Protein AF-A0A537PL63-F1 (afdb_monomer)

Foldseek 3Di:
DDDDDDDDDDDDDDDDDDDDDDDDDPDDFDQDAQFPAQDDFPPVPCVVVVNFDALVNDDDPQAKEKDFQWDQFLKFFWPDKDLPVLCPQPFWDDKDFCVNVVLFAFQAALVDDDPLARQQGHRLADDTMHRATLGTGMMIIGSDNVSNVVSSVVIDTDTGHDAFFADLPDDWDDQDVVDTQFSDKDKWKDDDQVVLQVPFPDKDKFKFWFFKAFDQFPFAQKWKWAADPVLLAIEIENAFFFQQSVLVSLCVRVVHDSLRYKYFYGAARFDQFQRHFDHSVSNVQHVCNVPVVHMYIYGDDLLSCLAAGAIADTKIKIKMFGAHLQLETAEIAIEMGGEFERGQTNNGCQLQLLLQFCLCFQFDYNIYIYIYGDGYGSGHGHGDGFCRSQQNSLQVNLLVLLSSCVVNVHDSVSSVVNTGDAQVCPQPWDCTDRPNHGDTAHGDGQNVLVVVVCVVVVVVVVVVVQVVVVVVVFLKFKFKTKGKAWAQDDFKWKWKWFAALVRAIEIETAAGDRPLSLLQLLLSLLCSLQQADSSSYHYHYRICNRDVDHRYDDSLNSNQHVSLQSNQFSNVLNQLLLVLVCVVVVHDSVQWDHHNQWIDGPVCPPDDIHGVSNSLVCQAPPHPNVPPHHHGSMGMGMDGFPGTHMKIKMKMWMWTADPVQRDIATAAIEIEIAFAGGRNVVSLVVLLLVLQQVLLCSAAFAHFDADSSNHTPQSDCVRGPRDDPVRRYDYHYHYDNPQFGPRGPRSGGGRNRRSNSNNNNRSQNRSCRSVVHSSQNRYIRPYSVRSPPPPPDALFFQVVLVVVCVVVVQEDEDEAAEFEAGVLVVLVVQFVDASRHWYKYFNYPPADTLLIAIFLQASYPLSLCSQQVHHSPDDLQVLLVVLLCCQPPFFFAAADEDAAFLLFQDKDFDPRQFPVNHRFHDNHNFKPAGWLQQLKWKWWAAPPPRDIQTARWTWGDDGGQKIFTDDPPPDPVNVSCVVQVVVQHWTKMKMFFFIRSLLSLLNHDPHDPPGHSQRRSCRSSVHHFYFYQDPPRRTTHGRNTAWMWIATFGHPQWDWGDQFQALCQDSLPHIDTTTMGRTGMITGHDSGYGYHFHRHQPPTNQLPSRFSNLFSVLVSQLVVVVLPAWQGKTQDSNCSSQAEIETEGADDDACSLVSSQVSCCPPPSNQEAYAEYEYEYNVADRHDVVRSVVLQVQAFDCVPFKDKAWFTHYASSNPQAPHNVRRGHMHMYGYSYHRPVCNVVPDDDPDDDPVVVVVCCVVCVVPDPPD

Nearest PDB structures (foldseek):
  1t3q-assembly1_B  TM=9.255E-01  e=7.862E-78  Pseudomonas putida
  1rm6-assembly1_D  TM=9.015E-01  e=2.579E-65  Thauera aromatica
  7abo-assembly2_D  TM=8.764E-01  e=1.074E-42  Pseudomonas aeruginosa
  4ip2-assembly2_C  TM=9.000E-01  e=1.981E-41  Pseudomonas aeruginosa PAO1
  6da6-assembly1_C  TM=8.362E-01  e=7.749E-35  Streptomyces griseochromogenes

pLDDT: mean 91.76, std 12.15, range [23.89, 98.81]

Secondary structure (DSSP, 8-state):
------------PPP-------------------TT--PPPTTHHHHHTT----GGG---TT-EEEEEEE-S-SSEEEEEEE-HHHHHSTTEEEEEEGGGGTTSPPPPPTTS--TTTGGGBPPSS--SEE-STT-EEEEEEESSHHHHHHHHHT-EEEEEE------TTSPP-EEETTEESEEEEEEEEES-HHHHHHH-SEEEEEEEEE--B----SS--EEEEEEETTTTEEEEEEE-S-HHHHHHHHHHHTT--GGGEEEEE---S--TTTBTB--HHHHHHHHHHHHSSS-EEEE--HHHHHHHS-BB--EEEEEEEEE-TT--EEEEEEEEEEEEESSB-TTTTHHHHHHHHHTTTTB--SEEEEEEEEEE-SSPPB---SSTTHHHHHHHHHHHHHHHHHHHT--HHHHHHHHBPPGGG-SEEEEEESSSSEEEE-S--HHHHHHHHHHHTTHHHHHHHHHHHHHTT-EEEEEEEEEE--B---SEEEEEEEE-TT--EEEEES---SSS-HHHHHHHHHHHHHTS-GGGEEEE-SBTTT-S----S-TTHHIIIIIHHHHHHHHHHHHHHHHHHHHHHT--GGGEEEETTEEEESS-TTS--EEHHHHHHHTSTT-TT-TTSPSSEEEEEEEE-SS-B--EEEEEEEEEE-TTT--EEEEEEEEEEE-BS-S-HHHHHHHHHHHHHHHHHHHHT----B-TT--BS--STTTS----TTT-PPEEEEEE-SS--TTSTT-B---SSHHHHTHHHHHHHHHHHHHT-TT---EES--TTTS--SPPPPTT-HHHHHHHHHHTT-EEEEES--TTTHHHHHHHHHHTSTTPPEEEEES-TTS-TT-EEEE--SSSHHHHHHHTT--TT--HHHHHHHHHHHHHH------EE-S--GGGGEEEEGGG--GGGS-----STT-SS-EEESS-EEEEE-TTT-PEEEE--EEEEEETTEEEEEPPTTSHHHHHHHHHHHTTPPEEEEEE-S--HHHHHHHHS-PPTT--HHHHHHHHHTSPPEEEEPTTT--EEETT-SEEEEEEE-TT-EEEE-----TTSS-TT-SEEEEEEEEEEEEE-SS-EEEE----SSS-HHHHHHHHHHHHHHHHHHHHTT---EEEEEE-GGGTTTSEEEEEE---STTHHHHHHHHHHHSHHHHSS--EEEEEETTS-TT-HHHHHHHHHHH--HHHHEEEEEEEE--TT-TTSSBTTB-EEEEEEEE-SPPGGGGGGSPPPSS--HHHHHHHHHHHTTTS---

Solvent-accessible surface area (backbone atoms only — not comparable to full-atom values): 64515 Å² total; per-residue (Å²): 136,88,83,89,84,88,84,90,75,93,73,92,78,82,84,86,92,77,91,76,89,78,79,96,69,94,66,82,87,68,71,53,78,37,66,53,41,69,72,81,59,71,67,44,69,39,52,80,67,74,62,56,46,36,42,87,72,63,83,63,85,78,33,31,19,46,29,70,29,54,36,89,44,12,24,22,39,53,75,48,77,47,46,64,63,20,58,69,39,87,61,44,77,48,70,39,43,34,79,76,45,65,86,55,63,51,56,66,39,59,93,48,92,49,78,84,55,58,86,42,36,41,56,57,31,41,71,62,46,44,41,13,33,42,41,40,40,32,41,24,32,8,66,39,63,65,56,8,48,59,31,31,75,44,43,46,76,42,65,50,77,45,90,60,47,83,58,45,81,54,81,74,45,80,72,48,96,96,37,46,22,60,67,49,74,48,76,47,58,40,67,63,42,70,62,46,54,74,69,36,85,36,75,51,76,48,69,40,38,37,48,30,33,57,52,79,43,84,44,60,65,32,36,32,8,35,46,40,78,92,77,56,34,38,33,37,38,36,38,40,36,25,36,44,44,52,29,49,42,49,16,62,59,70,75,47,59,52,93,34,41,36,26,30,45,40,51,45,57,44,31,53,52,46,45,44,60,81,49,48,64,62,52,47,27,43,54,44,3,58,76,69,67,32,32,21,38,34,67,55,53,67,46,53,43,55,38,51,45,50,32,13,76,23,31,42,38,44,34,38,32,17,25,49,96,84,52,35,50,48,24,41,42,36,43,30,27,34,45,31,12,54,27,50,46,40,68,59,68,51,45,62,41,28,31,55,46,53,38,66,53,57,40,52,59,73,11,33,39,26,41,33,39,38,14,42,23,22,35,48,31,29,49,54,26,69,38,54,32,41,34,59,24,31,27,56,43,39,51,48,46,47,44,52,13,62,77,70,76,47,59,49,70,57,35,48,56,70,21,40,52,54,50,88,54,47,59,36,78,44,85,45,48,45,86,91,37,75,42,50,43,52,39,51,48,63,59,62,52,47,51,54,47,41,62,76,60,43,42,73,62,44,51,54,51,46,52,52,42,38,75,71,69,44,30,43,13,55,16,60,13,73,43,56,44,79,14,30,65,65,62,60,29,46,28,40,38,38,36,40,57,87,47,48,33,43,38,40,33,24,42,40,59,50,72,73,50,49,56,38,55,46,18,24,46,33,16,38,60,43,11,34,63,37,88,54,41,46,65,49,53,25,41,41,79,83,38,93,56,39,67,22,41,56,61,33,11,42,64,39,32,47,39,41,2,34,40,45,11,26,49,50,33,39,49,54,49,40,54,53,46,18,67,77,68,76,49,59,54,86,49,49,45,49,49,82,34,24,42,30,36,69,91,41,77,86,54,80,63,48,40,54,9,58,54,15,46,40,21,32,89,83,32,89,72,29,73,96,56,75,64,50,43,58,26,72,8,64,26,69,53,88,62,52,36,40,24,38,37,36,28,38,27,31,28,38,44,40,88,90,69,55,47,75,44,53,72,39,36,39,39,37,34,38,25,8,44,52,57,36,51,56,51,49,49,52,35,27,51,57,23,32,47,55,16,47,16,43,25,44,50,27,46,60,46,61,50,89,69,28,47,72,65,26,36,45,74,90,56,32,39,73,68,47,84,85,62,51,50,66,72,46,73,45,82,41,58,85,43,45,34,90,72,49,94,72,20,44,34,29,51,65,33,65,25,23,25,24,34,43,19,5,48,38,41,3,48,15,49,17,75,72,41,82,73,53,62,40,51,32,35,45,34,74,78,49,78,50,76,58,84,72,78,57,82,59,28,37,65,58,56,51,52,51,30,47,74,69,68,37,51,40,81,46,70,55,51,39,46,70,50,50,47,21,51,52,50,51,65,42,32,70,43,76,62,45,50,21,40,38,37,28,48,25,72,97,53,61,76,46,47,24,41,38,29,50,67,36,32,25,63,43,47,43,24,54,48,55,70,42,63,52,86,54,49,70,67,55,52,17,51,48,39,42,48,42,78,77,67,56,64,65,23,70,59,41,82,42,97,69,37,60,18,61,71,36,74,31,49,59,91,65,28,56,61,70,80,49,91,52,29,17,58,46,90,78,34,58,52,31,44,52,18,51,30,17,34,33,38,37,59,31,90,88,78,66,48,72,48,57,32,53,44,47,24,36,57,72,53,43,43,33,30,32,44,54,56,60,85,87,37,68,68,34,52,37,43,47,59,26,39,79,70,75,36,62,29,51,37,36,42,35,22,10,53,28,66,41,52,39,51,39,21,64,51,91,71,62,89,95,62,55,51,50,19,46,27,7,36,38,59,72,49,54,38,47,20,25,65,35,94,87,63,61,46,78,42,59,18,51,21,23,28,36,38,30,26,33,34,47,71,91,42,61,40,87,39,48,28,43,58,30,56,75,46,42,64,57,74,40,68,44,77,28,46,30,35,47,43,43,36,36,29,24,28,82,58,28,42,39,26,40,36,61,46,32,57,40,35,18,29,72,12,34,52,51,7,37,48,42,15,14,51,32,44,53,51,40,46,74,70,68,46,74,56,68,70,40,46,23,22,40,26,73,35,37,29,33,26,28,36,26,38,9,27,50,83,84,55,87,62,43,52,58,52,50,26,53,48,45,52,61,37,79,67,28,23,56,45,36,37,39,24,40,18,31,35,64,90,42,56,43,83,40,62,70,51,47,51,51,29,40,74,73,34,36,49,73,87,82,27,51,46,81,50,71,76,40,57,42,39,55,63,44,93,74,28,80,36,81,91,39,32,27,27,58,31,38,28,36,35,18,30,64,54,70,96,44,45,93,74,48,83,79,75,97,67,78,52,72,69,56,48,51,53,48,47,67,75,38,57,91,76,49,78,90,123

Radius of gyration: 39.09 Å; Cα contacts (8 Å, |Δi|>4): 3081; chains: 1; bounding box: 118×75×99 Å

Sequence (1267 aa):
MTLTVDAGRQHQQSQESGRSQDGSAAGAAVANKWIGQSVTRLEDPPLVRGHGRFAGDISFALQLHMRLVRANHAHGKIVAIDASAARALPGVVAVWTAADIADVPPIDFREGRIPALEPYRQPVLATEKVRYVGEPVAAVFADDPYVAEDAAELVALEVEELPVLLAAEAEPVEFFTGRTTEVCIVRQGYGDVDAVLRAAPMVVELELAIGRHSGVPLETRGAIGRYDAARDILQLHGAAKVPHRNRDLLARMLKRAPSSIHVLESHVGGGFGIRGELYPEDVLVCVAAMRLNRPVKWLEDRREHLMAANQSRQQLHRLRAAVDDEGRILAIDDCYFHDQGAYVRTHAARVVHMTAGILPGPYRVPAYRAVGHFRLTNKTPAATYRAPGRYETTFVRERLIDAIATKLGIEPNEVRRRNAIAADEMPYHRPLEALGEEIEHDSGDYVGLLDKLLARLEWDKRKVELARRRAGGEAVGAGFAMFVEKSGLGPADGVRIEVDSSGAVELITGGASLGQGFETVMAQVCAEVLGIDYRRVRVTHGQTDRITYGIGAHASRATVMTASATHDGAVKLRAKAIEAAASLMQAHPETLEIIDGNVRRKDDPAGPSISLGDIAEHLTPTSKTLGGRVPGLSAEGWFRVKHQVYPYGIHFAVVKVDRDTGSVAVEDYVIAYDIGRAINPALVKGQIVGGFAQGMGGALLEEFTYNERGDPLATTFADYLLPTAREVANVHVILREDYMSPLNPLGIKGAGESGITGVGAAIASAIDDAIGMPGAVRQLPVTKRSASSAPQPSNQDLRIWIDALRAAGELQEINGAEREVEIGGIVDLYMRKMGNRAVLFDDIPGYPHGHRILANILTSVRRINLTVGMPLDASAIELVSYWRKYMNEARSFAPVKVKSGPLMENVSSGKNVNIDTIPTPRWHEHDGGYYIGTGCMVIMKDPDTGWINYGAYRVQYQGPNVATVMCSKGKHGDLIKRRYHERGEPCPIAVVAGMHPALFMVGGLEIPYGKNEYDVAGGLIGEPVEVIEGPATGLPIPAHAEIAFEGFIHPNDLLDEGPLGEWTGYYAGGRKKEPAIRIATFMHRNNPILLGAVPAVPPDDDSFYRGTYRSGAVWNQLEASGVPEVKGVWAHAAGGSRLWLTVSIKQQYAGHAKQAGLIASQCHAGAYANRFVVVVDDDIDPADMDQVVWAMCTRCDPREGMETLRGCWSTALDPMAYGGDDPRNARVVIDACKPWSRRDSFPRVARASKELDAGIRAKWAHVLPRG

Mean predicted aligned error: 16.11 Å

Structure (mmCIF, N/CA/C/O backbone):
data_AF-A0A537PL63-F1
#
_entry.id   AF-A0A537PL63-F1
#
loop_
_atom_site.group_PDB
_atom_site.id
_atom_site.type_symbol
_atom_site.label_atom_id
_atom_site.label_alt_id
_atom_site.label_comp_id
_atom_site.label_asym_id
_atom_site.label_entity_id
_atom_site.label_seq_id
_atom_site.pdbx_PDB_ins_code
_atom_site.Cartn_x
_atom_site.Cartn_y
_atom_site.Cartn_z
_atom_site.occupancy
_atom_site.B_iso_or_equiv
_atom_site.auth_seq_id
_atom_site.auth_comp_id
_atom_site.auth_asym_id
_atom_site.auth_atom_id
_atom_site.pdbx_PDB_model_num
ATOM 1 N N . MET A 1 1 ? -30.383 20.853 -44.030 1.00 30.14 1 MET A N 1
ATOM 2 C CA . MET A 1 1 ? -30.621 22.180 -43.430 1.00 30.14 1 MET A CA 1
ATOM 3 C C . MET A 1 1 ? -29.703 22.297 -42.223 1.00 30.14 1 MET A C 1
ATOM 5 O O . MET A 1 1 ? -29.863 21.512 -41.306 1.00 30.14 1 MET A O 1
ATOM 9 N N . THR A 1 2 ? -28.506 22.850 -42.409 1.00 25.05 2 THR A N 1
ATOM 10 C CA . THR A 1 2 ? -28.125 24.245 -42.094 1.00 25.05 2 THR A CA 1
ATOM 11 C C . THR A 1 2 ? -28.096 24.575 -40.594 1.00 25.05 2 THR A C 1
ATOM 13 O O . THR A 1 2 ? -29.130 24.563 -39.943 1.00 25.05 2 THR A O 1
ATOM 16 N N . LEU A 1 3 ? -26.896 25.002 -40.170 1.00 24.11 3 LEU A N 1
ATOM 17 C CA . LEU A 1 3 ? -26.573 26.027 -39.163 1.00 24.11 3 LEU A CA 1
ATOM 18 C C . LEU A 1 3 ? -26.377 25.611 -37.686 1.00 24.11 3 LEU A C 1
ATOM 20 O O . LEU A 1 3 ? -27.319 25.454 -36.923 1.00 24.11 3 LEU A O 1
ATOM 24 N N . THR A 1 4 ? -25.085 25.498 -37.330 1.00 25.64 4 THR A N 1
ATOM 25 C CA . THR A 1 4 ? -24.347 26.275 -36.299 1.00 25.64 4 THR A CA 1
ATOM 26 C C . THR A 1 4 ? -25.049 26.706 -35.010 1.00 25.64 4 THR A C 1
ATOM 28 O O . THR A 1 4 ? -25.980 27.502 -35.069 1.00 25.64 4 THR A O 1
ATOM 31 N N . VAL A 1 5 ? -24.422 26.385 -33.865 1.00 26.16 5 VAL A N 1
ATOM 32 C CA . VAL A 1 5 ? -24.315 27.301 -32.710 1.00 26.16 5 VAL A CA 1
ATOM 33 C C . VAL A 1 5 ? -22.926 27.182 -32.060 1.00 26.16 5 VAL A C 1
ATOM 35 O O . VAL A 1 5 ? -22.410 26.085 -31.853 1.00 26.16 5 VAL A O 1
ATOM 38 N N . ASP A 1 6 ? -22.367 28.359 -31.788 1.00 25.25 6 ASP A N 1
ATOM 39 C CA . ASP A 1 6 ? -21.104 28.723 -31.150 1.00 25.25 6 ASP A CA 1
ATOM 40 C C . ASP A 1 6 ? -20.831 28.105 -29.771 1.00 25.25 6 ASP A C 1
ATOM 42 O O . ASP A 1 6 ? -21.716 28.003 -28.921 1.00 25.25 6 ASP A O 1
ATOM 46 N N . ALA A 1 7 ? -19.544 27.882 -29.492 1.00 26.73 7 ALA A N 1
ATOM 47 C CA . ALA A 1 7 ? -18.990 27.947 -28.144 1.00 26.73 7 ALA A CA 1
ATOM 48 C C . ALA A 1 7 ? -17.703 28.787 -28.179 1.00 26.73 7 ALA A C 1
ATOM 50 O O . ALA A 1 7 ? -16.635 28.318 -28.568 1.00 26.73 7 ALA A O 1
ATOM 51 N N . GLY A 1 8 ? -17.820 30.054 -27.780 1.00 23.89 8 GLY A N 1
ATOM 52 C CA . GLY A 1 8 ? -16.684 30.945 -27.593 1.00 23.89 8 GLY A CA 1
ATOM 53 C C . GLY A 1 8 ? -15.895 30.594 -26.331 1.00 23.89 8 GLY A C 1
ATOM 54 O O . GLY A 1 8 ? -16.428 30.618 -25.223 1.00 23.89 8 GLY A O 1
ATOM 55 N N . ARG A 1 9 ? -14.593 30.342 -26.488 1.00 28.64 9 ARG A N 1
ATOM 56 C CA . ARG A 1 9 ? -13.586 30.585 -25.448 1.00 28.64 9 ARG A CA 1
ATOM 57 C C . ARG A 1 9 ? -12.412 31.322 -26.074 1.00 28.64 9 ARG A C 1
ATOM 59 O O . ARG A 1 9 ? -11.746 30.822 -26.973 1.00 28.64 9 ARG A O 1
ATOM 66 N N . GLN A 1 10 ? -12.206 32.538 -25.585 1.00 26.14 10 GLN A N 1
ATOM 67 C CA . GLN A 1 10 ? -11.081 33.400 -25.906 1.00 26.14 10 GLN A CA 1
ATOM 68 C C . GLN A 1 10 ? -9.776 32.757 -25.412 1.00 26.14 10 GLN A C 1
ATOM 70 O O . GLN A 1 10 ? -9.612 32.477 -24.224 1.00 26.14 10 GLN A O 1
ATOM 75 N N . HIS A 1 11 ? -8.832 32.567 -26.327 1.00 28.88 11 HIS A N 1
ATOM 76 C CA . HIS A 1 11 ? -7.407 32.505 -26.026 1.00 28.88 11 HIS A CA 1
ATOM 77 C C . HIS A 1 11 ? -6.716 33.536 -26.911 1.00 28.88 11 HIS A C 1
ATOM 79 O O . HIS A 1 11 ? -6.803 33.482 -28.136 1.00 28.88 11 HIS A O 1
ATOM 85 N N . GLN A 1 12 ? -6.079 34.513 -26.268 1.00 26.38 12 GLN A N 1
ATOM 86 C CA . GLN A 1 12 ? -5.193 35.470 -26.913 1.00 26.38 12 GLN A CA 1
ATOM 87 C C . GLN A 1 12 ? -3.983 34.717 -27.475 1.00 26.38 12 GLN A C 1
ATOM 89 O O . GLN A 1 12 ? -3.107 34.284 -26.733 1.00 26.38 12 GLN A O 1
ATOM 94 N N . GLN A 1 13 ? -3.948 34.572 -28.797 1.00 25.78 13 GLN A N 1
ATOM 95 C CA . GLN A 1 13 ? -2.722 34.403 -29.566 1.00 25.78 13 GLN A CA 1
ATOM 96 C C . GLN A 1 13 ? -2.289 35.787 -30.053 1.00 25.78 13 GLN A C 1
ATOM 98 O O . GLN A 1 13 ? -3.007 36.419 -30.828 1.00 25.78 13 GLN A O 1
ATOM 103 N N . SER A 1 14 ? -1.114 36.248 -29.633 1.00 26.61 14 SER A N 1
ATOM 104 C CA . SER A 1 14 ? -0.351 37.238 -30.390 1.00 26.61 14 SER A CA 1
ATOM 105 C C . SER A 1 14 ? 0.705 36.504 -31.211 1.00 26.61 14 SER A C 1
ATOM 107 O O . SER A 1 14 ? 1.499 35.726 -30.687 1.00 26.61 14 SER A O 1
ATOM 109 N N . GLN A 1 15 ? 0.614 36.737 -32.514 1.00 28.12 15 GLN A N 1
ATOM 110 C CA . GLN A 1 15 ? 1.450 36.246 -33.597 1.00 28.12 15 GLN A CA 1
ATOM 111 C C . GLN A 1 15 ? 2.915 36.654 -33.426 1.00 28.12 15 GLN A C 1
ATOM 113 O O . GLN A 1 15 ? 3.183 37.763 -32.984 1.00 28.12 15 GLN A O 1
ATOM 118 N N . GLU A 1 16 ? 3.828 35.835 -33.946 1.00 25.38 16 GLU A N 1
ATOM 119 C CA . GLU A 1 16 ? 4.804 36.336 -34.914 1.00 25.38 16 GLU A CA 1
ATOM 120 C C . GLU A 1 16 ? 5.282 35.195 -35.822 1.00 25.38 16 GLU A C 1
ATOM 122 O O . GLU A 1 16 ? 5.840 34.185 -35.398 1.00 25.38 16 GLU A O 1
ATOM 127 N N . SER A 1 17 ? 4.962 35.346 -37.103 1.00 29.09 17 SER A N 1
ATOM 128 C CA . SER A 1 17 ? 5.356 34.485 -38.207 1.00 29.09 17 SER A CA 1
ATOM 129 C C . SER A 1 17 ? 6.716 34.924 -38.745 1.00 29.09 17 SER A C 1
ATOM 131 O O . SER A 1 17 ? 6.831 36.024 -39.282 1.00 29.09 17 SER A O 1
ATOM 133 N N . GLY A 1 18 ? 7.709 34.041 -38.695 1.00 24.00 18 GLY A N 1
ATOM 134 C CA . GLY A 1 18 ? 8.983 34.204 -39.390 1.00 24.00 18 GLY A CA 1
ATOM 135 C C . GLY A 1 18 ? 9.313 32.943 -40.179 1.00 24.00 18 GLY A C 1
ATOM 136 O O . GLY A 1 18 ? 9.780 31.960 -39.617 1.00 24.00 18 GLY A O 1
ATOM 137 N N . ARG A 1 19 ? 9.060 32.964 -41.492 1.00 32.62 19 ARG A N 1
ATOM 138 C CA . ARG A 1 19 ? 9.737 32.071 -42.442 1.00 32.62 19 ARG A CA 1
ATOM 139 C C . ARG A 1 19 ? 11.208 32.487 -42.479 1.00 32.62 19 ARG A C 1
ATOM 141 O O . ARG A 1 19 ? 11.484 33.589 -42.943 1.00 32.62 19 ARG A O 1
ATOM 148 N N . SER A 1 20 ? 12.129 31.616 -42.077 1.00 25.31 20 SER A N 1
ATOM 149 C CA . SER A 1 20 ? 13.536 31.731 -42.464 1.00 25.31 20 SER A CA 1
ATOM 150 C C . SER A 1 20 ? 13.882 30.635 -43.469 1.00 25.31 20 SER A C 1
ATOM 152 O O . SER A 1 20 ? 13.758 29.438 -43.220 1.00 25.31 20 SER A O 1
ATOM 154 N N . GLN A 1 21 ? 14.260 31.094 -44.659 1.00 31.58 21 GLN A N 1
ATOM 155 C CA . GLN A 1 21 ? 15.207 30.401 -45.514 1.00 31.58 21 GLN A CA 1
ATOM 156 C C . GLN A 1 21 ? 16.540 30.335 -44.763 1.00 31.58 21 GLN A C 1
ATOM 158 O O . GLN A 1 21 ? 16.993 31.372 -44.298 1.00 31.58 21 GLN A O 1
ATOM 163 N N . ASP A 1 22 ? 17.172 29.169 -44.726 1.00 27.03 22 ASP A N 1
ATOM 164 C CA . ASP A 1 22 ? 18.626 29.027 -44.616 1.00 27.03 22 ASP A CA 1
ATOM 165 C C . ASP A 1 22 ? 18.992 27.925 -45.628 1.00 27.03 22 ASP A C 1
ATOM 167 O O . ASP A 1 22 ? 18.427 26.835 -45.600 1.00 27.03 22 ASP A O 1
ATOM 171 N N . GLY A 1 23 ? 19.797 28.150 -46.665 1.00 25.62 23 GLY A N 1
ATOM 172 C CA . GLY A 1 23 ? 20.944 29.046 -46.712 1.00 25.62 23 GLY A CA 1
ATOM 173 C C . GLY A 1 23 ? 22.170 28.233 -46.329 1.00 25.62 23 GLY A C 1
ATOM 174 O O . GLY A 1 23 ? 22.473 28.061 -45.156 1.00 25.62 23 GLY A O 1
ATOM 175 N N . SER A 1 24 ? 22.844 27.683 -47.338 1.00 38.97 24 SER A N 1
ATOM 176 C CA . SER A 1 24 ? 24.126 27.000 -47.208 1.00 38.97 24 SER A CA 1
ATOM 177 C C . SER A 1 24 ? 25.122 27.864 -46.430 1.00 38.97 24 SER A C 1
ATOM 179 O O . SER A 1 24 ? 25.585 28.885 -46.940 1.00 38.97 24 SER A O 1
ATOM 181 N N . ALA A 1 25 ? 25.496 27.421 -45.236 1.00 28.11 25 ALA A N 1
ATOM 182 C CA . ALA A 1 25 ? 26.654 27.926 -44.520 1.00 28.11 25 ALA A CA 1
ATOM 183 C C . ALA A 1 25 ? 27.541 26.732 -44.167 1.00 28.11 25 ALA A C 1
ATOM 185 O O . ALA A 1 25 ? 27.192 25.892 -43.340 1.00 28.11 25 ALA A O 1
ATOM 186 N N . ALA A 1 26 ? 28.686 26.652 -44.843 1.00 36.91 26 ALA A N 1
ATOM 187 C CA . ALA A 1 26 ? 29.798 25.803 -44.459 1.00 36.91 26 ALA A CA 1
ATOM 188 C C . ALA A 1 26 ? 30.286 26.248 -43.069 1.00 36.91 26 ALA A C 1
ATOM 190 O O . ALA A 1 26 ? 31.060 27.193 -42.939 1.00 36.91 26 ALA A O 1
ATOM 191 N N . GLY A 1 27 ? 29.767 25.603 -42.026 1.00 26.84 27 GLY A N 1
ATOM 192 C CA . GLY A 1 27 ? 30.257 25.717 -40.658 1.00 26.84 27 GLY A CA 1
ATOM 193 C C . GLY A 1 27 ? 31.338 24.670 -40.421 1.00 26.84 27 GLY A C 1
ATOM 194 O O . GLY A 1 27 ? 31.158 23.505 -40.770 1.00 26.84 27 GLY A O 1
ATOM 195 N N . ALA A 1 28 ? 32.468 25.087 -39.852 1.00 32.03 28 ALA A N 1
ATOM 196 C CA . ALA A 1 28 ? 33.550 24.203 -39.437 1.00 32.03 28 ALA A CA 1
ATOM 197 C C . ALA A 1 28 ? 32.999 22.990 -38.663 1.00 32.03 28 ALA A C 1
ATOM 199 O O . ALA A 1 28 ? 32.246 23.159 -37.706 1.00 32.03 28 ALA A O 1
ATOM 200 N N . ALA A 1 29 ? 33.358 21.780 -39.096 1.00 38.41 29 ALA A N 1
ATOM 201 C CA . ALA A 1 29 ? 32.915 20.525 -38.499 1.00 38.41 29 ALA A CA 1
ATOM 202 C C . ALA A 1 29 ? 33.402 20.424 -37.042 1.00 38.41 29 ALA A C 1
ATOM 204 O O . ALA A 1 29 ? 34.542 20.041 -36.781 1.00 38.41 29 ALA A O 1
ATOM 205 N N . VAL A 1 30 ? 32.540 20.817 -36.103 1.00 43.88 30 VAL A N 1
ATOM 206 C CA . VAL A 1 30 ? 32.743 20.642 -34.664 1.00 43.88 30 VAL A CA 1
ATOM 207 C C . VAL A 1 30 ? 32.616 19.151 -34.366 1.00 43.88 30 VAL A C 1
ATOM 209 O O . VAL A 1 30 ? 31.642 18.531 -34.780 1.00 43.88 30 VAL A O 1
ATOM 212 N N . ALA A 1 31 ? 33.588 18.572 -33.656 1.00 56.34 31 ALA A N 1
ATOM 213 C CA . ALA A 1 31 ? 33.522 17.189 -33.186 1.00 56.34 31 ALA A CA 1
ATOM 214 C C . ALA A 1 31 ? 32.148 16.888 -32.560 1.00 56.34 31 ALA A C 1
ATOM 216 O O . ALA A 1 31 ? 31.702 17.634 -31.684 1.00 56.34 31 ALA A O 1
ATOM 217 N N . ASN A 1 32 ? 31.480 15.823 -33.018 1.00 66.69 32 ASN A N 1
ATOM 218 C CA . ASN A 1 32 ? 30.136 15.453 -32.569 1.00 66.69 32 ASN A CA 1
ATOM 219 C C . ASN A 1 32 ? 30.131 15.176 -31.053 1.00 66.69 32 ASN A C 1
ATOM 221 O O . ASN A 1 32 ? 30.486 14.085 -30.607 1.00 66.69 32 ASN A O 1
ATOM 225 N N . LYS A 1 33 ? 29.748 16.177 -30.253 1.00 85.94 33 LYS A N 1
ATOM 226 C CA . LYS A 1 33 ? 29.529 16.039 -28.807 1.00 85.94 33 LYS A CA 1
ATOM 227 C C . LYS A 1 33 ? 28.158 15.414 -28.571 1.00 85.94 33 LYS A C 1
ATOM 229 O O . LYS A 1 33 ? 27.160 16.020 -28.948 1.00 85.94 33 LYS A O 1
ATOM 234 N N . TRP A 1 34 ? 28.098 14.258 -27.915 1.00 94.75 34 TRP A N 1
ATOM 235 C CA . TRP A 1 34 ? 26.851 13.535 -27.625 1.00 94.75 34 TRP A CA 1
ATOM 236 C C . TRP A 1 34 ? 26.509 13.492 -26.137 1.00 94.75 34 TRP A C 1
ATOM 238 O O . TRP A 1 34 ? 25.332 13.490 -25.781 1.00 94.75 34 TRP A O 1
ATOM 248 N N . ILE A 1 35 ? 27.505 13.460 -25.254 1.00 95.19 35 ILE A N 1
ATOM 249 C CA . ILE A 1 35 ? 27.328 13.471 -23.804 1.00 95.19 35 ILE A CA 1
ATOM 250 C C . ILE A 1 35 ? 26.786 14.841 -23.373 1.00 95.19 35 ILE A C 1
ATOM 252 O O . ILE A 1 35 ? 27.329 15.885 -23.734 1.00 95.19 35 ILE A O 1
ATOM 256 N N . GLY A 1 36 ? 25.718 14.833 -22.576 1.00 94.62 36 GLY A N 1
ATOM 257 C CA . GLY A 1 36 ? 24.991 16.027 -22.134 1.00 94.62 36 GLY A CA 1
ATOM 258 C C . GLY A 1 36 ? 23.818 16.399 -23.043 1.00 94.62 36 GLY A C 1
ATOM 259 O O . GLY A 1 36 ? 22.977 17.212 -22.660 1.00 94.62 36 GLY A O 1
ATOM 260 N N . GLN A 1 37 ? 23.697 15.783 -24.224 1.00 96.00 37 GLN A N 1
ATOM 261 C CA . GLN A 1 37 ? 22.552 16.001 -25.104 1.00 96.00 37 GLN A CA 1
ATOM 262 C C . GLN A 1 37 ? 21.355 15.126 -24.712 1.00 96.00 37 GLN A C 1
ATOM 264 O O . GLN A 1 37 ? 21.493 13.965 -24.323 1.00 96.00 37 GLN A O 1
ATOM 269 N N . SER A 1 38 ? 20.152 15.682 -24.864 1.00 96.56 38 SER A N 1
ATOM 270 C CA . SER A 1 38 ? 18.882 14.969 -24.668 1.00 96.56 38 SER A CA 1
ATOM 271 C C . SER A 1 38 ? 18.423 14.303 -25.968 1.00 96.56 38 SER A C 1
ATOM 273 O O . SER A 1 38 ? 17.406 14.683 -26.544 1.00 96.56 38 SER A O 1
ATOM 275 N N . VAL A 1 39 ? 19.209 13.345 -26.462 1.00 96.25 39 VAL A N 1
ATOM 276 C CA . VAL A 1 39 ? 18.870 12.590 -27.679 1.00 96.25 39 VAL A CA 1
ATOM 277 C C . VAL A 1 39 ? 17.711 11.617 -27.433 1.00 96.25 39 VAL A C 1
ATOM 279 O O . VAL A 1 39 ? 17.469 11.191 -26.300 1.00 96.25 39 VAL A O 1
ATOM 282 N N . THR A 1 40 ? 17.006 11.246 -28.505 1.00 95.31 40 THR A N 1
ATOM 283 C CA . THR A 1 40 ? 15.905 10.273 -28.468 1.00 95.31 40 THR A CA 1
ATOM 284 C C . THR A 1 40 ? 16.411 8.856 -28.227 1.00 95.31 40 THR A C 1
ATOM 286 O O . THR A 1 40 ? 17.482 8.482 -28.717 1.00 95.31 40 THR A O 1
ATOM 289 N N . ARG A 1 41 ? 15.611 8.052 -27.523 1.00 97.31 41 ARG A N 1
ATOM 290 C CA . ARG A 1 41 ? 15.974 6.682 -27.158 1.00 97.31 41 ARG A CA 1
ATOM 291 C C . ARG A 1 41 ? 16.044 5.748 -28.366 1.00 97.31 41 ARG A C 1
ATOM 293 O O . ARG A 1 41 ? 15.125 5.712 -29.182 1.00 97.31 41 ARG A O 1
ATOM 300 N N . LEU A 1 42 ? 17.105 4.947 -28.429 1.00 96.38 42 LEU A N 1
ATOM 301 C CA . LEU A 1 42 ? 17.258 3.827 -29.363 1.00 96.38 42 LEU A CA 1
ATOM 302 C C . LEU A 1 42 ? 16.271 2.695 -29.065 1.00 96.38 42 LEU A C 1
ATOM 304 O O . LEU A 1 42 ? 15.882 1.965 -29.972 1.00 96.38 42 LEU A O 1
ATOM 308 N N . GLU A 1 43 ? 15.823 2.594 -27.816 1.00 95.62 43 GLU A N 1
ATOM 309 C CA . GLU A 1 43 ? 14.879 1.577 -27.363 1.00 95.62 43 GLU A CA 1
ATOM 310 C C . GLU A 1 43 ? 13.429 1.865 -27.792 1.00 95.62 43 GLU A C 1
ATOM 312 O O . GLU A 1 43 ? 12.608 0.955 -27.828 1.00 95.62 43 GLU A O 1
ATOM 317 N N . ASP A 1 44 ? 13.071 3.115 -28.106 1.00 96.19 44 ASP A N 1
ATOM 318 C CA . ASP A 1 44 ? 11.669 3.500 -28.339 1.00 96.19 44 ASP A CA 1
ATOM 319 C C . ASP A 1 44 ? 11.041 2.896 -29.602 1.00 96.19 44 ASP A C 1
ATOM 321 O O . ASP A 1 44 ? 9.911 2.415 -29.503 1.00 96.19 44 ASP A O 1
ATOM 325 N N . PRO A 1 45 ? 11.700 2.876 -30.781 1.00 94.94 45 PRO A N 1
ATOM 326 C CA . PRO A 1 45 ? 11.078 2.407 -32.016 1.00 94.94 45 PRO A CA 1
ATOM 327 C C . PRO A 1 45 ? 10.406 1.026 -31.930 1.00 94.94 45 PRO A C 1
ATOM 329 O O . PRO A 1 45 ? 9.270 0.926 -32.402 1.00 94.94 45 PRO A O 1
ATOM 332 N N . PRO A 1 46 ? 11.018 -0.034 -31.354 1.00 94.25 46 PRO A N 1
ATOM 333 C CA . PRO A 1 46 ? 10.311 -1.299 -31.172 1.00 94.25 46 PRO A CA 1
ATOM 334 C C . PRO A 1 46 ? 9.205 -1.212 -30.109 1.00 94.25 46 PRO A C 1
ATOM 336 O O . PRO A 1 46 ? 8.138 -1.792 -30.304 1.00 94.25 46 PRO A O 1
ATOM 339 N N . LEU A 1 47 ? 9.406 -0.462 -29.022 1.00 95.75 47 LEU A N 1
ATOM 340 C CA . LEU A 1 47 ? 8.454 -0.374 -27.909 1.00 95.75 47 LEU A CA 1
ATOM 341 C C . LEU A 1 47 ? 7.151 0.342 -28.295 1.00 95.75 47 LEU A C 1
ATOM 343 O O . LEU A 1 47 ? 6.070 -0.162 -28.001 1.00 95.75 47 LEU A O 1
ATOM 347 N N . VAL A 1 48 ? 7.223 1.471 -29.009 1.00 96.50 48 VAL A N 1
ATOM 348 C CA . VAL A 1 48 ? 6.026 2.252 -29.387 1.00 96.50 48 VAL A CA 1
ATOM 349 C C . VAL A 1 48 ? 5.273 1.684 -30.595 1.00 96.50 48 VAL A C 1
ATOM 351 O O . VAL A 1 48 ? 4.164 2.120 -30.890 1.00 96.50 48 VAL A O 1
ATOM 354 N N . ARG A 1 49 ? 5.866 0.716 -31.308 1.00 96.38 49 ARG A N 1
ATOM 355 C CA . ARG A 1 49 ? 5.253 0.031 -32.462 1.00 96.38 49 ARG A CA 1
ATOM 356 C C . ARG A 1 49 ? 4.686 -1.347 -32.116 1.00 96.38 49 ARG A C 1
ATOM 358 O O . ARG A 1 49 ? 4.221 -2.038 -33.013 1.00 96.38 49 ARG A O 1
ATOM 365 N N . GLY A 1 50 ? 4.751 -1.767 -30.849 1.00 94.44 50 GLY A N 1
ATOM 366 C CA . GLY A 1 50 ? 4.333 -3.113 -30.441 1.00 94.44 50 GLY A CA 1
ATOM 367 C C . GLY A 1 50 ? 5.258 -4.224 -30.953 1.00 94.44 50 GLY A C 1
ATOM 368 O O . GLY A 1 50 ? 4.840 -5.368 -31.068 1.00 94.44 50 GLY A O 1
ATOM 369 N N . HIS A 1 51 ? 6.510 -3.893 -31.283 1.00 95.88 51 HIS A N 1
ATOM 370 C CA . HIS A 1 51 ? 7.552 -4.849 -31.680 1.00 95.88 51 HIS A CA 1
ATOM 371 C C . HIS A 1 51 ? 8.537 -5.143 -30.536 1.00 95.88 51 HIS A C 1
ATOM 373 O O . HIS A 1 51 ? 9.583 -5.763 -30.751 1.00 95.88 51 HIS A O 1
ATOM 379 N N . GLY A 1 52 ? 8.225 -4.676 -29.323 1.00 94.00 52 GLY A N 1
ATOM 380 C CA . GLY A 1 52 ? 8.880 -5.135 -28.108 1.00 94.00 52 GLY A CA 1
ATOM 381 C C . GLY A 1 52 ? 8.771 -6.656 -27.988 1.00 94.00 52 GLY A C 1
ATOM 382 O O . GLY A 1 52 ? 7.868 -7.286 -28.528 1.00 94.00 52 GLY A O 1
ATOM 383 N N . ARG A 1 53 ? 9.740 -7.250 -27.303 1.00 94.31 53 ARG A N 1
ATOM 384 C CA . ARG A 1 53 ? 9.788 -8.686 -27.014 1.00 94.31 53 ARG A CA 1
ATOM 385 C C . ARG A 1 53 ? 9.992 -8.860 -25.524 1.00 94.31 53 ARG A C 1
ATOM 387 O O . ARG A 1 53 ? 11.136 -8.841 -25.078 1.00 94.31 53 ARG A O 1
ATOM 394 N N . PHE A 1 54 ? 8.897 -8.953 -24.791 1.00 95.62 54 PHE A N 1
ATOM 395 C CA . PHE A 1 54 ? 8.830 -9.235 -23.361 1.00 95.62 54 PHE A CA 1
ATOM 396 C C . PHE A 1 54 ? 8.785 -10.751 -23.120 1.00 95.62 54 PHE A C 1
ATOM 398 O O . PHE A 1 54 ? 8.679 -11.531 -24.072 1.00 95.62 54 PHE A O 1
ATOM 405 N N . ALA A 1 55 ? 8.843 -11.204 -21.863 1.00 93.94 55 ALA A N 1
ATOM 406 C CA . ALA A 1 55 ? 8.780 -12.642 -21.566 1.00 93.94 55 ALA A CA 1
ATOM 407 C C . ALA A 1 55 ? 7.468 -13.270 -22.085 1.00 93.94 55 ALA A C 1
ATOM 409 O O . ALA A 1 55 ? 7.460 -14.382 -22.620 1.00 93.94 55 ALA A O 1
ATOM 410 N N . GLY A 1 56 ? 6.368 -12.512 -22.012 1.00 94.31 56 GLY A N 1
ATOM 411 C CA . GLY A 1 56 ? 5.065 -12.890 -22.561 1.00 94.31 56 GLY A CA 1
ATOM 412 C C . GLY A 1 56 ? 5.072 -13.177 -24.068 1.00 94.31 56 GLY A C 1
ATOM 413 O O . GLY A 1 56 ? 4.360 -14.080 -24.507 1.00 94.31 56 GLY A O 1
ATOM 414 N N . ASP A 1 57 ? 5.939 -12.517 -24.839 1.00 95.81 57 ASP A N 1
ATOM 415 C CA . ASP A 1 57 ? 5.969 -12.597 -26.310 1.00 95.81 57 ASP A CA 1
ATOM 416 C C . ASP A 1 57 ? 6.872 -13.721 -26.841 1.00 95.81 57 ASP A C 1
ATOM 418 O O . ASP A 1 57 ? 6.860 -14.053 -28.029 1.00 95.81 57 ASP A O 1
ATOM 422 N N . ILE A 1 58 ? 7.701 -14.311 -25.977 1.00 95.25 58 ILE A N 1
ATOM 423 C CA . ILE A 1 58 ? 8.621 -15.385 -26.355 1.00 95.25 58 ILE A CA 1
ATOM 424 C C . ILE A 1 58 ? 7.886 -16.720 -26.244 1.00 95.25 58 ILE A C 1
ATOM 426 O O . ILE A 1 58 ? 7.344 -17.057 -25.191 1.00 95.25 58 ILE A O 1
ATOM 430 N N . SER A 1 59 ? 7.880 -17.488 -27.333 1.00 94.69 59 SER A N 1
ATOM 431 C CA . SER A 1 59 ? 7.313 -18.837 -27.376 1.00 94.69 59 SER A CA 1
ATOM 432 C C . SER A 1 59 ? 8.185 -19.763 -28.222 1.00 94.69 59 SER A C 1
ATOM 434 O O . SER A 1 59 ? 8.884 -19.316 -29.135 1.00 94.69 59 SER A O 1
ATOM 436 N N . PHE A 1 60 ? 8.134 -21.056 -27.921 1.00 96.50 60 PHE A N 1
ATOM 437 C CA . PHE A 1 60 ? 8.856 -22.110 -28.627 1.00 96.50 60 PHE A CA 1
ATOM 438 C C . PHE A 1 60 ? 7.899 -23.237 -29.019 1.00 96.50 60 PHE A C 1
ATOM 440 O O . PHE A 1 60 ? 6.871 -23.456 -28.380 1.00 96.50 60 PHE A O 1
ATOM 447 N N . ALA A 1 61 ? 8.246 -23.976 -30.073 1.00 95.31 61 ALA A N 1
ATOM 448 C CA . ALA A 1 61 ? 7.473 -25.142 -30.482 1.00 95.31 61 ALA A CA 1
ATOM 449 C C . ALA A 1 61 ? 7.440 -26.198 -29.365 1.00 95.31 61 ALA A C 1
ATOM 451 O O . ALA A 1 61 ? 8.454 -26.428 -28.701 1.00 95.31 61 ALA A O 1
ATOM 452 N N . LEU A 1 62 ? 6.283 -26.849 -29.199 1.00 95.19 62 LEU A N 1
ATOM 453 C CA . LEU A 1 62 ? 6.049 -27.901 -28.201 1.00 95.19 62 LEU A CA 1
ATOM 454 C C . LEU A 1 62 ? 6.347 -27.463 -26.755 1.00 95.19 62 LEU A C 1
ATOM 456 O O . LEU A 1 62 ? 6.680 -28.303 -25.919 1.00 95.19 62 LEU A O 1
ATOM 460 N N . GLN A 1 63 ? 6.258 -26.170 -26.441 1.00 98.00 63 GLN A N 1
ATOM 461 C CA . GLN A 1 63 ? 6.444 -25.709 -25.067 1.00 98.00 63 GLN A CA 1
ATOM 462 C C . GLN A 1 63 ? 5.352 -26.257 -24.136 1.00 98.00 63 GLN A C 1
ATOM 464 O O . GLN A 1 63 ? 4.242 -26.547 -24.573 1.00 98.00 63 GLN A O 1
ATOM 469 N N . LEU A 1 64 ? 5.684 -26.392 -22.859 1.00 98.75 64 LEU A N 1
ATOM 470 C CA . LEU A 1 64 ? 4.748 -26.623 -21.769 1.00 98.75 64 LEU A CA 1
ATOM 471 C C . LEU A 1 64 ? 4.467 -25.312 -21.045 1.00 98.75 64 LEU A C 1
ATOM 473 O O . LEU A 1 64 ? 5.309 -24.410 -21.014 1.00 98.75 64 LEU A O 1
ATOM 477 N N . HIS A 1 65 ? 3.308 -25.248 -20.415 1.00 98.62 65 HIS A N 1
ATOM 478 C CA . HIS A 1 65 ? 2.884 -24.164 -19.550 1.00 98.62 65 HIS A CA 1
ATOM 479 C C . HIS A 1 65 ? 2.921 -24.639 -18.100 1.00 98.62 65 HIS A C 1
ATOM 481 O O . HIS A 1 65 ? 2.359 -25.684 -17.769 1.00 98.62 65 HIS A O 1
ATOM 487 N N . MET A 1 66 ? 3.635 -23.894 -17.255 1.00 98.75 66 MET A N 1
ATOM 488 C CA . MET A 1 66 ? 3.739 -24.168 -15.824 1.00 98.75 66 MET A CA 1
ATOM 489 C C . MET A 1 66 ? 2.775 -23.275 -15.038 1.00 98.75 66 MET A C 1
ATOM 491 O O . MET A 1 66 ? 2.766 -22.062 -15.253 1.00 98.75 66 MET A O 1
ATOM 495 N N . ARG A 1 67 ? 2.046 -23.848 -14.076 1.00 98.25 67 ARG A N 1
ATOM 496 C CA . ARG A 1 67 ? 1.285 -23.118 -13.047 1.00 98.25 67 ARG A CA 1
ATOM 497 C C . ARG A 1 67 ? 1.679 -23.628 -11.666 1.00 98.25 67 ARG A C 1
ATOM 499 O O . ARG A 1 67 ? 1.935 -24.819 -11.492 1.00 98.25 67 ARG A O 1
ATOM 506 N N . LEU A 1 68 ? 1.773 -22.731 -10.688 1.00 98.25 68 LEU A N 1
ATOM 507 C CA . LEU A 1 68 ? 2.056 -23.117 -9.310 1.00 98.25 68 LEU A CA 1
ATOM 508 C C . LEU A 1 68 ? 0.777 -23.274 -8.503 1.00 98.25 68 LEU A C 1
ATOM 510 O O . LEU A 1 68 ? -0.102 -22.420 -8.551 1.00 98.25 68 LEU A O 1
ATOM 514 N N . VAL A 1 69 ? 0.755 -24.314 -7.679 1.00 98.38 69 VAL A N 1
ATOM 515 C CA . VAL A 1 69 ? -0.184 -24.446 -6.568 1.00 98.38 69 VAL A CA 1
ATOM 516 C C . VAL A 1 69 ? 0.447 -23.753 -5.369 1.00 98.38 69 VAL A C 1
ATOM 518 O O . VAL A 1 69 ? 1.595 -24.043 -5.006 1.00 98.38 69 VAL A O 1
ATOM 521 N N . ARG A 1 70 ? -0.278 -22.812 -4.769 1.00 97.88 70 ARG A N 1
ATOM 522 C CA . ARG A 1 70 ? 0.221 -21.962 -3.684 1.00 97.88 70 ARG A CA 1
ATOM 523 C C . ARG A 1 70 ? -0.541 -22.212 -2.393 1.00 97.88 70 ARG A C 1
ATOM 525 O O . ARG A 1 70 ? -1.738 -22.466 -2.416 1.00 97.88 70 ARG A O 1
ATOM 532 N N . ALA A 1 71 ? 0.164 -22.104 -1.274 1.00 97.69 71 ALA A N 1
ATOM 533 C CA . ALA A 1 71 ? -0.409 -22.227 0.053 1.00 97.69 71 ALA A CA 1
ATOM 534 C C . ALA A 1 71 ? -1.455 -21.132 0.306 1.00 97.69 71 ALA A C 1
ATOM 536 O O . ALA A 1 71 ? -1.208 -19.953 0.054 1.00 97.69 71 ALA A O 1
ATOM 537 N N . ASN A 1 72 ? -2.590 -21.528 0.868 1.00 94.62 72 ASN A N 1
ATOM 538 C CA . ASN A 1 72 ? -3.665 -20.663 1.354 1.00 94.62 72 ASN A CA 1
ATOM 539 C C . ASN A 1 72 ? -3.616 -20.449 2.881 1.00 94.62 72 ASN A C 1
ATOM 541 O O . ASN A 1 72 ? -4.526 -19.843 3.433 1.00 94.62 72 ASN A O 1
ATOM 545 N N . HIS A 1 73 ? -2.567 -20.933 3.555 1.00 96.62 73 HIS A N 1
ATOM 546 C CA . HIS A 1 73 ? -2.344 -20.769 4.993 1.00 96.62 73 HIS A CA 1
ATOM 547 C C . HIS A 1 73 ? -1.023 -20.036 5.250 1.00 96.62 73 HIS A C 1
ATOM 549 O O . HIS A 1 73 ? -0.012 -20.322 4.604 1.00 96.62 73 HIS A O 1
ATOM 555 N N . ALA A 1 74 ? -1.011 -19.115 6.218 1.00 96.25 74 ALA A N 1
ATOM 556 C CA . ALA A 1 74 ? 0.184 -18.343 6.557 1.00 96.25 74 ALA A CA 1
ATOM 557 C C . ALA A 1 74 ? 1.217 -19.145 7.354 1.00 96.25 74 ALA A C 1
ATOM 559 O O . ALA A 1 74 ? 2.411 -18.888 7.243 1.00 96.25 74 ALA A O 1
ATOM 560 N N . HIS A 1 75 ? 0.788 -20.113 8.163 1.00 98.00 75 HIS A N 1
ATOM 561 C CA . HIS A 1 75 ? 1.693 -20.990 8.894 1.00 98.00 75 HIS A CA 1
ATOM 562 C C . HIS A 1 75 ? 1.014 -22.321 9.189 1.00 98.00 75 HIS A C 1
ATOM 564 O O . HIS A 1 75 ? -0.107 -22.359 9.689 1.00 98.00 75 HIS A O 1
ATOM 570 N N . GLY A 1 76 ? 1.695 -23.422 8.899 1.00 97.31 76 GLY A N 1
ATOM 571 C CA . GLY A 1 76 ? 1.149 -24.740 9.177 1.00 97.31 76 GLY A CA 1
ATOM 572 C C . GLY A 1 76 ? 2.057 -25.867 8.724 1.00 97.31 76 GLY A C 1
ATOM 573 O O . GLY A 1 76 ? 2.957 -25.667 7.906 1.00 97.31 76 GLY A O 1
ATOM 574 N N . LYS A 1 77 ? 1.835 -27.058 9.271 1.00 98.06 77 LYS A N 1
ATOM 575 C CA . LYS A 1 77 ? 2.508 -28.289 8.858 1.00 98.06 77 LYS A CA 1
ATOM 576 C C . LYS A 1 77 ? 1.758 -28.910 7.683 1.00 98.06 77 LYS A C 1
ATOM 578 O O . LYS A 1 77 ? 0.545 -29.068 7.744 1.00 98.06 77 LYS A O 1
ATOM 583 N N . ILE A 1 78 ? 2.480 -29.278 6.631 1.00 98.06 78 ILE A N 1
ATOM 584 C CA . ILE A 1 78 ? 1.903 -29.970 5.476 1.00 98.06 78 ILE A CA 1
ATOM 585 C C . ILE A 1 78 ? 1.639 -31.423 5.886 1.00 98.06 78 ILE A C 1
ATOM 587 O O . ILE A 1 78 ? 2.571 -32.147 6.240 1.00 98.06 78 ILE A O 1
ATOM 591 N N . VAL A 1 79 ? 0.370 -31.833 5.864 1.00 98.06 79 VAL A N 1
ATOM 592 C CA . VAL A 1 79 ? -0.059 -33.205 6.172 1.00 98.06 79 VAL A CA 1
ATOM 593 C C . VAL A 1 79 ? -0.025 -34.055 4.907 1.00 98.06 79 VAL A C 1
ATOM 595 O O . VAL A 1 79 ? 0.591 -35.122 4.897 1.00 98.06 79 VAL A O 1
ATOM 598 N N . ALA A 1 80 ? -0.640 -33.561 3.830 1.00 96.69 80 ALA A N 1
ATOM 599 C CA . ALA A 1 80 ? -0.705 -34.247 2.547 1.00 96.69 80 ALA A CA 1
ATOM 600 C C . ALA A 1 80 ? -0.852 -33.263 1.375 1.00 96.69 80 ALA A C 1
ATOM 602 O O . ALA A 1 80 ? -1.404 -32.172 1.517 1.00 96.69 80 ALA A O 1
ATOM 603 N N . ILE A 1 81 ? -0.368 -33.680 0.203 1.00 97.94 81 ILE A N 1
ATOM 604 C CA . ILE A 1 81 ? -0.629 -33.034 -1.089 1.00 97.94 81 ILE A CA 1
ATOM 605 C C . ILE A 1 81 ? -1.156 -34.118 -2.032 1.00 97.94 81 ILE A C 1
ATOM 607 O O . ILE A 1 81 ? -0.393 -34.997 -2.443 1.00 97.94 81 ILE A O 1
ATOM 611 N N . ASP A 1 82 ? -2.444 -34.072 -2.372 1.00 97.75 82 ASP A N 1
ATOM 612 C CA . ASP A 1 82 ? -3.057 -34.986 -3.338 1.00 97.75 82 ASP A CA 1
ATOM 613 C C . ASP A 1 82 ? -3.161 -34.321 -4.715 1.00 97.75 82 ASP A C 1
ATOM 615 O O . ASP A 1 82 ? -3.929 -33.387 -4.935 1.00 97.75 82 ASP A O 1
ATOM 619 N N . ALA A 1 83 ? -2.365 -34.829 -5.655 1.00 97.81 83 ALA A N 1
ATOM 620 C CA . ALA A 1 83 ? -2.330 -34.388 -7.047 1.00 97.81 83 ALA A CA 1
ATOM 621 C C . ALA A 1 83 ? -2.947 -35.414 -8.017 1.00 97.81 83 ALA A C 1
ATOM 623 O O . ALA A 1 83 ? -2.716 -35.334 -9.225 1.00 97.81 83 ALA A O 1
ATOM 624 N N . SER A 1 84 ? -3.669 -36.425 -7.521 1.00 97.69 84 SER A N 1
ATOM 625 C CA . SER A 1 84 ? -4.199 -37.523 -8.341 1.00 97.69 84 SER A CA 1
ATOM 626 C C . SER A 1 84 ? -5.184 -37.042 -9.412 1.00 97.69 84 SER A C 1
ATOM 628 O O . SER A 1 84 ? -5.027 -37.400 -10.581 1.00 97.69 84 SER A O 1
ATOM 630 N N . ALA A 1 85 ? -6.132 -36.174 -9.047 1.00 97.56 85 ALA A N 1
ATOM 631 C CA . ALA A 1 85 ? -7.101 -35.588 -9.973 1.00 97.56 85 ALA A CA 1
ATOM 632 C C . ALA A 1 85 ? -6.422 -34.715 -11.040 1.00 97.56 85 ALA A C 1
ATOM 634 O O . ALA A 1 85 ? -6.680 -34.882 -12.231 1.00 97.56 85 ALA A O 1
ATOM 635 N N . ALA A 1 86 ? -5.487 -33.854 -10.626 1.00 98.06 86 ALA A N 1
ATOM 636 C CA . ALA A 1 86 ? -4.701 -33.017 -11.530 1.00 98.06 86 ALA A CA 1
ATOM 637 C C . ALA A 1 86 ? -3.905 -33.851 -12.550 1.00 98.06 86 ALA A C 1
ATOM 639 O O . ALA A 1 86 ? -3.925 -33.566 -13.742 1.00 98.06 86 ALA A O 1
ATOM 640 N N . ARG A 1 87 ? -3.245 -34.931 -12.105 1.00 98.06 87 ARG A N 1
ATOM 641 C CA . ARG A 1 87 ? -2.476 -35.837 -12.981 1.00 98.06 87 ARG A CA 1
ATOM 642 C C . ARG A 1 87 ? -3.343 -36.608 -13.977 1.00 98.06 87 ARG A C 1
ATOM 644 O O . ARG A 1 87 ? -2.830 -37.030 -15.008 1.00 98.06 87 ARG A O 1
ATOM 651 N N . ALA A 1 88 ? -4.618 -36.832 -13.663 1.00 97.75 88 ALA A N 1
ATOM 652 C CA . ALA A 1 88 ? -5.548 -37.540 -14.537 1.00 97.75 88 ALA A CA 1
ATOM 653 C C . ALA A 1 88 ? -6.170 -36.642 -15.623 1.00 97.75 88 ALA A C 1
ATOM 655 O O . ALA A 1 88 ? -6.789 -37.163 -16.554 1.00 97.75 88 ALA A O 1
ATOM 656 N N . LEU A 1 89 ? -6.026 -35.316 -15.519 1.00 98.00 89 LEU A N 1
ATOM 657 C CA . LEU A 1 89 ? -6.619 -34.375 -16.462 1.00 98.00 89 LEU A CA 1
ATOM 658 C C . LEU A 1 89 ? -5.905 -34.442 -17.832 1.00 98.00 89 LEU A C 1
ATOM 660 O O . LEU A 1 89 ? -4.678 -34.316 -17.895 1.00 98.00 89 LEU A O 1
ATOM 664 N N . PRO A 1 90 ? -6.636 -34.625 -18.952 1.00 98.00 90 PRO A N 1
ATOM 665 C CA . PRO A 1 90 ? -6.031 -34.649 -20.280 1.00 98.00 90 PRO A CA 1
ATOM 666 C C . PRO A 1 90 ? -5.244 -33.369 -20.588 1.00 98.00 90 PRO A C 1
ATOM 668 O O . PRO A 1 90 ? -5.740 -32.266 -20.389 1.00 98.00 90 PRO A O 1
ATOM 671 N N . GLY A 1 91 ? -4.025 -33.523 -21.110 1.00 97.31 91 GLY A N 1
ATOM 672 C CA . GLY A 1 91 ? -3.126 -32.405 -21.426 1.00 97.31 91 GLY A CA 1
ATOM 673 C C . GLY A 1 91 ? -2.142 -32.049 -20.307 1.00 97.31 91 GLY A C 1
ATOM 674 O O . GLY A 1 91 ? -1.193 -31.304 -20.558 1.00 97.31 91 GLY A O 1
ATOM 675 N N . VAL A 1 92 ? -2.304 -32.609 -19.102 1.00 98.69 92 VAL A N 1
ATOM 676 C CA . VAL A 1 92 ? -1.305 -32.515 -18.027 1.00 98.69 92 VAL A CA 1
ATOM 677 C C . VAL A 1 92 ? -0.176 -33.513 -18.276 1.00 98.69 92 VAL A C 1
ATOM 679 O O . VAL A 1 92 ? -0.402 -34.705 -18.471 1.00 98.69 92 VAL A O 1
ATOM 682 N N . VAL A 1 93 ? 1.062 -33.021 -18.248 1.00 98.56 93 VAL A N 1
ATOM 683 C CA . VAL A 1 93 ? 2.279 -33.817 -18.466 1.00 98.56 93 VAL A CA 1
ATOM 684 C C . VAL A 1 93 ? 2.915 -34.242 -17.149 1.00 98.56 93 VAL A C 1
ATOM 686 O O . VAL A 1 93 ? 3.385 -35.372 -17.026 1.00 98.56 93 VAL A O 1
ATOM 689 N N . ALA A 1 94 ? 2.948 -33.350 -16.159 1.00 98.38 94 ALA A N 1
ATOM 690 C CA . ALA A 1 94 ? 3.497 -33.652 -14.844 1.00 98.38 94 ALA A CA 1
ATOM 691 C C . ALA A 1 94 ? 2.904 -32.743 -13.763 1.00 98.38 94 ALA A C 1
ATOM 693 O O . ALA A 1 94 ? 2.583 -31.585 -14.018 1.00 98.38 94 ALA A O 1
ATOM 694 N N . VAL A 1 95 ? 2.836 -33.263 -12.536 1.00 98.69 95 VAL A N 1
ATOM 695 C CA . VAL A 1 95 ? 2.601 -32.470 -11.323 1.00 98.69 95 VAL A CA 1
ATOM 696 C C . VAL A 1 95 ? 3.681 -32.824 -10.313 1.00 98.69 95 VAL A C 1
ATOM 698 O O . VAL A 1 95 ? 3.773 -33.985 -9.894 1.00 98.69 95 VAL A O 1
ATOM 701 N N . TRP A 1 96 ? 4.501 -31.835 -9.966 1.00 98.69 96 TRP A N 1
ATOM 702 C CA . TRP A 1 96 ? 5.635 -31.958 -9.058 1.00 98.69 96 TRP A CA 1
ATOM 703 C C . TRP A 1 96 ? 5.324 -31.370 -7.691 1.00 98.69 96 TRP A C 1
ATOM 705 O O . TRP A 1 96 ? 4.822 -30.257 -7.576 1.00 98.69 96 TRP A O 1
ATOM 715 N N . THR A 1 97 ? 5.698 -32.110 -6.662 1.00 98.38 97 THR A N 1
ATOM 716 C CA . THR A 1 97 ? 5.772 -31.690 -5.261 1.00 98.38 97 THR A CA 1
ATOM 717 C C . THR A 1 97 ? 7.241 -31.561 -4.854 1.00 98.38 97 THR A C 1
ATOM 719 O O . THR A 1 97 ? 8.143 -31.868 -5.638 1.00 98.38 97 THR A O 1
ATOM 722 N N . ALA A 1 98 ? 7.520 -31.155 -3.613 1.00 97.25 98 ALA A N 1
ATOM 723 C CA . ALA A 1 98 ? 8.894 -31.104 -3.114 1.00 97.25 98 ALA A CA 1
ATOM 724 C C . ALA A 1 98 ? 9.639 -32.455 -3.206 1.00 97.25 98 ALA A C 1
ATOM 726 O O . ALA A 1 98 ? 10.858 -32.464 -3.373 1.00 97.25 98 ALA A O 1
ATOM 727 N N . ALA A 1 99 ? 8.926 -33.589 -3.162 1.00 96.62 99 ALA A N 1
ATOM 728 C CA . ALA A 1 99 ? 9.525 -34.917 -3.311 1.00 96.62 99 ALA A CA 1
ATOM 729 C C . ALA A 1 99 ? 10.108 -35.150 -4.717 1.00 96.62 99 ALA A C 1
ATOM 731 O O . ALA A 1 99 ? 11.170 -35.756 -4.853 1.00 96.62 99 ALA A O 1
ATOM 732 N N . ASP A 1 100 ? 9.455 -34.624 -5.757 1.00 97.69 100 ASP A N 1
ATOM 733 C CA . ASP A 1 100 ? 9.881 -34.786 -7.151 1.00 97.69 100 ASP A CA 1
ATOM 734 C C . ASP A 1 100 ? 11.168 -34.004 -7.463 1.00 97.69 100 ASP A C 1
ATOM 736 O O . ASP A 1 100 ? 11.868 -34.310 -8.427 1.00 97.69 100 ASP A O 1
ATOM 740 N N . ILE A 1 101 ? 11.509 -33.005 -6.643 1.00 97.31 101 ILE A N 1
ATOM 741 C CA . ILE A 1 101 ? 12.690 -32.142 -6.796 1.00 97.31 101 ILE A CA 1
ATOM 742 C C . ILE A 1 101 ? 13.618 -32.182 -5.573 1.00 97.31 101 ILE A C 1
ATOM 744 O O . ILE A 1 101 ? 14.343 -31.223 -5.321 1.00 97.31 101 ILE A O 1
ATOM 748 N N . ALA A 1 102 ? 13.614 -33.277 -4.807 1.00 96.38 102 ALA A N 1
ATOM 749 C CA . ALA A 1 102 ? 14.366 -33.391 -3.551 1.00 96.38 102 ALA A CA 1
ATOM 750 C C . ALA A 1 102 ? 15.898 -33.232 -3.703 1.00 96.38 102 ALA A C 1
ATOM 752 O O . ALA A 1 102 ? 16.599 -32.946 -2.733 1.00 96.38 102 ALA A O 1
ATOM 753 N N . ASP A 1 103 ? 16.435 -33.412 -4.911 1.00 95.75 103 ASP A N 1
ATOM 754 C CA . ASP A 1 103 ? 17.837 -33.174 -5.269 1.00 95.75 103 ASP A CA 1
ATOM 755 C C . ASP A 1 103 ? 18.175 -31.691 -5.517 1.00 95.75 103 ASP A C 1
ATOM 757 O O . ASP A 1 103 ? 19.357 -31.331 -5.545 1.00 95.75 103 ASP A O 1
ATOM 761 N N . VAL A 1 104 ? 17.164 -30.830 -5.683 1.00 97.00 104 VAL A N 1
ATOM 762 C CA . VAL A 1 104 ? 17.322 -29.385 -5.883 1.00 97.00 104 VAL A CA 1
ATOM 763 C C . VAL A 1 104 ? 17.404 -28.694 -4.516 1.00 97.00 104 VAL A C 1
ATOM 765 O O . VAL A 1 104 ? 16.459 -28.767 -3.728 1.00 97.00 104 VAL A O 1
ATOM 768 N N . PRO A 1 105 ? 18.511 -28.000 -4.195 1.00 95.94 105 PRO A N 1
ATOM 769 C CA . PRO A 1 105 ? 18.663 -27.356 -2.895 1.00 95.94 105 PRO A CA 1
ATOM 770 C C . PRO A 1 105 ? 17.775 -26.102 -2.761 1.00 95.94 105 PRO A C 1
ATOM 772 O O . PRO A 1 105 ? 17.345 -25.536 -3.771 1.00 95.94 105 PRO A O 1
ATOM 775 N N . PRO A 1 106 ? 17.564 -25.595 -1.529 1.00 95.94 106 PRO A N 1
ATOM 776 C CA . PRO A 1 106 ? 17.008 -24.261 -1.307 1.00 95.94 106 PRO A CA 1
ATOM 777 C C . PRO A 1 106 ? 17.768 -23.173 -2.074 1.00 95.94 106 PRO A C 1
ATOM 779 O O . PRO A 1 106 ? 18.975 -23.288 -2.313 1.00 95.94 106 PRO A O 1
ATOM 782 N N . ILE A 1 107 ? 17.063 -22.099 -2.429 1.00 95.81 107 ILE A N 1
ATOM 783 C CA . ILE A 1 107 ? 17.604 -20.997 -3.230 1.00 95.81 107 ILE A CA 1
ATOM 784 C C . ILE A 1 107 ? 18.716 -20.287 -2.455 1.00 95.81 107 ILE A C 1
ATOM 786 O O . ILE A 1 107 ? 18.501 -19.796 -1.347 1.00 95.81 107 ILE A O 1
ATOM 790 N N . ASP A 1 108 ? 19.907 -20.233 -3.051 1.00 92.56 108 ASP A N 1
ATOM 791 C CA . ASP A 1 108 ? 21.113 -19.709 -2.408 1.00 92.56 108 ASP A CA 1
ATOM 792 C C . ASP A 1 108 ? 21.318 -18.199 -2.645 1.00 92.56 108 ASP A C 1
ATOM 794 O O . ASP A 1 108 ? 20.628 -17.566 -3.451 1.00 92.56 108 ASP A O 1
ATOM 798 N N . PHE A 1 109 ? 22.269 -17.590 -1.933 1.00 92.31 109 PHE A N 1
ATOM 799 C CA . PHE A 1 109 ? 22.545 -16.155 -2.061 1.00 92.31 109 PHE A CA 1
ATOM 800 C C . PHE A 1 109 ? 23.417 -15.835 -3.284 1.00 92.31 109 PHE A C 1
ATOM 802 O O . PHE A 1 109 ? 24.262 -16.628 -3.718 1.00 92.31 109 PHE A O 1
ATOM 809 N N . ARG A 1 110 ? 23.245 -14.632 -3.853 1.00 86.50 110 ARG A N 1
ATOM 810 C CA . ARG A 1 110 ? 23.967 -14.236 -5.079 1.00 86.50 110 ARG A CA 1
ATOM 811 C C . ARG A 1 110 ? 25.478 -14.123 -4.888 1.00 86.50 110 ARG A C 1
ATOM 813 O O . ARG A 1 110 ? 26.224 -14.456 -5.802 1.00 86.50 110 ARG A O 1
ATOM 820 N N . GLU A 1 111 ? 25.917 -13.668 -3.719 1.00 74.06 111 GLU A N 1
ATOM 821 C CA . GLU A 1 111 ? 27.336 -13.456 -3.379 1.00 74.06 111 GLU A CA 1
ATOM 822 C C . GLU A 1 111 ? 28.055 -14.708 -2.881 1.00 74.06 111 GLU A C 1
ATOM 824 O O . GLU A 1 111 ? 29.214 -14.644 -2.486 1.00 74.06 111 GLU A O 1
ATOM 829 N N . GLY A 1 112 ? 27.389 -15.859 -2.955 1.00 73.88 112 GLY A N 1
ATOM 830 C CA . GLY A 1 112 ? 27.920 -17.125 -2.481 1.00 73.88 112 GLY A CA 1
ATOM 831 C C . GLY A 1 112 ? 27.408 -17.474 -1.090 1.00 73.88 112 GLY A C 1
ATOM 832 O O . GLY A 1 112 ? 26.390 -16.961 -0.628 1.00 73.88 112 GLY A O 1
ATOM 833 N N . ARG A 1 113 ? 28.104 -18.411 -0.449 1.00 75.31 113 ARG A N 1
ATOM 834 C CA . ARG A 1 113 ? 27.665 -19.046 0.793 1.00 75.31 113 ARG A CA 1
ATOM 835 C C . ARG A 1 113 ? 27.859 -18.122 1.991 1.00 75.31 113 ARG A C 1
ATOM 837 O O . ARG A 1 113 ? 28.975 -17.680 2.251 1.00 75.31 113 ARG A O 1
ATOM 844 N N . ILE A 1 114 ? 26.783 -17.882 2.741 1.00 86.62 114 ILE A N 1
ATOM 845 C CA . ILE A 1 114 ? 26.794 -17.116 3.996 1.00 86.62 114 ILE A CA 1
ATOM 846 C C . ILE A 1 114 ? 26.298 -18.053 5.107 1.00 86.62 114 ILE A C 1
ATOM 848 O O . ILE A 1 114 ? 25.089 -18.115 5.343 1.00 86.62 114 ILE A O 1
ATOM 852 N N . PRO A 1 115 ? 27.192 -18.803 5.785 1.00 87.31 115 PRO A N 1
ATOM 853 C CA . PRO A 1 115 ? 26.805 -19.905 6.672 1.00 87.31 115 PRO A CA 1
ATOM 854 C C . PRO A 1 115 ? 25.783 -19.539 7.755 1.00 87.31 115 PRO A C 1
ATOM 856 O O . PRO A 1 115 ? 24.899 -20.335 8.055 1.00 87.31 115 PRO A O 1
ATOM 859 N N . ALA A 1 116 ? 25.857 -18.322 8.305 1.00 89.94 116 ALA A N 1
ATOM 860 C CA . ALA A 1 116 ? 24.917 -17.841 9.320 1.00 89.94 116 ALA A CA 1
ATOM 861 C C . ALA A 1 116 ? 23.475 -17.676 8.796 1.00 89.94 116 ALA A C 1
ATOM 863 O O . ALA A 1 116 ? 22.526 -17.796 9.564 1.00 89.94 116 ALA A O 1
ATOM 864 N N . LEU A 1 117 ? 23.306 -17.420 7.494 1.00 94.19 117 LEU A N 1
ATOM 865 C CA . LEU A 1 117 ? 22.008 -17.168 6.861 1.00 94.19 117 LEU A CA 1
ATOM 866 C C . LEU A 1 117 ? 21.467 -18.387 6.096 1.00 94.19 117 LEU A C 1
ATOM 868 O O . LEU A 1 117 ? 20.263 -18.472 5.863 1.00 94.19 117 LEU A O 1
ATOM 872 N N . GLU A 1 118 ? 22.331 -19.337 5.717 1.00 93.00 118 GLU A N 1
ATOM 873 C CA . GLU A 1 118 ? 21.977 -20.554 4.959 1.00 93.00 118 GLU A CA 1
ATOM 874 C C . GLU A 1 118 ? 20.744 -21.316 5.481 1.00 93.00 118 GLU A C 1
ATOM 876 O O . GLU A 1 118 ? 19.971 -21.813 4.654 1.00 93.00 118 GLU A O 1
ATOM 881 N N . PRO A 1 119 ? 20.517 -21.431 6.801 1.00 93.62 119 PRO A N 1
ATOM 882 C CA . PRO A 1 119 ? 19.357 -22.149 7.316 1.00 93.62 119 PRO A CA 1
ATOM 883 C C . PRO A 1 119 ? 18.003 -21.484 7.071 1.00 93.62 119 PRO A C 1
ATOM 885 O O . PRO A 1 119 ? 16.982 -22.153 7.179 1.00 93.62 119 PRO A O 1
ATOM 888 N N . TYR A 1 120 ? 17.997 -20.189 6.757 1.00 96.12 120 TYR A N 1
ATOM 889 C CA . TYR A 1 120 ? 16.789 -19.384 6.559 1.00 96.12 120 TYR A CA 1
ATOM 890 C C . TYR A 1 120 ? 16.433 -19.210 5.072 1.00 96.12 120 TYR A C 1
ATOM 892 O O . TYR A 1 120 ? 15.591 -18.380 4.718 1.00 96.12 120 TYR A O 1
ATOM 900 N N . ARG A 1 121 ? 17.106 -19.957 4.187 1.00 95.88 121 ARG A N 1
ATOM 901 C CA . ARG A 1 121 ? 16.864 -19.950 2.738 1.00 95.88 121 ARG A CA 1
ATOM 902 C C . ARG A 1 121 ? 15.503 -20.547 2.403 1.00 95.88 121 ARG A C 1
ATOM 904 O O . ARG A 1 121 ? 15.036 -21.476 3.059 1.00 95.88 121 ARG A O 1
ATOM 911 N N . GLN A 1 122 ? 14.907 -20.051 1.326 1.00 96.75 122 GLN A N 1
ATOM 912 C CA . GLN A 1 122 ? 13.626 -20.550 0.841 1.00 96.75 122 GLN A CA 1
ATOM 913 C C . GLN A 1 122 ? 13.801 -21.847 0.030 1.00 96.75 122 GLN A C 1
ATOM 915 O O . GLN A 1 122 ? 14.604 -21.861 -0.912 1.00 96.75 122 GLN A O 1
ATOM 920 N N . PRO A 1 123 ? 13.056 -22.925 0.341 1.00 97.12 123 PRO A N 1
ATOM 921 C CA . PRO A 1 123 ? 12.984 -24.092 -0.532 1.00 97.12 123 PRO A CA 1
ATOM 922 C C . PRO A 1 123 ? 12.248 -23.753 -1.839 1.00 97.12 123 PRO A C 1
ATOM 924 O O . PRO A 1 123 ? 11.438 -22.833 -1.889 1.00 97.12 123 PRO A O 1
ATOM 927 N N . VAL A 1 124 ? 12.523 -24.490 -2.918 1.00 98.25 124 VAL A N 1
ATOM 928 C CA . VAL A 1 124 ? 11.854 -24.253 -4.213 1.00 98.25 124 VAL A CA 1
ATOM 929 C C . VAL A 1 124 ? 10.362 -24.603 -4.138 1.00 98.25 124 VAL A C 1
ATOM 931 O O . VAL A 1 124 ? 9.529 -23.845 -4.614 1.00 98.25 124 VAL A O 1
ATOM 934 N N . LEU A 1 125 ? 10.011 -25.714 -3.497 1.00 98.56 125 LEU A N 1
ATOM 935 C CA . LEU A 1 125 ? 8.639 -26.043 -3.111 1.00 98.56 125 LEU A CA 1
ATOM 936 C C . LEU A 1 125 ? 8.630 -26.322 -1.608 1.00 98.56 125 LEU A C 1
ATOM 938 O O . LEU A 1 125 ? 9.591 -26.899 -1.092 1.00 98.56 125 LEU A O 1
ATOM 942 N N . ALA A 1 126 ? 7.578 -25.903 -0.909 1.00 97.94 126 ALA A N 1
ATOM 943 C CA . ALA A 1 126 ? 7.433 -26.137 0.522 1.00 97.94 126 ALA A CA 1
ATOM 944 C C . ALA A 1 126 ? 7.510 -27.641 0.833 1.00 97.94 126 ALA A C 1
ATOM 946 O O . ALA A 1 126 ? 6.912 -28.463 0.140 1.00 97.94 126 ALA A O 1
ATOM 947 N N . THR A 1 127 ? 8.277 -27.996 1.864 1.00 95.12 127 THR A N 1
ATOM 948 C CA . THR A 1 127 ? 8.538 -29.392 2.239 1.00 95.12 127 THR A CA 1
ATOM 949 C C . THR A 1 127 ? 7.631 -29.835 3.384 1.00 95.12 127 THR A C 1
ATOM 951 O O . THR A 1 127 ? 6.639 -30.516 3.168 1.00 95.12 127 THR A O 1
ATOM 954 N N . GLU A 1 128 ? 7.964 -29.439 4.611 1.00 94.50 128 GLU A N 1
ATOM 955 C CA . GLU A 1 128 ? 7.286 -29.888 5.836 1.00 94.50 128 GLU A CA 1
ATOM 956 C C . GLU A 1 128 ? 6.272 -28.871 6.364 1.00 94.50 128 GLU A C 1
ATOM 958 O O . GLU A 1 128 ? 5.339 -29.226 7.083 1.00 94.50 128 GLU A O 1
ATOM 963 N N . LYS A 1 129 ? 6.477 -27.588 6.056 1.00 96.81 129 LYS A N 1
ATOM 964 C CA . LYS A 1 129 ? 5.666 -26.479 6.558 1.00 96.81 129 LYS A CA 1
ATOM 965 C C . LYS A 1 129 ? 5.482 -25.421 5.487 1.00 96.81 129 LYS A C 1
ATOM 967 O O . LYS A 1 129 ? 6.432 -25.126 4.761 1.00 96.81 129 LYS A O 1
ATOM 972 N N . VAL A 1 130 ? 4.304 -24.813 5.486 1.00 98.00 130 VAL A N 1
ATOM 973 C CA . VAL A 1 130 ? 4.048 -23.519 4.847 1.00 98.00 130 VAL A CA 1
ATOM 974 C C . VAL A 1 130 ? 4.293 -22.402 5.865 1.00 98.00 130 VAL A C 1
ATOM 976 O O . VAL A 1 130 ? 4.040 -22.580 7.058 1.00 98.00 130 VAL A O 1
ATOM 979 N N . ARG A 1 131 ? 4.840 -21.272 5.418 1.00 97.69 131 ARG A N 1
ATOM 980 C CA . ARG A 1 131 ? 5.268 -20.137 6.253 1.00 97.69 131 ARG A CA 1
ATOM 981 C C . ARG A 1 131 ? 4.758 -18.784 5.770 1.00 97.69 131 ARG A C 1
ATOM 983 O O . ARG A 1 131 ? 5.007 -17.799 6.459 1.00 97.69 131 ARG A O 1
ATOM 990 N N . TYR A 1 132 ? 4.072 -18.718 4.631 1.00 98.38 132 TYR A N 1
ATOM 991 C CA . TYR A 1 132 ? 3.294 -17.551 4.219 1.00 98.38 132 TYR A CA 1
ATOM 992 C C . TYR A 1 132 ? 2.225 -17.948 3.190 1.00 98.38 132 TYR A C 1
ATOM 994 O O . TYR A 1 132 ? 2.414 -18.893 2.418 1.00 98.38 132 TYR A O 1
ATOM 1002 N N . VAL A 1 133 ? 1.124 -17.194 3.132 1.00 98.31 133 VAL A N 1
ATOM 1003 C CA . VAL A 1 133 ? 0.119 -17.348 2.069 1.00 98.31 133 VAL A CA 1
ATOM 1004 C C . VAL A 1 133 ? 0.747 -16.967 0.730 1.00 98.31 133 VAL A C 1
ATOM 1006 O O . VAL A 1 133 ? 1.288 -15.874 0.576 1.00 98.31 133 VAL A O 1
ATOM 1009 N N . GLY A 1 134 ? 0.682 -17.866 -0.247 1.00 97.38 134 GLY A N 1
ATOM 1010 C CA . GLY A 1 134 ? 1.356 -17.720 -1.535 1.00 97.38 134 GLY A CA 1
ATOM 1011 C C . GLY A 1 134 ? 2.623 -18.562 -1.688 1.00 97.38 134 GLY A C 1
ATOM 1012 O O . GLY A 1 134 ? 3.197 -18.577 -2.783 1.00 97.38 134 GLY A O 1
ATOM 1013 N N . GLU A 1 135 ? 3.072 -19.267 -0.644 1.00 98.38 135 GLU A N 1
ATOM 1014 C CA . GLU A 1 135 ? 4.229 -20.162 -0.737 1.00 98.38 135 GLU A CA 1
ATOM 1015 C C . GLU A 1 135 ? 3.972 -21.299 -1.737 1.00 98.38 135 GLU A C 1
ATOM 1017 O O . GLU A 1 135 ? 2.925 -21.940 -1.664 1.00 98.38 135 GLU A O 1
ATOM 1022 N N . PRO A 1 136 ? 4.879 -21.566 -2.693 1.00 98.38 136 PRO A N 1
ATOM 1023 C CA . PRO A 1 136 ? 4.653 -22.620 -3.673 1.00 98.38 136 PRO A CA 1
ATOM 1024 C C . PRO A 1 136 ? 4.752 -24.010 -3.029 1.00 98.38 136 PRO A C 1
ATOM 1026 O O . PRO A 1 136 ? 5.759 -24.332 -2.401 1.00 98.38 136 PRO A O 1
ATOM 1029 N N . VAL A 1 137 ? 3.726 -24.845 -3.213 1.00 98.56 137 VAL A N 1
ATOM 1030 C CA . VAL A 1 137 ? 3.658 -26.216 -2.662 1.00 98.56 137 VAL A CA 1
ATOM 1031 C C . VAL A 1 137 ? 3.763 -27.293 -3.745 1.00 98.56 137 VAL A C 1
ATOM 1033 O O . VAL A 1 137 ? 4.322 -28.363 -3.505 1.00 98.56 137 VAL A O 1
ATOM 1036 N N . ALA A 1 138 ? 3.285 -27.000 -4.957 1.00 98.69 138 ALA A N 1
ATOM 1037 C CA . ALA A 1 138 ? 3.396 -27.878 -6.116 1.00 98.69 138 ALA A CA 1
ATOM 1038 C C . ALA A 1 138 ? 3.490 -27.077 -7.426 1.00 98.69 138 ALA A C 1
ATOM 1040 O O . ALA A 1 138 ? 3.139 -25.898 -7.476 1.00 98.69 138 ALA A O 1
ATOM 1041 N N . ALA A 1 139 ? 3.962 -27.725 -8.490 1.00 98.75 139 ALA A N 1
ATOM 1042 C CA . ALA A 1 139 ? 4.053 -27.174 -9.838 1.00 98.75 139 ALA A CA 1
ATOM 1043 C C . ALA A 1 139 ? 3.400 -28.121 -10.851 1.00 98.75 139 ALA A C 1
ATOM 1045 O O . ALA A 1 139 ? 3.744 -29.301 -10.922 1.00 98.75 139 ALA A O 1
ATOM 1046 N N . VAL A 1 140 ? 2.471 -27.596 -11.640 1.00 98.81 140 VAL A N 1
ATOM 1047 C CA . VAL A 1 140 ? 1.745 -28.302 -12.698 1.00 98.81 140 VAL A CA 1
ATOM 1048 C C . VAL A 1 140 ? 2.339 -27.915 -14.045 1.00 98.81 140 VAL A C 1
ATOM 1050 O O . VAL A 1 140 ? 2.592 -26.736 -14.281 1.00 98.81 140 VAL A O 1
ATOM 1053 N N . PHE A 1 141 ? 2.538 -28.891 -14.930 1.00 98.81 141 PHE A N 1
ATOM 1054 C CA . PHE A 1 141 ? 3.027 -28.700 -16.295 1.00 98.81 141 PHE A CA 1
ATOM 1055 C C . PHE A 1 141 ? 2.032 -29.307 -17.283 1.00 98.81 141 PHE A C 1
ATOM 1057 O O . PHE A 1 141 ? 1.788 -30.514 -17.233 1.00 98.81 141 PHE A O 1
ATOM 1064 N N . ALA A 1 142 ? 1.495 -28.500 -18.195 1.00 98.69 142 ALA A N 1
ATOM 1065 C CA . ALA A 1 142 ? 0.531 -28.939 -19.205 1.00 98.69 142 ALA A CA 1
ATOM 1066 C C . ALA A 1 142 ? 0.879 -28.410 -20.604 1.00 98.69 142 ALA A C 1
ATOM 1068 O O . ALA A 1 142 ? 1.696 -27.501 -20.754 1.00 98.69 142 ALA A O 1
ATOM 1069 N N . ASP A 1 143 ? 0.264 -28.982 -21.636 1.00 97.75 143 ASP A N 1
ATOM 1070 C CA . ASP A 1 143 ? 0.441 -28.550 -23.031 1.00 97.75 143 ASP A CA 1
ATOM 1071 C C . ASP A 1 143 ? -0.213 -27.191 -23.338 1.00 97.75 143 ASP A C 1
ATOM 1073 O O . ASP A 1 143 ? 0.133 -26.545 -24.326 1.00 97.75 143 ASP A O 1
ATOM 1077 N N . ASP A 1 144 ? -1.131 -26.750 -22.480 1.00 95.88 144 ASP A N 1
ATOM 1078 C CA . ASP A 1 144 ? -1.946 -25.551 -22.642 1.00 95.88 144 ASP A CA 1
ATOM 1079 C C . ASP A 1 144 ? -2.012 -24.760 -21.315 1.00 95.88 144 ASP A C 1
ATOM 1081 O O . ASP A 1 144 ? -2.077 -25.375 -20.244 1.00 95.88 144 ASP A O 1
ATOM 1085 N N . PRO A 1 145 ? -1.960 -23.412 -21.343 1.00 96.19 145 PRO A N 1
ATOM 1086 C CA . PRO A 1 145 ? -1.989 -22.604 -20.125 1.00 96.19 145 PRO A CA 1
ATOM 1087 C C . PRO A 1 145 ? -3.305 -22.692 -19.343 1.00 96.19 145 PRO A C 1
ATOM 1089 O O . PRO A 1 145 ? -3.251 -22.615 -18.120 1.00 96.19 145 PRO A O 1
ATOM 1092 N N . TYR A 1 146 ? -4.453 -22.871 -20.005 1.00 97.69 146 TYR A N 1
ATOM 1093 C CA . TYR A 1 146 ? -5.749 -23.011 -19.332 1.00 97.69 146 TYR A CA 1
ATOM 1094 C C . TYR A 1 146 ? -5.832 -24.362 -18.625 1.00 97.69 146 TYR A C 1
ATOM 1096 O O . TYR A 1 146 ? -6.184 -24.424 -17.453 1.00 97.69 146 TYR A O 1
ATOM 1104 N N . VAL A 1 147 ? -5.386 -25.436 -19.286 1.00 98.31 147 VAL A N 1
ATOM 1105 C CA . VAL A 1 147 ? -5.302 -26.769 -18.665 1.00 98.31 147 VAL A CA 1
ATOM 1106 C C . VAL A 1 147 ? -4.344 -26.773 -17.469 1.00 98.31 147 VAL A C 1
ATOM 1108 O O . VAL A 1 147 ? -4.619 -27.431 -16.468 1.00 98.31 147 VAL A O 1
ATOM 1111 N N . ALA A 1 148 ? -3.224 -26.043 -17.543 1.00 98.00 148 ALA A N 1
ATOM 1112 C CA . ALA A 1 148 ? -2.306 -25.907 -16.410 1.00 98.00 148 ALA A CA 1
ATOM 1113 C C . ALA A 1 148 ? -2.972 -25.226 -15.201 1.00 98.00 148 ALA A C 1
ATOM 1115 O O . ALA A 1 148 ? -2.687 -25.599 -14.064 1.00 98.00 148 ALA A O 1
ATOM 1116 N N . GLU A 1 149 ? -3.842 -24.241 -15.442 1.00 97.69 149 GLU A N 1
ATOM 1117 C CA . GLU A 1 149 ? -4.615 -23.556 -14.404 1.00 97.69 149 GLU A CA 1
ATOM 1118 C C . GLU A 1 149 ? -5.713 -24.452 -13.820 1.00 97.69 149 GLU A C 1
ATOM 1120 O O . GLU A 1 149 ? -5.732 -24.651 -12.606 1.00 97.69 149 GLU A O 1
ATOM 1125 N N . ASP A 1 150 ? -6.526 -25.092 -14.666 1.00 98.19 150 ASP A N 1
ATOM 1126 C CA . ASP A 1 150 ? -7.559 -26.045 -14.239 1.00 98.19 150 ASP A CA 1
ATOM 1127 C C . ASP A 1 150 ? -6.963 -27.173 -13.383 1.00 98.19 150 ASP A C 1
ATOM 1129 O O . ASP A 1 150 ? -7.485 -27.525 -12.326 1.00 98.19 150 ASP A O 1
ATOM 1133 N N . ALA A 1 151 ? -5.827 -27.732 -13.808 1.00 98.38 151 ALA A N 1
ATOM 1134 C CA . ALA A 1 151 ? -5.152 -28.788 -13.067 1.00 98.38 151 ALA A CA 1
ATOM 1135 C C . ALA A 1 151 ? -4.523 -28.304 -11.753 1.00 98.38 151 ALA A C 1
ATOM 1137 O O . ALA A 1 151 ? -4.430 -29.097 -10.817 1.00 98.38 151 ALA A O 1
ATOM 1138 N N . ALA A 1 152 ? -4.104 -27.039 -11.646 1.00 97.94 152 ALA A N 1
ATOM 1139 C CA . ALA A 1 152 ? -3.595 -26.492 -10.388 1.00 97.94 152 ALA A CA 1
ATOM 1140 C C . ALA A 1 152 ? -4.693 -26.401 -9.315 1.00 97.94 152 ALA A C 1
ATOM 1142 O O . ALA A 1 152 ? -4.426 -26.736 -8.163 1.00 97.94 152 ALA A O 1
ATOM 1143 N N . GLU A 1 153 ? -5.926 -26.052 -9.695 1.00 97.31 153 GLU A N 1
ATOM 1144 C CA . GLU A 1 153 ? -7.090 -26.018 -8.790 1.00 97.31 153 GLU A CA 1
ATOM 1145 C C . GLU A 1 153 ? -7.538 -27.419 -8.327 1.00 97.31 153 GLU A C 1
ATOM 1147 O O . GLU A 1 153 ? -8.194 -27.563 -7.297 1.00 97.31 153 GLU A O 1
ATOM 1152 N N . LEU A 1 154 ? -7.162 -28.477 -9.056 1.00 98.19 154 LEU A N 1
ATOM 1153 C CA . LEU A 1 154 ? -7.451 -29.869 -8.689 1.00 98.19 154 LEU A CA 1
ATOM 1154 C C . LEU A 1 154 ? -6.442 -30.476 -7.701 1.00 98.19 154 LEU A C 1
ATOM 1156 O O . LEU A 1 154 ? -6.623 -31.623 -7.284 1.00 98.19 154 LEU A O 1
ATOM 1160 N N . VAL A 1 155 ? -5.369 -29.763 -7.346 1.00 98.50 155 VAL A N 1
ATOM 1161 C CA . VAL A 1 155 ? -4.408 -30.231 -6.338 1.00 98.50 155 VAL A CA 1
ATOM 1162 C C . VAL A 1 155 ? -4.927 -29.882 -4.944 1.00 98.50 155 VAL A C 1
ATOM 1164 O O . VAL A 1 155 ? -5.020 -28.713 -4.581 1.00 98.50 155 VAL A O 1
ATOM 1167 N N . ALA A 1 156 ? -5.219 -30.901 -4.136 1.00 97.31 156 ALA A N 1
ATOM 1168 C CA . ALA A 1 156 ? -5.679 -30.718 -2.764 1.00 97.31 156 ALA A CA 1
ATOM 1169 C C . ALA A 1 156 ? -4.490 -30.654 -1.792 1.00 97.31 156 ALA A C 1
ATOM 1171 O O . ALA A 1 156 ? -3.646 -31.552 -1.760 1.00 97.31 156 ALA A O 1
ATOM 1172 N N . LEU A 1 157 ? -4.437 -29.595 -0.983 1.00 97.50 157 LEU A N 1
ATOM 1173 C CA . LEU A 1 157 ? -3.430 -29.374 0.055 1.00 97.50 157 LEU A CA 1
ATOM 1174 C C . LEU A 1 157 ? -4.085 -29.497 1.438 1.00 97.50 157 LEU A C 1
ATOM 1176 O O . LEU A 1 157 ? -5.010 -28.751 1.747 1.00 97.50 157 LEU A O 1
ATOM 1180 N N . GLU A 1 158 ? -3.576 -30.395 2.281 1.00 97.69 158 GLU A N 1
ATOM 1181 C CA . GLU A 1 158 ? -3.992 -30.538 3.680 1.00 97.69 158 GLU A CA 1
ATOM 1182 C C . GLU A 1 158 ? -2.908 -29.976 4.609 1.00 97.69 158 GLU A C 1
ATOM 1184 O O . GLU A 1 158 ? -1.753 -30.418 4.578 1.00 97.69 158 GLU A O 1
ATOM 1189 N N . VAL A 1 159 ? -3.275 -28.992 5.435 1.00 97.88 159 VAL A N 1
ATOM 1190 C CA . VAL A 1 159 ? -2.364 -28.291 6.349 1.00 97.88 159 VAL A CA 1
ATOM 1191 C C . VAL A 1 159 ? -2.944 -28.261 7.760 1.00 97.88 159 VAL A C 1
ATOM 1193 O O . VAL A 1 159 ? -4.083 -27.860 7.974 1.00 97.88 159 VAL A O 1
ATOM 1196 N N . GLU A 1 160 ? -2.121 -28.634 8.734 1.00 97.75 160 GLU A N 1
ATOM 1197 C CA . GLU A 1 160 ? -2.372 -28.413 10.157 1.00 97.75 160 GLU A CA 1
ATOM 1198 C C . GLU A 1 160 ? -1.879 -27.001 10.519 1.00 97.75 160 GLU A C 1
ATOM 1200 O O . GLU A 1 160 ? -0.668 -26.757 10.547 1.00 97.75 160 GLU A O 1
ATOM 1205 N N . GLU A 1 161 ? -2.797 -26.051 10.729 1.00 95.81 161 GLU A N 1
ATOM 1206 C CA . GLU A 1 161 ? -2.460 -24.647 11.020 1.00 95.81 161 GLU A CA 1
ATOM 1207 C C . GLU A 1 161 ? -1.622 -24.502 12.305 1.00 95.81 161 GLU A C 1
ATOM 1209 O O . GLU A 1 161 ? -1.849 -25.173 13.313 1.00 95.81 161 GLU A O 1
ATOM 1214 N N . LEU A 1 162 ? -0.651 -23.588 12.273 1.00 96.06 162 LEU A N 1
ATOM 1215 C CA . LEU A 1 162 ? 0.213 -23.234 13.400 1.00 96.06 162 LEU A CA 1
ATOM 1216 C C . LEU A 1 162 ? 0.054 -21.742 13.742 1.00 96.06 162 LEU A C 1
ATOM 1218 O O . LEU A 1 162 ? -0.346 -20.962 12.877 1.00 96.06 162 LEU A O 1
ATOM 1222 N N . PRO A 1 163 ? 0.401 -21.308 14.972 1.00 94.88 163 PRO A N 1
ATOM 1223 C CA . PRO A 1 163 ? 0.331 -19.897 15.351 1.00 94.88 163 PRO A CA 1
ATOM 1224 C C . PRO A 1 163 ? 1.112 -18.991 14.395 1.00 94.88 163 PRO A C 1
ATOM 1226 O O . PRO A 1 163 ? 2.267 -19.268 14.067 1.00 94.88 163 PRO A O 1
ATOM 1229 N N . VAL A 1 164 ? 0.486 -17.897 13.970 1.00 95.50 164 VAL A N 1
ATOM 1230 C CA . VAL A 1 164 ? 1.034 -16.959 12.983 1.00 95.50 164 VAL A CA 1
ATOM 1231 C C . VAL A 1 164 ? 1.798 -15.837 13.689 1.00 95.50 164 VAL A C 1
ATOM 1233 O O . VAL A 1 164 ? 1.336 -15.277 14.679 1.00 95.50 164 VAL A O 1
ATOM 1236 N N . LEU A 1 165 ? 2.977 -15.495 13.172 1.00 96.69 165 LEU A N 1
ATOM 1237 C CA . LEU A 1 165 ? 3.872 -14.473 13.715 1.00 96.69 165 LEU A CA 1
ATOM 1238 C C . LEU A 1 165 ? 3.951 -13.295 12.744 1.00 96.69 165 LEU A C 1
ATOM 1240 O O . LEU A 1 165 ? 4.548 -13.419 11.679 1.00 96.69 165 LEU A O 1
ATOM 1244 N N . LEU A 1 166 ? 3.355 -12.152 13.086 1.00 95.56 166 LEU A N 1
ATOM 1245 C CA . LEU A 1 166 ? 3.228 -11.005 12.167 1.00 95.56 166 LEU A CA 1
ATOM 1246 C C . LEU A 1 166 ? 4.007 -9.754 12.594 1.00 95.56 166 LEU A C 1
ATOM 1248 O O . LEU A 1 166 ? 4.146 -8.831 11.791 1.00 95.56 166 LEU A O 1
ATOM 1252 N N . ALA A 1 167 ? 4.508 -9.724 13.826 1.00 94.12 167 ALA A N 1
ATOM 1253 C CA . ALA A 1 167 ? 5.219 -8.597 14.420 1.00 94.12 167 ALA A CA 1
ATOM 1254 C C . ALA A 1 167 ? 6.727 -8.887 14.469 1.00 94.12 167 ALA A C 1
ATOM 1256 O O . ALA A 1 167 ? 7.152 -9.882 15.056 1.00 94.12 167 ALA A O 1
ATOM 1257 N N . ALA A 1 168 ? 7.540 -8.030 13.850 1.00 96.06 168 ALA A N 1
ATOM 1258 C CA . ALA A 1 168 ? 8.999 -8.176 13.829 1.00 96.06 168 ALA A CA 1
ATOM 1259 C C . ALA A 1 168 ? 9.650 -7.746 15.158 1.00 96.06 168 ALA A C 1
ATOM 1261 O O . ALA A 1 168 ? 10.750 -8.168 15.499 1.00 96.06 168 ALA A O 1
ATOM 1262 N N . GLU A 1 169 ? 8.968 -6.903 15.914 1.00 96.19 169 GLU A N 1
ATOM 1263 C CA . GLU A 1 169 ? 9.346 -6.370 17.217 1.00 96.19 169 GLU A CA 1
ATOM 1264 C C . GLU A 1 169 ? 8.974 -7.287 18.388 1.00 96.19 169 GLU A C 1
ATOM 1266 O O . GLU A 1 169 ? 9.381 -7.023 19.518 1.00 96.19 169 GLU A O 1
ATOM 1271 N N . ALA A 1 170 ? 8.216 -8.356 18.126 1.00 94.38 170 ALA A N 1
ATOM 1272 C CA . ALA A 1 170 ? 7.889 -9.362 19.125 1.00 94.38 170 ALA A CA 1
ATOM 1273 C C . ALA A 1 170 ? 9.138 -10.130 19.588 1.00 94.38 170 ALA A C 1
ATOM 1275 O O . ALA A 1 170 ? 10.153 -10.209 18.886 1.00 94.38 170 ALA A O 1
ATOM 1276 N N . GLU A 1 171 ? 9.041 -10.735 20.775 1.00 95.31 171 GLU A N 1
ATOM 1277 C CA . GLU A 1 171 ? 10.117 -11.558 21.323 1.00 95.31 171 GLU A CA 1
ATOM 1278 C C . GLU A 1 171 ? 10.483 -12.711 20.371 1.00 95.31 171 GLU A C 1
ATOM 1280 O O . GLU A 1 171 ? 9.592 -13.320 19.765 1.00 95.31 171 GLU A O 1
ATOM 1285 N N . PRO A 1 172 ? 11.779 -13.046 20.216 1.00 96.31 172 PRO A N 1
ATOM 1286 C CA . PRO A 1 172 ? 12.189 -14.057 19.255 1.00 96.31 172 PRO A CA 1
ATOM 1287 C C . PRO A 1 172 ? 11.707 -15.449 19.671 1.00 96.31 172 PRO A C 1
ATOM 1289 O O . PRO A 1 172 ? 12.060 -15.946 20.738 1.00 96.31 172 PRO A O 1
ATOM 1292 N N . VAL A 1 173 ? 10.963 -16.118 18.793 1.00 95.81 173 VAL A N 1
ATOM 1293 C CA . VAL A 1 173 ? 10.450 -17.483 19.007 1.00 95.81 173 VAL A CA 1
ATOM 1294 C C . VAL A 1 173 ? 10.997 -18.438 17.956 1.00 95.81 173 VAL A C 1
ATOM 1296 O O . VAL A 1 173 ? 11.524 -17.995 16.938 1.00 95.81 173 VAL A O 1
ATOM 1299 N N . GLU A 1 174 ? 10.895 -19.747 18.182 1.00 94.38 174 GLU A N 1
ATOM 1300 C CA . GLU A 1 174 ? 11.322 -20.750 17.201 1.00 94.38 174 GLU A CA 1
ATOM 1301 C C . GLU A 1 174 ? 10.539 -20.620 15.880 1.00 94.38 174 GLU A C 1
ATOM 1303 O O . GLU A 1 174 ? 9.311 -20.576 15.872 1.00 94.38 174 GLU A O 1
ATOM 1308 N N . PHE A 1 175 ? 11.262 -20.566 14.757 1.00 94.38 175 PHE A N 1
ATOM 1309 C CA . PHE A 1 175 ? 10.702 -20.376 13.410 1.00 94.38 175 PHE A CA 1
ATOM 1310 C C . PHE A 1 175 ? 11.168 -21.459 12.422 1.00 94.38 175 PHE A C 1
ATOM 1312 O O . PHE A 1 175 ? 10.419 -21.933 11.562 1.00 94.38 175 PHE A O 1
ATOM 1319 N N . PHE A 1 176 ? 12.411 -21.909 12.588 1.00 92.06 176 PHE A N 1
ATOM 1320 C CA . PHE A 1 176 ? 12.948 -23.126 11.984 1.00 92.06 176 PHE A CA 1
ATOM 1321 C C . PHE A 1 176 ? 13.401 -24.058 13.099 1.00 92.06 176 PHE A C 1
ATOM 1323 O O . PHE A 1 176 ? 13.728 -23.595 14.184 1.00 92.06 176 PHE A O 1
ATOM 1330 N N . THR A 1 177 ? 13.490 -25.356 12.823 1.00 88.06 177 THR A N 1
ATOM 1331 C CA . THR A 1 177 ? 13.972 -26.338 13.801 1.00 88.06 177 THR A CA 1
ATOM 1332 C C . THR A 1 177 ? 15.315 -25.901 14.400 1.00 88.06 177 THR A C 1
ATOM 1334 O O . THR A 1 177 ? 16.321 -25.800 13.685 1.00 88.06 177 THR A O 1
ATOM 1337 N N . GLY A 1 178 ? 15.312 -25.607 15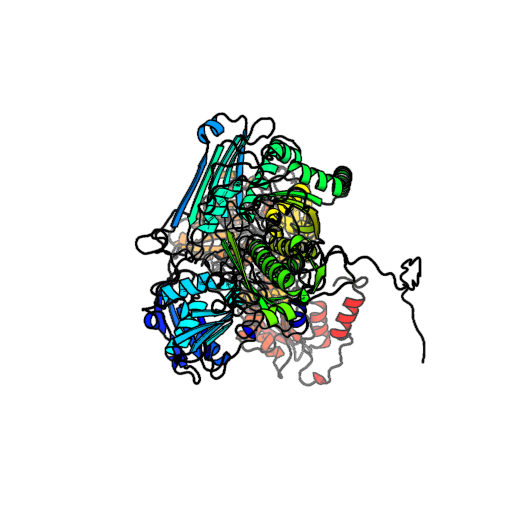.703 1.00 90.00 178 GLY A N 1
ATOM 1338 C CA . GLY A 1 178 ? 16.473 -25.142 16.465 1.00 90.00 178 GLY A CA 1
ATOM 1339 C C . GLY A 1 178 ? 16.919 -23.700 16.188 1.00 90.00 178 GLY A C 1
ATOM 1340 O O . GLY A 1 178 ? 18.063 -23.363 16.495 1.00 90.00 178 GLY A O 1
ATOM 1341 N N . ARG A 1 179 ? 16.082 -22.855 15.568 1.00 94.50 179 ARG A N 1
ATOM 1342 C CA . ARG A 1 179 ? 16.412 -21.460 15.211 1.00 94.50 179 ARG A CA 1
ATOM 1343 C C . ARG A 1 179 ? 15.218 -20.527 15.363 1.00 94.50 179 ARG A C 1
ATOM 1345 O O . ARG A 1 179 ? 14.086 -20.890 15.048 1.00 94.50 179 ARG A O 1
ATOM 1352 N N . THR A 1 180 ? 15.478 -19.303 15.808 1.00 96.25 180 THR A N 1
ATOM 1353 C CA . THR A 1 180 ? 14.422 -18.336 16.121 1.00 96.25 180 THR A CA 1
ATOM 1354 C C . THR A 1 180 ? 14.073 -17.430 14.939 1.00 96.25 180 THR A C 1
ATOM 1356 O O . THR A 1 180 ? 14.662 -17.526 13.862 1.00 96.25 180 THR A O 1
ATOM 1359 N N . THR A 1 181 ? 13.112 -16.530 15.141 1.00 97.19 181 THR A N 1
ATOM 1360 C CA . THR A 1 181 ? 12.812 -15.419 14.232 1.00 97.19 181 THR A CA 1
ATOM 1361 C C . THR A 1 181 ? 13.939 -14.374 14.157 1.00 97.19 181 THR A C 1
ATOM 1363 O O . THR A 1 181 ? 13.923 -13.574 13.226 1.00 97.19 181 THR A O 1
ATOM 1366 N N . GLU A 1 182 ? 14.922 -14.352 15.081 1.00 97.31 182 GLU A N 1
ATOM 1367 C CA . GLU A 1 182 ? 16.147 -13.529 14.967 1.00 97.31 182 GLU A CA 1
ATOM 1368 C C . GLU A 1 182 ? 17.121 -14.175 13.977 1.00 97.31 182 GLU A C 1
ATOM 1370 O O . GLU A 1 182 ? 17.857 -15.103 14.317 1.00 97.31 182 GLU A O 1
ATOM 1375 N N . VAL A 1 183 ? 17.182 -13.659 12.753 1.00 96.31 183 VAL A N 1
ATOM 1376 C CA . VAL A 1 183 ? 18.173 -14.131 11.779 1.00 96.31 183 VAL A CA 1
ATOM 1377 C C . VAL A 1 183 ? 19.568 -13.664 12.186 1.00 96.31 183 VAL A C 1
ATOM 1379 O O . VAL A 1 183 ? 20.502 -14.463 12.269 1.00 96.31 183 VAL A O 1
ATOM 1382 N N . CYS A 1 184 ? 19.713 -12.360 12.423 1.00 95.81 184 CYS A N 1
ATOM 1383 C CA . CYS A 1 184 ? 20.927 -11.737 12.934 1.00 95.81 184 CYS A CA 1
ATOM 1384 C C . CYS A 1 184 ? 20.629 -10.345 13.513 1.00 95.81 184 CYS A C 1
ATOM 1386 O O . CYS A 1 184 ? 19.590 -9.746 13.231 1.00 95.81 184 CYS A O 1
ATOM 1388 N N . ILE A 1 185 ? 21.581 -9.821 14.291 1.00 96.81 185 ILE A N 1
ATOM 1389 C CA . ILE A 1 185 ? 21.570 -8.437 14.770 1.00 96.81 185 ILE A CA 1
ATOM 1390 C C . ILE A 1 185 ? 22.716 -7.690 14.093 1.00 96.81 185 ILE A C 1
ATOM 1392 O O . ILE A 1 185 ? 23.885 -8.040 14.269 1.00 96.81 185 ILE A O 1
ATOM 1396 N N . VAL A 1 186 ? 22.388 -6.645 13.340 1.00 95.19 186 VAL A N 1
ATOM 1397 C CA . VAL A 1 186 ? 23.363 -5.732 12.743 1.00 95.19 186 VAL A CA 1
ATOM 1398 C C . VAL A 1 186 ? 23.698 -4.649 13.757 1.00 95.19 186 VAL A C 1
ATOM 1400 O O . VAL A 1 186 ? 22.809 -3.962 14.248 1.00 95.19 186 VAL A O 1
ATOM 1403 N N . ARG A 1 187 ? 24.984 -4.481 14.069 1.00 95.88 187 ARG A N 1
ATOM 1404 C CA . ARG A 1 187 ? 25.469 -3.420 14.958 1.00 95.88 187 ARG A CA 1
ATOM 1405 C C . ARG A 1 187 ? 26.465 -2.556 14.207 1.00 95.88 187 ARG A C 1
ATOM 1407 O O . ARG A 1 187 ? 27.440 -3.079 13.676 1.00 95.88 187 ARG A O 1
ATOM 1414 N N . GLN A 1 188 ? 26.214 -1.255 14.174 1.00 95.19 188 GLN A N 1
ATOM 1415 C CA . GLN A 1 188 ? 27.133 -0.265 13.623 1.00 95.19 188 GLN A CA 1
ATOM 1416 C C . GLN A 1 188 ? 27.182 0.957 14.530 1.00 95.19 188 GLN A C 1
ATOM 1418 O O . GLN A 1 188 ? 26.200 1.273 15.198 1.00 95.19 188 GLN A O 1
ATOM 1423 N N . GLY A 1 189 ? 28.322 1.635 14.572 1.00 96.00 189 GLY A N 1
ATOM 1424 C CA . GLY A 1 189 ? 28.463 2.822 15.395 1.00 96.00 189 GLY A CA 1
ATOM 1425 C C . GLY A 1 189 ? 29.902 3.247 15.620 1.00 96.00 189 GLY A C 1
ATOM 1426 O O . GLY A 1 189 ? 30.838 2.509 15.324 1.00 96.00 189 GLY A O 1
ATOM 1427 N N . TYR A 1 190 ? 30.047 4.447 16.161 1.00 97.38 190 TYR A N 1
ATOM 1428 C CA . TYR A 1 190 ? 31.308 5.077 16.525 1.00 97.38 190 TYR A CA 1
ATOM 1429 C C . TYR A 1 190 ? 31.065 6.127 17.619 1.00 97.38 190 TYR A C 1
ATOM 1431 O O . TYR A 1 190 ? 29.957 6.641 17.767 1.00 97.38 190 TYR A O 1
ATOM 1439 N N . GLY A 1 191 ? 32.108 6.466 18.379 1.00 96.88 191 GLY A N 1
ATOM 1440 C CA . GLY A 1 191 ? 32.001 7.381 19.521 1.00 96.88 191 GLY A CA 1
ATOM 1441 C C . GLY A 1 191 ? 31.284 6.777 20.741 1.00 96.88 191 GLY A C 1
ATOM 1442 O O . GLY A 1 191 ? 30.690 5.702 20.674 1.00 96.88 191 GLY A O 1
ATOM 1443 N N . ASP A 1 192 ? 31.355 7.470 21.881 1.00 97.00 192 ASP A N 1
ATOM 1444 C CA . ASP A 1 192 ? 30.693 7.058 23.129 1.00 97.00 192 ASP A CA 1
ATOM 1445 C C . ASP A 1 192 ? 29.283 7.664 23.219 1.00 97.00 192 ASP A C 1
ATOM 1447 O O . ASP A 1 192 ? 29.058 8.716 23.821 1.00 97.00 192 ASP A O 1
ATOM 1451 N N . VAL A 1 193 ? 28.325 6.996 22.574 1.00 98.00 193 VAL A N 1
ATOM 1452 C CA . VAL A 1 193 ? 26.922 7.438 22.505 1.00 98.00 193 VAL A CA 1
ATOM 1453 C C . VAL A 1 193 ? 26.286 7.570 23.890 1.00 98.00 193 VAL A C 1
ATOM 1455 O O . VAL A 1 193 ? 25.544 8.521 24.131 1.00 98.00 193 VAL A O 1
ATOM 1458 N N . ASP A 1 194 ? 26.591 6.664 24.821 1.00 97.44 194 ASP A N 1
ATOM 1459 C CA . ASP A 1 194 ? 25.981 6.684 26.152 1.00 97.44 194 ASP A CA 1
ATOM 1460 C C . ASP A 1 194 ? 26.505 7.850 26.999 1.00 97.44 194 ASP A C 1
ATOM 1462 O O . ASP A 1 194 ? 25.733 8.470 27.734 1.00 97.44 194 ASP A O 1
ATOM 1466 N N . ALA A 1 195 ? 27.798 8.178 26.902 1.00 97.62 195 ALA A N 1
ATOM 1467 C CA . ALA A 1 195 ? 28.346 9.367 27.551 1.00 97.62 195 ALA A CA 1
ATOM 1468 C C . ALA A 1 195 ? 27.757 10.658 26.973 1.00 97.62 195 ALA A C 1
ATOM 1470 O O . ALA A 1 195 ? 27.375 11.539 27.747 1.00 97.62 195 ALA A O 1
ATOM 1471 N N . VAL A 1 196 ? 27.624 10.752 25.645 1.00 97.94 196 VAL A N 1
ATOM 1472 C CA . VAL A 1 196 ? 27.050 11.935 24.987 1.00 97.94 196 VAL A CA 1
ATOM 1473 C C . VAL A 1 196 ? 25.576 12.112 25.354 1.00 97.94 196 VAL A C 1
ATOM 1475 O O . VAL A 1 196 ? 25.195 13.206 25.756 1.00 97.94 196 VAL A O 1
ATOM 1478 N N . LEU A 1 197 ? 24.756 11.054 25.312 1.00 97.00 197 LEU A N 1
ATOM 1479 C CA . LEU A 1 197 ? 23.339 11.123 25.703 1.00 97.00 197 LEU A CA 1
ATOM 1480 C C . LEU A 1 197 ? 23.148 11.558 27.164 1.00 97.00 197 LEU A C 1
ATOM 1482 O O . LEU A 1 197 ? 22.221 12.308 27.451 1.00 97.00 197 LEU A O 1
ATOM 1486 N N . ARG A 1 198 ? 24.021 11.122 28.087 1.00 96.69 198 ARG A N 1
ATOM 1487 C CA . ARG A 1 198 ? 23.961 11.541 29.502 1.00 96.69 198 ARG A CA 1
ATOM 1488 C C . ARG A 1 198 ? 24.329 13.009 29.717 1.00 96.69 198 ARG A C 1
ATOM 1490 O O . ARG A 1 198 ? 23.820 13.616 30.653 1.00 96.69 198 ARG A O 1
ATOM 1497 N N . ALA A 1 199 ? 25.246 13.542 28.913 1.00 95.56 199 ALA A N 1
ATOM 1498 C CA . ALA A 1 199 ? 25.749 14.909 29.046 1.00 95.56 199 ALA A CA 1
ATOM 1499 C C . ALA A 1 199 ? 24.975 15.932 28.196 1.00 95.56 199 ALA A C 1
ATOM 1501 O O . ALA A 1 199 ? 25.172 17.134 28.366 1.00 95.56 199 ALA A O 1
ATOM 1502 N N . ALA A 1 200 ? 24.138 15.469 27.265 1.00 95.00 200 ALA A N 1
ATOM 1503 C CA . ALA A 1 200 ? 23.461 16.319 26.299 1.00 95.00 200 ALA A CA 1
ATOM 1504 C C . ALA A 1 200 ? 22.502 17.314 26.978 1.00 95.00 200 ALA A C 1
ATOM 1506 O O . ALA A 1 200 ? 21.696 16.901 27.816 1.00 95.00 200 ALA A O 1
ATOM 1507 N N . PRO A 1 201 ? 22.504 18.596 26.567 1.00 92.81 201 PRO A N 1
ATOM 1508 C CA . PRO A 1 201 ? 21.512 19.572 27.022 1.00 92.81 201 PRO A CA 1
ATOM 1509 C C . PRO A 1 201 ? 20.075 19.146 26.699 1.00 92.81 201 PRO A C 1
ATOM 1511 O O . PRO A 1 201 ? 19.142 19.452 27.441 1.00 92.81 201 PRO A O 1
ATOM 1514 N N . MET A 1 202 ? 19.895 18.435 25.584 1.00 96.38 202 MET A N 1
ATOM 1515 C CA . MET A 1 202 ? 18.601 17.981 25.105 1.00 96.38 202 MET A CA 1
ATOM 1516 C C . MET A 1 202 ? 18.699 16.601 24.455 1.00 96.38 202 MET A C 1
ATOM 1518 O O . MET A 1 202 ? 19.620 16.320 23.690 1.00 96.38 202 MET A O 1
ATOM 1522 N N . VAL A 1 203 ? 17.687 15.765 24.702 1.00 97.38 203 VAL A N 1
ATOM 1523 C CA . VAL A 1 203 ? 17.458 14.514 23.969 1.00 97.38 203 VAL A CA 1
ATOM 1524 C C . VAL A 1 203 ? 16.105 14.573 23.257 1.00 97.38 203 VAL A C 1
ATOM 1526 O O . VAL A 1 203 ? 15.103 14.995 23.845 1.00 97.38 203 VAL A O 1
ATOM 1529 N N . VAL A 1 204 ? 16.074 14.195 21.980 1.00 96.19 204 VAL A N 1
ATOM 1530 C CA . VAL A 1 204 ? 14.859 14.008 21.169 1.00 96.19 204 VAL A CA 1
ATOM 1531 C C . VAL A 1 204 ? 14.643 12.516 20.966 1.00 96.19 204 VAL A C 1
ATOM 1533 O O . VAL A 1 204 ? 15.580 11.820 20.591 1.00 96.19 204 VAL A O 1
ATOM 1536 N N . GLU A 1 205 ? 13.425 12.031 21.196 1.00 96.38 205 GLU A N 1
ATOM 1537 C CA . GLU A 1 205 ? 13.069 10.619 21.037 1.00 96.38 205 GLU A CA 1
ATOM 1538 C C . GLU A 1 205 ? 11.896 10.480 20.067 1.00 96.38 205 GLU A C 1
ATOM 1540 O O . GLU A 1 205 ? 10.933 11.248 20.139 1.00 96.38 205 GLU A O 1
ATOM 1545 N N . LEU A 1 206 ? 11.990 9.517 19.151 1.00 95.88 206 LEU A N 1
ATOM 1546 C CA . LEU A 1 206 ? 10.993 9.249 18.121 1.00 95.88 206 LEU A CA 1
ATOM 1547 C C . LEU A 1 206 ? 10.806 7.742 17.942 1.00 95.88 206 LEU A C 1
ATOM 1549 O O . LEU A 1 206 ? 11.774 6.986 17.900 1.00 95.88 206 LEU A O 1
ATOM 1553 N N . GLU A 1 207 ? 9.554 7.327 17.764 1.00 97.62 207 GLU A N 1
ATOM 1554 C CA . GLU A 1 207 ? 9.213 6.016 17.217 1.00 97.62 207 GLU A CA 1
ATOM 1555 C C . GLU A 1 207 ? 8.556 6.232 15.851 1.00 97.62 207 GLU A C 1
ATOM 1557 O O . GLU A 1 207 ? 7.593 6.997 15.742 1.00 97.62 207 GLU A O 1
ATOM 1562 N N . LEU A 1 208 ? 9.128 5.633 14.805 1.00 98.00 208 LEU A N 1
ATOM 1563 C CA . LEU A 1 208 ? 8.748 5.864 13.412 1.00 98.00 208 LEU A CA 1
ATOM 1564 C C . LEU A 1 208 ? 8.615 4.540 12.664 1.00 98.00 208 LEU A C 1
ATOM 1566 O O . LEU A 1 208 ? 9.463 3.659 12.804 1.00 98.00 208 LEU A O 1
ATOM 1570 N N . ALA A 1 209 ? 7.584 4.415 11.833 1.00 97.75 209 ALA A N 1
ATOM 1571 C CA . ALA A 1 209 ? 7.291 3.190 11.098 1.00 97.75 209 ALA A CA 1
ATOM 1572 C C . ALA A 1 209 ? 7.180 3.427 9.588 1.00 97.75 209 ALA A C 1
ATOM 1574 O O . ALA A 1 209 ? 6.643 4.431 9.120 1.00 97.75 209 ALA A O 1
ATOM 1575 N N . ILE A 1 210 ? 7.663 2.466 8.809 1.00 97.94 210 ILE A N 1
ATOM 1576 C CA . ILE A 1 210 ? 7.461 2.410 7.366 1.00 97.94 210 ILE A CA 1
ATOM 1577 C C . ILE A 1 210 ? 6.722 1.114 7.064 1.00 97.94 210 ILE A C 1
ATOM 1579 O O . ILE A 1 210 ? 7.199 0.028 7.393 1.00 97.94 210 ILE A O 1
ATOM 1583 N N . GLY A 1 211 ? 5.558 1.245 6.439 1.00 95.44 211 GLY A N 1
ATOM 1584 C CA . GLY A 1 211 ? 4.702 0.159 5.999 1.00 95.44 211 GLY A CA 1
ATOM 1585 C C . GLY A 1 211 ? 5.314 -0.635 4.852 1.00 95.44 211 GLY A C 1
ATOM 1586 O O . GLY A 1 211 ? 6.220 -0.197 4.131 1.00 95.44 211 GLY A O 1
ATOM 1587 N N . ARG A 1 212 ? 4.812 -1.854 4.696 1.00 96.50 212 ARG A N 1
ATOM 1588 C CA . ARG A 1 212 ? 5.297 -2.819 3.714 1.00 96.50 212 ARG A CA 1
ATOM 1589 C C . ARG A 1 212 ? 4.779 -2.442 2.333 1.00 96.50 212 ARG A C 1
ATOM 1591 O O . ARG A 1 212 ? 3.582 -2.474 2.112 1.00 96.50 212 ARG A O 1
ATOM 1598 N N . HIS A 1 213 ? 5.650 -2.123 1.387 1.00 95.44 213 HIS A N 1
ATOM 1599 C CA . HIS A 1 213 ? 5.269 -1.869 -0.009 1.00 95.44 213 HIS A CA 1
ATOM 1600 C C . HIS A 1 213 ? 6.411 -2.297 -0.937 1.00 95.44 213 HIS A C 1
ATOM 1602 O O . HIS A 1 213 ? 7.505 -2.624 -0.470 1.00 95.44 213 HIS A O 1
ATOM 1608 N N . SER A 1 214 ? 6.181 -2.364 -2.247 1.00 94.50 214 SER A N 1
ATOM 1609 C CA . SER A 1 214 ? 7.194 -2.872 -3.182 1.00 94.50 214 SER A CA 1
ATOM 1610 C C . SER A 1 214 ? 7.088 -2.243 -4.561 1.00 94.50 214 SER A C 1
ATOM 1612 O O . SER A 1 214 ? 6.172 -1.485 -4.855 1.00 94.50 214 SER A O 1
ATOM 1614 N N . GLY A 1 215 ? 8.036 -2.584 -5.430 1.00 92.12 215 GLY A N 1
ATOM 1615 C CA . GLY A 1 215 ? 7.918 -2.267 -6.843 1.00 92.12 215 GLY A CA 1
ATOM 1616 C C . GLY A 1 215 ? 6.881 -3.181 -7.475 1.00 92.12 215 GLY A C 1
ATOM 1617 O O . GLY A 1 215 ? 7.066 -4.392 -7.467 1.00 92.12 215 GLY A O 1
ATOM 1618 N N . VAL A 1 216 ? 5.833 -2.608 -8.062 1.00 95.44 216 VAL A N 1
ATOM 1619 C CA . VAL A 1 216 ? 4.799 -3.365 -8.776 1.00 95.44 216 VAL A CA 1
ATOM 1620 C C . VAL A 1 216 ? 4.910 -3.074 -10.278 1.00 95.44 216 VAL A C 1
ATOM 1622 O O . VAL A 1 216 ? 4.251 -2.167 -10.787 1.00 95.44 216 VAL A O 1
ATOM 1625 N N . PRO A 1 217 ? 5.804 -3.766 -11.012 1.00 94.69 217 PRO A N 1
ATOM 1626 C CA . PRO A 1 217 ? 5.977 -3.541 -12.442 1.00 94.69 217 PRO A CA 1
ATOM 1627 C C . PRO A 1 217 ? 4.717 -3.901 -13.223 1.00 94.69 217 PRO A C 1
ATOM 1629 O O . PRO A 1 217 ? 4.022 -4.854 -12.867 1.00 94.69 217 PRO A O 1
ATOM 1632 N N . LEU A 1 218 ? 4.432 -3.148 -14.291 1.00 94.69 218 LEU A N 1
ATOM 1633 C CA . LEU A 1 218 ? 3.255 -3.375 -15.136 1.00 94.69 218 LEU A CA 1
ATOM 1634 C C . LEU A 1 218 ? 3.332 -4.725 -15.859 1.00 94.69 218 LEU A C 1
ATOM 1636 O O . LEU A 1 218 ? 2.334 -5.439 -15.896 1.00 94.69 218 LEU A O 1
ATOM 1640 N N . GLU A 1 219 ? 4.515 -5.113 -16.343 1.00 95.44 219 GLU A N 1
ATOM 1641 C CA . GLU A 1 219 ? 4.790 -6.506 -16.713 1.00 95.44 219 GLU A CA 1
ATOM 1642 C C . GLU A 1 219 ? 5.099 -7.305 -15.436 1.00 95.44 219 GLU A C 1
ATOM 1644 O O . GLU A 1 219 ? 6.048 -6.987 -14.709 1.00 95.44 219 GLU A O 1
ATOM 1649 N N . THR A 1 220 ? 4.309 -8.345 -15.165 1.00 95.12 220 THR A N 1
ATOM 1650 C CA . THR A 1 220 ? 4.559 -9.303 -14.077 1.00 95.12 220 THR A CA 1
ATOM 1651 C C . THR A 1 220 ? 5.824 -10.139 -14.341 1.00 95.12 220 THR A C 1
ATOM 1653 O O . THR A 1 220 ? 6.516 -9.963 -15.349 1.00 95.12 220 THR A O 1
ATOM 1656 N N . ARG A 1 221 ? 6.215 -11.021 -13.411 1.00 96.00 221 ARG A N 1
ATOM 1657 C CA . ARG A 1 221 ? 7.332 -11.944 -13.653 1.00 96.00 221 ARG A CA 1
ATOM 1658 C C . ARG A 1 221 ? 6.932 -12.977 -14.707 1.00 96.00 221 ARG A C 1
ATOM 1660 O O . ARG A 1 221 ? 5.798 -13.444 -14.770 1.00 96.00 221 ARG A O 1
ATOM 1667 N N . GLY A 1 222 ? 7.912 -13.354 -15.513 1.00 95.56 222 GLY A N 1
ATOM 1668 C CA . GLY A 1 222 ? 7.771 -14.393 -16.514 1.00 95.56 222 GLY A CA 1
ATOM 1669 C C . GLY A 1 222 ? 9.131 -14.984 -16.833 1.00 95.56 222 GLY A C 1
ATOM 1670 O O . GLY A 1 222 ? 10.117 -14.250 -16.910 1.00 95.56 222 GLY A O 1
ATOM 1671 N N . ALA A 1 223 ? 9.176 -16.300 -17.000 1.00 97.06 223 ALA A N 1
ATOM 1672 C CA . ALA A 1 223 ? 10.403 -17.041 -17.242 1.00 97.06 223 ALA A CA 1
ATOM 1673 C C . ALA A 1 223 ? 10.150 -18.194 -18.218 1.00 97.06 223 ALA A C 1
ATOM 1675 O O . ALA A 1 223 ? 9.107 -18.852 -18.166 1.00 97.06 223 ALA A O 1
ATOM 1676 N N . ILE A 1 224 ? 11.114 -18.446 -19.108 1.00 98.31 224 ILE A N 1
ATOM 1677 C CA . ILE A 1 224 ? 11.064 -19.583 -20.031 1.00 98.31 224 ILE A CA 1
ATOM 1678 C C . ILE A 1 224 ? 12.367 -20.369 -19.947 1.00 98.31 224 ILE A C 1
ATOM 1680 O O . ILE A 1 224 ? 13.429 -19.862 -20.316 1.00 98.31 224 ILE A O 1
ATOM 1684 N N . GLY A 1 225 ? 12.272 -21.616 -19.492 1.00 98.31 225 GLY A N 1
ATOM 1685 C CA . GLY A 1 225 ? 13.362 -22.581 -19.534 1.00 98.31 225 GLY A CA 1
ATOM 1686 C C . GLY A 1 225 ? 13.392 -23.299 -20.881 1.00 98.31 225 GLY A C 1
ATOM 1687 O O . GLY A 1 225 ? 12.358 -23.743 -21.378 1.00 98.31 225 GLY A O 1
ATOM 1688 N N . ARG A 1 226 ? 14.571 -23.449 -21.484 1.00 98.06 226 ARG A N 1
ATOM 1689 C CA . ARG A 1 226 ? 14.765 -24.261 -22.694 1.00 98.06 226 ARG A CA 1
ATOM 1690 C C . ARG A 1 226 ? 16.085 -25.005 -22.612 1.00 98.06 226 ARG A C 1
ATOM 1692 O O . ARG A 1 226 ? 17.119 -24.379 -22.435 1.00 98.06 226 ARG A O 1
ATOM 1699 N N . TYR A 1 227 ? 16.062 -26.316 -22.803 1.00 98.31 227 TYR A N 1
ATOM 1700 C CA . TYR A 1 227 ? 17.268 -27.134 -22.783 1.00 98.31 227 TYR A CA 1
ATOM 1701 C C . TYR A 1 227 ? 17.578 -27.682 -24.180 1.00 98.31 227 TYR A C 1
ATOM 1703 O O . TYR A 1 227 ? 16.718 -28.264 -24.836 1.00 98.31 227 TYR A O 1
ATOM 1711 N N . ASP A 1 228 ? 18.801 -27.450 -24.652 1.00 96.62 228 ASP A N 1
ATOM 1712 C CA . ASP A 1 228 ? 19.370 -28.068 -25.847 1.00 96.62 228 ASP A CA 1
ATOM 1713 C C . ASP A 1 228 ? 20.260 -29.234 -25.410 1.00 96.62 228 ASP A C 1
ATOM 1715 O O . ASP A 1 228 ? 21.434 -29.047 -25.083 1.00 96.62 228 ASP A O 1
ATOM 1719 N N . ALA A 1 229 ? 19.690 -30.438 -25.408 1.00 93.81 229 ALA A N 1
ATOM 1720 C CA . ALA A 1 229 ? 20.386 -31.653 -24.994 1.00 93.81 229 ALA A CA 1
ATOM 1721 C C . ALA A 1 229 ? 21.583 -32.005 -25.897 1.00 93.81 229 ALA A C 1
ATOM 1723 O O . ALA A 1 229 ? 22.535 -32.622 -25.430 1.00 93.81 229 ALA A O 1
ATOM 1724 N N . ALA A 1 230 ? 21.574 -31.603 -27.174 1.00 95.69 230 ALA A N 1
ATOM 1725 C CA . ALA A 1 230 ? 22.655 -31.927 -28.107 1.00 95.69 230 ALA A CA 1
ATOM 1726 C C . ALA A 1 230 ? 23.926 -31.113 -27.826 1.00 95.69 230 ALA A C 1
ATOM 1728 O O . ALA A 1 230 ? 25.034 -31.581 -28.083 1.00 95.69 230 ALA A O 1
ATOM 1729 N N . ARG A 1 231 ? 23.763 -29.890 -27.309 1.00 95.69 231 ARG A N 1
ATOM 1730 C CA . ARG A 1 231 ? 24.869 -28.999 -26.922 1.00 95.69 231 ARG A CA 1
ATOM 1731 C C . ARG A 1 231 ? 25.103 -28.945 -25.415 1.00 95.69 231 ARG A C 1
ATOM 1733 O O . ARG A 1 231 ? 26.050 -28.298 -24.984 1.00 95.69 231 ARG A O 1
ATOM 1740 N N . ASP A 1 232 ? 24.236 -29.593 -24.641 1.00 95.88 232 ASP A N 1
ATOM 1741 C CA . ASP A 1 232 ? 24.165 -29.500 -23.185 1.00 95.88 232 ASP A CA 1
ATOM 1742 C C . ASP A 1 232 ? 24.012 -28.047 -22.679 1.00 95.88 232 ASP A C 1
ATOM 1744 O O . ASP A 1 232 ? 24.636 -27.631 -21.704 1.00 95.88 232 ASP A O 1
ATOM 1748 N N . ILE A 1 233 ? 23.170 -27.251 -23.354 1.00 98.19 233 ILE A N 1
ATOM 1749 C CA . ILE A 1 233 ? 22.949 -25.828 -23.035 1.00 98.19 233 ILE A CA 1
ATOM 1750 C C . ILE A 1 233 ? 21.550 -25.622 -22.457 1.00 98.19 233 ILE A C 1
ATOM 1752 O O . ILE A 1 233 ? 20.544 -25.835 -23.133 1.00 98.19 233 ILE A O 1
ATOM 1756 N N . LEU A 1 234 ? 21.480 -25.129 -21.222 1.00 98.56 234 LEU A N 1
ATOM 1757 C CA . LEU A 1 234 ? 20.251 -24.670 -20.581 1.00 98.56 234 LEU A CA 1
ATOM 1758 C C . LEU A 1 234 ? 20.091 -23.159 -20.772 1.00 98.56 234 LEU A C 1
ATOM 1760 O O . LEU A 1 234 ? 20.977 -22.388 -20.430 1.00 98.56 234 LEU A O 1
ATOM 1764 N N . GLN A 1 235 ? 18.946 -22.723 -21.277 1.00 98.19 235 GLN A N 1
ATOM 1765 C CA . GLN A 1 235 ? 18.611 -21.321 -21.486 1.00 98.19 235 GLN A CA 1
ATOM 1766 C C . GLN A 1 235 ? 17.499 -20.881 -20.535 1.00 98.19 235 GLN A C 1
ATOM 1768 O O . GLN A 1 235 ? 16.501 -21.588 -20.390 1.00 98.19 235 GLN A O 1
ATOM 1773 N N . LEU A 1 236 ? 17.647 -19.689 -19.960 1.00 97.81 236 LEU A N 1
ATOM 1774 C CA . LEU A 1 236 ? 16.612 -18.989 -19.202 1.00 97.81 236 LEU A CA 1
ATOM 1775 C C . LEU A 1 236 ? 16.313 -17.650 -19.884 1.00 97.81 236 LEU A C 1
ATOM 1777 O O . LEU A 1 236 ? 17.148 -16.745 -19.864 1.00 97.81 236 LEU A O 1
ATOM 1781 N N . HIS A 1 237 ? 15.127 -17.530 -20.479 1.00 96.88 237 HIS A N 1
ATOM 1782 C CA . HIS A 1 237 ? 14.623 -16.293 -21.091 1.00 96.88 237 H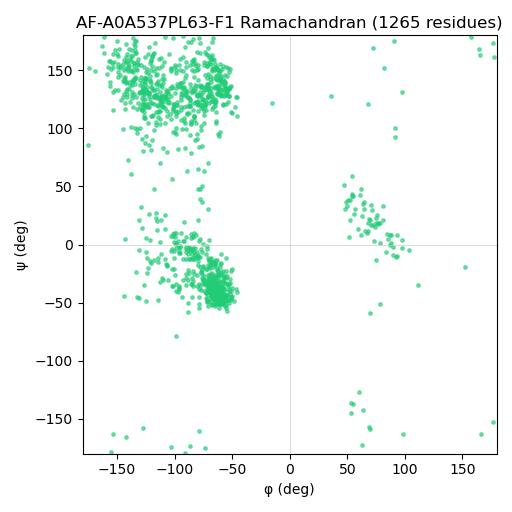IS A CA 1
ATOM 1783 C C . HIS A 1 237 ? 13.725 -15.530 -20.112 1.00 96.88 237 HIS A C 1
ATOM 1785 O O . HIS A 1 237 ? 13.104 -16.141 -19.243 1.00 96.88 237 HIS A O 1
ATOM 1791 N N . GLY A 1 238 ? 13.618 -14.209 -20.288 1.00 92.25 238 GLY A N 1
ATOM 1792 C CA . GLY A 1 238 ? 12.817 -13.327 -19.421 1.00 92.25 238 GLY A CA 1
ATOM 1793 C C . GLY A 1 238 ? 13.574 -12.815 -18.191 1.00 92.25 238 GLY A C 1
ATOM 1794 O O . GLY A 1 238 ? 12.993 -12.178 -17.310 1.00 92.25 238 GLY A O 1
ATOM 1795 N N . ALA A 1 239 ? 14.883 -13.081 -18.131 1.00 90.56 239 ALA A N 1
ATOM 1796 C CA . ALA A 1 239 ? 15.739 -12.619 -17.053 1.00 90.56 239 ALA A CA 1
ATOM 1797 C C . ALA A 1 239 ? 15.857 -11.090 -17.040 1.00 90.56 239 ALA A C 1
ATOM 1799 O O . ALA A 1 239 ? 15.793 -10.437 -18.075 1.00 90.56 239 ALA A O 1
ATOM 1800 N N . ALA A 1 240 ? 16.081 -10.526 -15.856 1.00 90.69 240 ALA A N 1
ATOM 1801 C CA . ALA A 1 240 ? 16.210 -9.088 -15.659 1.00 90.69 240 ALA A CA 1
ATOM 1802 C C . ALA A 1 240 ? 17.282 -8.773 -14.605 1.00 90.69 240 ALA A C 1
ATOM 1804 O O . ALA A 1 240 ? 17.614 -9.612 -13.759 1.00 90.69 240 ALA A O 1
ATOM 1805 N N . LYS A 1 241 ? 17.775 -7.528 -14.611 1.00 91.12 241 LYS A N 1
ATOM 1806 C CA . LYS A 1 241 ? 18.576 -6.876 -13.550 1.00 91.12 241 LYS A CA 1
ATOM 1807 C C . LYS A 1 241 ? 19.994 -7.418 -13.380 1.00 91.12 241 LYS A C 1
ATOM 1809 O O . LYS A 1 241 ? 20.923 -6.630 -13.482 1.00 91.12 241 LYS A O 1
ATOM 1814 N N . VAL A 1 242 ? 20.196 -8.709 -13.097 1.00 92.62 242 VAL A N 1
ATOM 1815 C CA . VAL A 1 242 ? 21.523 -9.300 -12.801 1.00 92.62 242 VAL A CA 1
ATOM 1816 C C . VAL A 1 242 ? 21.760 -10.676 -13.467 1.00 92.62 242 VAL A C 1
ATOM 1818 O O . VAL A 1 242 ? 22.013 -11.660 -12.766 1.00 92.62 242 VAL A O 1
ATOM 1821 N N . PRO A 1 243 ? 21.724 -10.776 -14.815 1.00 93.94 243 PRO A N 1
ATOM 1822 C CA . PRO A 1 243 ? 21.753 -12.058 -15.534 1.00 93.94 243 PRO A CA 1
ATOM 1823 C C . PRO A 1 243 ? 22.932 -12.974 -15.173 1.00 93.94 243 PRO A C 1
ATOM 1825 O O . PRO A 1 243 ? 22.725 -14.143 -14.856 1.00 93.94 243 PRO A O 1
ATOM 1828 N N . HIS A 1 244 ? 24.163 -12.451 -15.145 1.00 94.31 244 HIS A N 1
ATOM 1829 C CA . HIS A 1 244 ? 25.371 -13.239 -14.854 1.00 94.31 244 HIS A CA 1
ATOM 1830 C C . HIS A 1 244 ? 25.399 -13.797 -13.428 1.00 94.31 244 HIS A C 1
ATOM 1832 O O . HIS A 1 244 ? 25.732 -14.962 -13.234 1.00 94.31 244 HIS A O 1
ATOM 1838 N N . ARG A 1 245 ? 24.982 -13.010 -12.424 1.00 92.44 245 ARG A N 1
ATOM 1839 C CA . ARG A 1 245 ? 24.903 -13.501 -11.035 1.00 92.44 245 ARG A CA 1
ATOM 1840 C C . ARG A 1 245 ? 23.857 -14.606 -10.896 1.00 92.44 245 ARG A C 1
ATOM 1842 O O . ARG A 1 245 ? 24.096 -15.579 -10.187 1.00 92.44 245 ARG A O 1
ATOM 1849 N N . ASN A 1 246 ? 22.724 -14.474 -11.588 1.00 94.06 246 ASN A N 1
ATOM 1850 C CA . ASN A 1 246 ? 21.685 -15.503 -11.590 1.00 94.06 246 ASN A CA 1
ATOM 1851 C C . ASN A 1 246 ? 22.139 -16.765 -12.342 1.00 94.06 246 ASN A C 1
ATOM 1853 O O . ASN A 1 246 ? 21.879 -17.862 -11.859 1.00 94.06 246 ASN A O 1
ATOM 1857 N N . ARG A 1 247 ? 22.885 -16.632 -13.452 1.00 95.50 247 ARG A N 1
ATOM 1858 C CA . ARG A 1 247 ? 23.544 -17.759 -14.139 1.00 95.50 247 ARG A CA 1
ATOM 1859 C C . ARG A 1 247 ? 24.449 -18.526 -13.182 1.00 95.50 247 ARG A C 1
ATOM 1861 O O . ARG A 1 247 ? 24.327 -19.740 -13.071 1.00 95.50 247 ARG A O 1
ATOM 1868 N N . ASP A 1 248 ? 25.341 -17.824 -12.488 1.00 94.25 248 ASP A N 1
ATOM 1869 C CA . ASP A 1 248 ? 26.324 -18.455 -11.604 1.00 94.25 248 ASP A CA 1
ATOM 1870 C C . ASP A 1 248 ? 25.655 -19.112 -10.390 1.00 94.25 248 ASP A C 1
ATOM 1872 O O . ASP A 1 248 ? 26.085 -20.173 -9.938 1.00 94.25 248 ASP A O 1
ATOM 1876 N N . LEU A 1 249 ? 24.582 -18.506 -9.874 1.00 94.25 249 LEU A N 1
ATOM 1877 C CA . LEU A 1 249 ? 23.748 -19.085 -8.823 1.00 94.25 249 LEU A CA 1
ATOM 1878 C C . LEU A 1 249 ? 23.042 -20.366 -9.299 1.00 94.25 249 LEU A C 1
ATOM 1880 O O . LEU A 1 249 ? 23.162 -21.400 -8.642 1.00 94.25 249 LEU A O 1
ATOM 1884 N N . LEU A 1 250 ? 22.383 -20.332 -10.461 1.00 95.56 250 LEU A N 1
ATOM 1885 C CA . LEU A 1 250 ? 21.746 -21.506 -11.070 1.00 95.56 250 LEU A CA 1
ATOM 1886 C C . LEU A 1 250 ? 22.762 -22.616 -11.360 1.00 95.56 250 LEU A C 1
ATOM 1888 O O . LEU A 1 250 ? 22.494 -23.779 -11.075 1.00 95.56 250 LEU A O 1
ATOM 1892 N N . ALA A 1 251 ? 23.949 -22.270 -11.861 1.00 95.38 251 ALA A N 1
ATOM 1893 C CA . ALA A 1 251 ? 25.024 -23.221 -12.128 1.00 95.38 251 ALA A CA 1
ATOM 1894 C C . ALA A 1 251 ? 25.444 -23.968 -10.854 1.00 95.38 251 ALA A C 1
ATOM 1896 O O . ALA A 1 251 ? 25.539 -25.195 -10.865 1.00 95.38 251 ALA A O 1
ATOM 1897 N N . ARG A 1 252 ? 25.613 -23.251 -9.732 1.00 93.94 252 ARG A N 1
ATOM 1898 C CA . ARG A 1 252 ? 25.901 -23.872 -8.428 1.00 93.94 252 ARG A CA 1
ATOM 1899 C C . ARG A 1 252 ? 24.757 -24.763 -7.949 1.00 93.94 252 ARG A C 1
ATOM 1901 O O . ARG A 1 252 ? 25.011 -25.899 -7.558 1.00 93.94 252 ARG A O 1
ATOM 1908 N N . MET A 1 253 ? 23.518 -24.268 -7.991 1.00 94.38 253 MET A N 1
ATOM 1909 C CA . MET A 1 253 ? 22.344 -25.012 -7.516 1.00 94.38 253 MET A CA 1
ATOM 1910 C C . MET A 1 253 ? 22.116 -26.303 -8.307 1.00 94.38 253 MET A C 1
ATOM 1912 O O . MET A 1 253 ? 21.830 -27.341 -7.719 1.00 94.38 253 MET A O 1
ATOM 1916 N N . LEU A 1 254 ? 22.285 -26.247 -9.628 1.00 95.69 254 LEU A N 1
ATOM 1917 C CA . LEU A 1 254 ? 22.037 -27.363 -10.541 1.00 95.69 254 LEU A CA 1
ATOM 1918 C C . LEU A 1 254 ? 23.287 -28.221 -10.801 1.00 95.69 254 LEU A C 1
ATOM 1920 O O . LEU A 1 254 ? 23.225 -29.154 -11.598 1.00 95.69 254 LEU A O 1
ATOM 1924 N N . LYS A 1 255 ? 24.416 -27.918 -10.140 1.00 95.00 255 LYS A N 1
ATOM 1925 C CA . LYS A 1 255 ? 25.714 -28.602 -10.300 1.00 95.00 255 LYS A CA 1
ATOM 1926 C C . LYS A 1 255 ? 26.190 -28.648 -11.761 1.00 95.00 255 LYS A C 1
ATOM 1928 O O . LYS A 1 255 ? 26.674 -29.671 -12.239 1.00 95.00 255 LYS A O 1
ATOM 1933 N N . ARG A 1 256 ? 26.054 -27.525 -12.470 1.00 95.56 256 ARG A N 1
ATOM 1934 C CA . ARG A 1 256 ? 26.437 -27.360 -13.880 1.00 95.56 256 ARG A CA 1
ATOM 1935 C C . ARG A 1 256 ? 27.595 -26.377 -14.035 1.00 95.56 256 ARG A C 1
ATOM 1937 O O . ARG A 1 256 ? 27.828 -25.530 -13.176 1.00 95.56 256 ARG A O 1
ATOM 1944 N N . ALA A 1 257 ? 28.298 -26.449 -15.163 1.00 95.38 257 ALA A N 1
ATOM 1945 C CA . ALA A 1 257 ? 29.277 -25.428 -15.524 1.00 95.38 257 ALA A CA 1
ATOM 1946 C C . ALA A 1 257 ? 28.558 -24.120 -15.913 1.00 95.38 257 ALA A C 1
ATOM 1948 O O . ALA A 1 257 ? 27.579 -24.190 -16.662 1.00 95.38 257 ALA A O 1
ATOM 1949 N N . PRO A 1 258 ? 29.033 -22.928 -15.498 1.00 94.62 258 PRO A N 1
ATOM 1950 C CA . PRO A 1 258 ? 28.423 -21.659 -15.905 1.00 94.62 258 PRO A CA 1
ATOM 1951 C C . PRO A 1 258 ? 28.302 -21.488 -17.426 1.00 94.62 258 PRO A C 1
ATOM 1953 O O . PRO A 1 258 ? 27.307 -20.954 -17.897 1.00 94.62 258 PRO A O 1
ATOM 1956 N N . SER A 1 259 ? 29.260 -22.005 -18.205 1.00 95.19 259 SER A N 1
ATOM 1957 C CA . SER A 1 259 ? 29.230 -21.988 -19.678 1.00 95.19 259 SER A CA 1
ATOM 1958 C C . SER A 1 259 ? 28.109 -22.829 -20.299 1.00 95.19 259 SER A C 1
ATOM 1960 O O . SER A 1 259 ? 27.812 -22.662 -21.474 1.00 95.19 259 SER A O 1
ATOM 1962 N N . SER A 1 260 ? 27.488 -23.725 -19.530 1.00 97.00 260 SER A N 1
ATOM 1963 C CA . SER A 1 260 ? 26.354 -24.549 -19.970 1.00 97.00 260 SER A CA 1
ATOM 1964 C C . SER A 1 260 ? 24.992 -23.914 -19.657 1.00 97.00 260 SER A C 1
ATOM 1966 O O . SER A 1 260 ? 23.957 -24.538 -19.892 1.00 97.00 260 SER A O 1
ATOM 1968 N N . ILE A 1 261 ? 24.973 -22.697 -19.092 1.00 97.88 261 ILE A N 1
ATOM 1969 C CA . ILE A 1 261 ? 23.752 -21.959 -18.753 1.00 97.88 261 ILE A CA 1
ATOM 1970 C C . ILE A 1 261 ? 23.782 -20.581 -19.412 1.00 97.88 261 ILE A C 1
ATOM 1972 O O . ILE A 1 261 ? 24.652 -19.760 -19.130 1.00 97.88 261 ILE A O 1
ATOM 1976 N N . HIS A 1 262 ? 22.803 -20.309 -20.269 1.00 97.56 262 HIS A N 1
ATOM 1977 C CA . HIS A 1 262 ? 22.624 -19.029 -20.940 1.00 97.56 262 HIS A CA 1
ATOM 1978 C C . HIS A 1 262 ? 21.403 -18.322 -20.353 1.00 97.56 262 HIS A C 1
ATOM 1980 O O . HIS A 1 262 ? 20.257 -18.663 -20.637 1.00 97.56 262 HIS A O 1
ATOM 1986 N N . VAL A 1 263 ? 21.645 -17.312 -19.530 1.00 97.25 263 VAL A N 1
ATOM 1987 C CA . VAL A 1 263 ? 20.608 -16.385 -19.072 1.00 97.25 263 VAL A CA 1
ATOM 1988 C C . VAL A 1 263 ? 20.508 -15.237 -20.075 1.00 97.25 263 VAL A C 1
ATOM 1990 O O . VAL A 1 263 ? 21.530 -14.629 -20.417 1.00 97.25 263 VAL A O 1
ATOM 1993 N N . LEU A 1 264 ? 19.289 -14.991 -20.559 1.00 95.25 264 LEU A N 1
ATOM 1994 C CA . LEU A 1 264 ? 18.978 -14.102 -21.674 1.00 95.25 264 LEU A CA 1
ATOM 1995 C C . LEU A 1 264 ? 17.917 -13.080 -21.249 1.00 95.25 264 LEU A C 1
ATOM 1997 O O . LEU A 1 264 ? 16.765 -13.425 -20.965 1.00 95.25 264 LEU A O 1
ATOM 2001 N N . GLU A 1 265 ? 18.324 -11.814 -21.204 1.00 92.62 265 GLU A N 1
ATOM 2002 C CA . GLU A 1 265 ? 17.431 -10.677 -20.988 1.00 92.62 265 GLU A CA 1
ATOM 2003 C C . GLU A 1 265 ? 16.573 -10.414 -22.236 1.00 92.62 265 GLU A C 1
ATOM 2005 O O . GLU A 1 265 ? 17.055 -10.453 -23.372 1.00 92.62 265 GLU A O 1
ATOM 2010 N N . SER A 1 266 ? 15.285 -10.161 -22.013 1.00 90.38 266 SER A N 1
ATOM 2011 C CA . SER A 1 266 ? 14.334 -9.677 -23.019 1.00 90.38 266 SER A CA 1
ATOM 2012 C C . SER A 1 266 ? 14.086 -8.176 -22.819 1.00 90.38 266 SER A C 1
ATOM 2014 O O . SER A 1 266 ? 14.687 -7.561 -21.942 1.00 90.38 266 SER A O 1
ATOM 2016 N N . HIS A 1 267 ? 13.164 -7.560 -23.565 1.00 93.62 267 HIS A N 1
ATOM 2017 C CA . HIS A 1 267 ? 12.609 -6.293 -23.079 1.00 93.62 267 HIS A CA 1
ATOM 2018 C C . HIS A 1 267 ? 11.932 -6.543 -21.721 1.00 93.62 267 HIS A C 1
ATOM 2020 O O . HIS A 1 267 ? 11.366 -7.617 -21.497 1.00 93.62 267 HIS A O 1
ATOM 2026 N N . VAL A 1 268 ? 12.015 -5.563 -20.818 1.00 93.38 268 VAL A N 1
ATOM 2027 C CA . VAL A 1 268 ? 11.506 -5.660 -19.443 1.00 93.38 268 VAL A CA 1
ATOM 2028 C C . VAL A 1 268 ? 10.577 -4.479 -19.159 1.00 93.38 268 VAL A C 1
ATOM 2030 O O . VAL A 1 268 ? 11.002 -3.324 -19.164 1.00 93.38 268 VAL A O 1
ATOM 2033 N N . GLY A 1 269 ? 9.307 -4.759 -18.873 1.00 93.25 269 GLY A N 1
ATOM 2034 C CA . GLY A 1 269 ? 8.247 -3.807 -18.522 1.00 93.25 269 GLY A CA 1
ATOM 2035 C C . GLY A 1 269 ? 8.318 -3.321 -17.071 1.00 93.25 269 GLY A C 1
ATOM 2036 O O . GLY A 1 269 ? 7.314 -3.312 -16.357 1.00 93.25 269 GLY A O 1
ATOM 2037 N N . GLY A 1 270 ? 9.517 -2.919 -16.643 1.00 90.69 270 GLY A N 1
ATOM 2038 C CA . GLY A 1 270 ? 9.828 -2.451 -15.294 1.00 90.69 270 GLY A CA 1
ATOM 2039 C C . GLY A 1 270 ? 10.441 -3.537 -14.406 1.00 90.69 270 GLY A C 1
ATOM 2040 O O . GLY A 1 270 ? 9.938 -4.652 -14.317 1.00 90.69 270 GLY A O 1
ATOM 2041 N N . GLY A 1 271 ? 11.548 -3.204 -13.733 1.00 89.69 271 GLY A N 1
ATOM 2042 C CA . GLY A 1 271 ? 12.248 -4.127 -12.831 1.00 89.69 271 GLY A CA 1
ATOM 2043 C C . GLY A 1 271 ? 12.225 -3.713 -11.362 1.00 89.69 271 GLY A C 1
ATOM 2044 O O . GLY A 1 271 ? 11.961 -4.537 -10.493 1.00 89.69 271 GLY A O 1
ATOM 2045 N N . PHE A 1 272 ? 12.541 -2.442 -11.088 1.00 92.25 272 PHE A N 1
ATOM 2046 C CA . PHE A 1 272 ? 12.479 -1.746 -9.785 1.00 92.25 272 PHE A CA 1
ATOM 2047 C C . PHE A 1 272 ? 13.167 -2.409 -8.578 1.00 92.25 272 PHE A C 1
ATOM 2049 O O . PHE A 1 272 ? 13.084 -1.905 -7.463 1.00 92.25 272 PHE A O 1
ATOM 2056 N N . GLY A 1 273 ? 13.895 -3.501 -8.788 1.00 88.88 273 GLY A N 1
ATOM 2057 C CA . GLY A 1 273 ? 14.550 -4.283 -7.746 1.00 88.88 273 GLY A CA 1
ATOM 2058 C C . GLY A 1 273 ? 13.922 -5.662 -7.553 1.00 88.88 273 GLY A C 1
ATOM 2059 O O . GLY A 1 273 ? 14.677 -6.613 -7.340 1.00 88.88 273 GLY A O 1
ATOM 2060 N N . ILE A 1 274 ? 12.601 -5.778 -7.721 1.00 91.06 274 ILE A N 1
ATOM 2061 C CA . ILE A 1 274 ? 11.833 -7.012 -7.510 1.00 91.06 274 ILE A CA 1
ATOM 2062 C C . ILE A 1 274 ? 12.101 -8.063 -8.600 1.00 91.06 274 ILE A C 1
ATOM 2064 O O . ILE A 1 274 ? 12.276 -9.240 -8.278 1.00 91.06 274 ILE A O 1
ATOM 2068 N N . ARG A 1 275 ? 12.212 -7.654 -9.876 1.00 89.62 275 ARG A N 1
ATOM 2069 C CA . ARG A 1 275 ? 12.512 -8.557 -11.005 1.00 89.62 275 ARG A CA 1
ATOM 2070 C C . ARG A 1 275 ? 14.008 -8.665 -11.230 1.00 89.62 275 ARG A C 1
ATOM 2072 O O . ARG A 1 275 ? 14.628 -7.793 -11.829 1.00 89.62 275 ARG A O 1
ATOM 2079 N N . GLY A 1 276 ? 14.590 -9.737 -10.716 1.00 81.88 276 GLY A N 1
ATOM 2080 C CA . GLY A 1 276 ? 16.021 -9.989 -10.794 1.00 81.88 276 GLY A CA 1
ATOM 2081 C C . GLY A 1 276 ? 16.541 -10.838 -9.651 1.00 81.88 276 GLY A C 1
ATOM 2082 O O . GLY A 1 276 ? 17.638 -11.381 -9.753 1.00 81.88 276 GLY A O 1
ATOM 2083 N N . GLU A 1 277 ? 15.803 -10.934 -8.540 1.00 88.00 277 GLU A N 1
ATOM 2084 C CA . GLU A 1 277 ? 15.971 -12.027 -7.566 1.00 88.00 277 GLU A CA 1
ATOM 2085 C C . GLU A 1 277 ? 15.678 -13.353 -8.263 1.00 88.00 277 GLU A C 1
ATOM 2087 O O . GLU A 1 277 ? 14.889 -13.371 -9.202 1.00 88.00 277 GLU A O 1
ATOM 2092 N N . LEU A 1 278 ? 16.345 -14.423 -7.833 1.00 92.81 278 LEU A N 1
ATOM 2093 C CA . LEU A 1 278 ? 15.983 -15.763 -8.273 1.00 92.81 278 LEU A CA 1
ATOM 2094 C C . LEU A 1 278 ? 14.825 -16.240 -7.397 1.00 92.81 278 LEU A C 1
ATOM 2096 O O . LEU A 1 278 ? 14.935 -16.257 -6.167 1.00 92.81 278 LEU A O 1
ATOM 2100 N N . TYR A 1 279 ? 13.712 -16.578 -8.026 1.00 96.19 279 TYR A N 1
ATOM 2101 C CA . TYR A 1 279 ? 12.530 -17.098 -7.364 1.00 96.19 279 TYR A CA 1
ATOM 2102 C C . TYR A 1 279 ? 12.388 -18.609 -7.598 1.00 96.19 279 TYR A C 1
ATOM 2104 O O . TYR A 1 279 ? 13.033 -19.151 -8.502 1.00 96.19 279 TYR A O 1
ATOM 2112 N N . PRO A 1 280 ? 11.555 -19.308 -6.801 1.00 97.56 280 PRO A N 1
ATOM 2113 C CA . PRO A 1 280 ? 11.222 -20.707 -7.054 1.00 97.56 280 PRO A CA 1
ATOM 2114 C C . PRO A 1 280 ? 10.875 -21.018 -8.508 1.00 97.56 280 PRO A C 1
ATOM 2116 O O . PRO A 1 280 ? 11.328 -22.019 -9.057 1.00 97.56 280 PRO A O 1
ATOM 2119 N N . GLU A 1 281 ? 10.131 -20.127 -9.155 1.00 97.62 281 GLU A N 1
ATOM 2120 C CA . GLU A 1 281 ? 9.632 -20.317 -10.510 1.00 97.62 281 GLU A CA 1
ATOM 2121 C C . GLU A 1 281 ? 10.756 -20.296 -11.548 1.00 97.62 281 GLU A C 1
ATOM 2123 O O . GLU A 1 281 ? 10.772 -21.144 -12.438 1.00 97.62 281 GLU A O 1
ATOM 2128 N N . ASP A 1 282 ? 11.746 -19.411 -11.384 1.00 97.12 282 ASP A N 1
ATOM 2129 C CA . ASP A 1 282 ? 12.923 -19.337 -12.261 1.00 97.12 282 ASP A CA 1
ATOM 2130 C C . ASP A 1 282 ? 13.739 -20.642 -12.222 1.00 97.12 282 ASP A C 1
ATOM 2132 O O . ASP A 1 282 ? 14.279 -21.089 -13.238 1.00 97.12 282 ASP A O 1
ATOM 2136 N N . VAL A 1 283 ? 13.817 -21.275 -11.045 1.00 98.00 283 VAL A N 1
ATOM 2137 C CA . VAL A 1 283 ? 14.487 -22.570 -10.862 1.00 98.00 283 VAL A CA 1
ATOM 2138 C C . VAL A 1 283 ? 13.648 -23.695 -11.469 1.00 98.00 283 VAL A C 1
ATOM 2140 O O . VAL A 1 283 ? 14.182 -24.529 -12.201 1.00 98.00 283 VAL A O 1
ATOM 2143 N N . LEU A 1 284 ? 12.337 -23.709 -11.212 1.00 98.56 284 LEU A N 1
ATOM 2144 C CA . LEU A 1 284 ? 11.432 -24.759 -11.682 1.00 98.56 284 LEU A CA 1
ATOM 2145 C C . LEU A 1 284 ? 11.349 -24.821 -13.204 1.00 98.56 284 LEU A C 1
ATOM 2147 O O . LEU A 1 284 ? 11.465 -25.917 -13.748 1.00 98.56 284 LEU A O 1
ATOM 2151 N N . VAL A 1 285 ? 11.236 -23.687 -13.907 1.00 98.50 285 VAL A N 1
ATOM 2152 C CA . VAL A 1 285 ? 11.210 -23.707 -15.383 1.00 98.50 285 VAL A CA 1
ATOM 2153 C C . VAL A 1 285 ? 12.505 -24.275 -15.965 1.00 98.50 285 VAL A C 1
ATOM 2155 O O . VAL A 1 285 ? 12.473 -24.998 -16.959 1.00 98.50 285 VAL A O 1
ATOM 2158 N N . CYS A 1 286 ? 13.646 -24.008 -15.324 1.00 98.44 286 CYS A N 1
ATOM 2159 C CA . CYS A 1 286 ? 14.942 -24.542 -15.731 1.00 98.44 286 CYS A CA 1
ATOM 2160 C C . CYS A 1 286 ? 15.029 -26.059 -15.513 1.00 98.44 286 CYS A C 1
ATOM 2162 O O . CYS A 1 286 ? 15.424 -26.799 -16.415 1.00 98.44 286 CYS A O 1
ATOM 2164 N N . VAL A 1 287 ? 14.647 -26.529 -14.323 1.00 98.44 287 VAL A N 1
ATOM 2165 C CA . VAL A 1 287 ? 14.658 -27.958 -13.971 1.00 98.44 287 VAL A CA 1
ATOM 2166 C C . VAL A 1 287 ? 13.670 -28.740 -14.839 1.00 98.44 287 VAL A C 1
ATOM 2168 O O . VAL A 1 287 ? 14.019 -29.795 -15.370 1.00 98.44 287 VAL A O 1
ATOM 2171 N N . ALA A 1 288 ? 12.469 -28.202 -15.047 1.00 98.56 288 ALA A N 1
ATOM 2172 C CA . ALA A 1 288 ? 11.439 -28.785 -15.897 1.00 98.56 288 ALA A CA 1
ATOM 2173 C C . ALA A 1 288 ? 11.876 -28.877 -17.356 1.00 98.56 288 ALA A C 1
ATOM 2175 O O . ALA A 1 288 ? 11.722 -29.936 -17.961 1.00 98.56 288 ALA A O 1
ATOM 2176 N N . ALA A 1 289 ? 12.517 -27.837 -17.896 1.00 98.44 289 ALA A N 1
ATOM 2177 C CA . ALA A 1 289 ? 13.014 -27.876 -19.266 1.00 98.44 289 ALA A CA 1
ATOM 2178 C C . ALA A 1 289 ? 14.041 -28.993 -19.501 1.00 98.44 289 ALA A C 1
ATOM 2180 O O . ALA A 1 289 ? 14.020 -29.636 -20.551 1.00 98.44 289 ALA A O 1
ATOM 2181 N N . MET A 1 290 ? 14.908 -29.261 -18.518 1.00 97.56 290 MET A N 1
ATOM 2182 C CA . MET A 1 290 ? 15.869 -30.366 -18.594 1.00 97.56 290 MET A CA 1
ATOM 2183 C C . MET A 1 290 ? 15.192 -31.734 -18.461 1.00 97.56 290 MET A C 1
ATOM 2185 O O . MET A 1 290 ? 15.460 -32.629 -19.257 1.00 97.56 290 MET A O 1
ATOM 2189 N N . ARG A 1 291 ? 14.319 -31.914 -17.460 1.00 97.81 291 ARG A N 1
ATOM 2190 C CA . ARG A 1 291 ? 13.749 -33.234 -17.129 1.00 97.81 291 ARG A CA 1
ATOM 2191 C C . ARG A 1 291 ? 12.628 -33.672 -18.062 1.00 97.81 291 ARG A C 1
ATOM 2193 O O . ARG A 1 291 ? 12.515 -34.857 -18.350 1.00 97.81 291 ARG A O 1
ATOM 2200 N N . LEU A 1 292 ? 11.810 -32.731 -18.529 1.00 97.69 292 LEU A N 1
ATOM 2201 C CA . LEU A 1 292 ? 10.714 -32.994 -19.466 1.00 97.69 292 LEU A CA 1
ATOM 2202 C C . LEU A 1 292 ? 11.168 -32.875 -20.929 1.00 97.69 292 LEU A C 1
ATOM 2204 O O . LEU A 1 292 ? 10.392 -33.182 -21.830 1.00 97.69 292 LEU A O 1
ATOM 2208 N N . ASN A 1 293 ? 12.412 -32.434 -21.164 1.00 96.44 293 ASN A N 1
ATOM 2209 C CA . ASN A 1 293 ? 13.028 -32.263 -22.482 1.00 96.44 293 ASN A CA 1
ATOM 2210 C C . ASN A 1 293 ? 12.153 -31.461 -23.469 1.00 96.44 293 ASN A C 1
ATOM 2212 O O . ASN A 1 293 ? 12.059 -31.769 -24.658 1.00 96.44 293 ASN A O 1
ATOM 2216 N N . ARG A 1 294 ? 11.476 -30.434 -22.948 1.00 97.81 294 ARG A N 1
ATOM 2217 C CA . ARG A 1 294 ? 10.595 -29.513 -23.678 1.00 97.81 294 ARG A CA 1
ATOM 2218 C C . ARG A 1 294 ? 10.801 -28.100 -23.129 1.00 97.81 294 ARG A C 1
ATOM 2220 O O . ARG A 1 294 ? 11.106 -27.967 -21.948 1.00 97.81 294 ARG A O 1
ATOM 2227 N N . PRO A 1 295 ? 10.650 -27.032 -23.930 1.00 98.56 295 PRO A N 1
ATOM 2228 C CA . PRO A 1 295 ? 10.626 -25.678 -23.385 1.00 98.56 295 PRO A CA 1
ATOM 2229 C C . PRO A 1 295 ? 9.498 -25.537 -22.354 1.00 98.56 295 PRO A C 1
ATOM 2231 O O . PRO A 1 295 ? 8.425 -26.094 -22.561 1.00 98.56 295 PRO A O 1
ATOM 2234 N N . VAL A 1 296 ? 9.707 -24.794 -21.270 1.00 98.75 296 VAL A N 1
ATOM 2235 C CA . VAL A 1 296 ? 8.694 -24.583 -20.223 1.00 98.75 296 VAL A CA 1
ATOM 2236 C C . VAL A 1 296 ? 8.528 -23.097 -19.983 1.00 98.75 296 VAL A C 1
ATOM 2238 O O . VAL A 1 296 ? 9.495 -22.421 -19.634 1.00 98.75 296 VAL A O 1
ATOM 2241 N N . LYS A 1 297 ? 7.309 -22.595 -20.171 1.00 98.62 297 LYS A N 1
ATOM 2242 C CA . LYS A 1 297 ? 6.939 -21.194 -19.987 1.00 98.62 297 LYS A CA 1
ATOM 2243 C C . LYS A 1 297 ? 6.097 -21.030 -18.730 1.00 98.62 297 LYS A C 1
ATOM 2245 O O . LYS A 1 297 ? 5.118 -21.744 -18.532 1.00 98.62 297 LYS A O 1
ATOM 2250 N N . TRP A 1 298 ? 6.455 -20.039 -17.928 1.00 98.25 298 TRP A N 1
ATOM 2251 C CA . TRP A 1 298 ? 5.677 -19.576 -16.790 1.00 98.25 298 TRP A CA 1
ATOM 2252 C C . TRP A 1 298 ? 5.496 -18.068 -16.875 1.00 98.25 298 TRP A C 1
ATOM 2254 O O . TRP A 1 298 ? 6.453 -17.333 -17.127 1.00 98.25 298 TRP A O 1
ATOM 2264 N N . LEU A 1 299 ? 4.261 -17.628 -16.672 1.00 96.94 299 LEU A N 1
ATOM 2265 C CA . LEU A 1 299 ? 3.875 -16.232 -16.533 1.00 96.94 299 LEU A CA 1
ATOM 2266 C C . LEU A 1 299 ? 2.957 -16.159 -15.318 1.00 96.94 299 LEU A C 1
ATOM 2268 O O . LEU A 1 299 ? 1.986 -16.911 -15.261 1.00 96.94 299 LEU A O 1
ATOM 2272 N N . GLU A 1 300 ? 3.253 -15.278 -14.368 1.00 96.19 300 GLU A N 1
ATOM 2273 C CA . GLU A 1 300 ? 2.321 -15.033 -13.267 1.00 96.19 300 GLU A CA 1
ATOM 2274 C C . GLU A 1 300 ? 1.270 -13.991 -13.655 1.00 96.19 300 GLU A C 1
ATOM 2276 O O . GLU A 1 300 ? 1.541 -13.055 -14.419 1.00 96.19 300 GLU A O 1
ATOM 2281 N N . ASP A 1 301 ? 0.087 -14.109 -13.062 1.00 95.62 301 ASP A N 1
ATOM 2282 C CA . ASP A 1 301 ? -0.922 -13.054 -13.101 1.00 95.62 301 ASP A CA 1
ATOM 2283 C C . ASP A 1 301 ? -0.678 -11.993 -12.008 1.00 95.62 301 ASP A C 1
ATOM 2285 O O . ASP A 1 301 ? 0.242 -12.078 -11.188 1.00 95.62 301 ASP A O 1
ATOM 2289 N N . ARG A 1 302 ? -1.503 -10.938 -11.992 1.00 96.81 302 ARG A N 1
ATOM 2290 C CA . ARG A 1 302 ? -1.343 -9.847 -11.022 1.00 96.81 302 ARG A CA 1
ATOM 2291 C C . ARG A 1 302 ? -1.636 -10.273 -9.581 1.00 96.81 302 ARG A C 1
ATOM 2293 O O . ARG A 1 302 ? -0.986 -9.753 -8.675 1.00 96.81 302 ARG A O 1
ATOM 2300 N N . ARG A 1 303 ? -2.593 -11.176 -9.362 1.00 95.06 303 ARG A N 1
ATOM 2301 C CA . ARG A 1 303 ? -2.958 -11.653 -8.023 1.00 95.06 303 ARG A CA 1
ATOM 2302 C C . ARG A 1 303 ? -1.816 -12.466 -7.433 1.00 95.06 303 ARG A C 1
ATOM 2304 O O . ARG A 1 303 ? -1.395 -12.222 -6.305 1.00 95.06 303 ARG A O 1
ATOM 2311 N N . GLU A 1 304 ? -1.262 -13.365 -8.236 1.00 95.38 304 GLU A N 1
ATOM 2312 C CA . GLU A 1 304 ? -0.068 -14.135 -7.919 1.00 95.38 304 GLU A CA 1
ATOM 2313 C C . GLU A 1 304 ? 1.128 -13.217 -7.617 1.00 95.38 304 GLU A C 1
ATOM 2315 O O . GLU A 1 304 ? 1.794 -13.396 -6.596 1.00 95.38 304 GLU A O 1
ATOM 2320 N N . HIS A 1 305 ? 1.338 -12.175 -8.428 1.00 96.75 305 HIS A N 1
ATOM 2321 C CA . HIS A 1 305 ? 2.400 -11.193 -8.208 1.00 96.75 305 HIS A CA 1
ATOM 2322 C C . HIS A 1 305 ? 2.263 -10.456 -6.868 1.00 96.75 305 HIS A C 1
ATOM 2324 O O . HIS A 1 305 ? 3.223 -10.396 -6.104 1.00 96.75 305 HIS A O 1
ATOM 2330 N N . LEU A 1 306 ? 1.088 -9.889 -6.569 1.00 96.44 306 LEU A N 1
ATOM 2331 C CA . LEU A 1 306 ? 0.863 -9.119 -5.336 1.00 96.44 306 LEU A CA 1
ATOM 2332 C C . LEU A 1 306 ? 0.943 -9.997 -4.078 1.00 96.44 306 LEU A C 1
ATOM 2334 O O . LEU A 1 306 ? 1.355 -9.524 -3.019 1.00 96.44 306 LEU A O 1
ATOM 2338 N N . MET A 1 307 ? 0.600 -11.278 -4.205 1.00 95.44 307 MET A N 1
ATOM 2339 C CA . MET A 1 307 ? 0.678 -12.248 -3.120 1.00 95.44 307 MET A CA 1
ATOM 2340 C C . MET A 1 307 ? 2.105 -12.763 -2.886 1.00 95.44 307 MET A C 1
ATOM 2342 O O . MET A 1 307 ? 2.533 -12.853 -1.739 1.00 95.44 307 MET A O 1
ATOM 2346 N N . ALA A 1 308 ? 2.849 -13.121 -3.937 1.00 95.44 308 ALA A N 1
ATOM 2347 C CA . ALA A 1 308 ? 4.052 -13.949 -3.801 1.00 95.44 308 ALA A CA 1
ATOM 2348 C C . ALA A 1 308 ? 5.358 -13.322 -4.313 1.00 95.44 308 ALA A C 1
ATOM 2350 O O . ALA A 1 308 ? 6.438 -13.839 -4.000 1.00 95.44 308 ALA A O 1
ATOM 2351 N N . ALA A 1 309 ? 5.305 -12.234 -5.085 1.00 95.75 309 ALA A N 1
ATOM 2352 C CA . ALA A 1 309 ? 6.517 -11.515 -5.456 1.00 95.75 309 ALA A CA 1
ATOM 2353 C C . ALA A 1 309 ? 7.084 -10.768 -4.236 1.00 95.75 309 ALA A C 1
ATOM 2355 O O . ALA A 1 309 ? 6.362 -10.430 -3.298 1.00 95.75 309 ALA A O 1
ATOM 2356 N N . ASN A 1 310 ? 8.399 -10.526 -4.218 1.00 95.19 310 ASN A N 1
ATOM 2357 C CA . ASN A 1 310 ? 9.033 -9.989 -3.017 1.00 95.19 310 ASN A CA 1
ATOM 2358 C C . ASN A 1 310 ? 8.468 -8.611 -2.651 1.00 95.19 310 ASN A C 1
ATOM 2360 O O . ASN A 1 310 ? 8.426 -7.691 -3.472 1.00 95.19 310 ASN A O 1
ATOM 2364 N N . GLN A 1 311 ? 8.120 -8.448 -1.382 1.00 96.00 311 GLN A N 1
ATOM 2365 C CA . GLN A 1 311 ? 7.713 -7.158 -0.833 1.00 96.00 311 GLN A CA 1
ATOM 2366 C C . GLN A 1 311 ? 8.951 -6.369 -0.370 1.00 96.00 311 GLN A C 1
ATOM 2368 O O . GLN A 1 311 ? 10.080 -6.781 -0.640 1.00 96.00 311 GLN A O 1
ATOM 2373 N N . SER A 1 312 ? 8.808 -5.214 0.280 1.00 95.88 312 SER A N 1
ATOM 2374 C CA . SER A 1 312 ? 9.965 -4.448 0.761 1.00 95.88 312 SER A CA 1
ATOM 2375 C C . SER A 1 312 ? 9.613 -3.543 1.948 1.00 95.88 312 SER A C 1
ATOM 2377 O O . SER A 1 312 ? 8.466 -3.490 2.395 1.00 95.88 312 SER A O 1
ATOM 2379 N N . ARG A 1 313 ? 10.626 -2.800 2.412 1.00 95.50 313 ARG A N 1
ATOM 2380 C CA . ARG A 1 313 ? 10.565 -1.645 3.324 1.00 95.50 313 ARG A CA 1
ATOM 2381 C C . ARG A 1 313 ? 10.379 -1.931 4.798 1.00 95.50 313 ARG A C 1
ATOM 2383 O O . ARG A 1 313 ? 11.148 -1.378 5.577 1.00 95.50 313 ARG A O 1
ATOM 2390 N N . GLN A 1 314 ? 9.383 -2.741 5.149 1.00 97.88 314 GLN A N 1
ATOM 2391 C CA . GLN A 1 314 ? 8.752 -2.703 6.467 1.00 97.88 314 GLN A CA 1
ATOM 2392 C C . GLN A 1 314 ? 9.751 -2.639 7.633 1.00 97.88 314 GLN A C 1
ATOM 2394 O O . GLN A 1 314 ? 10.468 -3.606 7.905 1.00 97.88 314 GLN A O 1
ATOM 2399 N N . GLN A 1 315 ? 9.781 -1.488 8.306 1.00 98.38 315 GLN A N 1
ATOM 2400 C CA . GLN A 1 315 ? 10.719 -1.179 9.384 1.00 98.38 315 GLN A CA 1
ATOM 2401 C C . GLN A 1 315 ? 10.041 -0.365 10.486 1.00 98.38 315 GLN A C 1
ATOM 2403 O O . GLN A 1 315 ? 9.268 0.547 10.196 1.00 98.38 315 GLN A O 1
ATOM 2408 N N . LEU A 1 316 ? 10.373 -0.679 11.738 1.00 98.56 316 LEU A N 1
ATOM 2409 C CA . LEU A 1 316 ? 10.037 0.115 12.923 1.00 98.56 316 LEU A CA 1
ATOM 2410 C C . LEU A 1 316 ? 11.336 0.622 13.546 1.00 98.56 316 LEU A C 1
ATOM 2412 O O . LEU A 1 316 ? 12.207 -0.191 13.838 1.00 98.56 316 LEU A O 1
ATOM 2416 N N . HIS A 1 317 ? 11.452 1.928 13.764 1.00 98.62 317 HIS A N 1
ATOM 2417 C CA . HIS A 1 317 ? 12.622 2.592 14.338 1.00 98.62 317 HIS A CA 1
ATOM 2418 C C . HIS A 1 317 ? 12.281 3.217 15.685 1.00 98.62 317 HIS A C 1
ATOM 2420 O O . HIS A 1 317 ? 11.281 3.922 15.802 1.00 98.62 317 HIS A O 1
ATOM 2426 N N . ARG A 1 318 ? 13.146 3.006 16.675 1.00 98.38 318 ARG A N 1
ATOM 2427 C CA . ARG A 1 318 ? 13.138 3.661 17.985 1.00 98.38 318 ARG A CA 1
ATOM 2428 C C . ARG A 1 318 ? 14.434 4.442 18.119 1.00 98.38 318 ARG A C 1
ATOM 2430 O O . ARG A 1 318 ? 15.480 3.880 18.448 1.00 98.38 318 ARG A O 1
ATOM 2437 N N . LEU A 1 319 ? 14.340 5.735 17.846 1.00 96.62 319 LEU A N 1
ATOM 2438 C CA . LEU A 1 319 ? 15.474 6.630 17.707 1.00 96.62 319 LEU A CA 1
ATOM 2439 C C . LEU A 1 319 ? 15.543 7.619 18.871 1.00 96.62 319 LEU A C 1
ATOM 2441 O O . LEU A 1 319 ? 14.537 8.200 19.277 1.00 96.62 319 LEU A O 1
ATOM 2445 N N . ARG A 1 320 ? 16.760 7.861 19.357 1.00 97.75 320 ARG A N 1
ATOM 2446 C CA . ARG A 1 320 ? 17.109 8.937 20.286 1.00 97.75 320 ARG A CA 1
ATOM 2447 C C . ARG A 1 320 ? 18.236 9.772 19.698 1.00 97.75 320 ARG A C 1
ATOM 2449 O O . ARG A 1 320 ? 19.161 9.227 19.100 1.00 97.75 320 ARG A O 1
ATOM 2456 N N . ALA A 1 321 ? 18.200 11.081 19.899 1.00 98.06 321 ALA A N 1
ATOM 2457 C CA . ALA A 1 321 ? 19.265 11.972 19.465 1.00 98.06 321 ALA A CA 1
ATOM 2458 C C . ALA A 1 321 ? 19.630 12.977 20.555 1.00 98.06 321 ALA A C 1
ATOM 2460 O O . ALA A 1 321 ? 18.753 13.648 21.094 1.00 98.06 321 ALA A O 1
ATOM 2461 N N . ALA A 1 322 ? 20.924 13.087 20.851 1.00 98.44 322 ALA A N 1
ATOM 2462 C CA . ALA A 1 322 ? 21.482 14.150 21.678 1.00 98.44 322 ALA A CA 1
ATOM 2463 C C . ALA A 1 322 ? 21.693 15.401 20.826 1.00 98.44 322 ALA A C 1
ATOM 2465 O O . ALA A 1 322 ? 22.270 15.311 19.739 1.00 98.44 322 ALA A O 1
ATOM 2466 N N . VAL A 1 323 ? 21.268 16.554 21.332 1.00 98.00 323 VAL A N 1
ATOM 2467 C CA . VAL A 1 323 ? 21.301 17.828 20.609 1.00 98.00 323 VAL A CA 1
ATOM 2468 C C . VAL A 1 323 ? 21.791 18.936 21.540 1.00 98.00 323 VAL A C 1
ATOM 2470 O O . VAL A 1 323 ? 21.441 18.942 22.724 1.00 98.00 323 VAL A O 1
ATOM 2473 N N . ASP A 1 324 ? 22.614 19.849 21.020 1.00 97.25 324 ASP A N 1
ATOM 2474 C CA . ASP A 1 324 ? 22.964 21.089 21.724 1.00 97.25 324 ASP A CA 1
ATOM 2475 C C . ASP A 1 324 ? 21.832 22.139 21.640 1.00 97.25 324 ASP A C 1
ATOM 2477 O O . ASP A 1 324 ? 20.802 21.947 20.986 1.00 97.25 324 ASP A O 1
ATOM 2481 N N . ASP A 1 325 ? 21.993 23.246 22.356 1.00 95.06 325 ASP A N 1
ATOM 2482 C CA . ASP A 1 325 ? 21.062 24.381 22.371 1.00 95.06 325 ASP A CA 1
ATOM 2483 C C . ASP A 1 325 ? 20.997 25.132 21.032 1.00 95.06 325 ASP A C 1
ATOM 2485 O O . ASP A 1 325 ? 20.001 25.795 20.734 1.00 95.06 325 ASP A O 1
ATOM 2489 N N . GLU A 1 326 ? 22.004 24.967 20.176 1.00 94.44 326 GLU A N 1
ATOM 2490 C CA . GLU A 1 326 ? 21.996 25.457 18.803 1.00 94.44 326 GLU A CA 1
ATOM 2491 C C . GLU A 1 326 ? 21.425 24.449 17.795 1.00 94.44 326 GLU A C 1
ATOM 2493 O O . GLU A 1 326 ? 21.434 24.711 16.592 1.00 94.44 326 GLU A O 1
ATOM 2498 N N . GLY A 1 327 ? 20.877 23.314 18.219 1.00 94.94 327 GLY A N 1
ATOM 2499 C CA . GLY A 1 327 ? 20.275 22.353 17.296 1.00 94.94 327 GLY A CA 1
ATOM 2500 C C . GLY A 1 327 ? 21.279 21.538 16.482 1.00 94.94 327 GLY A C 1
ATOM 2501 O O . GLY A 1 327 ? 20.901 20.970 15.454 1.00 94.94 327 GLY A O 1
ATOM 2502 N N . ARG A 1 328 ? 22.547 21.462 16.902 1.00 97.75 328 ARG A N 1
ATOM 2503 C CA . ARG A 1 328 ? 23.519 20.513 16.350 1.00 97.75 328 ARG A CA 1
ATOM 2504 C C . ARG A 1 328 ? 23.328 19.138 16.972 1.00 97.75 328 ARG A C 1
ATOM 2506 O O . ARG A 1 328 ? 23.184 18.989 18.182 1.00 97.75 328 ARG A O 1
ATOM 2513 N N . ILE A 1 329 ? 23.378 18.120 16.128 1.00 98.44 329 ILE A N 1
ATOM 2514 C CA . ILE A 1 329 ? 23.301 16.718 16.511 1.00 98.44 329 ILE A CA 1
ATOM 2515 C C . ILE A 1 329 ? 24.655 16.306 17.089 1.00 98.44 329 ILE A C 1
ATOM 2517 O O . ILE A 1 329 ? 25.681 16.355 16.412 1.00 98.44 329 ILE A O 1
ATOM 2521 N N . LEU A 1 330 ? 24.645 15.865 18.343 1.00 98.50 330 LEU A N 1
ATOM 2522 C CA . LEU A 1 330 ? 25.819 15.370 19.062 1.00 98.50 330 LEU A CA 1
ATOM 2523 C C . LEU A 1 330 ? 25.906 13.843 18.996 1.00 98.50 330 LEU A C 1
ATOM 2525 O O . LEU A 1 330 ? 26.994 13.285 18.846 1.00 98.50 330 LEU A O 1
ATOM 2529 N N . ALA A 1 331 ? 24.756 13.169 19.083 1.00 98.56 331 ALA A N 1
ATOM 2530 C CA . ALA A 1 331 ? 24.670 11.729 18.897 1.00 98.56 331 ALA A CA 1
ATOM 2531 C C . ALA A 1 331 ? 23.330 11.280 18.313 1.00 98.56 331 ALA A C 1
ATOM 2533 O O . ALA A 1 331 ? 22.312 11.924 18.559 1.00 98.56 331 ALA A O 1
ATOM 2534 N N . ILE A 1 332 ? 23.328 10.147 17.608 1.00 98.62 332 ILE A N 1
ATOM 2535 C CA . ILE A 1 332 ? 22.118 9.401 17.228 1.00 98.62 332 ILE A CA 1
ATOM 2536 C C . ILE A 1 332 ? 22.253 7.956 17.717 1.00 98.62 332 ILE A C 1
ATOM 2538 O O . ILE A 1 332 ? 23.281 7.316 17.496 1.00 98.62 332 ILE A O 1
ATOM 2542 N N . ASP A 1 333 ? 21.203 7.448 18.352 1.00 98.62 333 ASP A N 1
ATOM 2543 C CA . ASP A 1 333 ? 21.060 6.069 18.810 1.00 98.62 333 ASP A CA 1
ATOM 2544 C C . ASP A 1 333 ? 19.748 5.489 18.272 1.00 98.62 333 ASP A C 1
ATOM 2546 O O . ASP A 1 333 ? 18.673 5.922 18.685 1.00 98.62 333 ASP A O 1
ATOM 2550 N N . ASP A 1 334 ? 19.830 4.544 17.339 1.00 98.56 334 ASP A N 1
ATOM 2551 C CA . ASP A 1 334 ? 18.672 3.926 16.688 1.00 98.56 334 ASP A CA 1
ATOM 2552 C C . ASP A 1 334 ? 18.613 2.419 16.961 1.00 98.56 334 ASP A C 1
ATOM 2554 O O . ASP A 1 334 ? 19.573 1.679 16.727 1.00 98.56 334 ASP A O 1
ATOM 2558 N N . CYS A 1 335 ? 17.463 1.947 17.429 1.00 98.50 335 CYS A N 1
ATOM 2559 C CA . CYS A 1 335 ? 17.131 0.530 17.492 1.00 98.50 335 CYS A CA 1
ATOM 2560 C C . CYS A 1 335 ? 15.970 0.269 16.540 1.00 98.50 335 CYS A C 1
ATOM 2562 O O . CYS A 1 335 ? 14.891 0.832 16.723 1.00 98.50 335 CYS A O 1
ATOM 2564 N N . TYR A 1 336 ? 16.172 -0.584 15.540 1.00 98.56 336 TYR A N 1
ATOM 2565 C CA . TYR A 1 336 ? 15.161 -0.815 14.519 1.00 98.56 336 TYR A CA 1
ATOM 2566 C C . TYR A 1 336 ? 14.939 -2.293 14.221 1.00 98.56 336 TYR A C 1
ATOM 2568 O O . TYR A 1 336 ? 15.836 -3.128 14.347 1.00 98.56 336 TYR A O 1
ATOM 2576 N N . PHE A 1 337 ? 13.719 -2.610 13.802 1.00 98.62 337 PHE A N 1
ATOM 2577 C CA . PHE A 1 337 ? 13.267 -3.956 13.472 1.00 98.62 337 PHE A CA 1
ATOM 2578 C C . PHE A 1 337 ? 12.929 -4.006 11.990 1.00 98.62 337 PHE A C 1
ATOM 2580 O O . PHE A 1 337 ? 12.066 -3.265 11.526 1.00 98.62 337 PHE A O 1
ATOM 2587 N N . HIS A 1 338 ? 13.617 -4.868 11.245 1.00 98.50 338 HIS A N 1
ATOM 2588 C CA . HIS A 1 338 ? 13.366 -5.094 9.827 1.00 98.50 338 HIS A CA 1
ATOM 2589 C C . HIS A 1 338 ? 12.566 -6.383 9.648 1.00 98.50 338 HIS A C 1
ATOM 2591 O O . HIS A 1 338 ? 13.075 -7.472 9.929 1.00 98.50 338 HIS A O 1
ATOM 2597 N N . ASP A 1 339 ? 11.335 -6.260 9.152 1.00 98.38 339 ASP A N 1
ATOM 2598 C CA . ASP A 1 339 ? 10.471 -7.401 8.858 1.00 98.38 339 ASP A CA 1
ATOM 2599 C C . ASP A 1 339 ? 10.846 -8.007 7.496 1.00 98.38 339 ASP A C 1
ATOM 2601 O O . ASP A 1 339 ? 10.513 -7.477 6.434 1.00 98.38 339 ASP A O 1
ATOM 2605 N N . GLN A 1 340 ? 11.525 -9.151 7.530 1.00 97.94 340 GLN A N 1
ATOM 2606 C CA . GLN A 1 340 ? 12.005 -9.868 6.352 1.00 97.94 340 GLN A CA 1
ATOM 2607 C C . GLN A 1 340 ? 10.948 -10.798 5.732 1.00 97.94 340 GLN A C 1
ATOM 2609 O O . GLN A 1 340 ? 11.133 -11.273 4.610 1.00 97.94 340 GLN A O 1
ATOM 2614 N N . GLY A 1 341 ? 9.820 -11.056 6.395 1.00 98.06 341 GLY A N 1
ATOM 2615 C CA . GLY A 1 341 ? 8.891 -12.121 6.004 1.00 98.06 341 GLY A CA 1
ATOM 2616 C C . GLY A 1 341 ? 9.466 -13.520 6.247 1.00 98.06 341 GLY A C 1
ATOM 2617 O O . GLY A 1 341 ? 10.384 -13.697 7.044 1.00 98.06 341 GLY A O 1
ATOM 2618 N N . ALA A 1 342 ? 8.925 -14.526 5.561 1.00 97.94 342 ALA A N 1
ATOM 2619 C CA . ALA A 1 342 ? 9.129 -15.931 5.926 1.00 97.94 342 ALA A CA 1
ATOM 2620 C C . ALA A 1 342 ? 10.537 -16.490 5.657 1.00 97.94 342 ALA A C 1
ATOM 2622 O O . ALA A 1 342 ? 10.924 -17.502 6.240 1.00 97.94 342 ALA A O 1
ATOM 2623 N N . TYR A 1 343 ? 11.308 -15.864 4.764 1.00 98.00 343 TYR A N 1
ATOM 2624 C CA . TYR A 1 343 ? 12.602 -16.382 4.316 1.00 98.00 343 TYR A CA 1
ATOM 2625 C C . TYR A 1 343 ? 13.592 -15.268 3.984 1.00 98.00 343 TYR A C 1
ATOM 2627 O O . TYR A 1 343 ? 13.222 -14.191 3.505 1.00 98.00 343 TYR A O 1
ATOM 2635 N N . VAL A 1 344 ? 14.882 -15.568 4.131 1.00 96.75 344 VAL A N 1
ATOM 2636 C CA . VAL A 1 344 ? 15.958 -14.713 3.620 1.00 96.75 344 VAL A CA 1
ATOM 2637 C C . VAL A 1 344 ? 16.134 -14.988 2.125 1.00 96.75 344 VAL A C 1
ATOM 2639 O O . VAL A 1 344 ? 16.392 -16.119 1.711 1.00 96.75 344 VAL A O 1
ATOM 2642 N N . ARG A 1 345 ? 15.978 -13.948 1.297 1.00 93.81 345 ARG A N 1
ATOM 2643 C CA . ARG A 1 345 ? 16.028 -14.050 -0.176 1.00 93.81 345 ARG A CA 1
ATOM 2644 C C . ARG A 1 345 ? 17.446 -13.827 -0.711 1.00 93.81 345 ARG A C 1
ATOM 2646 O O . ARG A 1 345 ? 18.380 -13.599 0.053 1.00 93.81 345 ARG A O 1
ATOM 2653 N N . THR A 1 346 ? 17.630 -13.871 -2.036 1.00 93.62 346 THR A N 1
ATOM 2654 C CA . THR A 1 346 ? 18.972 -13.914 -2.665 1.00 93.62 346 THR A CA 1
ATOM 2655 C C . THR A 1 346 ? 19.872 -12.707 -2.369 1.00 93.62 346 THR A C 1
ATOM 2657 O O . THR A 1 346 ? 21.086 -12.780 -2.571 1.00 93.62 346 THR A O 1
ATOM 2660 N N . HIS A 1 347 ? 19.290 -11.603 -1.892 1.00 90.88 347 HIS A N 1
ATOM 2661 C CA . HIS A 1 347 ? 19.983 -10.397 -1.440 1.00 90.88 347 HIS A CA 1
ATOM 2662 C C . HIS A 1 347 ? 20.513 -10.464 0.006 1.00 90.88 347 HIS A C 1
ATOM 2664 O O . HIS A 1 347 ? 21.176 -9.516 0.417 1.00 90.88 347 HIS A O 1
ATOM 2670 N N . ALA A 1 348 ? 20.265 -11.539 0.762 1.00 94.00 348 ALA A N 1
ATOM 2671 C CA . ALA A 1 348 ? 20.748 -11.714 2.135 1.00 94.00 348 ALA A CA 1
ATOM 2672 C C . ALA A 1 348 ? 20.383 -10.525 3.058 1.00 94.00 348 ALA A C 1
ATOM 2674 O O . ALA A 1 348 ? 19.337 -9.908 2.897 1.00 94.00 348 ALA A O 1
ATOM 2675 N N . ALA A 1 349 ? 21.243 -10.164 4.012 1.00 92.94 349 ALA A N 1
ATOM 2676 C CA . ALA A 1 349 ? 21.010 -9.073 4.966 1.00 92.94 349 ALA A CA 1
ATOM 2677 C C . ALA A 1 349 ? 21.291 -7.658 4.394 1.00 92.94 349 ALA A C 1
ATOM 2679 O O . ALA A 1 349 ? 21.541 -6.711 5.139 1.00 92.94 349 ALA A O 1
ATOM 2680 N N . ARG A 1 350 ? 21.292 -7.473 3.064 1.00 91.62 350 ARG A N 1
ATOM 2681 C CA . ARG A 1 350 ? 21.710 -6.202 2.438 1.00 91.62 350 ARG A CA 1
ATOM 2682 C C . ARG A 1 350 ? 20.871 -4.995 2.868 1.00 91.62 350 ARG A C 1
ATOM 2684 O O . ARG A 1 350 ? 21.438 -3.921 3.033 1.00 91.62 350 ARG A O 1
ATOM 2691 N N . VAL A 1 351 ? 19.552 -5.145 3.023 1.00 93.75 351 VAL A N 1
ATOM 2692 C CA . VAL A 1 351 ? 18.663 -4.012 3.347 1.00 93.75 351 VAL A CA 1
ATOM 2693 C C . VAL A 1 351 ? 18.886 -3.533 4.781 1.00 93.75 351 VAL A C 1
ATOM 2695 O O . VAL A 1 351 ? 19.148 -2.351 4.972 1.00 93.75 351 VAL A O 1
ATOM 2698 N N . VAL A 1 352 ? 18.901 -4.450 5.756 1.00 94.62 352 VAL A N 1
ATOM 2699 C CA . VAL A 1 352 ? 19.196 -4.130 7.165 1.00 94.62 352 VAL A CA 1
ATOM 2700 C C . VAL A 1 352 ? 20.594 -3.502 7.313 1.00 94.62 352 VAL A C 1
ATOM 2702 O O . VAL A 1 352 ? 20.737 -2.456 7.933 1.00 94.62 352 VAL A O 1
ATOM 2705 N N . HIS A 1 353 ? 21.626 -4.021 6.637 1.00 93.75 353 HIS A N 1
ATOM 2706 C CA . HIS A 1 353 ? 22.953 -3.385 6.658 1.00 93.75 353 HIS A CA 1
ATOM 2707 C C . HIS A 1 353 ? 22.973 -1.983 6.045 1.00 93.75 353 HIS A C 1
ATOM 2709 O O . HIS A 1 353 ? 23.676 -1.109 6.549 1.00 93.75 353 HIS A O 1
ATOM 2715 N N . MET A 1 354 ? 22.223 -1.756 4.961 1.00 93.75 354 MET A N 1
ATOM 2716 C CA . MET A 1 354 ? 22.096 -0.418 4.392 1.00 93.75 354 MET A CA 1
ATOM 2717 C C . MET A 1 354 ? 21.439 0.526 5.396 1.00 93.75 354 MET A C 1
ATOM 2719 O O . MET A 1 354 ? 22.033 1.554 5.686 1.00 93.75 354 MET A O 1
ATOM 2723 N N . THR A 1 355 ? 20.295 0.173 5.987 1.00 96.06 355 THR A N 1
ATOM 2724 C CA . THR A 1 355 ? 19.617 1.013 6.989 1.00 96.06 355 THR A CA 1
ATOM 2725 C C . THR A 1 355 ? 20.580 1.507 8.079 1.00 96.06 355 THR A C 1
ATOM 2727 O O . THR A 1 355 ? 20.656 2.709 8.325 1.00 96.06 355 THR A O 1
ATOM 2730 N N . ALA A 1 356 ? 21.387 0.615 8.668 1.00 95.75 356 ALA A N 1
ATOM 2731 C CA . ALA A 1 356 ? 22.358 1.000 9.697 1.00 95.75 356 ALA A CA 1
ATOM 2732 C C . ALA A 1 356 ? 23.457 1.961 9.198 1.00 95.75 356 ALA A C 1
ATOM 2734 O O . ALA A 1 356 ? 23.892 2.820 9.960 1.00 95.75 356 ALA A O 1
ATOM 2735 N N . GLY A 1 357 ? 23.910 1.841 7.947 1.00 94.31 357 GLY A N 1
ATOM 2736 C CA . GLY A 1 357 ? 25.054 2.613 7.446 1.00 94.31 357 GLY A CA 1
ATOM 2737 C C . GLY A 1 357 ? 24.714 4.017 6.937 1.00 94.31 357 GLY A C 1
ATOM 2738 O O . GLY A 1 357 ? 25.519 4.933 7.078 1.00 94.31 357 GLY A O 1
ATOM 2739 N N . ILE A 1 358 ? 23.531 4.215 6.340 1.00 93.75 358 ILE A N 1
ATOM 2740 C CA . ILE A 1 358 ? 23.153 5.477 5.660 1.00 93.75 358 ILE A CA 1
ATOM 2741 C C . ILE A 1 358 ? 22.216 6.378 6.484 1.00 93.75 358 ILE A C 1
ATOM 2743 O O . ILE A 1 358 ? 21.971 7.519 6.091 1.00 93.75 358 ILE A O 1
ATOM 2747 N N . LEU A 1 359 ? 21.750 5.955 7.664 1.00 96.56 359 LEU A N 1
ATOM 2748 C CA . LEU A 1 359 ? 20.892 6.801 8.505 1.00 96.56 359 LEU A CA 1
ATOM 2749 C C . LEU A 1 359 ? 21.446 8.215 8.778 1.00 96.56 359 LEU A C 1
ATOM 2751 O O . LEU A 1 359 ? 20.671 9.159 8.609 1.00 96.56 359 LEU A O 1
ATOM 2755 N N . PRO A 1 360 ? 22.748 8.426 9.079 1.00 96.69 360 PRO A N 1
ATOM 2756 C CA . PRO A 1 360 ? 23.294 9.774 9.291 1.00 96.69 360 PRO A CA 1
ATOM 2757 C C . PRO A 1 360 ? 23.160 10.719 8.083 1.00 96.69 360 PRO A C 1
ATOM 2759 O O . PRO A 1 360 ? 23.126 11.939 8.245 1.00 96.69 360 PRO A O 1
ATOM 2762 N N . GLY A 1 361 ? 23.073 10.168 6.868 1.00 95.38 361 GLY A N 1
ATOM 2763 C CA . GLY A 1 361 ? 22.854 10.924 5.638 1.00 95.38 361 GLY A CA 1
ATOM 2764 C C . GLY A 1 361 ? 23.856 12.075 5.425 1.00 95.38 361 GLY A C 1
ATOM 2765 O O . GLY A 1 361 ? 25.060 11.887 5.633 1.00 95.38 361 GLY A O 1
ATOM 2766 N N . PRO A 1 362 ? 23.390 13.268 5.001 1.00 96.69 362 PRO A N 1
ATOM 2767 C CA . PRO A 1 362 ? 24.247 14.415 4.691 1.00 96.69 362 PRO A CA 1
ATOM 2768 C C . PRO A 1 362 ? 24.752 15.175 5.934 1.00 96.69 362 PRO A C 1
ATOM 2770 O O . PRO A 1 362 ? 25.393 16.216 5.785 1.00 96.69 362 PRO A O 1
ATOM 2773 N N . TYR A 1 363 ? 24.474 14.692 7.152 1.00 98.00 363 TYR A N 1
ATOM 2774 C CA . TYR A 1 363 ? 24.735 15.425 8.392 1.00 98.00 363 TYR A CA 1
ATOM 2775 C C . TYR A 1 363 ? 25.975 14.936 9.155 1.00 98.00 363 TYR A C 1
ATOM 2777 O O . TYR A 1 363 ? 26.333 13.750 9.144 1.00 98.00 363 TYR A O 1
ATOM 2785 N N . ARG A 1 364 ? 26.618 15.867 9.861 1.00 97.25 364 ARG A N 1
ATOM 2786 C CA . ARG A 1 364 ? 27.635 15.629 10.883 1.00 97.25 364 ARG A CA 1
ATOM 2787 C C . ARG A 1 364 ? 26.957 15.019 12.105 1.00 97.25 364 ARG A C 1
ATOM 2789 O O . ARG A 1 364 ? 26.041 15.601 12.672 1.00 97.25 364 ARG A O 1
ATOM 2796 N N . VAL A 1 365 ? 27.414 13.832 12.487 1.00 97.56 365 VAL A N 1
ATOM 2797 C CA . VAL A 1 365 ? 26.923 13.092 13.656 1.00 97.56 365 VAL A CA 1
ATOM 2798 C C . VAL A 1 365 ? 28.164 12.582 14.386 1.00 97.56 365 VAL A C 1
ATOM 2800 O O . VAL A 1 365 ? 28.763 11.633 13.890 1.00 97.56 365 VAL A O 1
ATOM 2803 N N . PRO A 1 366 ? 28.618 13.227 15.475 1.00 96.88 366 PRO A N 1
ATOM 2804 C CA . PRO A 1 366 ? 29.882 12.889 16.143 1.00 96.88 366 PRO A CA 1
ATOM 2805 C C . PRO A 1 366 ? 29.909 11.520 16.834 1.00 96.88 366 PRO A C 1
ATOM 2807 O O . PRO A 1 366 ? 30.943 10.854 16.818 1.00 96.88 366 PRO A O 1
ATOM 2810 N N . ALA A 1 367 ? 28.790 11.088 17.418 1.00 98.25 367 ALA A N 1
ATOM 2811 C CA . ALA A 1 367 ? 28.634 9.750 17.983 1.00 98.25 367 ALA A CA 1
ATOM 2812 C C . ALA A 1 367 ? 27.383 9.072 17.414 1.00 98.25 367 ALA A C 1
ATOM 2814 O O . ALA A 1 367 ? 26.319 9.674 17.305 1.00 98.25 367 ALA A O 1
ATOM 2815 N N . TYR A 1 368 ? 27.493 7.812 17.024 1.00 98.50 368 TYR A N 1
ATOM 2816 C CA . TYR A 1 368 ? 26.420 7.104 16.342 1.00 98.50 368 TYR A CA 1
ATOM 2817 C C . TYR A 1 368 ? 26.343 5.659 16.805 1.00 98.50 368 TYR A C 1
ATOM 2819 O O . TYR A 1 368 ? 27.369 4.999 16.958 1.00 98.50 368 TYR A O 1
ATOM 2827 N N . ARG A 1 369 ? 25.127 5.151 16.994 1.00 98.50 369 ARG A N 1
ATOM 2828 C CA . ARG A 1 369 ? 24.859 3.738 17.241 1.00 98.50 369 ARG A CA 1
ATOM 2829 C C . ARG A 1 369 ? 23.573 3.335 16.532 1.00 98.50 369 ARG A C 1
ATOM 2831 O O . ARG A 1 369 ? 22.556 4.003 16.660 1.00 98.50 369 ARG A O 1
ATOM 2838 N N . ALA A 1 370 ? 23.630 2.225 15.809 1.00 98.19 370 ALA A N 1
ATOM 2839 C CA . ALA A 1 370 ? 22.478 1.572 15.212 1.00 98.19 370 ALA A CA 1
ATOM 2840 C C . ALA A 1 370 ? 22.485 0.076 15.531 1.00 98.19 370 ALA A C 1
ATOM 2842 O O . ALA A 1 370 ? 23.495 -0.614 15.340 1.00 98.19 370 ALA A O 1
ATOM 2843 N N . VAL A 1 371 ? 21.344 -0.423 16.001 1.00 98.38 371 VAL A N 1
ATOM 2844 C CA . VAL A 1 371 ? 21.096 -1.836 16.300 1.00 98.38 371 VAL A CA 1
ATOM 2845 C C . VAL A 1 371 ? 19.888 -2.297 15.491 1.00 98.38 371 VAL A C 1
ATOM 2847 O O . VAL A 1 371 ? 18.754 -1.953 15.800 1.00 98.38 371 VAL A O 1
ATOM 2850 N N . GLY A 1 372 ? 20.150 -3.062 14.434 1.00 98.00 372 GLY A N 1
ATOM 2851 C CA . GLY A 1 372 ? 19.136 -3.591 13.528 1.00 98.00 372 GLY A CA 1
ATOM 2852 C C . GLY A 1 372 ? 18.815 -5.048 13.805 1.00 98.00 372 GLY A C 1
ATOM 2853 O O . GLY A 1 372 ? 19.674 -5.909 13.618 1.00 98.00 372 GLY A O 1
ATOM 2854 N N . HIS A 1 373 ? 17.579 -5.333 14.188 1.00 98.38 373 HIS A N 1
ATOM 2855 C CA . HIS A 1 373 ? 17.052 -6.683 14.350 1.00 98.38 373 HIS A CA 1
ATOM 2856 C C . HIS A 1 373 ? 16.490 -7.192 13.019 1.00 98.38 373 HIS A C 1
ATOM 2858 O O . HIS A 1 373 ? 15.495 -6.665 12.516 1.00 98.38 373 HIS A O 1
ATOM 2864 N N . PHE A 1 374 ? 17.122 -8.214 12.432 1.00 98.06 374 PHE A N 1
ATOM 2865 C CA . PHE A 1 374 ? 16.677 -8.821 11.175 1.00 98.06 374 PHE A CA 1
ATOM 2866 C C . PHE A 1 374 ? 15.738 -9.999 11.461 1.00 98.06 374 PHE A C 1
ATOM 2868 O O . PHE A 1 374 ? 16.181 -11.051 11.933 1.00 98.06 374 PHE A O 1
ATOM 2875 N N . ARG A 1 375 ? 14.434 -9.805 11.220 1.00 97.94 375 ARG A N 1
ATOM 2876 C CA . ARG A 1 375 ? 13.357 -10.610 11.818 1.00 97.94 375 ARG A CA 1
ATOM 2877 C C . ARG A 1 375 ? 12.502 -11.322 10.784 1.00 97.94 375 ARG A C 1
ATOM 2879 O O . ARG A 1 375 ? 12.073 -10.705 9.813 1.00 97.94 375 ARG A O 1
ATOM 2886 N N . LEU A 1 376 ? 12.206 -12.598 11.020 1.00 98.62 376 LEU A N 1
ATOM 2887 C CA . LEU A 1 376 ? 11.258 -13.362 10.204 1.00 98.62 376 LEU A CA 1
ATOM 2888 C C . LEU A 1 376 ? 9.831 -13.263 10.741 1.00 98.62 376 LEU A C 1
ATOM 2890 O O . LEU A 1 376 ? 9.616 -13.240 11.952 1.00 98.62 376 LEU A O 1
ATOM 2894 N N . THR A 1 377 ? 8.871 -13.261 9.821 1.00 98.50 377 THR A N 1
ATOM 2895 C CA . THR A 1 377 ? 7.424 -13.250 10.084 1.00 98.50 377 THR A CA 1
ATOM 2896 C C . THR A 1 377 ? 6.710 -14.150 9.074 1.00 98.50 377 THR A C 1
ATOM 2898 O O . THR A 1 377 ? 7.268 -14.495 8.033 1.00 98.50 377 THR A O 1
ATOM 2901 N N . ASN A 1 378 ? 5.460 -14.524 9.332 1.00 98.25 378 ASN A N 1
ATOM 2902 C CA . ASN A 1 378 ? 4.622 -15.301 8.419 1.00 98.25 378 ASN A CA 1
ATOM 2903 C C . ASN A 1 378 ? 4.001 -14.442 7.302 1.00 98.25 378 ASN A C 1
ATOM 2905 O O . ASN A 1 378 ? 2.803 -14.498 7.034 1.00 98.25 378 ASN A O 1
ATOM 2909 N N . LYS A 1 379 ? 4.834 -13.621 6.657 1.00 98.44 379 LYS A N 1
ATOM 2910 C CA . LYS A 1 379 ? 4.484 -12.760 5.520 1.00 98.44 379 LYS A CA 1
ATOM 2911 C C . LYS A 1 379 ? 5.320 -13.132 4.305 1.00 98.44 379 LYS A C 1
ATOM 2913 O O . LYS A 1 379 ? 6.396 -13.724 4.434 1.00 98.44 379 LYS A O 1
ATOM 2918 N N . THR A 1 380 ? 4.883 -12.708 3.123 1.00 97.88 380 THR A N 1
ATOM 2919 C CA . THR A 1 380 ? 5.670 -12.851 1.892 1.00 97.88 380 THR A CA 1
ATOM 2920 C C . THR A 1 380 ? 7.073 -12.268 2.088 1.00 97.88 380 THR A C 1
ATOM 2922 O O . THR A 1 380 ? 7.202 -11.173 2.637 1.00 97.88 380 THR A O 1
ATOM 2925 N N . PRO A 1 381 ? 8.156 -12.953 1.684 1.00 97.50 381 PRO A N 1
ATOM 2926 C CA . PRO A 1 381 ? 9.507 -12.453 1.913 1.00 97.50 381 PRO A CA 1
ATOM 2927 C C . PRO A 1 381 ? 9.760 -11.051 1.340 1.00 97.50 381 PRO A C 1
ATOM 2929 O O . PRO A 1 381 ? 9.352 -10.726 0.222 1.00 97.50 381 PRO A O 1
ATOM 2932 N N . ALA A 1 382 ? 10.469 -10.220 2.100 1.00 96.06 382 ALA A N 1
ATOM 2933 C CA . ALA A 1 382 ? 10.920 -8.908 1.661 1.00 96.06 382 ALA A CA 1
ATOM 2934 C C . ALA A 1 382 ? 12.207 -9.015 0.822 1.00 96.06 382 ALA A C 1
ATOM 2936 O O . ALA A 1 382 ? 12.987 -9.962 0.955 1.00 96.06 382 ALA A O 1
ATOM 2937 N N . ALA A 1 383 ? 12.435 -8.048 -0.066 1.00 92.25 383 ALA A N 1
ATOM 2938 C CA . ALA A 1 383 ? 13.672 -7.869 -0.816 1.00 92.25 383 ALA A CA 1
ATOM 2939 C C . ALA A 1 383 ? 13.890 -6.406 -1.223 1.00 92.25 383 ALA A C 1
ATOM 2941 O O . ALA A 1 383 ? 13.295 -5.478 -0.676 1.00 92.25 383 ALA A O 1
ATOM 2942 N N . THR A 1 384 ? 14.787 -6.177 -2.185 1.00 92.56 384 THR A N 1
ATOM 2943 C CA . THR A 1 384 ? 15.131 -4.830 -2.642 1.00 92.56 384 THR A CA 1
ATOM 2944 C C . THR A 1 384 ? 14.038 -4.228 -3.522 1.00 92.56 384 THR A C 1
ATOM 2946 O O . THR A 1 384 ? 13.743 -4.769 -4.588 1.00 92.56 384 THR A O 1
ATOM 2949 N N . TYR A 1 385 ? 13.564 -3.047 -3.143 1.00 94.50 385 TYR A N 1
ATOM 2950 C CA . TYR A 1 385 ? 12.850 -2.100 -3.996 1.00 94.50 385 TYR A CA 1
ATOM 2951 C C . TYR A 1 385 ? 13.630 -0.776 -3.990 1.00 94.50 385 TYR A C 1
ATOM 2953 O O . TYR A 1 385 ? 14.196 -0.423 -2.955 1.00 94.50 385 TYR A O 1
ATOM 2961 N N . ARG A 1 386 ? 13.720 -0.098 -5.141 1.00 93.94 386 ARG A N 1
ATOM 2962 C CA . ARG A 1 386 ? 14.399 1.193 -5.406 1.00 93.94 386 ARG A CA 1
ATOM 2963 C C . ARG A 1 386 ? 14.773 2.010 -4.156 1.00 93.94 386 ARG A C 1
ATOM 2965 O O . ARG A 1 386 ? 13.881 2.362 -3.403 1.00 93.94 386 ARG A O 1
ATOM 2972 N N . ALA A 1 387 ? 16.046 2.344 -3.948 1.00 93.94 387 ALA A N 1
ATOM 2973 C CA . ALA A 1 387 ? 16.529 2.998 -2.718 1.00 93.94 387 ALA A CA 1
ATOM 2974 C C . ALA A 1 387 ? 16.335 2.162 -1.421 1.00 93.94 387 ALA A C 1
ATOM 2976 O O . ALA A 1 387 ? 15.853 2.689 -0.416 1.00 93.94 387 ALA A O 1
ATOM 2977 N N . PRO A 1 388 ? 16.707 0.863 -1.400 1.00 93.62 388 PRO A N 1
ATOM 2978 C CA . PRO A 1 388 ? 16.497 0.005 -0.231 1.00 93.62 388 PRO A CA 1
ATOM 2979 C C . PRO A 1 388 ? 17.297 0.494 0.983 1.00 93.62 388 PRO A C 1
ATOM 2981 O O . PRO A 1 388 ? 18.503 0.739 0.873 1.00 93.62 388 PRO A O 1
ATOM 2984 N N . GLY A 1 389 ? 16.622 0.638 2.123 1.00 93.81 389 GLY A N 1
ATOM 2985 C CA . GLY A 1 389 ? 17.172 1.198 3.358 1.00 93.81 389 GLY A CA 1
ATOM 2986 C C . GLY A 1 389 ? 17.337 2.722 3.327 1.00 93.81 389 GLY A C 1
ATOM 2987 O O . GLY A 1 389 ? 17.554 3.324 4.371 1.00 93.81 389 GLY A O 1
ATOM 2988 N N . ARG A 1 390 ? 17.245 3.377 2.160 1.00 95.00 390 ARG A N 1
ATOM 2989 C CA . ARG A 1 390 ? 17.455 4.829 1.997 1.00 95.00 390 ARG A CA 1
ATOM 2990 C C . ARG A 1 390 ? 16.165 5.625 2.021 1.00 95.00 390 ARG A C 1
ATOM 2992 O O . ARG A 1 390 ? 16.162 6.732 2.554 1.00 95.00 390 ARG A O 1
ATOM 2999 N N . TYR A 1 391 ? 15.090 5.065 1.474 1.00 96.94 391 TYR A N 1
ATOM 3000 C CA . TYR A 1 391 ? 13.753 5.633 1.622 1.00 96.94 391 TYR A CA 1
ATOM 3001 C C . TYR A 1 391 ? 13.362 5.701 3.105 1.00 96.94 391 TYR A C 1
ATOM 3003 O O . TYR A 1 391 ? 12.955 6.742 3.613 1.00 96.94 391 TYR A O 1
ATOM 3011 N N . GLU A 1 392 ? 13.580 4.592 3.810 1.00 97.56 392 GLU A N 1
ATOM 3012 C CA . GLU A 1 392 ? 13.249 4.391 5.217 1.00 97.56 392 GLU A CA 1
ATOM 3013 C C . GLU A 1 392 ? 14.074 5.322 6.108 1.00 97.56 392 GLU A C 1
ATOM 3015 O O . GLU A 1 392 ? 13.526 6.119 6.866 1.00 97.56 392 GLU A O 1
ATOM 3020 N N . THR A 1 393 ? 15.398 5.312 5.947 1.00 97.06 393 THR A N 1
ATOM 3021 C C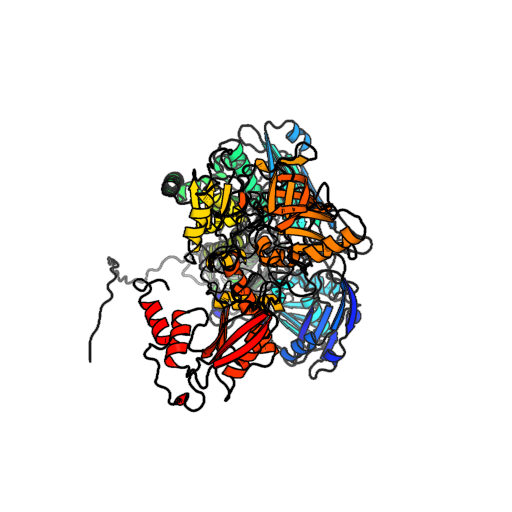A . THR A 1 393 ? 16.278 6.162 6.757 1.00 97.06 393 THR A CA 1
ATOM 3022 C C . THR A 1 393 ? 16.159 7.647 6.443 1.00 97.06 393 THR A C 1
ATOM 3024 O O . THR A 1 393 ? 16.366 8.462 7.335 1.00 97.06 393 THR A O 1
ATOM 3027 N N . THR A 1 394 ? 15.814 8.034 5.211 1.00 98.19 394 THR A N 1
ATOM 3028 C CA . THR A 1 394 ? 15.548 9.445 4.896 1.00 98.19 394 THR A CA 1
ATOM 3029 C C . THR A 1 394 ? 14.263 9.918 5.558 1.00 98.19 394 THR A C 1
ATOM 3031 O O . THR A 1 394 ? 14.262 11.009 6.116 1.00 98.19 394 THR A O 1
ATOM 3034 N N . PHE A 1 395 ? 13.206 9.098 5.592 1.00 98.44 395 PHE A N 1
ATOM 3035 C CA . PHE A 1 395 ? 12.032 9.391 6.417 1.00 98.44 395 PHE A CA 1
ATOM 3036 C C . PHE A 1 395 ? 12.426 9.590 7.884 1.00 98.44 395 PHE A C 1
ATOM 3038 O O . PHE A 1 395 ? 12.191 10.664 8.432 1.00 98.44 395 PHE A O 1
ATOM 3045 N N . VAL A 1 396 ? 13.119 8.621 8.485 1.00 98.38 396 VAL A N 1
ATOM 3046 C CA . VAL A 1 396 ? 13.526 8.680 9.900 1.00 98.38 396 VAL A CA 1
ATOM 3047 C C . VAL A 1 396 ? 14.380 9.913 10.211 1.00 98.38 396 VAL A C 1
ATOM 3049 O O . VAL A 1 396 ? 14.072 10.672 11.131 1.00 98.38 396 VAL A O 1
ATOM 3052 N N . ARG A 1 397 ? 15.431 10.150 9.421 1.00 97.75 397 ARG A N 1
ATOM 3053 C CA . ARG A 1 397 ? 16.366 11.265 9.612 1.00 97.75 397 ARG A CA 1
ATOM 3054 C C . ARG A 1 397 ? 15.683 12.619 9.448 1.00 97.75 397 ARG A C 1
ATOM 3056 O O . ARG A 1 397 ? 15.895 13.503 10.268 1.00 97.75 397 ARG A O 1
ATOM 3063 N N . GLU A 1 398 ? 14.872 12.810 8.413 1.00 98.12 398 GLU A N 1
ATOM 3064 C CA . GLU A 1 398 ? 14.259 14.120 8.171 1.00 98.12 398 GLU A CA 1
ATOM 3065 C C . GLU A 1 398 ? 13.110 14.405 9.149 1.00 98.12 398 GLU A C 1
ATOM 3067 O O . GLU A 1 398 ? 12.933 15.556 9.545 1.00 98.12 398 GLU A O 1
ATOM 3072 N N . ARG A 1 399 ? 12.392 13.374 9.632 1.00 97.69 399 ARG A N 1
ATOM 3073 C CA . ARG A 1 399 ? 11.471 13.536 10.771 1.00 97.69 399 ARG A CA 1
ATOM 3074 C C . ARG A 1 399 ? 12.216 13.946 12.044 1.00 97.69 399 ARG A C 1
ATOM 3076 O O . ARG A 1 399 ? 11.725 14.802 12.776 1.00 97.69 399 ARG A O 1
ATOM 3083 N N . LEU A 1 400 ? 13.408 13.391 12.289 1.00 97.19 400 LEU A N 1
ATOM 3084 C CA . LEU A 1 400 ? 14.268 13.815 13.397 1.00 97.19 400 LEU A CA 1
ATOM 3085 C C . LEU A 1 400 ? 14.672 15.287 13.276 1.00 97.19 400 LEU A C 1
ATOM 3087 O O . LEU A 1 400 ? 14.544 16.025 14.249 1.00 97.19 400 LEU A O 1
ATOM 3091 N N . ILE A 1 401 ? 15.113 15.731 12.098 1.00 97.12 401 ILE A N 1
ATOM 3092 C CA . ILE A 1 401 ? 15.470 17.137 11.861 1.00 97.12 401 ILE A CA 1
ATOM 3093 C C . ILE A 1 401 ? 14.300 18.068 12.197 1.00 97.12 401 ILE A C 1
ATOM 3095 O O . ILE A 1 401 ? 14.480 19.059 12.905 1.00 97.12 401 ILE A O 1
ATOM 3099 N N . ASP A 1 402 ? 13.095 17.732 11.746 1.00 95.81 402 ASP A N 1
ATOM 3100 C CA . ASP A 1 402 ? 11.914 18.549 12.012 1.00 95.81 402 ASP A CA 1
ATOM 3101 C C . ASP A 1 402 ? 11.496 18.509 13.496 1.00 95.81 402 ASP A C 1
ATOM 3103 O O . ASP A 1 402 ? 11.042 19.519 14.041 1.00 95.81 402 ASP A O 1
ATOM 3107 N N . ALA A 1 403 ? 11.692 17.381 14.187 1.00 95.19 403 ALA A N 1
ATOM 3108 C CA . ALA A 1 403 ? 11.460 17.273 15.628 1.00 95.19 403 ALA A CA 1
ATOM 3109 C C . ALA A 1 403 ? 12.448 18.131 16.440 1.00 95.19 403 ALA A C 1
ATOM 3111 O O . ALA A 1 403 ? 12.043 18.794 17.397 1.00 95.19 403 ALA A O 1
ATOM 3112 N N . ILE A 1 404 ? 13.723 18.173 16.035 1.00 95.69 404 ILE A N 1
ATOM 3113 C CA . ILE A 1 404 ? 14.740 19.063 16.618 1.00 95.69 404 ILE A CA 1
ATOM 3114 C C . ILE A 1 404 ? 14.334 20.526 16.419 1.00 95.69 404 ILE A C 1
ATOM 3116 O O . ILE A 1 404 ? 14.305 21.296 17.379 1.00 95.69 404 ILE A O 1
ATOM 3120 N N . ALA A 1 405 ? 13.969 20.888 15.186 1.00 95.44 405 ALA A N 1
ATOM 3121 C CA . ALA A 1 405 ? 13.539 22.235 14.826 1.00 95.44 405 ALA A CA 1
ATOM 3122 C C . ALA A 1 405 ? 12.358 22.702 15.689 1.00 95.44 405 ALA A C 1
ATOM 3124 O O . ALA A 1 405 ? 12.394 23.778 16.285 1.00 95.44 405 ALA A O 1
ATOM 3125 N N . THR A 1 406 ? 11.356 21.832 15.834 1.00 92.94 406 THR A N 1
ATOM 3126 C CA . THR A 1 406 ? 10.167 22.074 16.658 1.00 92.94 406 THR A CA 1
ATOM 3127 C C . THR A 1 406 ? 10.531 22.295 18.121 1.00 92.94 406 THR A C 1
ATOM 3129 O O . THR A 1 406 ? 10.076 23.260 18.730 1.00 92.94 406 THR A O 1
ATOM 3132 N N . LYS A 1 407 ? 11.366 21.421 18.693 1.00 92.25 407 LYS A N 1
ATOM 3133 C CA . LYS A 1 407 ? 11.705 21.466 20.120 1.00 92.25 407 LYS A CA 1
ATOM 3134 C C . LYS A 1 407 ? 12.511 22.711 20.501 1.00 92.25 407 LYS A C 1
ATOM 3136 O O . LYS A 1 407 ? 12.388 23.185 21.627 1.00 92.25 407 LYS A O 1
ATOM 3141 N N . LEU A 1 408 ? 13.303 23.241 19.570 1.00 93.50 408 LEU A N 1
ATOM 3142 C CA . LEU A 1 408 ? 14.120 24.442 19.762 1.00 93.50 408 LEU A CA 1
ATOM 3143 C C . LEU A 1 408 ? 13.460 25.731 19.246 1.00 93.50 408 LEU A C 1
ATOM 3145 O O . LEU A 1 408 ? 14.000 26.813 19.459 1.00 93.50 408 LEU A O 1
ATOM 3149 N N . GLY A 1 409 ? 12.314 25.642 18.564 1.00 93.38 409 GLY A N 1
ATOM 3150 C CA . GLY A 1 409 ? 11.658 26.804 17.958 1.00 93.38 409 GLY A CA 1
ATOM 3151 C C . GLY A 1 409 ? 12.478 27.458 16.839 1.00 93.38 409 GLY A C 1
ATOM 3152 O O . GLY A 1 409 ? 12.392 28.668 16.639 1.00 93.38 409 GLY A O 1
ATOM 3153 N N . ILE A 1 410 ? 13.288 26.673 16.123 1.00 94.94 410 ILE A N 1
ATOM 3154 C CA . ILE A 1 410 ? 14.118 27.127 14.998 1.00 94.94 410 ILE A CA 1
ATOM 3155 C C . ILE A 1 410 ? 13.571 26.590 13.677 1.00 94.94 410 ILE A C 1
ATOM 3157 O O . ILE A 1 410 ? 12.854 25.595 13.636 1.00 94.94 410 ILE A O 1
ATOM 3161 N N . GLU A 1 411 ? 13.892 27.263 12.575 1.00 92.94 411 GLU A N 1
ATOM 3162 C CA . GLU A 1 411 ? 13.398 26.858 11.260 1.00 92.94 411 GLU A CA 1
ATOM 3163 C C . GLU A 1 411 ? 14.080 25.542 10.799 1.00 92.94 411 GLU A C 1
ATOM 3165 O O . GLU A 1 411 ? 15.285 25.368 11.006 1.00 92.94 411 GLU A O 1
ATOM 3170 N N . PRO A 1 412 ? 13.350 24.580 10.198 1.00 94.56 412 PRO A N 1
ATOM 3171 C CA . PRO A 1 412 ? 13.919 23.268 9.877 1.00 94.56 412 PRO A CA 1
ATOM 3172 C C . PRO A 1 412 ? 15.093 23.276 8.890 1.00 94.56 412 PRO A C 1
ATOM 3174 O O . PRO A 1 412 ? 15.988 22.438 8.997 1.00 94.56 412 PRO A O 1
ATOM 3177 N N . ASN A 1 413 ? 15.127 24.179 7.909 1.00 96.06 413 ASN A N 1
ATOM 3178 C CA . ASN A 1 413 ? 16.264 24.319 6.999 1.00 96.06 413 ASN A CA 1
ATOM 3179 C C . ASN A 1 413 ? 17.495 24.896 7.709 1.00 96.06 413 ASN A C 1
ATOM 3181 O O . ASN A 1 413 ? 18.616 24.549 7.341 1.00 96.06 413 ASN A O 1
ATOM 3185 N N . GLU A 1 414 ? 17.319 25.701 8.754 1.00 97.19 414 GLU A N 1
ATOM 3186 C CA . GLU A 1 414 ? 18.426 26.148 9.604 1.00 97.19 414 GLU A CA 1
ATOM 3187 C C . GLU A 1 414 ? 19.056 24.980 10.384 1.00 97.19 414 GLU A C 1
ATOM 3189 O O . GLU A 1 414 ? 20.281 24.854 10.418 1.00 97.19 414 GLU A O 1
ATOM 3194 N N . VAL A 1 415 ? 18.254 24.043 10.908 1.00 97.50 415 VAL A N 1
ATOM 3195 C CA . VAL A 1 415 ? 18.784 22.796 11.506 1.00 97.50 415 VAL A CA 1
ATOM 3196 C C . VAL A 1 415 ? 19.599 22.003 10.485 1.00 97.50 415 VAL A C 1
ATOM 3198 O O . VAL A 1 415 ? 20.701 21.542 10.793 1.00 97.50 415 VAL A O 1
ATOM 3201 N N . ARG A 1 416 ? 19.104 21.886 9.244 1.00 97.88 416 ARG A N 1
ATOM 3202 C CA . ARG A 1 416 ? 19.839 21.222 8.154 1.00 97.88 416 ARG A CA 1
ATOM 3203 C C . ARG A 1 416 ? 21.180 21.906 7.892 1.00 97.88 416 ARG A C 1
ATOM 3205 O O . ARG A 1 416 ? 22.180 21.208 7.778 1.00 97.88 416 ARG A O 1
ATOM 3212 N N . ARG A 1 417 ? 21.231 23.244 7.854 1.00 98.00 417 ARG A N 1
ATOM 3213 C CA . ARG A 1 417 ? 22.475 24.014 7.648 1.00 98.00 417 ARG A CA 1
ATOM 3214 C C . ARG A 1 417 ? 23.504 23.776 8.743 1.00 98.00 417 ARG A C 1
ATOM 3216 O O . ARG A 1 417 ? 24.665 23.520 8.438 1.00 98.00 417 ARG A O 1
ATOM 3223 N N . ARG A 1 418 ? 23.084 23.825 10.010 1.00 97.69 418 ARG A N 1
ATOM 3224 C CA . ARG A 1 418 ? 23.982 23.639 11.164 1.00 97.69 418 ARG A CA 1
ATOM 3225 C C . ARG A 1 418 ? 24.621 22.254 11.183 1.00 97.69 418 ARG A C 1
ATOM 3227 O O . ARG A 1 418 ? 25.764 22.101 11.619 1.00 97.69 418 ARG A O 1
ATOM 3234 N N . ASN A 1 419 ? 23.908 21.260 10.662 1.00 98.31 419 ASN A N 1
ATOM 3235 C CA . ASN A 1 419 ? 24.333 19.870 10.690 1.00 98.31 419 ASN A CA 1
ATOM 3236 C C . ASN A 1 419 ? 24.935 19.366 9.374 1.00 98.31 419 ASN A C 1
ATOM 3238 O O . ASN A 1 419 ? 25.655 18.379 9.412 1.00 98.31 419 ASN A O 1
ATOM 3242 N N . ALA A 1 420 ? 24.682 19.985 8.220 1.00 98.06 420 ALA A N 1
ATOM 3243 C CA . ALA A 1 420 ? 25.182 19.500 6.931 1.00 98.06 420 ALA A CA 1
ATOM 3244 C C . ALA A 1 420 ? 26.715 19.501 6.866 1.00 98.06 420 ALA A C 1
ATOM 3246 O O . ALA A 1 420 ? 27.343 20.488 7.245 1.00 98.06 420 ALA A O 1
ATOM 3247 N N . ILE A 1 421 ? 27.302 18.419 6.346 1.00 98.19 421 ILE A N 1
ATOM 3248 C CA . ILE A 1 421 ? 28.738 18.354 6.028 1.00 98.19 421 ILE A CA 1
ATOM 3249 C C . ILE A 1 421 ? 29.068 19.479 5.039 1.00 98.19 421 ILE A C 1
ATOM 3251 O O . ILE A 1 421 ? 28.353 19.663 4.049 1.00 98.19 421 ILE A O 1
ATOM 3255 N N . ALA A 1 422 ? 30.118 20.245 5.324 1.00 95.75 422 ALA A N 1
ATOM 3256 C CA . ALA A 1 422 ? 30.516 21.381 4.508 1.00 95.75 422 ALA A CA 1
ATOM 3257 C C . ALA A 1 422 ? 31.298 20.940 3.261 1.00 95.75 422 ALA A C 1
ATOM 3259 O O . ALA A 1 422 ? 31.910 19.872 3.223 1.00 95.75 422 ALA A O 1
ATOM 3260 N N . ALA A 1 423 ? 31.263 21.766 2.215 1.00 95.81 423 ALA A N 1
ATOM 3261 C CA . ALA A 1 423 ? 31.883 21.442 0.930 1.00 95.81 423 ALA A CA 1
ATOM 3262 C C . ALA A 1 423 ? 33.416 21.323 1.009 1.00 95.81 423 ALA A C 1
ATOM 3264 O O . ALA A 1 423 ? 34.012 20.553 0.260 1.00 95.81 423 ALA A O 1
ATOM 3265 N N . ASP A 1 424 ? 34.050 22.065 1.918 1.00 96.44 424 ASP A N 1
ATOM 3266 C CA . ASP A 1 424 ? 35.490 22.030 2.196 1.00 96.44 424 ASP A CA 1
ATOM 3267 C C . ASP A 1 424 ? 35.916 20.847 3.084 1.00 96.44 424 ASP A C 1
ATOM 3269 O O . ASP A 1 424 ? 37.108 20.573 3.200 1.00 96.44 424 ASP A O 1
ATOM 3273 N N . GLU A 1 425 ? 34.958 20.105 3.652 1.00 96.19 425 GLU A N 1
ATOM 3274 C CA . GLU A 1 425 ? 35.195 18.840 4.360 1.00 96.19 425 GLU A CA 1
ATOM 3275 C C . GLU A 1 425 ? 35.182 17.619 3.414 1.00 96.19 425 GLU A C 1
ATOM 3277 O O . GLU A 1 425 ? 35.381 16.495 3.870 1.00 96.19 425 GLU A O 1
ATOM 3282 N N . MET A 1 426 ? 34.925 17.807 2.110 1.00 95.06 426 MET A N 1
ATOM 3283 C CA . MET A 1 426 ? 34.880 16.722 1.120 1.00 95.06 426 MET A CA 1
ATOM 3284 C C . MET A 1 426 ? 36.282 16.409 0.543 1.00 95.06 426 MET A C 1
ATOM 3286 O O . MET A 1 426 ? 37.005 17.341 0.184 1.00 95.06 426 MET A O 1
ATOM 3290 N N . PRO A 1 427 ? 36.666 15.129 0.355 1.00 95.25 427 PRO A N 1
ATOM 3291 C CA . PRO A 1 427 ? 35.886 13.932 0.653 1.00 95.25 427 PRO A CA 1
ATOM 3292 C C . PRO A 1 427 ? 35.741 13.690 2.162 1.00 95.25 427 PRO A C 1
ATOM 3294 O O . PRO A 1 427 ? 36.705 13.800 2.917 1.00 95.25 427 PRO A O 1
ATOM 3297 N N . TYR A 1 428 ? 34.527 13.346 2.595 1.00 95.88 428 TYR A N 1
ATOM 3298 C CA . TYR A 1 428 ? 34.195 13.194 4.013 1.00 95.88 428 TYR A CA 1
ATOM 3299 C C . TYR A 1 428 ? 34.125 11.719 4.400 1.00 95.88 428 TYR A C 1
ATOM 3301 O O . TYR A 1 428 ? 33.173 11.019 4.040 1.00 95.88 428 TYR A O 1
ATOM 3309 N N . HIS A 1 429 ? 35.115 11.257 5.162 1.00 94.88 429 HIS A N 1
ATOM 3310 C CA . HIS A 1 429 ? 35.155 9.899 5.696 1.00 94.88 429 HIS A CA 1
ATOM 3311 C C . HIS A 1 429 ? 34.278 9.763 6.945 1.00 94.88 429 HIS A C 1
ATOM 3313 O O . HIS A 1 429 ? 34.435 10.490 7.930 1.00 94.88 429 HIS A O 1
ATOM 3319 N N . ARG A 1 430 ? 33.391 8.769 6.937 1.00 92.25 430 ARG A N 1
ATOM 3320 C CA . ARG A 1 430 ? 32.574 8.376 8.080 1.00 92.25 430 ARG A CA 1
ATOM 3321 C C . ARG A 1 430 ? 33.033 6.991 8.550 1.00 92.25 430 ARG A C 1
ATOM 3323 O O . ARG A 1 430 ? 33.059 6.082 7.727 1.00 92.25 430 ARG A O 1
ATOM 3330 N N . PRO A 1 431 ? 33.343 6.795 9.847 1.00 92.88 431 PRO A N 1
ATOM 3331 C CA . PRO A 1 431 ? 33.804 5.513 10.392 1.00 92.88 431 PRO A CA 1
ATOM 3332 C C . PRO A 1 431 ? 32.645 4.508 10.516 1.00 92.88 431 PRO A C 1
ATOM 3334 O O . PRO A 1 431 ? 32.240 4.103 11.603 1.00 92.88 431 PRO A O 1
ATOM 3337 N N . LEU A 1 432 ? 32.076 4.160 9.367 1.00 92.88 432 LEU A N 1
ATOM 3338 C CA . LEU A 1 432 ? 30.990 3.224 9.143 1.00 92.88 432 LEU A CA 1
ATOM 3339 C C . LEU A 1 432 ? 31.240 2.484 7.839 1.00 92.88 432 LEU A C 1
ATOM 3341 O O . LEU A 1 432 ? 31.902 2.981 6.931 1.00 92.88 432 LEU A O 1
ATOM 3345 N N . GLU A 1 433 ? 30.602 1.330 7.722 1.00 88.88 433 GLU A N 1
ATOM 3346 C CA . GLU A 1 433 ? 30.587 0.555 6.494 1.00 88.88 433 GLU A CA 1
ATOM 3347 C C . GLU A 1 433 ? 29.149 0.359 6.022 1.00 88.88 433 GLU A C 1
ATOM 3349 O O . GLU A 1 433 ? 28.238 0.133 6.814 1.00 88.88 433 GLU A O 1
ATOM 3354 N N . ALA A 1 434 ? 28.928 0.351 4.714 1.00 84.12 434 ALA A N 1
ATOM 3355 C CA . ALA A 1 434 ? 27.670 -0.085 4.129 1.00 84.12 434 ALA A CA 1
ATOM 3356 C C . ALA A 1 434 ? 27.949 -1.132 3.055 1.00 84.12 434 ALA A C 1
ATOM 3358 O O . ALA A 1 434 ? 28.519 -0.836 2.003 1.00 84.12 434 ALA A O 1
ATOM 3359 N N . LEU A 1 435 ? 27.462 -2.354 3.296 1.00 84.06 435 LEU A N 1
ATOM 3360 C CA . LEU A 1 435 ? 27.677 -3.523 2.434 1.00 84.06 435 LEU A CA 1
ATOM 3361 C C . LEU A 1 435 ? 29.150 -3.965 2.351 1.00 84.06 435 LEU A C 1
ATOM 3363 O O . LEU A 1 435 ? 29.580 -4.398 1.285 1.00 84.06 435 LEU A O 1
ATOM 3367 N N . GLY A 1 436 ? 29.884 -3.858 3.466 1.00 80.62 436 GLY A N 1
ATOM 3368 C CA . GLY A 1 436 ? 31.294 -4.258 3.579 1.00 80.62 436 GLY A CA 1
ATOM 3369 C C . GLY A 1 436 ? 32.287 -3.278 2.950 1.00 80.62 436 GLY A C 1
ATOM 3370 O O . GLY A 1 436 ? 33.405 -3.666 2.643 1.00 80.62 436 GLY A O 1
ATOM 3371 N N . GLU A 1 437 ? 31.859 -2.039 2.709 1.00 86.06 437 GLU A N 1
ATOM 3372 C CA . GLU A 1 437 ? 32.663 -0.972 2.110 1.00 86.06 437 GLU A CA 1
ATOM 3373 C C . GLU A 1 437 ? 32.535 0.277 2.983 1.00 86.06 437 GLU A C 1
ATOM 3375 O O . GLU A 1 437 ? 31.417 0.597 3.408 1.00 86.06 437 GLU A O 1
ATOM 3380 N N . GLU A 1 438 ? 33.643 0.976 3.219 1.00 90.44 438 GLU A N 1
ATOM 3381 C CA . GLU A 1 438 ? 33.684 2.225 3.988 1.00 90.44 438 GLU A CA 1
ATOM 3382 C C . GLU A 1 438 ? 32.772 3.305 3.374 1.00 90.44 438 GLU A C 1
ATOM 3384 O O . GLU A 1 438 ? 32.443 3.299 2.180 1.00 90.44 438 GLU A O 1
ATOM 3389 N N . ILE A 1 439 ? 32.304 4.230 4.212 1.00 92.38 439 ILE A N 1
ATOM 3390 C CA . ILE A 1 439 ? 31.476 5.357 3.780 1.00 92.38 439 ILE A CA 1
ATOM 3391 C C . ILE A 1 439 ? 32.338 6.618 3.700 1.00 92.38 439 ILE A C 1
ATOM 3393 O O . ILE A 1 439 ? 32.524 7.324 4.685 1.00 92.38 439 ILE A O 1
ATOM 3397 N N . GLU A 1 440 ? 32.804 6.936 2.497 1.00 93.00 440 GLU A N 1
ATOM 3398 C CA . GLU A 1 440 ? 33.446 8.212 2.162 1.00 93.00 440 GLU A CA 1
ATOM 3399 C C . GLU A 1 440 ? 32.619 8.982 1.123 1.00 93.00 440 GLU A C 1
ATOM 3401 O O . GLU A 1 440 ? 32.458 8.536 -0.015 1.00 93.00 440 GLU A O 1
ATOM 3406 N N . HIS A 1 441 ? 32.066 10.135 1.505 1.00 94.69 441 HIS A N 1
ATOM 3407 C CA . HIS A 1 441 ? 31.353 11.008 0.570 1.00 94.69 441 HIS A CA 1
ATOM 3408 C C . HIS A 1 441 ? 32.364 11.696 -0.353 1.00 94.69 441 HIS A C 1
ATOM 3410 O O . HIS A 1 441 ? 33.261 12.374 0.135 1.00 94.69 441 HIS A O 1
ATOM 3416 N N . ASP A 1 442 ? 32.223 11.535 -1.671 1.00 93.75 442 ASP A N 1
ATOM 3417 C CA . ASP A 1 442 ? 33.273 11.877 -2.639 1.00 93.75 442 ASP A CA 1
ATOM 3418 C C . ASP A 1 442 ? 33.376 13.379 -2.942 1.00 93.75 442 ASP A C 1
ATOM 3420 O O . ASP A 1 442 ? 34.460 13.956 -2.884 1.00 93.75 442 ASP A O 1
ATOM 3424 N N . SER A 1 443 ? 32.259 14.020 -3.291 1.00 94.69 443 SER A N 1
ATOM 3425 C CA . SER A 1 443 ? 32.203 15.461 -3.564 1.00 94.69 443 SER A CA 1
ATOM 3426 C C . SER A 1 443 ? 30.783 16.008 -3.420 1.00 94.69 443 SER A C 1
ATOM 3428 O O . SER A 1 443 ? 29.815 15.332 -3.777 1.00 94.69 443 SER A O 1
ATOM 3430 N N . GLY A 1 444 ? 30.637 17.254 -2.964 1.00 96.00 444 GLY A N 1
ATOM 3431 C CA . GLY A 1 444 ? 29.336 17.917 -2.919 1.00 96.00 444 GLY A CA 1
ATOM 3432 C C . GLY A 1 444 ? 29.290 19.178 -2.064 1.00 96.00 444 GLY A C 1
ATOM 3433 O O . GLY A 1 444 ? 30.141 19.398 -1.212 1.00 96.00 444 GLY A O 1
ATOM 3434 N N . ASP A 1 445 ? 28.247 19.972 -2.286 1.00 96.94 445 ASP A N 1
ATOM 3435 C CA . ASP A 1 445 ? 27.841 21.117 -1.471 1.00 96.94 445 ASP A CA 1
ATOM 3436 C C . ASP A 1 445 ? 26.332 21.040 -1.201 1.00 96.94 445 ASP A C 1
ATOM 3438 O O . ASP A 1 445 ? 25.490 21.407 -2.033 1.00 96.94 445 ASP A O 1
ATOM 3442 N N . TYR A 1 446 ? 25.993 20.491 -0.035 1.00 97.31 446 TYR A N 1
ATOM 3443 C CA . TYR A 1 446 ? 24.613 20.249 0.384 1.00 97.31 446 TYR A CA 1
ATOM 3444 C C . TYR A 1 446 ? 23.870 21.555 0.680 1.00 97.31 446 TYR A C 1
ATOM 3446 O O . TYR A 1 446 ? 22.709 21.718 0.294 1.00 97.31 446 TYR A O 1
ATOM 3454 N N . VAL A 1 447 ? 24.551 22.502 1.329 1.00 97.62 447 VAL A N 1
ATOM 3455 C CA . VAL A 1 447 ? 23.989 23.805 1.697 1.00 97.62 447 VAL A CA 1
ATOM 3456 C C . VAL A 1 447 ? 23.824 24.682 0.458 1.00 97.62 447 VAL A C 1
ATOM 3458 O O . VAL A 1 447 ? 22.758 25.264 0.271 1.00 97.62 447 VAL A O 1
ATOM 3461 N N . GLY A 1 448 ? 24.797 24.696 -0.453 1.00 97.50 448 GLY A N 1
ATOM 3462 C CA . GLY A 1 448 ? 24.682 25.438 -1.705 1.00 97.50 448 GLY A CA 1
ATOM 3463 C C . GLY A 1 448 ? 23.582 24.909 -2.628 1.00 97.50 448 GLY A C 1
ATOM 3464 O O . GLY A 1 448 ? 22.948 25.693 -3.340 1.00 97.50 448 GLY A O 1
ATOM 3465 N N . LEU A 1 449 ? 23.289 23.601 -2.618 1.00 97.94 449 LEU A N 1
ATOM 3466 C CA . LEU A 1 449 ? 22.119 23.067 -3.329 1.00 97.94 449 LEU A CA 1
ATOM 3467 C C . LEU A 1 449 ? 20.802 23.516 -2.678 1.00 97.94 449 LEU A C 1
ATOM 3469 O O . LEU A 1 449 ? 19.862 23.863 -3.398 1.00 97.94 449 LEU A O 1
ATOM 3473 N N . LEU A 1 450 ? 20.745 23.562 -1.341 1.00 98.19 450 LEU A N 1
ATOM 3474 C CA . LEU A 1 450 ? 19.606 24.109 -0.600 1.00 98.19 450 LEU A CA 1
ATOM 3475 C C . LEU A 1 450 ? 19.391 25.586 -0.939 1.00 98.19 450 LEU A C 1
ATOM 3477 O O . LEU A 1 450 ? 18.273 25.968 -1.267 1.00 98.19 450 LEU A O 1
ATOM 3481 N N . ASP A 1 451 ? 20.448 26.395 -0.966 1.00 97.44 451 ASP A N 1
ATOM 3482 C CA . ASP A 1 451 ? 20.376 27.812 -1.343 1.00 97.44 451 ASP A CA 1
ATOM 3483 C C . ASP A 1 451 ? 19.829 28.011 -2.757 1.00 97.44 451 ASP A C 1
ATOM 3485 O O . ASP A 1 451 ? 18.915 28.812 -2.972 1.00 97.44 451 ASP A O 1
ATOM 3489 N N . LYS A 1 452 ? 20.330 27.236 -3.726 1.00 97.19 452 LYS A N 1
ATOM 3490 C CA . LYS A 1 452 ? 19.839 27.265 -5.113 1.00 97.19 452 LYS A CA 1
ATOM 3491 C C . LYS A 1 452 ? 18.363 26.878 -5.199 1.00 97.19 452 LYS A C 1
ATOM 3493 O O . LYS A 1 452 ? 17.620 27.502 -5.958 1.00 97.19 452 LYS A O 1
ATOM 3498 N N . LEU A 1 453 ? 17.929 25.874 -4.431 1.00 98.00 453 LEU A N 1
ATOM 3499 C CA . LEU A 1 453 ? 16.525 25.474 -4.369 1.00 98.00 453 LEU A CA 1
ATOM 3500 C C . LEU A 1 453 ? 15.660 26.587 -3.763 1.00 98.00 453 LEU A C 1
ATOM 3502 O O . LEU A 1 453 ? 14.687 26.995 -4.391 1.00 98.00 453 LEU A O 1
ATOM 3506 N N . LEU A 1 454 ? 16.023 27.122 -2.595 1.00 97.81 454 LEU A N 1
ATOM 3507 C CA . LEU A 1 454 ? 15.265 28.185 -1.923 1.00 97.81 454 LEU A CA 1
ATOM 3508 C C . LEU A 1 454 ? 15.155 29.449 -2.787 1.00 97.81 454 LEU A C 1
ATOM 3510 O O . LEU A 1 454 ? 14.077 30.042 -2.869 1.00 97.81 454 LEU A O 1
ATOM 3514 N N . ALA A 1 455 ? 16.230 29.819 -3.490 1.00 96.62 455 ALA A N 1
ATOM 3515 C CA . ALA A 1 455 ? 16.215 30.912 -4.457 1.00 96.62 455 ALA A CA 1
ATOM 3516 C C . ALA A 1 455 ? 15.263 30.620 -5.629 1.00 96.62 455 ALA A C 1
ATOM 3518 O O . ALA A 1 455 ? 14.452 31.469 -5.995 1.00 96.62 455 ALA A O 1
ATOM 3519 N N . ARG A 1 456 ? 15.304 29.403 -6.193 1.00 96.00 456 ARG A N 1
ATOM 3520 C CA . ARG A 1 456 ? 14.435 28.994 -7.311 1.00 96.00 456 ARG A CA 1
ATOM 3521 C C . ARG A 1 456 ? 12.953 28.900 -6.932 1.00 96.00 456 ARG A C 1
ATOM 3523 O O . ARG A 1 456 ? 12.108 29.084 -7.812 1.00 96.00 456 ARG A O 1
ATOM 3530 N N . LEU A 1 457 ? 12.662 28.593 -5.668 1.00 96.56 457 LEU A N 1
ATOM 3531 C CA . LEU A 1 457 ? 11.320 28.571 -5.078 1.00 96.56 457 LEU A CA 1
ATOM 3532 C C . LEU A 1 457 ? 10.804 29.966 -4.702 1.00 96.56 457 LEU A C 1
ATOM 3534 O O . LEU A 1 457 ? 9.635 30.079 -4.337 1.00 96.56 457 LEU A O 1
ATOM 3538 N N . GLU A 1 458 ? 11.665 30.991 -4.730 1.00 96.69 458 GLU A N 1
ATOM 3539 C CA . GLU A 1 458 ? 11.404 32.302 -4.126 1.00 96.69 458 GLU A CA 1
ATOM 3540 C C . GLU A 1 458 ? 10.862 32.151 -2.691 1.00 96.69 458 GLU A C 1
ATOM 3542 O O . GLU A 1 458 ? 9.805 32.682 -2.343 1.00 96.69 458 GLU A O 1
ATOM 3547 N N . TRP A 1 459 ? 11.566 31.363 -1.867 1.00 95.81 459 TRP A N 1
ATOM 3548 C CA . TRP A 1 459 ? 11.034 30.786 -0.626 1.00 95.81 459 TRP A CA 1
ATOM 3549 C C . TRP A 1 459 ? 10.370 31.792 0.321 1.00 95.81 459 TRP A C 1
ATOM 3551 O O . TRP A 1 459 ? 9.305 31.506 0.866 1.00 95.81 459 TRP A O 1
ATOM 3561 N N . ASP A 1 460 ? 10.930 32.993 0.481 1.00 94.12 460 ASP A N 1
ATOM 3562 C CA . ASP A 1 460 ? 10.324 34.024 1.330 1.00 94.12 460 ASP A CA 1
ATOM 3563 C C . ASP A 1 460 ? 8.952 34.481 0.825 1.00 94.12 460 ASP A C 1
ATOM 3565 O O . ASP A 1 460 ? 8.014 34.590 1.615 1.00 94.12 460 ASP A O 1
ATOM 3569 N N . LYS A 1 461 ? 8.789 34.660 -0.493 1.00 95.75 461 LYS A N 1
ATOM 3570 C CA . LYS A 1 461 ? 7.478 34.956 -1.092 1.00 95.75 461 LYS A CA 1
ATOM 3571 C C . LYS A 1 461 ? 6.524 33.782 -0.906 1.00 95.75 461 LYS A C 1
ATOM 3573 O O . LYS A 1 461 ? 5.345 33.980 -0.617 1.00 95.75 461 LYS A O 1
ATOM 3578 N N . ARG A 1 462 ? 7.034 32.555 -1.030 1.00 95.44 462 ARG A N 1
ATOM 3579 C CA . ARG A 1 462 ? 6.224 31.344 -0.900 1.00 95.44 462 ARG A CA 1
ATOM 3580 C C . ARG A 1 462 ? 5.720 31.115 0.524 1.00 95.44 462 ARG A C 1
ATOM 3582 O O . ARG A 1 462 ? 4.560 30.752 0.687 1.00 95.44 462 ARG A O 1
ATOM 3589 N N . LYS A 1 463 ? 6.528 31.406 1.549 1.00 95.00 463 LYS A N 1
ATOM 3590 C CA . LYS A 1 463 ? 6.089 31.404 2.957 1.00 95.00 463 LYS A CA 1
ATOM 3591 C C . LYS A 1 463 ? 4.937 32.379 3.195 1.00 95.00 463 LYS A C 1
ATOM 3593 O O . LYS A 1 463 ? 3.950 32.006 3.821 1.00 95.00 463 LYS A O 1
ATOM 3598 N N . VAL A 1 464 ? 5.044 33.605 2.672 1.00 96.94 464 VAL A N 1
ATOM 3599 C CA . VAL A 1 464 ? 3.973 34.613 2.776 1.00 96.94 464 VAL A CA 1
ATOM 3600 C C . VAL A 1 464 ? 2.691 34.110 2.113 1.00 96.94 464 VAL A C 1
ATOM 3602 O O . VAL A 1 464 ? 1.610 34.241 2.685 1.00 96.94 464 VAL A O 1
ATOM 3605 N N . GLU A 1 465 ? 2.804 33.478 0.944 1.00 96.88 465 GLU A N 1
ATOM 3606 C CA . GLU A 1 465 ? 1.651 32.914 0.242 1.00 96.88 465 GLU A CA 1
ATOM 3607 C C . GLU A 1 465 ? 0.990 31.758 1.006 1.00 96.88 465 GLU A C 1
ATOM 3609 O O . GLU A 1 465 ? -0.231 31.740 1.164 1.00 96.88 465 GLU A O 1
ATOM 3614 N N . LEU A 1 466 ? 1.776 30.817 1.535 1.00 96.19 466 LEU A N 1
ATOM 3615 C CA . LEU A 1 466 ? 1.258 29.705 2.338 1.00 96.19 466 LEU A CA 1
ATOM 3616 C C . LEU A 1 466 ? 0.575 30.207 3.617 1.00 96.19 466 LEU A C 1
ATOM 3618 O O . LEU A 1 466 ? -0.521 29.754 3.945 1.00 96.19 466 LEU A O 1
ATOM 3622 N N . ALA A 1 467 ? 1.166 31.191 4.301 1.00 95.38 467 ALA A N 1
ATOM 3623 C CA . ALA A 1 467 ? 0.565 31.818 5.476 1.00 95.38 467 ALA A CA 1
ATOM 3624 C C . ALA A 1 467 ? -0.767 32.512 5.141 1.00 95.38 467 ALA A C 1
ATOM 3626 O O . ALA A 1 467 ? -1.738 32.374 5.885 1.00 95.38 467 ALA A O 1
ATOM 3627 N N . ARG A 1 468 ? -0.848 33.204 3.994 1.00 97.00 468 ARG A N 1
ATOM 3628 C CA . ARG A 1 468 ? -2.087 33.824 3.500 1.00 97.00 468 ARG A CA 1
ATOM 3629 C C . ARG A 1 468 ? -3.179 32.785 3.239 1.00 97.00 468 ARG A C 1
ATOM 3631 O O . ARG A 1 468 ? -4.318 32.994 3.649 1.00 97.00 468 ARG A O 1
ATOM 3638 N N . ARG A 1 469 ? -2.841 31.661 2.600 1.00 97.31 469 ARG A N 1
ATOM 3639 C CA . ARG A 1 469 ? -3.780 30.553 2.346 1.00 97.31 469 ARG A CA 1
ATOM 3640 C C . ARG A 1 469 ? -4.280 29.911 3.643 1.00 97.31 469 ARG A C 1
ATOM 3642 O O . ARG A 1 469 ? -5.481 29.685 3.776 1.00 97.31 469 ARG A O 1
ATOM 3649 N N . ARG A 1 470 ? -3.398 29.712 4.632 1.00 95.62 470 ARG A N 1
ATOM 3650 C CA . ARG A 1 470 ? -3.780 29.242 5.979 1.00 95.62 470 ARG A CA 1
ATOM 3651 C C . ARG A 1 470 ? -4.726 30.201 6.684 1.00 95.62 470 ARG A C 1
ATOM 3653 O O . ARG A 1 470 ? -5.745 29.771 7.213 1.00 95.62 470 ARG A O 1
ATOM 3660 N N . ALA A 1 471 ? -4.429 31.500 6.645 1.00 93.06 471 ALA A N 1
ATOM 3661 C CA . ALA A 1 471 ? -5.313 32.529 7.192 1.00 93.06 471 ALA A CA 1
ATOM 3662 C C . ALA A 1 471 ? -6.681 32.568 6.481 1.00 93.06 471 ALA A C 1
ATOM 3664 O O . ALA A 1 471 ? -7.680 32.933 7.093 1.00 93.06 471 ALA A O 1
ATOM 3665 N N . GLY A 1 472 ? -6.736 32.152 5.210 1.00 92.12 472 GLY A N 1
ATOM 3666 C CA . GLY A 1 472 ? -7.964 31.951 4.436 1.00 92.12 472 GLY A CA 1
ATOM 3667 C C . GLY A 1 472 ? -8.714 30.640 4.718 1.00 92.12 472 GLY A C 1
ATOM 3668 O O . GLY A 1 472 ? -9.719 30.382 4.062 1.00 92.12 472 GLY A O 1
ATOM 3669 N N . GLY A 1 473 ? -8.249 29.816 5.664 1.00 91.19 473 GLY A N 1
ATOM 3670 C CA . GLY A 1 473 ? -8.903 28.575 6.094 1.00 91.19 473 GLY A CA 1
ATOM 3671 C C . GLY A 1 473 ? -8.371 27.289 5.452 1.00 91.19 473 GLY A C 1
ATOM 3672 O O . GLY A 1 473 ? -8.805 26.202 5.831 1.00 91.19 473 GLY A O 1
ATOM 3673 N N . GLU A 1 474 ? -7.417 27.360 4.517 1.00 96.19 474 GLU A N 1
ATOM 3674 C CA . GLU A 1 474 ? -6.826 26.156 3.918 1.00 96.19 474 GLU A CA 1
ATOM 3675 C C . GLU A 1 474 ? -5.811 25.484 4.862 1.00 96.19 474 GLU A C 1
ATOM 3677 O O . GLU A 1 474 ? -4.925 26.140 5.405 1.00 96.19 474 GLU A O 1
ATOM 3682 N N . ALA A 1 475 ? -5.856 24.155 5.003 1.00 95.88 475 ALA A N 1
ATOM 3683 C CA . ALA A 1 475 ? -4.756 23.392 5.602 1.00 95.88 475 ALA A CA 1
ATOM 3684 C C . ALA A 1 475 ? -3.714 23.063 4.524 1.00 95.88 475 ALA A C 1
ATOM 3686 O O . ALA A 1 475 ? -3.704 21.972 3.961 1.00 95.88 475 ALA A O 1
ATOM 3687 N N . VAL A 1 476 ? -2.873 24.042 4.190 1.00 97.88 476 VAL A N 1
ATOM 3688 C CA . VAL A 1 476 ? -1.788 23.897 3.209 1.00 97.88 476 VAL A CA 1
ATOM 3689 C C . VAL A 1 476 ? -0.428 23.952 3.893 1.00 97.88 476 VAL A C 1
ATOM 3691 O O . VAL A 1 476 ? -0.187 24.824 4.725 1.00 97.88 476 VAL A O 1
ATOM 3694 N N . GLY A 1 477 ? 0.481 23.057 3.528 1.00 96.88 477 GLY A N 1
ATOM 3695 C CA . GLY A 1 477 ? 1.793 22.909 4.150 1.00 96.88 477 GLY A CA 1
ATOM 3696 C C . GLY A 1 477 ? 2.900 22.660 3.148 1.00 96.88 477 GLY A C 1
ATOM 3697 O O . GLY A 1 477 ? 2.644 22.251 2.016 1.00 96.88 477 GLY A O 1
ATOM 3698 N N . ALA A 1 478 ? 4.129 22.936 3.561 1.00 97.56 478 ALA A N 1
ATOM 3699 C CA . ALA A 1 478 ? 5.325 22.703 2.780 1.00 97.56 478 ALA A CA 1
ATOM 3700 C C . ALA A 1 478 ? 6.365 21.920 3.583 1.00 97.56 478 ALA A C 1
ATOM 3702 O O . ALA A 1 478 ? 6.509 22.096 4.788 1.00 97.56 478 ALA A O 1
ATOM 3703 N N . GLY A 1 479 ? 7.101 21.050 2.898 1.00 97.38 479 GLY A N 1
ATOM 3704 C CA . GLY A 1 479 ? 8.050 20.141 3.529 1.00 97.38 479 GLY A CA 1
ATOM 3705 C C . GLY A 1 479 ? 9.291 19.935 2.680 1.00 97.38 479 GLY A C 1
ATOM 3706 O O . GLY A 1 479 ? 9.231 20.001 1.452 1.00 97.38 479 GLY A O 1
ATOM 3707 N N . PHE A 1 480 ? 10.416 19.684 3.349 1.00 98.31 480 PHE A N 1
ATOM 3708 C CA . PHE A 1 480 ? 11.713 19.445 2.726 1.00 98.31 480 PHE A CA 1
ATOM 3709 C C . PHE A 1 480 ? 12.288 18.109 3.190 1.00 98.31 480 PHE A C 1
ATOM 3711 O O . PHE A 1 480 ? 12.089 17.702 4.331 1.00 98.31 480 PHE A O 1
ATOM 3718 N N . ALA A 1 481 ? 13.049 17.455 2.319 1.00 98.12 481 ALA A N 1
ATOM 3719 C CA . ALA A 1 481 ? 13.839 16.287 2.678 1.00 98.12 481 ALA A CA 1
ATOM 3720 C C . ALA A 1 481 ? 15.171 16.290 1.933 1.00 98.12 481 ALA A C 1
ATOM 3722 O O . ALA A 1 481 ? 15.199 16.200 0.703 1.00 98.12 481 ALA A O 1
ATOM 3723 N N . MET A 1 482 ? 16.276 16.379 2.670 1.00 97.88 482 MET A N 1
ATOM 3724 C CA . MET A 1 482 ? 17.621 16.284 2.108 1.00 97.88 482 MET A CA 1
ATOM 3725 C C . MET A 1 482 ? 18.107 14.835 2.161 1.00 97.88 482 MET A C 1
ATOM 3727 O O . MET A 1 482 ? 17.882 14.127 3.141 1.00 97.88 482 MET A O 1
ATOM 3731 N N . PHE A 1 483 ? 18.780 14.371 1.112 1.00 96.31 483 PHE A N 1
ATOM 3732 C CA . PHE A 1 483 ? 19.294 13.006 1.043 1.00 96.31 483 PHE A CA 1
ATOM 3733 C C . PHE A 1 483 ? 20.661 12.940 0.365 1.00 96.31 483 PHE A C 1
ATOM 3735 O O . PHE A 1 483 ? 21.017 13.784 -0.456 1.00 96.31 483 PHE A O 1
ATOM 3742 N N . VAL A 1 484 ? 21.390 11.873 0.680 1.00 94.69 484 VAL A N 1
ATOM 3743 C CA . VAL A 1 484 ? 22.588 11.432 -0.035 1.00 94.69 484 VAL A CA 1
ATOM 3744 C C . VAL A 1 484 ? 22.391 9.972 -0.437 1.00 94.69 484 VAL A C 1
ATOM 3746 O O . VAL A 1 484 ? 21.829 9.170 0.311 1.00 94.69 484 VAL A O 1
ATOM 3749 N N . GLU A 1 485 ? 22.795 9.631 -1.651 1.00 90.62 485 GLU A N 1
ATOM 3750 C CA . GLU A 1 485 ? 22.693 8.290 -2.216 1.00 90.62 485 GLU A CA 1
ATOM 3751 C C . GLU A 1 485 ? 24.049 7.596 -2.198 1.00 90.62 485 GLU A C 1
ATOM 3753 O O . GLU A 1 485 ? 25.084 8.230 -2.351 1.00 90.62 485 GLU A O 1
ATOM 3758 N N . LYS A 1 486 ? 24.034 6.267 -2.107 1.00 90.50 486 LYS A N 1
ATOM 3759 C CA . LYS A 1 486 ? 25.210 5.423 -2.334 1.00 90.50 486 LYS A CA 1
ATOM 3760 C C . LYS A 1 486 ? 25.065 4.769 -3.702 1.00 90.50 486 LYS A C 1
ATOM 3762 O O . LYS A 1 486 ? 24.159 3.954 -3.892 1.00 90.50 486 LYS A O 1
ATOM 3767 N N . SER A 1 487 ? 25.912 5.142 -4.661 1.00 90.69 487 SER A N 1
ATOM 3768 C CA . SER A 1 487 ? 25.794 4.701 -6.058 1.00 90.69 487 SER A CA 1
ATOM 3769 C C . SER A 1 487 ? 27.130 4.260 -6.665 1.00 90.69 487 SER A C 1
ATOM 3771 O O . SER A 1 487 ? 28.185 4.393 -6.050 1.00 90.69 487 SER A O 1
ATOM 3773 N N . GLY A 1 488 ? 27.098 3.697 -7.878 1.00 88.06 488 GLY A N 1
ATOM 3774 C CA . GLY A 1 488 ? 28.323 3.234 -8.545 1.00 88.06 488 GLY A CA 1
ATOM 3775 C C . GLY A 1 488 ? 28.940 1.995 -7.892 1.00 88.06 488 GLY A C 1
ATOM 3776 O O . GLY A 1 488 ? 30.158 1.860 -7.849 1.00 88.06 488 GLY A O 1
ATOM 3777 N N . LEU A 1 489 ? 28.105 1.095 -7.355 1.00 85.75 489 LEU A N 1
ATOM 3778 C CA . LEU A 1 489 ? 28.576 -0.092 -6.641 1.00 85.75 489 LEU A CA 1
ATOM 3779 C C . LEU A 1 489 ? 29.436 -1.004 -7.542 1.00 85.75 489 LEU A C 1
ATOM 3781 O O . LEU A 1 489 ? 29.027 -1.390 -8.644 1.00 85.75 489 LEU A O 1
ATOM 3785 N N . GLY A 1 490 ? 30.620 -1.351 -7.034 1.00 82.19 490 GLY A N 1
ATOM 3786 C CA . GLY A 1 490 ? 31.666 -2.117 -7.709 1.00 82.19 490 GLY A CA 1
ATOM 3787 C C . GLY A 1 490 ? 31.461 -3.640 -7.778 1.00 82.19 490 GLY A C 1
ATOM 3788 O O . GLY A 1 490 ? 30.334 -4.124 -7.637 1.00 82.19 490 GLY A O 1
ATOM 3789 N N . PRO A 1 491 ? 32.544 -4.415 -8.013 1.00 87.12 491 PRO A N 1
ATOM 3790 C CA . PRO A 1 491 ? 33.940 -3.963 -8.117 1.00 87.12 491 PRO A CA 1
ATOM 3791 C C . PRO A 1 491 ? 34.342 -3.480 -9.520 1.00 87.12 491 PRO A C 1
ATOM 3793 O O . PRO A 1 491 ? 35.136 -2.549 -9.627 1.00 87.12 491 PRO A O 1
ATOM 3796 N N . ALA A 1 492 ? 33.803 -4.070 -10.591 1.00 92.69 492 ALA A N 1
ATOM 3797 C CA . ALA A 1 492 ? 34.165 -3.727 -11.966 1.00 92.69 492 ALA A CA 1
ATOM 3798 C C . ALA A 1 492 ? 33.007 -3.941 -12.955 1.00 92.69 492 ALA A C 1
ATOM 3800 O O . ALA A 1 492 ? 32.048 -4.636 -12.631 1.00 92.69 492 ALA A O 1
ATOM 3801 N N . ASP A 1 493 ? 33.124 -3.357 -14.150 1.00 94.94 493 ASP A N 1
ATOM 3802 C CA . ASP A 1 493 ? 32.369 -3.701 -15.364 1.00 94.94 493 ASP A CA 1
ATOM 3803 C C . ASP A 1 493 ? 33.320 -3.749 -16.566 1.00 94.94 493 ASP A C 1
ATOM 3805 O O . ASP A 1 493 ? 34.354 -3.073 -16.578 1.00 94.94 493 ASP A O 1
ATOM 3809 N N . GLY A 1 494 ? 32.945 -4.534 -17.577 1.00 95.50 494 GLY A N 1
ATOM 3810 C CA . GLY A 1 494 ? 33.691 -4.684 -18.821 1.00 95.50 494 GLY A CA 1
ATOM 3811 C C . GLY A 1 494 ? 32.805 -4.544 -20.057 1.00 95.50 494 GLY A C 1
ATOM 3812 O O . GLY A 1 494 ? 31.594 -4.798 -20.012 1.00 95.50 494 GLY A O 1
ATOM 3813 N N . VAL A 1 495 ? 33.428 -4.142 -21.163 1.00 97.81 495 VAL A N 1
ATOM 3814 C CA . VAL A 1 495 ? 32.815 -4.072 -22.492 1.00 97.81 495 VAL A CA 1
ATOM 3815 C C . VAL A 1 495 ? 33.768 -4.594 -23.562 1.00 97.81 495 VAL A C 1
ATOM 3817 O O . VAL A 1 495 ? 34.989 -4.534 -23.404 1.00 97.81 495 VAL A O 1
ATOM 3820 N N . ARG A 1 496 ? 33.208 -5.012 -24.694 1.00 98.00 496 ARG A N 1
ATOM 3821 C CA . ARG A 1 496 ? 33.936 -5.222 -25.946 1.00 98.00 496 ARG A CA 1
ATOM 3822 C C . ARG A 1 496 ? 33.313 -4.351 -27.026 1.00 98.00 496 ARG A C 1
ATOM 3824 O O . ARG A 1 496 ? 32.093 -4.349 -27.159 1.00 98.00 496 ARG A O 1
ATOM 3831 N N . ILE A 1 497 ? 34.132 -3.613 -27.767 1.00 98.50 497 ILE A N 1
ATOM 3832 C CA . ILE A 1 497 ? 33.677 -2.751 -28.861 1.00 98.50 497 ILE A CA 1
ATOM 3833 C C . ILE A 1 497 ? 34.385 -3.179 -30.138 1.00 98.50 497 ILE A C 1
ATOM 3835 O O . ILE A 1 497 ? 35.609 -3.323 -30.143 1.00 98.50 497 ILE A O 1
ATOM 3839 N N . GLU A 1 498 ? 33.621 -3.387 -31.203 1.00 97.44 498 GLU A N 1
ATOM 3840 C CA . GLU A 1 498 ? 34.123 -3.861 -32.493 1.00 97.44 498 GLU A CA 1
ATOM 3841 C C . GLU A 1 498 ? 33.541 -3.022 -33.628 1.00 97.44 498 GLU A C 1
ATOM 3843 O O . GLU A 1 498 ? 32.381 -2.607 -33.570 1.00 97.44 498 GLU A O 1
ATOM 3848 N N . VAL A 1 499 ? 34.356 -2.780 -34.654 1.00 97.88 499 VAL A N 1
ATOM 3849 C CA . VAL A 1 499 ? 33.932 -2.180 -35.919 1.00 97.88 499 VAL A CA 1
ATOM 3850 C C . VAL A 1 499 ? 34.158 -3.189 -37.035 1.00 97.88 499 VAL A C 1
ATOM 3852 O O . VAL A 1 499 ? 35.267 -3.709 -37.183 1.00 97.88 499 VAL A O 1
ATOM 3855 N N . ASP A 1 500 ? 33.116 -3.465 -37.814 1.00 94.38 500 ASP A N 1
ATOM 3856 C CA . ASP A 1 500 ? 33.228 -4.312 -39.003 1.00 94.38 500 ASP A CA 1
ATOM 3857 C C . ASP A 1 500 ? 33.672 -3.516 -40.244 1.00 94.38 500 ASP A C 1
ATOM 3859 O O . ASP A 1 500 ? 33.779 -2.288 -40.217 1.00 94.38 500 ASP A O 1
ATOM 3863 N N . SER A 1 501 ? 33.931 -4.202 -41.360 1.00 94.25 501 SER A N 1
ATOM 3864 C CA . SER A 1 501 ? 34.356 -3.546 -42.604 1.00 94.25 501 SER A CA 1
ATOM 3865 C C . SER A 1 501 ? 33.271 -2.692 -43.270 1.00 94.25 501 SER A C 1
ATOM 3867 O O . SER A 1 501 ? 33.585 -1.884 -44.139 1.00 94.25 501 SER A O 1
ATOM 3869 N N . SER A 1 502 ? 32.007 -2.781 -42.832 1.00 91.81 502 SER A N 1
ATOM 3870 C CA . SER A 1 502 ? 30.957 -1.831 -43.231 1.00 91.81 502 SER A CA 1
ATOM 3871 C C . SER A 1 502 ? 31.001 -0.524 -42.425 1.00 91.81 502 SER A C 1
ATOM 3873 O O . SER A 1 502 ? 30.325 0.449 -42.766 1.00 91.81 502 SER A O 1
ATOM 3875 N N . GLY A 1 503 ? 31.796 -0.479 -41.351 1.00 90.25 503 GLY A N 1
ATOM 3876 C CA . GLY A 1 503 ? 31.845 0.637 -40.412 1.00 90.25 503 GLY A CA 1
ATOM 3877 C C . GLY A 1 503 ? 30.686 0.638 -39.411 1.00 90.25 503 GLY A C 1
ATOM 3878 O O . GLY A 1 503 ? 30.388 1.695 -38.837 1.00 90.25 503 GLY A O 1
ATOM 3879 N N . ALA A 1 504 ? 30.005 -0.498 -39.225 1.00 93.38 504 ALA A N 1
ATOM 3880 C CA . ALA A 1 504 ? 29.023 -0.683 -38.162 1.00 93.38 504 ALA A CA 1
ATOM 3881 C C . ALA A 1 504 ? 29.740 -0.972 -36.838 1.00 93.38 504 ALA A C 1
ATOM 3883 O O . ALA A 1 504 ? 30.747 -1.680 -36.816 1.00 93.38 504 ALA A O 1
ATOM 3884 N N . VAL A 1 505 ? 29.225 -0.417 -35.737 1.00 98.00 505 VAL A N 1
ATOM 3885 C CA . VAL A 1 505 ? 29.842 -0.544 -34.410 1.00 98.00 505 VAL A CA 1
ATOM 3886 C C . VAL A 1 505 ? 28.955 -1.391 -33.505 1.00 98.00 505 VAL A C 1
ATOM 3888 O O . VAL A 1 505 ? 27.795 -1.045 -33.281 1.00 98.00 505 VAL A O 1
ATOM 3891 N N . GLU A 1 506 ? 29.498 -2.476 -32.950 1.00 98.12 506 GLU A N 1
ATOM 3892 C CA . GLU A 1 506 ? 28.843 -3.271 -31.903 1.00 98.12 506 GLU A CA 1
ATOM 3893 C C . GLU A 1 506 ? 29.554 -3.057 -30.560 1.00 98.12 506 GLU A C 1
ATOM 3895 O O . GLU A 1 506 ? 30.768 -3.225 -30.452 1.00 98.12 506 GLU A O 1
ATOM 3900 N N . LEU A 1 507 ? 28.786 -2.707 -29.525 1.00 98.44 507 LEU A N 1
ATOM 3901 C CA . LEU A 1 507 ? 29.221 -2.653 -28.132 1.00 98.44 507 LEU A CA 1
ATOM 3902 C C . LEU A 1 507 ? 28.546 -3.787 -27.364 1.00 98.44 507 LEU A C 1
ATOM 3904 O O . LEU A 1 507 ? 27.325 -3.812 -27.241 1.00 98.44 507 LEU A O 1
ATOM 3908 N N . ILE A 1 508 ? 29.332 -4.702 -26.806 1.00 98.00 508 ILE A N 1
ATOM 3909 C CA . ILE A 1 508 ? 28.852 -5.837 -26.011 1.00 98.00 508 ILE A CA 1
ATOM 3910 C C . ILE A 1 508 ? 29.204 -5.596 -24.545 1.00 98.00 508 ILE A C 1
ATOM 3912 O O . ILE A 1 508 ? 30.356 -5.303 -24.221 1.00 98.00 508 ILE A O 1
ATOM 3916 N N . THR A 1 509 ? 28.233 -5.734 -23.643 1.00 97.12 509 THR A N 1
ATOM 3917 C CA . THR A 1 509 ? 28.431 -5.499 -22.207 1.00 97.12 509 THR A CA 1
ATOM 3918 C C . THR A 1 509 ? 27.656 -6.472 -21.321 1.00 97.12 509 THR A C 1
ATOM 3920 O O . THR A 1 509 ? 26.588 -6.960 -21.681 1.00 97.12 509 THR A O 1
ATOM 3923 N N . GLY A 1 510 ? 28.187 -6.729 -20.122 1.00 93.62 510 GLY A N 1
ATOM 3924 C CA . GLY A 1 510 ? 27.500 -7.452 -19.050 1.00 93.62 510 GLY A CA 1
ATOM 3925 C C . GLY A 1 510 ? 26.531 -6.592 -18.221 1.00 93.62 510 GLY A C 1
ATOM 3926 O O . GLY A 1 510 ? 26.060 -7.035 -17.170 1.00 93.62 510 GLY A O 1
ATOM 3927 N N . GLY A 1 511 ? 26.269 -5.350 -18.644 1.00 93.31 511 GLY A N 1
ATOM 3928 C CA . GLY A 1 511 ? 25.185 -4.519 -18.116 1.00 93.31 511 GLY A CA 1
ATOM 3929 C C . GLY A 1 511 ? 23.791 -5.056 -18.478 1.00 93.31 511 GLY A C 1
ATOM 3930 O O . GLY A 1 511 ? 23.659 -6.039 -19.207 1.00 93.31 511 GLY A O 1
ATOM 3931 N N . ALA A 1 512 ? 22.749 -4.418 -17.939 1.00 92.44 512 ALA A N 1
ATOM 3932 C CA . ALA A 1 512 ? 21.353 -4.829 -18.115 1.00 92.44 512 ALA A CA 1
ATOM 3933 C C . ALA A 1 512 ? 20.423 -3.615 -18.294 1.00 92.44 512 ALA A C 1
ATOM 3935 O O . ALA A 1 512 ? 20.688 -2.541 -17.734 1.00 92.44 512 ALA A O 1
ATOM 3936 N N . SER A 1 513 ? 19.319 -3.788 -19.024 1.00 92.25 513 SER A N 1
ATOM 3937 C CA . SER A 1 513 ? 18.345 -2.724 -19.310 1.00 92.25 513 SER A CA 1
ATOM 3938 C C . SER A 1 513 ? 16.970 -3.050 -18.734 1.00 92.25 513 SER A C 1
ATOM 3940 O O . SER A 1 513 ? 16.323 -4.024 -19.091 1.00 92.25 513 SER A O 1
ATOM 3942 N N . LEU A 1 514 ? 16.492 -2.173 -17.857 1.00 90.56 514 LEU A N 1
ATOM 3943 C CA . LEU A 1 514 ? 15.207 -2.264 -17.161 1.00 90.56 514 LEU A CA 1
ATOM 3944 C C . LEU A 1 514 ? 14.262 -1.121 -17.567 1.00 90.56 514 LEU A C 1
ATOM 3946 O O . LEU A 1 514 ? 13.354 -0.765 -16.814 1.00 90.56 514 LEU A O 1
ATOM 3950 N N . GLY A 1 515 ? 14.525 -0.497 -18.721 1.00 90.12 515 GLY A N 1
ATOM 3951 C CA . GLY A 1 515 ? 13.787 0.659 -19.231 1.00 90.12 515 GLY A CA 1
ATOM 3952 C C . GLY A 1 515 ? 14.428 2.023 -18.945 1.00 90.12 515 GLY A C 1
ATOM 3953 O O . GLY A 1 515 ? 13.851 3.039 -19.327 1.00 90.12 515 GLY A O 1
ATOM 3954 N N . GLN A 1 516 ? 15.619 2.084 -18.335 1.00 90.31 516 GLN A N 1
ATOM 3955 C CA . GLN A 1 516 ? 16.291 3.346 -17.976 1.00 90.31 516 GLN A CA 1
ATOM 3956 C C . GLN A 1 516 ? 16.942 4.117 -19.142 1.00 90.31 516 GLN A C 1
ATOM 3958 O O . GLN A 1 516 ? 17.530 5.169 -18.906 1.00 90.31 516 GLN A O 1
ATOM 3963 N N . GLY A 1 517 ? 16.857 3.616 -20.380 1.00 94.38 517 GLY A N 1
ATOM 3964 C CA . GLY A 1 517 ? 17.555 4.196 -21.537 1.00 94.38 517 GLY A CA 1
ATOM 3965 C C . GLY A 1 517 ? 19.028 3.770 -21.627 1.00 94.38 517 GLY A C 1
ATOM 3966 O O . GLY A 1 517 ? 19.893 4.567 -21.990 1.00 94.38 517 GLY A O 1
ATOM 3967 N N . PHE A 1 518 ? 19.330 2.541 -21.195 1.00 95.31 518 PHE A N 1
ATOM 3968 C CA . PHE A 1 518 ? 20.691 2.019 -21.077 1.00 95.31 518 PHE A CA 1
ATOM 3969 C C . PHE A 1 518 ? 21.424 1.953 -22.420 1.00 95.31 518 PHE A C 1
ATOM 3971 O O . PHE A 1 518 ? 22.581 2.368 -22.492 1.00 95.31 518 PHE A O 1
ATOM 3978 N N . GLU A 1 519 ? 20.760 1.475 -23.475 1.00 96.75 519 GLU A N 1
ATOM 3979 C CA . GLU A 1 519 ? 21.366 1.333 -24.803 1.00 96.75 519 GLU A CA 1
ATOM 3980 C C . GLU A 1 519 ? 21.753 2.706 -25.347 1.00 96.75 519 GLU A C 1
ATOM 3982 O O . GLU A 1 519 ? 22.879 2.917 -25.792 1.00 96.75 519 GLU A O 1
ATOM 3987 N N . THR A 1 520 ? 20.848 3.674 -25.206 1.00 97.88 520 THR A N 1
ATOM 3988 C CA . THR A 1 520 ? 21.073 5.056 -25.635 1.00 97.88 520 THR A CA 1
ATOM 3989 C C . THR A 1 520 ? 22.264 5.694 -24.920 1.00 97.88 520 THR A C 1
ATOM 3991 O O . THR A 1 520 ? 23.123 6.291 -25.567 1.00 97.88 520 THR A O 1
ATOM 3994 N N . VAL A 1 521 ? 22.363 5.538 -23.596 1.00 97.56 521 VAL A N 1
ATOM 3995 C CA . VAL A 1 521 ? 23.458 6.117 -22.799 1.00 97.56 521 VAL A CA 1
ATOM 3996 C C . VAL A 1 521 ? 24.812 5.511 -23.178 1.00 97.56 521 VAL A C 1
ATOM 3998 O O . VAL A 1 521 ? 25.775 6.255 -23.362 1.00 97.56 521 VAL A O 1
ATOM 4001 N N . MET A 1 522 ? 24.903 4.184 -23.328 1.00 98.25 522 MET A N 1
ATOM 4002 C CA . MET A 1 522 ? 26.157 3.536 -23.741 1.00 98.25 522 MET A CA 1
ATOM 4003 C C . MET A 1 522 ? 26.543 3.923 -25.174 1.00 98.25 522 MET A C 1
ATOM 4005 O O . MET A 1 522 ? 27.714 4.198 -25.443 1.00 98.25 522 MET A O 1
ATOM 4009 N N . ALA A 1 523 ? 25.561 4.026 -26.076 1.00 98.25 523 ALA A N 1
ATOM 4010 C CA . ALA A 1 523 ? 25.769 4.478 -27.446 1.00 98.25 523 ALA A CA 1
ATOM 4011 C C . ALA A 1 523 ? 26.295 5.920 -27.516 1.00 98.25 523 ALA A C 1
ATOM 4013 O O . ALA A 1 523 ? 27.259 6.163 -28.236 1.00 98.25 523 ALA A O 1
ATOM 4014 N N . GLN A 1 524 ? 25.739 6.863 -26.740 1.00 98.00 524 GLN A N 1
ATOM 4015 C CA . GLN A 1 524 ? 26.224 8.253 -26.684 1.00 98.00 524 GLN A CA 1
ATOM 4016 C C . GLN A 1 524 ? 27.696 8.330 -26.256 1.00 98.00 524 GLN A C 1
ATOM 4018 O O . GLN A 1 524 ? 28.484 9.044 -26.876 1.00 98.00 524 GLN A O 1
ATOM 4023 N N . VAL A 1 525 ? 28.078 7.579 -25.218 1.00 98.12 525 VAL A N 1
ATOM 4024 C CA . VAL A 1 525 ? 29.456 7.583 -24.700 1.00 98.12 525 VAL A CA 1
ATOM 4025 C C . VAL A 1 525 ? 30.426 6.975 -25.709 1.00 98.12 525 VAL A C 1
ATOM 4027 O O . VAL A 1 525 ? 31.481 7.549 -25.966 1.00 98.12 525 VAL A O 1
ATOM 4030 N N . CYS A 1 526 ? 30.061 5.847 -26.321 1.00 98.19 526 CYS A N 1
ATOM 4031 C CA . CYS A 1 526 ? 30.866 5.225 -27.370 1.00 98.19 526 CYS A CA 1
ATOM 4032 C C . CYS A 1 526 ? 31.026 6.158 -28.584 1.00 98.19 526 CYS A C 1
ATOM 4034 O O . CYS A 1 526 ? 32.136 6.368 -29.075 1.00 98.19 526 CYS A O 1
ATOM 4036 N N . ALA A 1 527 ? 29.927 6.766 -29.031 1.00 97.19 527 ALA A N 1
ATOM 4037 C CA . ALA A 1 527 ? 29.887 7.599 -30.223 1.00 97.19 527 ALA A CA 1
ATOM 4038 C C . ALA A 1 527 ? 30.651 8.919 -30.080 1.00 97.19 527 ALA A C 1
ATOM 4040 O O . ALA A 1 527 ? 31.298 9.331 -31.041 1.00 97.19 527 ALA A O 1
ATOM 4041 N N . GLU A 1 528 ? 30.632 9.557 -28.900 1.00 96.62 528 GLU A N 1
ATOM 4042 C CA . GLU A 1 528 ? 31.411 10.783 -28.644 1.00 96.62 528 GLU A CA 1
ATOM 4043 C C . GLU A 1 528 ? 32.910 10.520 -28.786 1.00 96.62 528 GLU A C 1
ATOM 4045 O O . GLU A 1 528 ? 33.625 11.302 -29.410 1.00 96.62 528 GLU A O 1
ATOM 4050 N N . VAL A 1 529 ? 33.388 9.383 -28.276 1.00 96.62 529 VAL A N 1
ATOM 4051 C CA . VAL A 1 529 ? 34.807 9.023 -28.362 1.00 96.62 529 VAL A CA 1
ATOM 4052 C C . VAL A 1 529 ? 35.206 8.630 -29.790 1.00 96.62 529 VAL A C 1
ATOM 4054 O O . VAL A 1 529 ? 36.284 9.006 -30.254 1.00 96.62 529 VAL A O 1
ATOM 4057 N N . LEU A 1 530 ? 34.348 7.894 -30.504 1.00 96.06 530 LEU A N 1
ATOM 4058 C CA . LEU A 1 530 ? 34.619 7.438 -31.874 1.00 96.06 530 LEU A CA 1
ATOM 4059 C C . LEU A 1 530 ? 34.296 8.481 -32.956 1.00 96.06 530 LEU A C 1
ATOM 4061 O O . LEU A 1 530 ? 34.598 8.241 -34.122 1.00 96.06 530 LEU A O 1
ATOM 4065 N N . GLY A 1 531 ? 33.698 9.621 -32.601 1.00 94.19 531 GLY A N 1
ATOM 4066 C CA . GLY A 1 531 ? 33.337 10.674 -33.552 1.00 94.19 531 GLY A CA 1
ATOM 4067 C C . GLY A 1 531 ? 32.300 10.228 -34.589 1.00 94.19 531 GLY A C 1
ATOM 4068 O O . GLY A 1 531 ? 32.382 10.639 -35.741 1.00 94.19 531 GLY A O 1
ATOM 4069 N N . ILE A 1 532 ? 31.350 9.369 -34.211 1.00 95.00 532 ILE A N 1
ATOM 4070 C CA . ILE A 1 532 ? 30.273 8.850 -35.081 1.00 95.00 532 ILE A CA 1
ATOM 4071 C C . ILE A 1 532 ? 28.903 9.289 -34.572 1.00 95.00 532 ILE A C 1
ATOM 4073 O O . ILE A 1 532 ? 28.800 9.840 -33.486 1.00 95.00 532 ILE A O 1
ATOM 4077 N N . ASP A 1 533 ? 27.839 9.019 -35.325 1.00 94.00 533 ASP A N 1
ATOM 4078 C CA . ASP A 1 533 ? 26.468 9.150 -34.827 1.00 94.00 533 ASP A CA 1
ATOM 4079 C C . ASP A 1 533 ? 26.120 8.018 -33.844 1.00 94.00 533 ASP A C 1
ATOM 4081 O O . ASP A 1 533 ? 26.389 6.848 -34.126 1.00 94.00 533 ASP A O 1
ATOM 4085 N N . TYR A 1 534 ? 25.490 8.344 -32.710 1.00 96.00 534 TYR A N 1
ATOM 4086 C CA . TYR A 1 534 ? 25.125 7.356 -31.684 1.00 96.00 534 TYR A CA 1
ATOM 4087 C C . TYR A 1 534 ? 24.181 6.256 -32.194 1.00 96.00 534 TYR A C 1
ATOM 4089 O O . TYR A 1 534 ? 24.247 5.125 -31.721 1.00 96.00 534 TYR A O 1
ATOM 4097 N N . ARG A 1 535 ? 23.366 6.532 -33.218 1.00 95.12 535 ARG A N 1
ATOM 4098 C CA . ARG A 1 535 ? 22.465 5.556 -33.857 1.00 95.12 535 ARG A CA 1
ATOM 4099 C C . ARG A 1 535 ? 23.209 4.484 -34.653 1.00 95.12 535 ARG A C 1
ATOM 4101 O O . ARG A 1 535 ? 22.599 3.497 -35.052 1.00 95.12 535 ARG A O 1
ATOM 4108 N N . ARG A 1 536 ? 24.511 4.667 -34.907 1.00 94.12 536 ARG A N 1
ATOM 4109 C CA . ARG A 1 536 ? 25.376 3.670 -35.562 1.00 94.12 536 ARG A CA 1
ATOM 4110 C C . ARG A 1 536 ? 25.985 2.667 -34.580 1.00 94.12 536 ARG A C 1
ATOM 4112 O O . ARG A 1 536 ? 26.651 1.735 -35.025 1.00 94.12 536 ARG A O 1
ATOM 4119 N N . VAL A 1 537 ? 25.774 2.854 -33.275 1.00 97.44 537 VAL A N 1
ATOM 4120 C CA . VAL A 1 537 ? 26.255 1.945 -32.231 1.00 97.44 537 VAL A CA 1
ATOM 4121 C C . VAL A 1 537 ? 25.133 0.992 -31.839 1.00 97.44 537 VAL A C 1
ATOM 4123 O O . VAL A 1 537 ? 24.128 1.399 -31.259 1.00 97.44 537 VAL A O 1
ATOM 4126 N N . ARG A 1 538 ? 25.315 -0.297 -32.121 1.00 97.44 538 ARG A N 1
ATOM 4127 C CA . ARG A 1 538 ? 24.437 -1.358 -31.628 1.00 97.44 538 ARG A CA 1
ATOM 4128 C C . ARG A 1 538 ? 24.928 -1.828 -30.264 1.00 97.44 538 ARG A C 1
ATOM 4130 O O . ARG A 1 538 ? 26.042 -2.333 -30.155 1.00 97.44 538 ARG A O 1
ATOM 4137 N N . VAL A 1 539 ? 24.093 -1.698 -29.237 1.00 97.56 539 VAL A N 1
ATOM 4138 C CA . VAL A 1 539 ? 24.421 -2.126 -27.871 1.00 97.56 539 VAL A CA 1
ATOM 4139 C C . VAL A 1 539 ? 23.802 -3.495 -27.589 1.00 97.56 539 VAL A C 1
ATOM 4141 O O . VAL A 1 539 ? 22.586 -3.640 -27.547 1.00 97.56 539 VAL A O 1
ATOM 4144 N N . THR A 1 540 ? 24.641 -4.505 -27.376 1.00 95.62 540 THR A N 1
ATOM 4145 C CA . THR A 1 540 ? 24.247 -5.858 -26.970 1.00 95.62 540 THR A CA 1
ATOM 4146 C C . THR A 1 540 ? 24.493 -6.017 -25.467 1.00 95.62 540 THR A C 1
ATOM 4148 O O . THR A 1 540 ? 25.634 -5.952 -25.005 1.00 95.62 540 THR A O 1
ATOM 4151 N N . HIS A 1 541 ? 23.434 -6.246 -24.691 1.00 94.62 541 HIS A N 1
ATOM 4152 C CA . HIS A 1 541 ? 23.491 -6.415 -23.235 1.00 94.62 541 HIS A CA 1
ATOM 4153 C C . HIS A 1 541 ? 22.647 -7.608 -22.770 1.00 94.62 541 HIS A C 1
ATOM 4155 O O . HIS A 1 541 ? 21.919 -8.208 -23.560 1.00 94.62 541 HIS A O 1
ATOM 4161 N N . GLY A 1 542 ? 22.771 -7.981 -21.492 1.00 89.25 542 GLY A N 1
ATOM 4162 C CA . GLY A 1 542 ? 21.904 -8.984 -20.862 1.00 89.25 542 GLY A CA 1
ATOM 4163 C C . GLY A 1 542 ? 22.004 -10.419 -21.409 1.00 89.25 542 GLY A C 1
ATOM 4164 O O . GLY A 1 542 ? 21.180 -11.264 -21.063 1.00 89.25 542 GLY A O 1
ATOM 4165 N N . GLN A 1 543 ? 23.016 -10.712 -22.233 1.00 93.50 543 GLN A N 1
ATOM 4166 C CA . GLN A 1 543 ? 23.263 -12.024 -22.841 1.00 93.50 543 GLN A CA 1
ATOM 4167 C C . GLN A 1 543 ? 24.552 -12.634 -22.284 1.00 93.50 543 GLN A C 1
ATOM 4169 O O . GLN A 1 543 ? 25.664 -12.226 -22.627 1.00 93.50 543 GLN A O 1
ATOM 4174 N N . THR A 1 544 ? 24.401 -13.602 -21.380 1.00 96.19 544 THR A N 1
ATOM 4175 C CA . THR A 1 544 ? 25.530 -14.196 -20.635 1.00 96.19 544 THR A CA 1
ATOM 4176 C C . THR A 1 544 ? 26.456 -15.093 -21.464 1.00 96.19 544 THR A C 1
ATOM 4178 O O . THR A 1 544 ? 27.542 -15.434 -20.997 1.00 96.19 544 THR A O 1
ATOM 4181 N N . ASP A 1 545 ? 26.049 -15.455 -22.679 1.00 95.38 545 ASP A N 1
ATOM 4182 C CA . ASP A 1 545 ? 26.822 -16.213 -23.667 1.00 95.38 545 ASP A CA 1
ATOM 4183 C C . ASP A 1 545 ? 27.677 -15.314 -24.574 1.00 95.38 545 ASP A C 1
ATOM 4185 O O . ASP A 1 545 ? 28.678 -15.759 -25.133 1.00 95.38 545 ASP A O 1
ATOM 4189 N N . ARG A 1 546 ? 27.318 -14.031 -24.701 1.00 95.12 546 ARG A N 1
ATOM 4190 C CA . ARG A 1 546 ? 28.061 -13.048 -25.507 1.00 95.12 546 ARG A CA 1
ATOM 4191 C C . ARG A 1 546 ? 29.246 -12.439 -24.763 1.00 95.12 546 ARG A C 1
ATOM 4193 O O . ARG A 1 546 ? 30.192 -11.983 -25.403 1.00 95.12 546 ARG A O 1
ATOM 4200 N N . ILE A 1 547 ? 29.193 -12.408 -23.431 1.00 93.81 547 ILE A N 1
ATOM 4201 C CA . ILE A 1 547 ? 30.249 -11.862 -22.573 1.00 93.81 547 ILE A CA 1
ATOM 4202 C C . ILE A 1 547 ? 30.304 -12.594 -21.229 1.00 93.81 547 ILE A C 1
ATOM 4204 O O . ILE A 1 547 ? 29.287 -12.791 -20.563 1.00 93.81 547 ILE A O 1
ATOM 4208 N N . THR A 1 548 ? 31.510 -12.975 -20.806 1.00 89.62 548 THR A N 1
ATOM 4209 C CA . THR A 1 548 ? 31.723 -13.854 -19.644 1.00 89.62 548 THR A CA 1
ATOM 4210 C C . THR A 1 548 ? 31.389 -13.190 -18.306 1.00 89.62 548 THR A C 1
ATOM 4212 O O . THR A 1 548 ? 30.885 -13.862 -17.399 1.00 89.62 548 THR A O 1
ATOM 4215 N N . TYR A 1 549 ? 31.656 -11.885 -18.183 1.00 91.81 549 TYR A N 1
ATOM 4216 C CA . TYR A 1 549 ? 31.535 -11.116 -16.944 1.00 91.81 549 TYR A CA 1
ATOM 4217 C C . TYR A 1 549 ? 30.469 -10.025 -17.054 1.00 91.81 549 TYR A C 1
ATOM 4219 O O . TYR A 1 549 ? 30.392 -9.309 -18.052 1.00 91.81 549 TYR A O 1
ATOM 4227 N N . GLY A 1 550 ? 29.685 -9.869 -15.990 1.00 89.81 550 GLY A N 1
ATOM 4228 C CA . GLY A 1 550 ? 28.671 -8.834 -15.873 1.00 89.81 550 GLY A CA 1
ATOM 4229 C C . GLY A 1 550 ? 28.127 -8.746 -14.457 1.00 89.81 550 GLY A C 1
ATOM 4230 O O . GLY A 1 550 ? 28.082 -9.731 -13.721 1.00 89.81 550 GLY A O 1
ATOM 4231 N N . ILE A 1 551 ? 27.718 -7.544 -14.065 1.00 90.62 551 ILE A N 1
ATOM 4232 C CA . ILE A 1 551 ? 27.113 -7.278 -12.756 1.00 90.62 551 ILE A CA 1
ATOM 4233 C C . ILE A 1 551 ? 25.670 -6.767 -12.905 1.00 90.62 551 ILE A C 1
ATOM 4235 O O . ILE A 1 551 ? 24.909 -6.776 -11.934 1.00 90.62 551 ILE A O 1
ATOM 4239 N N . GLY A 1 552 ? 25.260 -6.380 -14.118 1.00 92.25 552 GLY A N 1
ATOM 4240 C CA . GLY A 1 552 ? 23.918 -5.892 -14.413 1.00 92.25 552 GLY A CA 1
ATOM 4241 C C . GLY A 1 552 ? 23.596 -4.518 -13.803 1.00 92.25 552 GLY A C 1
ATOM 4242 O O . GLY A 1 552 ? 24.483 -3.714 -13.498 1.00 92.25 552 GLY A O 1
ATOM 4243 N N . ALA A 1 553 ? 22.304 -4.243 -13.618 1.00 90.56 553 ALA A N 1
ATOM 4244 C CA . ALA A 1 553 ? 21.751 -2.951 -13.222 1.00 90.56 553 ALA A CA 1
ATOM 4245 C C . ALA A 1 553 ? 21.090 -2.994 -11.831 1.00 90.56 553 ALA A C 1
ATOM 4247 O O . ALA A 1 553 ? 20.026 -3.576 -11.643 1.00 90.56 553 ALA A O 1
ATOM 4248 N N . HIS A 1 554 ? 21.717 -2.353 -10.842 1.00 88.00 554 HIS A N 1
ATOM 4249 C CA . HIS A 1 554 ? 21.194 -2.135 -9.482 1.00 88.00 554 HIS A CA 1
ATOM 4250 C C . HIS A 1 554 ? 21.993 -1.024 -8.778 1.00 88.00 554 HIS A C 1
ATOM 4252 O O . HIS A 1 554 ? 23.019 -0.607 -9.309 1.00 88.00 554 HIS A O 1
ATOM 4258 N N . ALA A 1 555 ? 21.555 -0.545 -7.606 1.00 84.81 555 ALA A N 1
ATOM 4259 C CA . ALA A 1 555 ? 22.290 0.444 -6.794 1.00 84.81 555 ALA A CA 1
ATOM 4260 C C . ALA A 1 555 ? 22.778 1.669 -7.602 1.00 84.81 555 ALA A C 1
ATOM 4262 O O . ALA A 1 555 ? 23.913 2.127 -7.457 1.00 84.81 555 ALA A O 1
ATOM 4263 N N . SER A 1 556 ? 21.960 2.106 -8.567 1.00 87.12 556 SER A N 1
ATOM 4264 C CA . SER A 1 556 ? 22.272 3.179 -9.520 1.00 87.12 556 SER A CA 1
ATOM 4265 C C . SER A 1 556 ? 23.657 3.065 -10.194 1.00 87.12 556 SER A C 1
ATOM 4267 O O . SER A 1 556 ? 24.267 4.074 -10.540 1.00 87.12 556 SER A O 1
ATOM 4269 N N . ARG A 1 557 ? 24.171 1.838 -10.387 1.00 92.00 557 ARG A N 1
ATOM 4270 C CA . ARG A 1 557 ? 25.547 1.585 -10.852 1.00 92.00 557 ARG A CA 1
ATOM 4271 C C . ARG A 1 557 ? 25.739 1.626 -12.364 1.00 92.00 557 ARG A C 1
ATOM 4273 O O . ARG A 1 557 ? 26.844 1.899 -12.811 1.00 92.00 557 ARG A O 1
ATOM 4280 N N . ALA A 1 558 ? 24.695 1.299 -13.132 1.00 90.75 558 ALA A N 1
ATOM 4281 C CA . ALA A 1 558 ? 24.822 0.928 -14.545 1.00 90.75 558 ALA A CA 1
ATOM 4282 C C . ALA A 1 558 ? 25.508 2.026 -15.372 1.00 90.75 558 ALA A C 1
ATOM 4284 O O . ALA A 1 558 ? 26.460 1.754 -16.094 1.00 90.75 558 ALA A O 1
ATOM 4285 N N . THR A 1 559 ? 25.091 3.282 -15.199 1.00 91.62 559 THR A N 1
ATOM 4286 C CA . THR A 1 559 ? 25.727 4.418 -15.876 1.00 91.62 559 THR A CA 1
ATOM 4287 C C . THR A 1 559 ? 27.159 4.623 -15.391 1.00 91.62 559 THR A C 1
ATOM 4289 O O . THR A 1 559 ? 28.062 4.641 -16.209 1.00 91.62 559 THR A O 1
ATOM 4292 N N . VAL A 1 560 ? 27.403 4.697 -14.079 1.00 94.00 560 VAL A N 1
ATOM 4293 C CA . VAL A 1 560 ? 28.750 4.955 -13.527 1.00 94.00 560 VAL A CA 1
ATOM 4294 C C . VAL A 1 560 ? 29.767 3.904 -13.982 1.00 94.00 560 VAL A C 1
ATOM 4296 O O . VAL A 1 560 ? 30.831 4.247 -14.496 1.00 94.00 560 VAL A O 1
ATOM 4299 N N . MET A 1 561 ? 29.423 2.625 -13.829 1.00 95.75 561 MET A N 1
ATOM 4300 C CA . MET A 1 561 ? 30.331 1.508 -14.082 1.00 95.75 561 MET A CA 1
ATOM 4301 C C . MET A 1 561 ? 30.453 1.199 -15.575 1.00 95.75 561 MET A C 1
ATOM 4303 O O . MET A 1 561 ? 31.558 1.208 -16.121 1.00 95.75 561 MET A O 1
ATOM 4307 N N . THR A 1 562 ? 29.328 0.966 -16.258 1.00 96.19 562 THR A N 1
ATOM 4308 C CA . THR A 1 562 ? 29.360 0.529 -17.654 1.00 96.19 562 THR A CA 1
ATOM 4309 C C . THR A 1 562 ? 29.715 1.666 -18.614 1.00 96.19 562 THR A C 1
ATOM 4311 O O . THR A 1 562 ? 30.417 1.414 -19.593 1.00 96.19 562 THR A O 1
ATOM 4314 N N . ALA A 1 563 ? 29.330 2.922 -18.340 1.00 96.38 563 ALA A N 1
ATOM 4315 C CA . ALA A 1 563 ? 29.732 4.039 -19.204 1.00 96.38 563 ALA A CA 1
ATOM 4316 C C . ALA A 1 563 ? 31.232 4.327 -19.090 1.00 96.38 563 ALA A C 1
ATOM 4318 O O . ALA A 1 563 ? 31.880 4.591 -20.097 1.00 96.38 563 ALA A O 1
ATOM 4319 N N . SER A 1 564 ? 31.811 4.211 -17.892 1.00 96.75 564 SER A N 1
ATOM 4320 C CA . SER A 1 564 ? 33.260 4.349 -17.705 1.00 96.75 564 SER A CA 1
ATOM 4321 C C . SER A 1 564 ? 34.038 3.239 -18.418 1.00 96.75 564 SER A C 1
ATOM 4323 O O . SER A 1 564 ? 35.033 3.525 -19.081 1.00 96.75 564 SER A O 1
ATOM 4325 N N . ALA A 1 565 ? 33.559 1.989 -18.360 1.00 97.44 565 ALA A N 1
ATOM 4326 C CA . ALA A 1 565 ? 34.144 0.882 -19.124 1.00 97.44 565 ALA A CA 1
ATOM 4327 C C . ALA A 1 565 ? 33.982 1.085 -20.643 1.00 97.44 565 ALA A C 1
ATOM 4329 O O . ALA A 1 565 ? 34.911 0.830 -21.406 1.00 97.44 565 ALA A O 1
ATOM 4330 N N . THR A 1 566 ? 32.832 1.614 -21.076 1.00 98.25 566 THR A N 1
ATOM 4331 C CA . THR A 1 566 ? 32.567 2.006 -22.470 1.00 98.25 566 THR A CA 1
ATOM 4332 C C . THR A 1 566 ? 33.535 3.075 -22.951 1.00 98.25 566 THR A C 1
ATOM 4334 O O . THR A 1 566 ? 34.110 2.935 -24.026 1.00 98.25 566 THR A O 1
ATOM 4337 N N . HIS A 1 567 ? 33.753 4.116 -22.150 1.00 98.06 567 HIS A N 1
ATOM 4338 C CA . HIS A 1 567 ? 34.703 5.174 -22.460 1.00 98.06 567 HIS A CA 1
ATOM 4339 C C . HIS A 1 567 ? 36.127 4.619 -22.593 1.00 98.06 567 HIS A C 1
ATOM 4341 O O . HIS A 1 567 ? 36.792 4.891 -23.588 1.00 98.06 567 HIS A O 1
ATOM 4347 N N . ASP A 1 568 ? 36.579 3.792 -21.644 1.00 98.31 568 ASP A N 1
ATOM 4348 C CA . ASP A 1 568 ? 37.896 3.140 -21.708 1.00 98.31 568 ASP A CA 1
ATOM 4349 C C . ASP A 1 568 ? 38.059 2.282 -22.979 1.00 98.31 568 ASP A C 1
ATOM 4351 O O . ASP A 1 568 ? 39.034 2.436 -23.720 1.00 98.31 568 ASP A O 1
ATOM 4355 N N . GLY A 1 569 ? 37.071 1.437 -23.293 1.00 98.19 569 GLY A N 1
ATOM 4356 C CA . GLY A 1 569 ? 37.076 0.613 -24.505 1.00 98.19 569 GLY A CA 1
ATOM 4357 C C . GLY A 1 569 ? 37.080 1.446 -25.788 1.00 98.19 569 GLY A C 1
ATOM 4358 O O . GLY A 1 569 ? 37.843 1.164 -26.713 1.00 98.19 569 GLY A O 1
ATOM 4359 N N . ALA A 1 570 ? 36.281 2.514 -25.834 1.00 98.31 570 ALA A N 1
ATOM 4360 C CA . ALA A 1 570 ? 36.187 3.383 -27.000 1.00 98.31 570 ALA A CA 1
ATOM 4361 C C . ALA A 1 570 ? 37.473 4.197 -27.210 1.00 98.31 570 ALA A C 1
ATOM 4363 O O . ALA A 1 570 ? 37.898 4.367 -28.351 1.00 98.31 570 ALA A O 1
ATOM 4364 N N . VAL A 1 571 ? 38.141 4.643 -26.138 1.00 98.06 571 VAL A N 1
ATOM 4365 C CA . VAL A 1 571 ? 39.431 5.352 -26.222 1.00 98.06 571 VAL A CA 1
ATOM 4366 C C . VAL A 1 571 ? 40.509 4.437 -26.799 1.00 98.06 571 VAL A C 1
ATOM 4368 O O . VAL A 1 571 ? 41.244 4.847 -27.700 1.00 98.06 571 VAL A O 1
ATOM 4371 N N . LYS A 1 572 ? 40.574 3.181 -26.342 1.00 98.25 572 LYS A N 1
ATOM 4372 C CA . LYS A 1 572 ? 41.504 2.175 -26.879 1.00 98.25 572 LYS A CA 1
ATOM 4373 C C . LYS A 1 572 ? 41.225 1.868 -28.351 1.00 98.25 572 LYS A C 1
ATOM 4375 O O . LYS A 1 572 ? 42.155 1.823 -29.154 1.00 98.25 572 LYS A O 1
ATOM 4380 N N . LEU A 1 573 ? 39.953 1.716 -28.723 1.00 97.94 573 LEU A N 1
ATOM 4381 C CA . LEU A 1 573 ? 39.548 1.485 -30.110 1.00 97.94 573 LEU A CA 1
ATOM 4382 C C . LEU A 1 573 ? 39.900 2.674 -31.012 1.00 97.94 573 LEU A C 1
ATOM 4384 O O . LEU A 1 573 ? 40.453 2.489 -32.094 1.00 97.94 573 LEU A O 1
ATOM 4388 N N . ARG A 1 574 ? 39.644 3.899 -30.535 1.00 97.56 574 ARG A N 1
ATOM 4389 C CA . ARG A 1 574 ? 40.016 5.146 -31.211 1.00 97.56 574 ARG A CA 1
ATOM 4390 C C . ARG A 1 574 ? 41.524 5.221 -31.436 1.00 97.56 574 ARG A C 1
ATOM 4392 O O . ARG A 1 574 ? 41.949 5.560 -32.534 1.00 97.56 574 ARG A O 1
ATOM 4399 N N . ALA A 1 575 ? 42.331 4.896 -30.425 1.00 96.62 575 ALA A N 1
ATOM 4400 C CA . ALA A 1 575 ? 43.788 4.876 -30.548 1.00 96.62 575 ALA A CA 1
ATOM 4401 C C . ALA A 1 575 ? 44.249 3.868 -31.613 1.00 96.62 575 ALA A C 1
ATOM 4403 O O . ALA A 1 575 ? 45.019 4.238 -32.498 1.00 96.62 575 ALA A O 1
ATOM 4404 N N . LYS A 1 576 ? 43.697 2.644 -31.601 1.00 96.31 576 LYS A N 1
ATOM 4405 C CA . LYS A 1 576 ? 43.975 1.613 -32.616 1.00 96.31 576 LYS A CA 1
ATOM 4406 C C . LYS A 1 576 ? 43.598 2.075 -34.030 1.00 96.31 576 LYS A C 1
ATOM 4408 O O . LYS A 1 576 ? 44.359 1.853 -34.971 1.00 96.31 576 LYS A O 1
ATOM 4413 N N . ALA A 1 577 ? 42.453 2.745 -34.186 1.00 96.75 577 ALA A N 1
ATOM 4414 C CA . ALA A 1 577 ? 42.017 3.304 -35.466 1.00 96.75 577 ALA A CA 1
ATOM 4415 C C . ALA A 1 577 ? 42.961 4.412 -35.965 1.00 96.75 577 ALA A C 1
ATOM 4417 O O . ALA A 1 577 ? 43.367 4.393 -37.124 1.00 96.75 577 ALA A O 1
ATOM 4418 N N . ILE A 1 578 ? 43.350 5.345 -35.088 1.00 96.75 578 ILE A N 1
ATOM 4419 C CA . ILE A 1 578 ? 44.269 6.446 -35.414 1.00 96.75 578 ILE A CA 1
ATOM 4420 C C . ILE A 1 578 ? 45.661 5.922 -35.780 1.00 96.75 578 ILE A C 1
ATOM 4422 O O . ILE A 1 578 ? 46.239 6.388 -36.756 1.00 96.75 578 ILE A O 1
ATOM 4426 N N . GLU A 1 579 ? 46.197 4.943 -35.051 1.00 94.88 579 GLU A N 1
ATOM 4427 C CA . GLU A 1 579 ? 47.492 4.322 -35.360 1.00 94.88 579 GLU A CA 1
ATOM 4428 C C . GLU A 1 579 ? 47.468 3.620 -36.727 1.00 94.88 579 GLU A C 1
ATOM 4430 O O . GLU A 1 579 ? 48.380 3.771 -37.550 1.00 94.88 579 GLU A O 1
ATOM 4435 N N . ALA A 1 580 ? 46.386 2.885 -37.003 1.00 94.69 580 ALA A N 1
ATOM 4436 C CA . ALA A 1 580 ? 46.209 2.215 -38.278 1.00 94.69 580 ALA A CA 1
ATOM 4437 C C . ALA A 1 580 ? 46.082 3.210 -39.440 1.00 94.69 580 ALA A C 1
ATOM 4439 O O . ALA A 1 580 ? 46.734 3.023 -40.469 1.00 94.69 580 ALA A O 1
ATOM 4440 N N . ALA A 1 581 ? 45.298 4.273 -39.259 1.00 95.25 581 ALA A N 1
ATOM 4441 C CA . ALA A 1 581 ? 45.134 5.343 -40.234 1.00 95.25 581 ALA A CA 1
ATOM 4442 C C . ALA A 1 581 ? 46.427 6.138 -40.450 1.00 95.25 581 ALA A C 1
ATOM 4444 O O . ALA A 1 581 ? 46.769 6.412 -41.592 1.00 95.25 581 ALA A O 1
ATOM 4445 N N . ALA A 1 582 ? 47.194 6.441 -39.398 1.00 94.56 582 ALA A N 1
ATOM 4446 C CA . ALA A 1 582 ? 48.484 7.130 -39.492 1.00 94.56 582 ALA A CA 1
ATOM 4447 C C . ALA A 1 582 ? 49.451 6.401 -40.431 1.00 94.56 582 ALA A C 1
ATOM 4449 O O . ALA A 1 582 ? 50.064 7.021 -41.301 1.00 94.56 582 ALA A O 1
ATOM 4450 N N . SER A 1 583 ? 49.511 5.071 -40.320 1.00 92.12 583 SER A N 1
ATOM 4451 C CA . SER A 1 583 ? 50.319 4.236 -41.214 1.00 92.12 583 SER A CA 1
ATOM 4452 C C . SER A 1 583 ? 49.799 4.248 -42.657 1.00 92.12 583 SER A C 1
ATOM 4454 O O . SER A 1 583 ? 50.590 4.339 -43.592 1.00 92.12 583 SER A O 1
ATOM 4456 N N . LEU A 1 584 ? 48.476 4.166 -42.850 1.00 92.75 584 LEU A N 1
ATOM 4457 C CA . LEU A 1 584 ? 47.840 4.125 -44.176 1.00 92.75 584 LEU A CA 1
ATOM 4458 C C . LEU A 1 584 ? 47.885 5.482 -44.902 1.00 92.75 584 LEU A C 1
ATOM 4460 O O . LEU A 1 584 ? 48.032 5.523 -46.118 1.00 92.75 584 LEU A O 1
ATOM 4464 N N . MET A 1 585 ? 47.784 6.581 -44.155 1.00 93.25 585 MET A N 1
ATOM 4465 C CA . MET A 1 585 ? 47.759 7.960 -44.653 1.00 93.25 585 MET A CA 1
ATOM 4466 C C . MET A 1 585 ? 49.138 8.635 -44.627 1.00 93.25 585 MET A C 1
ATOM 4468 O O . MET A 1 585 ? 49.248 9.789 -45.030 1.00 93.25 585 MET A O 1
ATOM 4472 N N . GLN A 1 586 ? 50.175 7.945 -44.131 1.00 91.94 586 GLN A N 1
ATOM 4473 C CA . GLN A 1 586 ? 51.534 8.476 -43.959 1.00 91.94 586 GLN A CA 1
ATOM 4474 C C . GLN A 1 586 ? 51.570 9.778 -43.128 1.00 91.94 586 GLN A C 1
ATOM 4476 O O . GLN A 1 586 ? 52.282 10.727 -43.453 1.00 91.94 586 GLN A O 1
ATOM 4481 N N . ALA A 1 587 ? 50.783 9.822 -42.049 1.00 93.31 587 ALA A N 1
ATOM 4482 C CA . ALA A 1 587 ? 50.624 10.979 -41.166 1.00 93.31 587 ALA A CA 1
ATOM 4483 C C . ALA A 1 587 ? 51.078 10.666 -39.729 1.00 93.31 587 ALA A C 1
ATOM 4485 O O . ALA A 1 587 ? 51.227 9.505 -39.353 1.00 93.31 587 ALA A O 1
ATOM 4486 N N . HIS A 1 588 ? 51.275 11.697 -38.902 1.00 92.75 588 HIS A N 1
ATOM 4487 C CA . HIS A 1 588 ? 51.560 11.511 -37.477 1.00 92.75 588 HIS A CA 1
ATOM 4488 C C . HIS A 1 588 ? 50.247 11.319 -36.691 1.00 92.75 588 HIS A C 1
ATOM 4490 O O . HIS A 1 588 ? 49.324 12.109 -36.886 1.00 92.75 588 HIS A O 1
ATOM 4496 N N . PRO A 1 589 ? 50.132 10.344 -35.769 1.00 93.50 589 PRO A N 1
ATOM 4497 C CA . PRO A 1 589 ? 48.897 10.089 -35.014 1.00 93.50 589 PRO A CA 1
ATOM 4498 C C . PRO A 1 589 ? 48.274 11.332 -34.357 1.00 93.50 589 PRO A C 1
ATOM 4500 O O . PRO A 1 589 ? 47.056 11.497 -34.342 1.00 93.50 589 PRO A O 1
ATOM 4503 N N . GLU A 1 590 ? 49.105 12.241 -33.842 1.00 93.19 590 GLU A N 1
ATOM 4504 C CA . GLU A 1 590 ? 48.662 13.459 -33.147 1.00 93.19 590 GLU A CA 1
ATOM 4505 C C . GLU A 1 590 ? 47.979 14.484 -34.065 1.00 93.19 590 GLU A C 1
ATOM 4507 O O . GLU A 1 590 ? 47.159 15.282 -33.593 1.00 93.19 590 GLU A O 1
ATOM 4512 N N . THR A 1 591 ? 48.271 14.454 -35.370 1.00 93.75 591 THR A N 1
ATOM 4513 C CA . THR A 1 591 ? 47.645 15.341 -36.360 1.00 93.75 591 THR A CA 1
ATOM 4514 C C . THR A 1 591 ? 46.323 14.789 -36.884 1.00 93.75 591 THR A C 1
ATOM 4516 O O . THR A 1 591 ? 45.645 15.485 -37.634 1.00 93.75 591 THR A O 1
ATOM 4519 N N . LEU A 1 592 ? 45.919 13.581 -36.474 1.00 95.31 592 LEU A N 1
ATOM 4520 C CA . LEU A 1 592 ? 44.684 12.941 -36.914 1.00 95.31 592 LEU A CA 1
ATOM 4521 C C . LEU A 1 592 ? 43.540 13.100 -35.903 1.00 95.31 592 LEU A C 1
ATOM 4523 O O . LEU A 1 592 ? 43.720 13.114 -34.680 1.00 95.31 592 LEU A O 1
ATOM 4527 N N . GLU A 1 593 ? 42.327 13.187 -36.428 1.00 94.06 593 GLU A N 1
ATOM 4528 C CA . GLU A 1 593 ? 41.074 13.170 -35.677 1.00 94.06 593 GLU A CA 1
ATOM 4529 C C . GLU A 1 593 ? 40.035 12.287 -36.371 1.00 94.06 593 GLU A C 1
ATOM 4531 O O . GLU A 1 593 ? 40.177 11.979 -37.552 1.00 94.06 593 GLU A O 1
ATOM 4536 N N . ILE A 1 594 ? 38.998 11.878 -35.634 1.00 94.38 594 ILE A N 1
ATOM 4537 C CA . ILE A 1 594 ? 37.875 11.109 -36.182 1.00 94.38 594 ILE A CA 1
ATOM 4538 C C . ILE A 1 594 ? 36.634 11.989 -36.158 1.00 94.38 594 ILE A C 1
ATOM 4540 O O . ILE A 1 594 ? 36.245 12.453 -35.086 1.00 94.38 594 ILE A O 1
ATOM 4544 N N . ILE A 1 595 ? 36.041 12.223 -37.328 1.00 91.62 595 ILE A N 1
ATOM 4545 C CA . ILE A 1 595 ? 34.849 13.055 -37.515 1.00 91.62 595 ILE A CA 1
ATOM 4546 C C . ILE A 1 595 ? 33.913 12.340 -38.491 1.00 91.62 595 ILE A C 1
ATOM 4548 O O . ILE A 1 595 ? 34.339 11.884 -39.551 1.00 91.62 595 ILE A O 1
ATOM 4552 N N . ASP A 1 596 ? 32.649 12.187 -38.102 1.00 89.44 596 ASP A N 1
ATOM 4553 C CA . ASP A 1 596 ? 31.623 11.407 -38.808 1.00 89.44 596 ASP A CA 1
ATOM 4554 C C . ASP A 1 596 ? 32.065 9.978 -39.188 1.00 89.44 596 ASP A C 1
ATOM 4556 O O . ASP A 1 596 ? 31.656 9.413 -40.204 1.00 89.44 596 ASP A O 1
ATOM 4560 N N . GLY A 1 597 ? 32.905 9.366 -38.348 1.00 92.19 597 GLY A N 1
ATOM 4561 C CA . GLY A 1 597 ? 33.474 8.034 -38.577 1.00 92.19 597 GLY A CA 1
ATOM 4562 C C . GLY A 1 597 ? 34.573 7.973 -39.633 1.00 92.19 597 GLY A C 1
ATOM 4563 O O . GLY A 1 597 ? 34.913 6.877 -40.077 1.00 92.19 597 GLY A O 1
ATOM 4564 N N . ASN A 1 598 ? 35.128 9.118 -40.027 1.00 94.69 598 ASN A N 1
ATOM 4565 C CA . ASN A 1 598 ? 36.270 9.213 -40.926 1.00 94.69 598 ASN A CA 1
ATOM 4566 C C . ASN A 1 598 ? 37.479 9.760 -40.175 1.00 94.69 598 ASN A C 1
ATOM 4568 O O . ASN A 1 598 ? 37.389 10.781 -39.490 1.00 94.69 598 ASN A O 1
ATOM 4572 N N . VAL A 1 599 ? 38.617 9.086 -40.314 1.00 96.00 599 VAL A N 1
ATOM 4573 C CA . VAL A 1 599 ? 39.899 9.588 -39.832 1.00 96.00 599 VAL A CA 1
ATOM 4574 C C . VAL A 1 599 ? 40.454 10.565 -40.857 1.00 96.00 599 VAL A C 1
ATOM 4576 O O . VAL A 1 599 ? 40.642 10.210 -42.021 1.00 96.00 599 VAL A O 1
ATOM 4579 N N . ARG A 1 600 ? 40.711 11.798 -40.425 1.00 94.44 600 ARG A N 1
ATOM 4580 C CA . ARG A 1 600 ? 41.241 12.884 -41.259 1.00 94.44 600 ARG A CA 1
ATOM 4581 C C . ARG A 1 600 ? 42.320 13.668 -40.521 1.00 94.44 600 ARG A C 1
ATOM 4583 O O . ARG A 1 600 ? 42.460 13.556 -39.302 1.00 94.44 600 ARG A O 1
ATOM 4590 N N . ARG A 1 601 ? 43.056 14.499 -41.254 1.00 93.38 601 ARG A N 1
ATOM 4591 C CA . ARG A 1 601 ? 44.012 15.449 -40.679 1.00 93.38 601 ARG A CA 1
ATOM 4592 C C . ARG A 1 601 ? 43.301 16.662 -40.075 1.00 93.38 601 ARG A C 1
ATOM 4594 O O . ARG A 1 601 ? 42.411 17.232 -40.695 1.00 93.38 601 ARG A O 1
ATOM 4601 N N . LYS A 1 602 ? 43.737 17.084 -38.887 1.00 91.75 602 LYS A N 1
ATOM 4602 C CA . LYS A 1 602 ? 43.253 18.288 -38.187 1.00 91.75 602 LYS A CA 1
ATOM 4603 C C . LYS A 1 602 ? 43.641 19.572 -38.916 1.00 91.75 602 LYS A C 1
ATOM 4605 O O . LYS A 1 602 ? 42.889 20.538 -38.915 1.00 91.75 602 LYS A O 1
ATOM 4610 N N . ASP A 1 603 ? 44.835 19.580 -39.499 1.00 89.00 603 ASP A N 1
ATOM 4611 C CA . ASP A 1 603 ? 45.421 20.720 -40.205 1.00 89.00 603 ASP A CA 1
ATOM 4612 C C . ASP A 1 603 ? 45.051 20.768 -41.695 1.00 89.00 603 ASP A C 1
ATOM 4614 O O . ASP A 1 603 ? 45.311 21.771 -42.352 1.00 89.00 603 ASP A O 1
ATOM 4618 N N . ASP A 1 604 ? 44.398 19.720 -42.209 1.00 88.50 604 ASP A N 1
ATOM 4619 C CA . ASP A 1 604 ? 43.810 19.683 -43.551 1.00 88.50 604 ASP A CA 1
ATOM 4620 C C . ASP A 1 604 ? 42.444 18.959 -43.550 1.00 88.50 604 ASP A C 1
ATOM 4622 O O . ASP A 1 604 ? 42.332 17.824 -44.025 1.00 88.50 604 ASP A O 1
ATOM 4626 N N . PRO A 1 605 ? 41.378 19.586 -43.006 1.00 81.12 605 PRO A N 1
ATOM 4627 C CA . PRO A 1 605 ? 40.063 18.950 -42.888 1.00 81.12 605 PRO A CA 1
ATOM 4628 C C . PRO A 1 605 ? 39.378 18.618 -44.224 1.00 81.12 605 PRO A C 1
ATOM 4630 O O . PRO A 1 605 ? 38.417 17.849 -44.222 1.00 81.12 605 PRO A O 1
ATOM 4633 N N . ALA A 1 606 ? 39.831 19.216 -45.335 1.00 84.81 606 ALA A N 1
ATOM 4634 C CA . ALA A 1 606 ? 39.324 18.976 -46.690 1.00 84.81 606 ALA A CA 1
ATOM 4635 C C . ALA A 1 606 ? 40.162 17.946 -47.475 1.00 84.81 606 ALA A C 1
ATOM 4637 O O . ALA A 1 606 ? 39.799 17.589 -48.597 1.00 84.81 606 ALA A O 1
ATOM 4638 N N . GLY A 1 607 ? 41.276 17.488 -46.899 1.00 85.38 607 GLY A N 1
ATOM 4639 C CA . GLY A 1 607 ? 42.159 16.496 -47.492 1.00 85.38 607 GLY A CA 1
ATOM 4640 C C . GLY A 1 607 ? 41.595 15.068 -47.466 1.00 85.38 607 GLY A C 1
ATOM 4641 O O . GLY A 1 607 ? 40.457 14.829 -47.049 1.00 85.38 607 GLY A O 1
ATOM 4642 N N . PRO A 1 608 ? 42.394 14.080 -47.911 1.00 88.31 608 PRO A N 1
ATOM 4643 C CA . PRO A 1 608 ? 42.010 12.674 -47.885 1.00 88.31 608 PRO A CA 1
ATOM 4644 C C . PRO A 1 608 ? 41.625 12.214 -46.475 1.00 88.31 608 PRO A C 1
ATOM 4646 O O . PRO A 1 608 ? 42.282 12.557 -45.491 1.00 88.31 608 PRO A O 1
ATOM 4649 N N . SER A 1 609 ? 40.583 11.395 -46.390 1.00 94.19 609 SER A N 1
ATOM 4650 C CA . SER A 1 609 ? 40.155 10.738 -45.156 1.00 94.19 609 SER A CA 1
ATOM 4651 C C . SER A 1 609 ? 39.930 9.252 -45.411 1.00 94.19 609 SER A C 1
ATOM 4653 O O . SER A 1 609 ? 39.784 8.832 -46.560 1.00 94.19 609 SER A O 1
ATOM 4655 N N . ILE A 1 610 ? 39.943 8.456 -44.348 1.00 96.75 610 ILE A N 1
ATOM 4656 C CA . ILE A 1 610 ? 39.701 7.013 -44.405 1.00 96.75 610 ILE A CA 1
ATOM 4657 C C . ILE A 1 610 ? 38.631 6.639 -43.380 1.00 96.75 610 ILE A C 1
ATOM 4659 O O . ILE A 1 610 ? 38.700 7.065 -42.224 1.00 96.75 610 ILE A O 1
ATOM 4663 N N . SER A 1 611 ? 37.622 5.872 -43.789 1.00 97.06 611 SER A N 1
ATOM 4664 C CA . SER A 1 611 ? 36.527 5.512 -42.888 1.00 97.06 611 SER A CA 1
ATOM 4665 C C . SER A 1 611 ? 36.960 4.454 -41.868 1.00 97.06 611 SER A C 1
ATOM 4667 O O . SER A 1 611 ? 37.891 3.680 -42.100 1.00 97.06 611 SER A O 1
ATOM 4669 N N . LEU A 1 612 ? 36.261 4.371 -40.732 1.00 97.00 612 LEU A N 1
ATOM 4670 C CA . LEU A 1 612 ? 36.476 3.287 -39.765 1.00 97.00 612 LEU A CA 1
ATOM 4671 C C . LEU A 1 612 ? 36.257 1.891 -40.384 1.00 97.00 612 LEU A C 1
ATOM 4673 O O . LEU A 1 612 ? 36.938 0.948 -39.984 1.00 97.00 612 LEU A O 1
ATOM 4677 N N . GLY A 1 613 ? 35.354 1.768 -41.366 1.00 96.56 613 GLY A N 1
ATOM 4678 C CA . GLY A 1 613 ? 35.117 0.521 -42.102 1.00 96.56 613 GLY A CA 1
ATOM 4679 C C . GLY A 1 613 ? 36.297 0.139 -42.996 1.00 96.56 613 GLY A C 1
ATOM 4680 O O . GLY A 1 613 ? 36.770 -0.993 -42.935 1.00 96.56 613 GLY A O 1
ATOM 4681 N N . ASP A 1 614 ? 36.860 1.102 -43.731 1.00 97.19 614 ASP A N 1
ATOM 4682 C CA . ASP A 1 614 ? 38.061 0.871 -44.547 1.00 97.19 614 ASP A CA 1
ATOM 4683 C C . ASP A 1 614 ? 39.262 0.493 -43.670 1.00 97.19 614 ASP A C 1
ATOM 4685 O O . ASP A 1 614 ? 40.022 -0.420 -43.994 1.00 97.19 614 ASP A O 1
ATOM 4689 N N . ILE A 1 615 ? 39.426 1.148 -42.514 1.00 96.88 615 ILE A N 1
ATOM 4690 C CA . ILE A 1 615 ? 40.459 0.769 -41.539 1.00 96.88 615 ILE A CA 1
ATOM 4691 C C . ILE A 1 615 ? 40.244 -0.674 -41.065 1.00 96.88 615 ILE A C 1
ATOM 4693 O O . ILE A 1 615 ? 41.209 -1.437 -40.995 1.00 96.88 615 ILE A O 1
ATOM 4697 N N . ALA A 1 616 ? 39.006 -1.063 -40.744 1.00 96.69 616 ALA A N 1
ATOM 4698 C CA . ALA A 1 616 ? 38.686 -2.429 -40.338 1.00 96.69 616 ALA A CA 1
ATOM 4699 C C . ALA A 1 616 ? 38.996 -3.447 -41.451 1.00 96.69 616 ALA A C 1
ATOM 4701 O O . ALA A 1 616 ? 39.594 -4.485 -41.164 1.00 96.69 616 ALA A O 1
ATOM 4702 N N . GLU A 1 617 ? 38.698 -3.122 -42.713 1.00 96.56 617 GLU A N 1
ATOM 4703 C CA . GLU A 1 617 ? 39.047 -3.934 -43.887 1.00 96.56 617 GLU A CA 1
ATOM 4704 C C . GLU A 1 617 ? 40.571 -4.118 -44.014 1.00 96.56 617 GLU A C 1
ATOM 4706 O O . GLU A 1 617 ? 41.075 -5.236 -44.170 1.00 96.56 617 GLU A O 1
ATOM 4711 N N . HIS A 1 618 ? 41.336 -3.037 -43.827 1.00 96.12 618 HIS A N 1
ATOM 4712 C CA . HIS A 1 618 ? 42.800 -3.069 -43.817 1.00 96.12 618 HIS A CA 1
ATOM 4713 C C . HIS A 1 618 ? 43.403 -3.853 -42.641 1.00 96.12 618 HIS A C 1
ATOM 4715 O O . HIS A 1 618 ? 44.581 -4.224 -42.717 1.00 96.12 618 HIS A O 1
ATOM 4721 N N . LEU A 1 619 ? 42.620 -4.123 -41.592 1.00 95.62 619 LEU A N 1
ATOM 4722 C CA . LEU A 1 619 ? 42.989 -4.923 -40.423 1.00 95.62 619 LEU A CA 1
ATOM 4723 C C . LEU A 1 619 ? 42.436 -6.359 -40.470 1.00 95.62 619 LEU A C 1
ATOM 4725 O O . LEU A 1 619 ? 42.575 -7.094 -39.492 1.00 95.62 619 LEU A O 1
ATOM 4729 N N . THR A 1 620 ? 41.833 -6.803 -41.575 1.00 94.44 620 THR A N 1
ATOM 4730 C CA . THR A 1 620 ? 41.407 -8.207 -41.715 1.00 94.44 620 THR A CA 1
ATOM 4731 C C . THR A 1 620 ? 42.610 -9.168 -41.712 1.00 94.44 620 THR A C 1
ATOM 4733 O O . THR A 1 620 ? 43.703 -8.787 -42.140 1.00 94.44 620 THR A O 1
ATOM 4736 N N . PRO A 1 621 ? 42.447 -10.440 -41.280 1.00 92.44 621 PRO A N 1
ATOM 4737 C CA . PRO A 1 621 ? 43.551 -11.410 -41.231 1.00 92.44 621 PRO A CA 1
ATOM 4738 C C . PRO A 1 621 ? 44.250 -11.654 -42.577 1.00 92.44 621 PRO A C 1
ATOM 4740 O O . PRO A 1 621 ? 45.416 -12.034 -42.610 1.00 92.44 621 PRO A O 1
ATOM 4743 N N . THR A 1 622 ? 43.540 -11.452 -43.689 1.00 92.25 622 THR A N 1
ATOM 4744 C CA . THR A 1 622 ? 44.035 -11.662 -45.059 1.00 92.25 622 THR A CA 1
ATOM 4745 C C . THR A 1 622 ? 44.540 -10.383 -45.728 1.00 92.25 622 THR A C 1
ATOM 4747 O O . THR A 1 622 ? 45.005 -10.430 -46.868 1.00 92.25 622 THR A O 1
ATOM 4750 N N . SER A 1 623 ? 44.443 -9.234 -45.056 1.00 92.62 623 SER A N 1
ATOM 4751 C CA . SER A 1 623 ? 44.853 -7.948 -45.612 1.00 92.62 623 SER A CA 1
ATOM 4752 C C . SER A 1 623 ? 46.369 -7.878 -45.797 1.00 92.62 623 SER A C 1
ATOM 4754 O O . SER A 1 623 ? 47.147 -8.053 -44.858 1.00 92.62 623 SER A O 1
ATOM 4756 N N . LYS A 1 624 ? 46.807 -7.516 -47.009 1.00 91.25 624 LYS A N 1
ATOM 4757 C CA . LYS A 1 624 ? 48.230 -7.276 -47.315 1.00 91.25 624 LYS A CA 1
ATOM 4758 C C . LYS A 1 624 ? 48.813 -6.106 -46.524 1.00 91.25 624 LYS A C 1
ATOM 4760 O O . LYS A 1 624 ? 50.027 -6.020 -46.369 1.00 91.25 624 LYS A O 1
ATOM 4765 N N . THR A 1 625 ? 47.961 -5.205 -46.039 1.00 90.38 625 THR A N 1
ATOM 4766 C CA . THR A 1 625 ? 48.374 -4.042 -45.253 1.00 90.38 625 THR A CA 1
ATOM 4767 C C . THR A 1 625 ? 48.298 -4.292 -43.754 1.00 90.38 625 THR A C 1
ATOM 4769 O O . THR A 1 625 ? 48.666 -3.391 -43.013 1.00 90.38 625 THR A O 1
ATOM 4772 N N . LEU A 1 626 ? 47.861 -5.465 -43.275 1.00 89.88 626 LEU A N 1
ATOM 4773 C CA . LEU A 1 626 ? 47.778 -5.762 -41.838 1.00 89.88 626 LEU A CA 1
ATOM 4774 C C . LEU A 1 626 ? 49.130 -5.531 -41.133 1.00 89.88 626 LEU A C 1
ATOM 4776 O O . LEU A 1 626 ? 49.196 -4.885 -40.085 1.00 89.88 626 LEU A O 1
ATOM 4780 N N . GLY A 1 627 ? 50.225 -5.984 -41.750 1.00 85.19 627 GLY A N 1
ATOM 4781 C CA . GLY A 1 627 ? 51.565 -5.907 -41.167 1.00 85.19 627 GLY A CA 1
ATOM 4782 C C . GLY A 1 627 ? 51.675 -6.737 -39.882 1.00 85.19 627 GLY A C 1
ATOM 4783 O O . GLY A 1 627 ? 51.089 -7.809 -39.786 1.00 85.19 627 GLY A O 1
ATOM 4784 N N . GLY A 1 628 ? 52.413 -6.239 -38.883 1.00 83.94 628 GLY A N 1
ATOM 4785 C CA . GLY A 1 628 ? 52.559 -6.882 -37.565 1.00 83.94 628 GLY A CA 1
ATOM 4786 C C . GLY A 1 628 ? 51.422 -6.599 -36.572 1.00 83.94 628 GLY A C 1
ATOM 4787 O O . GLY A 1 628 ? 51.569 -6.883 -35.386 1.00 83.94 628 GLY A O 1
ATOM 4788 N N . ARG A 1 629 ? 50.317 -5.989 -37.020 1.00 88.88 629 ARG A N 1
ATOM 4789 C CA . ARG A 1 629 ? 49.193 -5.601 -36.155 1.00 88.88 629 ARG A CA 1
ATOM 4790 C C . ARG A 1 629 ? 48.298 -6.799 -35.843 1.00 88.88 629 ARG A C 1
ATOM 4792 O O . ARG A 1 629 ? 48.147 -7.709 -36.652 1.00 88.88 629 ARG A O 1
ATOM 4799 N N . VAL A 1 630 ? 47.648 -6.762 -34.681 1.00 89.62 630 VAL A N 1
ATOM 4800 C CA . VAL A 1 630 ? 46.615 -7.744 -34.316 1.00 89.62 630 VAL A CA 1
ATOM 4801 C C . VAL A 1 630 ? 45.386 -7.549 -35.217 1.00 89.62 630 VAL A C 1
ATOM 4803 O O . VAL A 1 630 ? 44.882 -6.418 -35.260 1.00 89.62 630 VAL A O 1
ATOM 4806 N N . PRO A 1 631 ? 44.879 -8.609 -35.884 1.00 93.62 631 PRO A N 1
ATOM 4807 C CA . PRO A 1 631 ? 43.701 -8.520 -36.743 1.00 93.62 631 PRO A CA 1
ATOM 4808 C C . PRO A 1 631 ? 42.461 -7.921 -36.064 1.00 93.62 631 PRO A C 1
ATOM 4810 O O . PRO A 1 631 ? 42.262 -8.068 -34.857 1.00 93.62 631 PRO A O 1
ATOM 4813 N N . GLY A 1 632 ? 41.609 -7.293 -36.875 1.00 94.25 632 GLY A N 1
ATOM 4814 C CA . GLY A 1 632 ? 40.326 -6.701 -36.496 1.00 94.25 632 GLY A CA 1
ATOM 4815 C C . GLY A 1 632 ? 40.438 -5.308 -35.876 1.00 94.25 632 GLY A C 1
ATOM 4816 O O . GLY A 1 632 ? 41.429 -4.965 -35.228 1.00 94.25 632 GLY A O 1
ATOM 4817 N N . LEU A 1 633 ? 39.393 -4.494 -36.033 1.00 97.19 633 LEU A N 1
ATOM 4818 C CA . LEU A 1 633 ? 39.255 -3.219 -35.330 1.00 97.19 633 LEU A CA 1
ATOM 4819 C C . LEU A 1 633 ? 38.362 -3.419 -34.100 1.00 97.19 633 LEU A C 1
ATOM 4821 O O . LEU A 1 633 ? 37.159 -3.178 -34.133 1.00 97.19 633 LEU A O 1
ATOM 4825 N N . SER A 1 634 ? 38.962 -3.907 -33.016 1.00 97.19 634 SER A N 1
ATOM 4826 C CA . SER A 1 634 ? 38.278 -4.188 -31.753 1.00 97.19 634 SER A CA 1
ATOM 4827 C C . SER A 1 634 ? 39.119 -3.796 -30.539 1.00 97.19 634 SER A C 1
ATOM 4829 O O . SER A 1 634 ? 40.352 -3.721 -30.618 1.00 97.19 634 SER A O 1
ATOM 4831 N N . ALA A 1 635 ? 38.442 -3.537 -29.419 1.00 97.81 635 ALA A N 1
ATOM 4832 C CA . ALA A 1 635 ? 39.057 -3.257 -28.128 1.00 97.81 635 ALA A CA 1
ATOM 4833 C C . ALA A 1 635 ? 38.176 -3.726 -26.960 1.00 97.81 635 ALA A C 1
ATOM 4835 O O . ALA A 1 635 ? 36.945 -3.683 -27.027 1.00 97.81 635 ALA A O 1
ATOM 4836 N N . GLU A 1 636 ? 38.824 -4.119 -25.863 1.00 97.44 636 GLU A N 1
ATOM 4837 C CA . GLU A 1 636 ? 38.171 -4.373 -24.579 1.00 97.44 636 GLU A CA 1
ATOM 4838 C C . GLU A 1 636 ? 38.388 -3.202 -23.617 1.00 97.44 636 GLU A C 1
ATOM 4840 O O . GLU A 1 636 ? 39.504 -2.688 -23.459 1.00 97.44 636 GLU A O 1
ATOM 4845 N N . GLY A 1 637 ? 37.303 -2.799 -22.960 1.00 97.12 637 GLY A N 1
ATOM 4846 C CA . GLY A 1 637 ? 37.280 -1.734 -21.967 1.00 97.12 637 GLY A CA 1
ATOM 4847 C C . GLY A 1 637 ? 36.919 -2.268 -20.590 1.00 97.12 637 GLY A C 1
ATOM 4848 O O . GLY A 1 637 ? 36.019 -3.097 -20.471 1.00 97.12 637 GLY A O 1
ATOM 4849 N N . TRP A 1 638 ? 37.593 -1.778 -19.553 1.00 96.94 638 TRP A N 1
ATOM 4850 C CA . TRP A 1 638 ? 37.339 -2.172 -18.169 1.00 96.94 638 TRP A CA 1
ATOM 4851 C C . TRP A 1 638 ? 37.346 -0.956 -17.254 1.00 96.94 638 TRP A C 1
ATOM 4853 O O . TRP A 1 638 ? 38.236 -0.112 -17.327 1.00 96.94 638 TRP A O 1
ATOM 4863 N N . PHE A 1 639 ? 36.387 -0.902 -16.333 1.00 96.12 639 PHE A N 1
ATOM 4864 C CA . PHE A 1 639 ? 36.398 0.069 -15.247 1.00 96.12 639 PHE A CA 1
ATOM 4865 C C . PHE A 1 639 ? 36.277 -0.644 -13.909 1.00 96.12 639 PHE A C 1
ATOM 4867 O O . PHE A 1 639 ? 35.332 -1.402 -13.687 1.00 96.12 639 PHE A O 1
ATOM 4874 N N . ARG A 1 640 ? 37.234 -0.380 -13.016 1.00 94.31 640 ARG A N 1
ATOM 4875 C CA . ARG A 1 640 ? 37.235 -0.847 -11.631 1.00 94.31 640 ARG A CA 1
ATOM 4876 C C . ARG A 1 640 ? 37.098 0.357 -10.717 1.00 94.31 640 ARG A C 1
ATOM 4878 O O . ARG A 1 640 ? 37.884 1.297 -10.811 1.00 94.31 640 ARG A O 1
ATOM 4885 N N . VAL A 1 641 ? 36.109 0.314 -9.836 1.00 88.12 641 VAL A N 1
ATOM 4886 C CA . VAL A 1 641 ? 35.863 1.406 -8.900 1.00 88.12 641 VAL A CA 1
ATOM 4887 C C . VAL A 1 641 ? 36.872 1.344 -7.749 1.00 88.12 641 VAL A C 1
ATOM 4889 O O . VAL A 1 641 ? 37.175 0.257 -7.255 1.00 88.12 641 VAL A O 1
ATOM 4892 N N . LYS A 1 642 ? 37.415 2.500 -7.347 1.00 85.00 642 LYS A N 1
ATOM 4893 C CA . LYS A 1 642 ? 38.244 2.626 -6.134 1.00 85.00 642 LYS A CA 1
ATOM 4894 C C . LYS A 1 642 ? 37.380 2.834 -4.895 1.00 85.00 642 LYS A C 1
ATOM 4896 O O . LYS A 1 642 ? 37.602 2.186 -3.886 1.00 85.00 642 LYS A O 1
ATOM 4901 N N . HIS A 1 643 ? 36.396 3.718 -5.021 1.00 87.00 643 HIS A N 1
ATOM 4902 C CA . HIS A 1 643 ? 35.399 4.017 -4.008 1.00 87.00 643 HIS A CA 1
ATOM 4903 C C . HIS A 1 643 ? 34.086 4.430 -4.692 1.00 87.00 643 HIS A C 1
ATOM 4905 O O . HIS A 1 643 ? 34.082 4.861 -5.846 1.00 87.00 643 HIS A O 1
ATOM 4911 N N . GLN A 1 644 ? 32.961 4.252 -4.009 1.00 89.88 644 GLN A N 1
ATOM 4912 C CA . GLN A 1 644 ? 31.630 4.571 -4.532 1.00 89.88 644 GLN A CA 1
ATOM 4913 C C . GLN A 1 644 ? 31.401 6.082 -4.636 1.00 89.88 644 GLN A C 1
ATOM 4915 O O . GLN A 1 644 ? 32.121 6.867 -4.023 1.00 89.88 644 GLN A O 1
ATOM 4920 N N . VAL A 1 645 ? 30.382 6.478 -5.404 1.00 93.75 645 VAL A N 1
ATOM 4921 C CA . VAL A 1 645 ? 30.048 7.891 -5.642 1.00 93.75 645 VAL A CA 1
ATOM 4922 C C . VAL A 1 645 ? 28.732 8.260 -4.964 1.00 93.75 645 VAL A C 1
ATOM 4924 O O . VAL A 1 645 ? 27.784 7.458 -4.968 1.00 93.75 645 VAL A O 1
ATOM 4927 N N . TYR A 1 646 ? 28.664 9.478 -4.420 1.00 94.00 646 TYR A N 1
ATOM 4928 C CA . TYR A 1 646 ? 27.587 9.913 -3.532 1.00 94.00 646 TYR A CA 1
ATOM 4929 C C . TYR A 1 646 ? 26.837 11.129 -4.096 1.00 94.00 646 TYR A C 1
ATOM 4931 O O . TYR A 1 646 ? 27.118 12.273 -3.739 1.00 94.00 646 TYR A O 1
ATOM 4939 N N . PRO A 1 647 ? 25.884 10.921 -5.024 1.00 95.25 647 PRO A N 1
ATOM 4940 C CA . PRO A 1 647 ? 25.017 11.997 -5.479 1.00 95.25 647 PRO A CA 1
ATOM 4941 C C . PRO A 1 647 ? 24.017 12.362 -4.384 1.00 95.25 647 PRO A C 1
ATOM 4943 O O . PRO A 1 647 ? 23.641 11.530 -3.558 1.00 95.25 647 PRO A O 1
ATOM 4946 N N . TYR A 1 648 ? 23.550 13.603 -4.387 1.00 96.50 648 TYR A N 1
ATOM 4947 C CA . TYR A 1 648 ? 22.746 14.145 -3.296 1.00 96.50 648 TYR A CA 1
ATOM 4948 C C . TYR A 1 648 ? 21.696 15.112 -3.822 1.00 96.50 648 TYR A C 1
ATOM 4950 O O . TYR A 1 648 ? 21.839 15.703 -4.895 1.00 96.50 648 TYR A O 1
ATOM 4958 N N . GLY A 1 649 ? 20.617 15.264 -3.064 1.00 97.00 649 GLY A N 1
ATOM 4959 C CA . GLY A 1 649 ? 19.504 16.097 -3.481 1.00 97.00 649 GLY A CA 1
ATOM 4960 C C . GLY A 1 649 ? 18.588 16.519 -2.352 1.00 97.00 649 GLY A C 1
ATOM 4961 O O . GLY A 1 649 ? 18.768 16.156 -1.189 1.00 97.00 649 GLY A O 1
ATOM 4962 N N . ILE A 1 650 ? 17.595 17.312 -2.734 1.00 98.44 650 ILE A N 1
ATOM 4963 C CA . ILE A 1 650 ? 16.586 17.869 -1.847 1.00 98.44 650 ILE A CA 1
ATOM 4964 C C . ILE A 1 650 ? 15.236 17.742 -2.537 1.00 98.44 650 ILE A C 1
ATOM 4966 O O . ILE A 1 650 ? 15.054 18.192 -3.671 1.00 98.44 650 ILE A O 1
ATOM 4970 N N . HIS A 1 651 ? 14.298 17.125 -1.835 1.00 98.50 651 HIS A N 1
ATOM 4971 C CA . HIS A 1 651 ? 12.893 17.078 -2.206 1.00 98.50 651 HIS A CA 1
ATOM 4972 C C . HIS A 1 651 ? 12.155 18.204 -1.492 1.00 98.50 651 HIS A C 1
ATOM 4974 O O . HIS A 1 651 ? 12.407 18.456 -0.315 1.00 98.50 651 HIS A O 1
ATOM 4980 N N . PHE A 1 652 ? 11.246 18.861 -2.200 1.00 98.50 652 PHE A N 1
ATOM 4981 C CA . PHE A 1 652 ? 10.342 19.874 -1.676 1.00 98.50 652 PHE A CA 1
ATOM 4982 C C . PHE A 1 652 ? 8.918 19.542 -2.110 1.00 98.50 652 PHE A C 1
ATOM 4984 O O . PHE A 1 652 ? 8.679 19.295 -3.292 1.00 98.50 652 PHE A O 1
ATOM 4991 N N . ALA A 1 653 ? 7.986 19.570 -1.164 1.00 98.25 653 ALA A N 1
ATOM 4992 C CA . ALA A 1 653 ? 6.575 19.304 -1.400 1.00 98.25 653 ALA A CA 1
ATOM 4993 C C . ALA A 1 653 ? 5.724 20.473 -0.909 1.00 98.25 653 ALA A C 1
ATOM 4995 O O . ALA A 1 653 ? 6.009 21.037 0.146 1.00 98.25 653 ALA A O 1
ATOM 4996 N N . VAL A 1 654 ? 4.646 20.777 -1.632 1.00 97.81 654 VAL A N 1
ATOM 4997 C CA . VAL A 1 654 ? 3.490 21.509 -1.106 1.00 97.81 654 VAL A CA 1
ATOM 4998 C C . VAL A 1 654 ? 2.298 20.569 -1.123 1.00 97.81 654 VAL A C 1
ATOM 5000 O O . VAL A 1 654 ? 1.981 19.985 -2.161 1.00 97.81 654 VAL A O 1
ATOM 5003 N N . VAL A 1 655 ? 1.632 20.433 0.019 1.00 97.50 655 VAL A N 1
ATOM 5004 C CA . VAL A 1 655 ? 0.436 19.604 0.153 1.00 97.50 655 VAL A CA 1
ATOM 5005 C C . VAL A 1 655 ? -0.724 20.418 0.691 1.00 97.50 655 VAL A C 1
ATOM 5007 O O . VAL A 1 655 ? -0.543 21.353 1.472 1.00 97.50 655 VAL A O 1
ATOM 5010 N N . LYS A 1 656 ? -1.928 20.015 0.308 1.00 96.69 656 LYS A N 1
ATOM 5011 C CA . LYS A 1 656 ? -3.175 20.467 0.904 1.00 96.69 656 LYS A CA 1
ATOM 5012 C C . LYS A 1 656 ? -3.866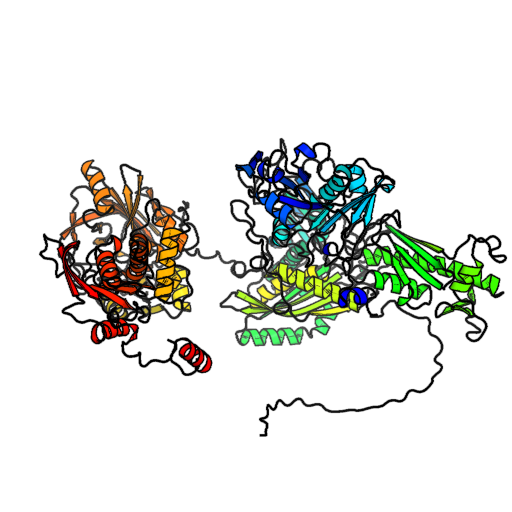 19.281 1.556 1.00 96.69 656 LYS A C 1
ATOM 5014 O O . LYS A 1 656 ? -4.053 18.246 0.918 1.00 96.69 656 LYS A O 1
ATOM 5019 N N . VAL A 1 657 ? -4.245 19.449 2.814 1.00 95.50 657 VAL A N 1
ATOM 5020 C CA . VAL A 1 657 ? -4.998 18.467 3.588 1.00 95.50 657 VAL A CA 1
ATOM 5021 C C . VAL A 1 657 ? -6.447 18.924 3.658 1.00 95.50 657 VAL A C 1
ATOM 5023 O O . VAL A 1 657 ? -6.748 20.061 4.019 1.00 95.50 657 VAL A O 1
ATOM 5026 N N . ASP A 1 658 ? -7.363 18.043 3.295 1.00 91.31 658 ASP A N 1
ATOM 5027 C CA . ASP A 1 658 ? -8.782 18.243 3.540 1.00 91.31 658 ASP A CA 1
ATOM 5028 C C . ASP A 1 658 ? -9.079 17.892 5.006 1.00 91.31 658 ASP A C 1
ATOM 5030 O O . ASP A 1 658 ? -8.880 16.751 5.424 1.00 91.31 658 ASP A O 1
ATOM 5034 N N . ARG A 1 659 ? -9.485 18.885 5.809 1.00 82.94 659 ARG A N 1
ATOM 5035 C CA . ARG A 1 659 ? -9.651 18.721 7.266 1.00 82.94 659 ARG A CA 1
ATOM 5036 C C . ARG A 1 659 ? -10.783 17.762 7.638 1.00 82.94 659 ARG A C 1
ATOM 5038 O O . ARG A 1 659 ? -10.695 17.139 8.690 1.00 82.94 659 ARG A O 1
ATOM 5045 N N . ASP A 1 660 ? -11.797 17.636 6.788 1.00 79.94 660 ASP A N 1
ATOM 5046 C CA . ASP A 1 660 ? -12.982 16.823 7.070 1.00 79.94 660 ASP A CA 1
ATOM 5047 C C . ASP A 1 660 ? -12.740 15.350 6.722 1.00 79.94 660 ASP A C 1
ATOM 5049 O O . ASP A 1 660 ? -13.226 14.447 7.399 1.00 79.94 660 ASP A O 1
ATOM 5053 N N . THR A 1 661 ? -11.975 15.093 5.659 1.00 80.06 661 THR A N 1
ATOM 5054 C CA . THR A 1 661 ? -11.764 13.740 5.119 1.00 80.06 661 THR A CA 1
ATOM 5055 C C . THR A 1 661 ? -10.370 13.172 5.376 1.00 80.06 661 THR A C 1
ATOM 5057 O O . THR A 1 661 ? -10.140 11.990 5.107 1.00 80.06 661 THR A O 1
ATOM 5060 N N . GLY A 1 662 ? -9.418 14.000 5.817 1.00 83.00 662 GLY A N 1
ATOM 5061 C CA . GLY A 1 662 ? -8.002 13.645 5.943 1.00 83.00 662 GLY A CA 1
ATOM 5062 C C . GLY A 1 662 ? -7.301 13.391 4.602 1.00 83.00 662 GLY A C 1
ATOM 5063 O O . GLY A 1 662 ? -6.184 12.879 4.578 1.00 83.00 662 GLY A O 1
ATOM 5064 N N . SER A 1 663 ? -7.947 13.704 3.473 1.00 88.00 663 SER A N 1
ATOM 5065 C CA . SER A 1 663 ? -7.380 13.467 2.142 1.00 88.00 663 SER A CA 1
ATOM 5066 C C . SER A 1 663 ? -6.227 14.434 1.871 1.00 88.00 663 SER A C 1
ATOM 5068 O O . SER A 1 663 ? -6.353 15.635 2.106 1.00 88.00 663 SER A O 1
ATOM 5070 N N . VAL A 1 664 ? -5.118 13.923 1.335 1.00 93.56 664 VAL A N 1
ATOM 5071 C CA . VAL A 1 664 ? -3.921 14.717 1.023 1.00 93.56 664 VAL A CA 1
ATOM 5072 C C . VAL A 1 664 ? -3.790 14.878 -0.488 1.00 93.56 664 VAL A C 1
ATOM 5074 O O . VAL A 1 664 ? -3.712 13.892 -1.218 1.00 93.56 664 VAL A O 1
ATOM 5077 N N . ALA A 1 665 ? -3.732 16.121 -0.955 1.00 94.75 665 ALA A N 1
ATOM 5078 C CA . ALA A 1 665 ? -3.396 16.463 -2.331 1.00 94.75 665 ALA A CA 1
ATOM 5079 C C . ALA A 1 665 ? -1.976 17.035 -2.386 1.00 94.75 665 ALA A C 1
ATOM 5081 O O . ALA A 1 665 ? -1.675 18.011 -1.700 1.00 94.75 665 ALA A O 1
ATOM 5082 N N . VAL A 1 666 ? -1.109 16.454 -3.216 1.00 96.44 666 VAL A N 1
ATOM 5083 C CA . VAL A 1 666 ? 0.207 17.031 -3.523 1.00 96.44 666 VAL A CA 1
ATOM 5084 C C . VAL A 1 666 ? 0.003 18.073 -4.625 1.00 96.44 666 VAL A C 1
ATOM 5086 O O . VAL A 1 666 ? -0.358 17.726 -5.745 1.00 96.44 666 VAL A O 1
ATOM 5089 N N . GLU A 1 667 ? 0.171 19.357 -4.308 1.00 94.56 667 GLU A N 1
ATOM 5090 C CA . GLU A 1 667 ? -0.123 20.457 -5.242 1.00 94.56 667 GLU A CA 1
ATOM 5091 C C . GLU A 1 667 ? 1.091 20.851 -6.089 1.00 94.56 667 GLU A C 1
ATOM 5093 O O . GLU A 1 667 ? 0.946 21.225 -7.252 1.00 94.56 667 GLU A O 1
ATOM 5098 N N . ASP A 1 668 ? 2.288 20.782 -5.508 1.00 94.12 668 ASP A N 1
ATOM 5099 C CA . ASP A 1 668 ? 3.543 21.114 -6.178 1.00 94.12 668 ASP A CA 1
ATOM 5100 C C . ASP A 1 668 ? 4.680 20.270 -5.604 1.00 94.12 668 ASP A C 1
ATOM 5102 O O . ASP A 1 668 ? 4.717 19.990 -4.400 1.00 94.12 668 ASP A O 1
ATOM 5106 N N . TYR A 1 669 ? 5.612 19.873 -6.464 1.00 97.88 669 TYR A N 1
ATOM 5107 C CA . TYR A 1 669 ? 6.751 19.065 -6.070 1.00 97.88 669 TYR A CA 1
ATOM 5108 C C . TYR A 1 669 ? 8.006 19.450 -6.844 1.00 97.88 669 TYR A C 1
ATOM 5110 O O . TYR A 1 669 ? 8.015 19.502 -8.076 1.00 97.88 669 TYR A O 1
ATOM 5118 N N . VAL A 1 670 ? 9.103 19.685 -6.126 1.00 98.19 670 VAL A N 1
ATOM 5119 C CA . VAL A 1 670 ? 10.388 20.077 -6.714 1.00 98.19 670 VAL A CA 1
ATOM 5120 C C . VAL A 1 670 ? 11.481 19.146 -6.206 1.00 98.19 670 VAL A C 1
ATOM 5122 O O . VAL A 1 670 ? 11.600 18.908 -5.008 1.00 98.19 670 VAL A O 1
ATOM 5125 N N . ILE A 1 671 ? 12.309 18.641 -7.119 1.00 98.00 671 ILE A N 1
ATOM 5126 C CA . ILE A 1 671 ? 13.474 17.814 -6.790 1.00 98.00 671 ILE A CA 1
ATOM 5127 C C . ILE A 1 671 ? 14.716 18.516 -7.323 1.00 98.00 671 ILE A C 1
ATOM 5129 O O . ILE A 1 671 ? 14.918 18.596 -8.536 1.00 98.00 671 ILE A O 1
ATOM 5133 N N . ALA A 1 672 ? 15.549 19.022 -6.416 1.00 97.94 672 ALA A N 1
ATOM 5134 C CA . ALA A 1 672 ? 16.881 19.517 -6.737 1.00 97.94 672 ALA A CA 1
ATOM 5135 C C . ALA A 1 672 ? 17.899 18.395 -6.550 1.00 97.94 672 ALA A C 1
ATOM 5137 O O . ALA A 1 672 ? 17.912 17.740 -5.510 1.00 97.94 672 ALA A O 1
ATOM 5138 N N . TYR A 1 673 ? 18.735 18.148 -7.554 1.00 96.56 673 TYR A N 1
ATOM 5139 C CA . TYR A 1 673 ? 19.621 16.991 -7.549 1.00 96.56 673 TYR A CA 1
ATOM 5140 C C . TYR A 1 673 ? 20.940 17.296 -8.255 1.00 96.56 673 TYR A C 1
ATOM 5142 O O . TYR A 1 673 ? 20.930 17.704 -9.420 1.00 96.56 673 TYR A O 1
ATOM 5150 N N . ASP A 1 674 ? 22.058 17.090 -7.554 1.00 96.31 674 ASP A N 1
ATOM 5151 C CA . ASP A 1 674 ? 23.394 17.133 -8.147 1.00 96.31 674 ASP A CA 1
ATOM 5152 C C . ASP A 1 674 ? 23.872 15.710 -8.452 1.00 96.31 674 ASP A C 1
ATOM 5154 O O . ASP A 1 674 ? 23.962 14.848 -7.569 1.00 96.31 674 ASP A O 1
ATOM 5158 N N . ILE A 1 675 ? 24.137 15.458 -9.733 1.00 93.56 675 ILE A N 1
ATOM 5159 C CA . ILE A 1 675 ? 24.459 14.125 -10.261 1.00 93.56 675 ILE A CA 1
ATOM 5160 C C . ILE A 1 675 ? 25.875 14.035 -10.812 1.00 93.56 675 ILE A C 1
ATOM 5162 O O . ILE A 1 675 ? 26.204 13.075 -11.518 1.00 93.56 675 ILE A O 1
ATOM 5166 N N . GLY A 1 676 ? 26.711 15.038 -10.539 1.00 93.56 676 GLY A N 1
ATOM 5167 C CA . GLY A 1 676 ? 27.876 15.281 -11.376 1.00 93.56 676 GLY A CA 1
ATOM 5168 C C . GLY A 1 676 ? 27.437 15.449 -12.830 1.00 93.56 676 GLY A C 1
ATOM 5169 O O . GLY A 1 676 ? 26.425 16.085 -13.104 1.00 93.56 676 GLY A O 1
ATOM 5170 N N . ARG A 1 677 ? 28.164 14.855 -13.775 1.00 94.75 677 ARG A N 1
ATOM 5171 C CA . ARG A 1 677 ? 27.860 15.024 -15.200 1.00 94.75 677 ARG A CA 1
ATOM 5172 C C . ARG A 1 677 ? 26.616 14.239 -15.646 1.00 94.75 677 ARG A C 1
ATOM 5174 O O . ARG A 1 677 ? 26.502 13.037 -15.398 1.00 94.75 677 ARG A O 1
ATOM 5181 N N . ALA A 1 678 ? 25.706 14.875 -16.382 1.00 95.50 678 ALA A N 1
ATOM 5182 C CA . ALA A 1 678 ? 24.561 14.194 -16.988 1.00 95.50 678 ALA A CA 1
ATOM 5183 C C . ALA A 1 678 ? 24.933 13.621 -18.367 1.00 95.50 678 ALA A C 1
ATOM 5185 O O . ALA A 1 678 ? 25.283 14.371 -19.274 1.00 95.50 678 ALA A O 1
ATOM 5186 N N . ILE A 1 679 ? 24.804 12.303 -18.588 1.00 96.25 679 ILE A N 1
ATOM 5187 C CA . ILE A 1 679 ? 24.991 11.757 -19.950 1.00 96.25 679 ILE A CA 1
ATOM 5188 C C . ILE A 1 679 ? 23.819 12.133 -20.861 1.00 96.25 679 ILE A C 1
ATOM 5190 O O . ILE A 1 679 ? 24.025 12.608 -21.974 1.00 96.25 679 ILE A O 1
ATOM 5194 N N . ASN A 1 680 ? 22.594 11.952 -20.368 1.00 96.94 680 ASN A N 1
ATOM 5195 C CA . ASN A 1 680 ? 21.370 12.332 -21.061 1.00 96.94 680 ASN A CA 1
ATOM 5196 C C . ASN A 1 680 ? 20.395 12.968 -20.053 1.00 96.94 680 ASN A C 1
ATOM 5198 O O . ASN A 1 680 ? 19.751 12.245 -19.282 1.00 96.94 680 ASN A O 1
ATOM 5202 N N . PRO A 1 681 ? 20.284 14.309 -20.023 1.00 95.94 681 PRO A N 1
ATOM 5203 C CA . PRO A 1 681 ? 19.455 15.006 -19.042 1.00 95.94 681 PRO A CA 1
ATOM 5204 C C . PRO A 1 681 ? 17.970 14.618 -19.086 1.00 95.94 681 PRO A C 1
ATOM 5206 O O . PRO A 1 681 ? 17.331 14.547 -18.036 1.00 95.94 681 PRO A O 1
ATOM 5209 N N . ALA A 1 682 ? 17.406 14.341 -20.268 1.00 95.62 682 ALA A N 1
ATOM 5210 C CA . ALA A 1 682 ? 16.004 13.940 -20.398 1.00 95.62 682 ALA A CA 1
ATOM 5211 C C . ALA A 1 682 ? 15.726 12.575 -19.747 1.00 95.62 682 ALA A C 1
ATOM 5213 O O . ALA A 1 682 ? 14.747 12.437 -19.012 1.00 95.62 682 ALA A O 1
ATOM 5214 N N . LEU A 1 683 ? 16.614 11.592 -19.941 1.00 95.69 683 LEU A N 1
ATOM 5215 C CA . LEU A 1 683 ? 16.491 10.278 -19.300 1.00 95.69 683 LEU A CA 1
ATOM 5216 C C . LEU A 1 683 ? 16.605 10.366 -17.778 1.00 95.69 683 LEU A C 1
ATOM 5218 O O . LEU A 1 683 ? 15.823 9.734 -17.067 1.00 95.69 683 LEU A O 1
ATOM 5222 N N . VAL A 1 684 ? 17.532 11.187 -17.274 1.00 95.38 684 VAL A N 1
ATOM 5223 C CA . VAL A 1 684 ? 17.677 11.414 -15.831 1.00 95.38 684 VAL A CA 1
ATOM 5224 C C . VAL A 1 684 ? 16.401 12.019 -15.241 1.00 95.38 684 VAL A C 1
ATOM 5226 O O . VAL A 1 684 ? 15.891 11.509 -14.245 1.00 95.38 684 VAL A O 1
ATOM 5229 N N . LYS A 1 685 ? 15.832 13.053 -15.877 1.00 95.56 685 LYS A N 1
ATOM 5230 C CA . LYS A 1 685 ? 14.553 13.641 -15.443 1.00 95.56 685 LYS A CA 1
ATOM 5231 C C . LYS A 1 685 ? 13.435 12.598 -15.424 1.00 95.56 685 LYS A C 1
ATOM 5233 O O . LYS A 1 685 ? 12.721 12.508 -14.431 1.00 95.56 685 LYS A O 1
ATOM 5238 N N . GLY A 1 686 ? 13.323 11.770 -16.465 1.00 94.88 686 GLY A N 1
ATOM 5239 C CA . GLY A 1 686 ? 12.335 10.688 -16.517 1.00 94.88 686 GLY A CA 1
ATOM 5240 C C . GLY A 1 686 ? 12.484 9.677 -15.372 1.00 94.88 686 GLY A C 1
ATOM 5241 O O . GLY A 1 686 ? 11.487 9.275 -14.772 1.00 94.88 686 GLY A O 1
ATOM 5242 N N . GLN A 1 687 ? 13.719 9.308 -15.010 1.00 94.94 687 GLN A N 1
ATOM 5243 C CA . GLN A 1 687 ? 13.982 8.429 -13.862 1.00 94.94 687 GLN A CA 1
ATOM 5244 C C . GLN A 1 687 ? 13.565 9.060 -12.531 1.00 94.94 687 GLN A C 1
ATOM 5246 O O . GLN A 1 687 ? 12.968 8.373 -11.701 1.00 94.94 687 GLN A O 1
ATOM 5251 N N . ILE A 1 688 ? 13.843 10.352 -12.346 1.00 95.94 688 ILE A N 1
ATOM 5252 C CA . ILE A 1 688 ? 13.485 11.097 -11.134 1.00 95.94 688 ILE A CA 1
ATOM 5253 C C . ILE A 1 688 ? 11.964 11.192 -10.988 1.00 95.94 688 ILE A C 1
ATOM 5255 O O . ILE A 1 688 ? 11.445 10.867 -9.926 1.00 95.94 688 ILE A O 1
ATOM 5259 N N . VAL A 1 689 ? 11.243 11.542 -12.057 1.00 96.12 689 VAL A N 1
ATOM 5260 C CA . VAL A 1 689 ? 9.771 11.619 -12.045 1.00 96.12 689 VAL A CA 1
ATOM 5261 C C . VAL A 1 689 ? 9.143 10.247 -11.781 1.00 96.12 689 VAL A C 1
ATOM 5263 O O . VAL A 1 689 ? 8.245 10.127 -10.951 1.00 96.12 689 VAL A O 1
ATOM 5266 N N . GLY A 1 690 ? 9.645 9.186 -12.422 1.00 95.38 690 GLY A N 1
ATOM 5267 C CA . GLY A 1 690 ? 9.168 7.825 -12.159 1.00 95.38 690 GLY A CA 1
ATOM 5268 C C . GLY A 1 690 ? 9.461 7.352 -10.729 1.00 95.38 690 GLY A C 1
ATOM 5269 O O . GLY A 1 690 ? 8.662 6.624 -10.146 1.00 95.38 690 GLY A O 1
ATOM 5270 N N . GLY A 1 691 ? 10.595 7.764 -10.152 1.00 95.81 691 GLY A N 1
ATOM 5271 C CA . GLY A 1 691 ? 10.921 7.519 -8.745 1.00 95.81 691 GLY A CA 1
ATOM 5272 C C . GLY A 1 691 ? 10.011 8.289 -7.792 1.00 95.81 691 GLY A C 1
ATOM 5273 O O . GLY A 1 691 ? 9.575 7.719 -6.797 1.00 95.81 691 GLY A O 1
ATOM 5274 N N . PHE A 1 692 ? 9.669 9.536 -8.126 1.00 97.50 692 PHE A N 1
ATOM 5275 C CA . PHE A 1 692 ? 8.727 10.336 -7.348 1.00 97.50 692 PHE A CA 1
ATOM 5276 C C . PHE A 1 692 ? 7.356 9.670 -7.274 1.00 97.50 692 PHE A C 1
ATOM 5278 O O . PHE A 1 692 ? 6.842 9.484 -6.177 1.00 97.50 692 PHE A O 1
ATOM 5285 N N . ALA A 1 693 ? 6.790 9.261 -8.415 1.00 96.81 693 ALA A N 1
ATOM 5286 C CA . ALA A 1 693 ? 5.471 8.629 -8.450 1.00 96.81 693 ALA A CA 1
ATOM 5287 C C . ALA A 1 693 ? 5.421 7.390 -7.538 1.00 96.81 693 ALA A C 1
ATOM 5289 O O . ALA A 1 693 ? 4.517 7.244 -6.724 1.00 96.81 693 ALA A O 1
ATOM 5290 N N . GLN A 1 694 ? 6.458 6.558 -7.607 1.00 97.06 694 GLN A N 1
ATOM 5291 C CA . GLN A 1 694 ? 6.656 5.401 -6.737 1.00 97.06 694 GLN A CA 1
ATOM 5292 C C . GLN A 1 694 ? 6.783 5.758 -5.247 1.00 97.06 694 GLN A C 1
ATOM 5294 O O . GLN A 1 694 ? 6.217 5.081 -4.392 1.00 97.06 694 GLN A O 1
ATOM 5299 N N . GLY A 1 695 ? 7.526 6.817 -4.925 1.00 96.81 695 GLY A N 1
ATOM 5300 C CA . GLY A 1 695 ? 7.656 7.303 -3.553 1.00 96.81 695 GLY A CA 1
ATOM 5301 C C . GLY A 1 695 ? 6.366 7.900 -3.007 1.00 96.81 695 GLY A C 1
ATOM 5302 O O . GLY A 1 695 ? 6.067 7.718 -1.836 1.00 96.81 695 GLY A O 1
ATOM 5303 N N . MET A 1 696 ? 5.579 8.567 -3.850 1.00 96.62 696 MET A N 1
ATOM 5304 C CA . MET A 1 696 ? 4.286 9.133 -3.478 1.00 96.62 696 MET A CA 1
ATOM 5305 C C . MET A 1 696 ? 3.281 8.022 -3.168 1.00 96.62 696 MET A C 1
ATOM 5307 O O . MET A 1 696 ? 2.551 8.121 -2.185 1.00 96.62 696 MET A O 1
ATOM 5311 N N . GLY A 1 697 ? 3.305 6.936 -3.949 1.00 96.00 697 GLY A N 1
ATOM 5312 C CA . GLY A 1 697 ? 2.572 5.714 -3.641 1.00 96.00 697 GLY A CA 1
ATOM 5313 C C . GLY A 1 697 ? 2.922 5.190 -2.248 1.00 96.00 697 GLY A C 1
ATOM 5314 O O . GLY A 1 697 ? 2.055 5.151 -1.382 1.00 96.00 697 GLY A O 1
ATOM 5315 N N . GLY A 1 698 ? 4.200 4.916 -1.971 1.00 96.00 698 GLY A N 1
ATOM 5316 C CA . GLY A 1 698 ? 4.649 4.473 -0.640 1.00 96.00 698 GLY A CA 1
ATOM 5317 C C . GLY A 1 698 ? 4.473 5.497 0.494 1.00 96.00 698 GLY A C 1
ATOM 5318 O O . GLY A 1 698 ? 4.591 5.137 1.665 1.00 96.00 698 GLY A O 1
ATOM 5319 N N . ALA A 1 699 ? 4.229 6.772 0.179 1.00 96.81 699 ALA A N 1
ATOM 5320 C CA . ALA A 1 699 ? 3.996 7.826 1.161 1.00 96.81 699 ALA A CA 1
ATOM 5321 C C . ALA A 1 699 ? 2.517 7.984 1.531 1.00 96.81 699 ALA A C 1
ATOM 5323 O O . ALA A 1 699 ? 2.245 8.411 2.647 1.00 96.81 699 ALA A O 1
ATOM 5324 N N . LEU A 1 700 ? 1.575 7.667 0.633 1.00 95.88 700 LEU A N 1
ATOM 5325 C CA . LEU A 1 700 ? 0.151 8.003 0.802 1.00 95.88 700 LEU A CA 1
ATOM 5326 C C . LEU A 1 700 ? -0.832 6.855 0.510 1.00 95.88 700 LEU A C 1
ATOM 5328 O O . LEU A 1 700 ? -1.960 6.903 0.994 1.00 95.88 700 LEU A O 1
ATOM 5332 N N . LEU A 1 701 ? -0.453 5.857 -0.296 1.00 94.81 701 LEU A N 1
ATOM 5333 C CA . LEU A 1 701 ? -1.410 4.939 -0.934 1.00 94.81 701 LEU A CA 1
ATOM 5334 C C . LEU A 1 701 ? -1.062 3.451 -0.784 1.00 94.81 701 LEU A C 1
ATOM 5336 O O . LEU A 1 701 ? -1.935 2.638 -0.499 1.00 94.81 701 LEU A O 1
ATOM 5340 N N . GLU A 1 702 ? 0.194 3.083 -1.017 1.00 96.06 702 GLU A N 1
ATOM 5341 C CA . GLU A 1 702 ? 0.620 1.699 -1.203 1.00 96.06 702 GLU A CA 1
ATOM 5342 C C . GLU A 1 702 ? 0.991 1.026 0.124 1.00 96.06 702 GLU A C 1
ATOM 5344 O O . GLU A 1 702 ? 1.957 1.424 0.778 1.00 96.06 702 GLU A O 1
ATOM 5349 N N . GLU A 1 703 ? 0.283 -0.049 0.482 1.00 95.69 703 GLU A N 1
ATOM 5350 C CA . GLU A 1 703 ? 0.645 -0.914 1.607 1.00 95.69 703 GLU A CA 1
ATOM 5351 C C . GLU A 1 703 ? 0.152 -2.359 1.406 1.00 95.69 703 GLU A C 1
ATOM 5353 O O . GLU A 1 703 ? -1.006 -2.608 1.074 1.00 95.69 703 GLU A O 1
ATOM 5358 N N . PHE A 1 704 ? 1.031 -3.332 1.643 1.00 96.19 704 PHE A N 1
ATOM 5359 C CA . PHE A 1 704 ? 0.697 -4.746 1.789 1.00 96.19 704 PHE A CA 1
ATOM 5360 C C . PHE A 1 704 ? 0.327 -5.029 3.242 1.00 96.19 704 PHE A C 1
ATOM 5362 O O . PHE A 1 704 ? 1.192 -5.294 4.083 1.00 96.19 704 PHE A O 1
ATOM 5369 N N . THR A 1 705 ? -0.968 -4.984 3.530 1.00 92.56 705 THR A N 1
ATOM 5370 C CA . THR A 1 705 ? -1.515 -5.314 4.847 1.00 92.56 705 THR A CA 1
ATOM 5371 C C . THR A 1 705 ? -1.872 -6.798 4.948 1.00 92.56 705 THR A C 1
ATOM 5373 O O . THR A 1 705 ? -2.159 -7.462 3.949 1.00 92.56 705 THR A O 1
ATOM 5376 N N . TYR A 1 706 ? -1.827 -7.320 6.174 1.00 93.44 706 TYR A N 1
ATOM 5377 C CA . TYR A 1 706 ? -2.141 -8.709 6.508 1.00 93.44 706 TYR A CA 1
ATOM 5378 C C . TYR A 1 706 ? -3.122 -8.729 7.680 1.00 93.44 706 TYR A C 1
ATOM 5380 O O . TYR A 1 706 ? -2.997 -7.904 8.586 1.00 93.44 706 TYR A O 1
ATOM 5388 N N . ASN A 1 707 ? -4.089 -9.648 7.669 1.00 88.31 707 ASN A N 1
ATOM 5389 C CA . ASN A 1 707 ? -4.963 -9.868 8.826 1.00 88.31 707 ASN A CA 1
ATOM 5390 C C . ASN A 1 707 ? -4.255 -10.703 9.912 1.00 88.31 707 ASN A C 1
ATOM 5392 O O . ASN A 1 707 ? -3.136 -11.170 9.718 1.00 88.31 707 ASN A O 1
ATOM 5396 N N . GLU A 1 708 ? -4.926 -10.944 11.038 1.00 89.06 708 GLU A N 1
ATOM 5397 C CA . GLU A 1 708 ? -4.383 -11.713 12.172 1.00 89.06 708 GLU A CA 1
ATOM 5398 C C . GLU A 1 708 ? -4.054 -13.179 11.840 1.00 89.06 708 GLU A C 1
ATOM 5400 O O . GLU A 1 708 ? -3.204 -13.785 12.489 1.00 89.06 708 GLU A O 1
ATOM 5405 N N . ARG A 1 709 ? -4.680 -13.746 10.800 1.00 88.00 709 ARG A N 1
ATOM 5406 C CA . ARG A 1 709 ? -4.375 -15.091 10.282 1.00 88.00 709 ARG A CA 1
ATOM 5407 C C . ARG A 1 709 ? -3.198 -15.101 9.304 1.00 88.00 709 ARG A C 1
ATOM 5409 O O . ARG A 1 709 ? -2.807 -16.166 8.840 1.00 88.00 709 ARG A O 1
ATOM 5416 N N . GLY A 1 710 ? -2.627 -13.938 8.990 1.00 91.44 710 GLY A N 1
ATOM 5417 C CA . GLY A 1 710 ? -1.560 -13.784 8.005 1.00 91.44 710 GLY A CA 1
ATOM 5418 C C . GLY A 1 710 ? -2.036 -13.852 6.554 1.00 91.44 710 GLY A C 1
ATOM 5419 O O . GLY A 1 710 ? -1.211 -14.041 5.660 1.00 91.44 710 GLY A O 1
ATOM 5420 N N . ASP A 1 711 ? -3.335 -13.669 6.299 1.00 93.44 711 ASP A N 1
ATOM 5421 C CA . ASP A 1 711 ? -3.851 -13.537 4.937 1.00 93.44 711 ASP A CA 1
ATOM 5422 C C . ASP A 1 711 ? -3.519 -12.137 4.388 1.00 93.44 711 ASP A C 1
ATOM 5424 O O . ASP A 1 711 ? -3.796 -11.137 5.064 1.00 93.44 711 ASP A O 1
ATOM 5428 N N . PRO A 1 712 ? -2.960 -12.025 3.168 1.00 94.69 712 PRO A N 1
ATOM 5429 C CA . PRO A 1 712 ? -2.716 -10.742 2.525 1.00 94.69 712 PRO A CA 1
ATOM 5430 C C . PRO A 1 712 ? -4.042 -10.093 2.118 1.00 94.69 712 PRO A C 1
ATOM 5432 O O . PRO A 1 712 ? -4.852 -10.687 1.406 1.00 94.69 712 PRO A O 1
ATOM 5435 N N . LEU A 1 713 ? -4.246 -8.843 2.530 1.00 91.75 713 LEU A N 1
ATOM 5436 C CA . LEU A 1 713 ? -5.465 -8.082 2.237 1.00 91.75 713 LEU A CA 1
ATOM 5437 C C . LEU A 1 713 ? -5.387 -7.333 0.901 1.00 91.75 713 LEU A C 1
ATOM 5439 O O . LEU A 1 713 ? -6.411 -7.067 0.283 1.00 91.75 713 LEU A O 1
ATOM 5443 N N . ALA A 1 714 ? -4.175 -7.035 0.432 1.00 91.50 714 ALA A N 1
ATOM 5444 C CA . ALA A 1 714 ? -3.931 -6.314 -0.812 1.00 91.50 714 ALA A CA 1
ATOM 5445 C C . ALA A 1 714 ? -3.396 -7.253 -1.906 1.00 91.50 714 ALA A C 1
ATOM 5447 O O . ALA A 1 714 ? -2.192 -7.317 -2.159 1.00 91.50 714 ALA A O 1
ATOM 5448 N N . THR A 1 715 ? -4.296 -8.010 -2.548 1.00 92.94 715 THR A N 1
ATOM 5449 C CA . THR A 1 715 ? -3.944 -8.982 -3.610 1.00 92.94 715 THR A CA 1
ATOM 5450 C C . THR A 1 715 ? -4.465 -8.603 -4.997 1.00 92.94 715 THR A C 1
ATOM 5452 O O . THR A 1 715 ? -4.232 -9.324 -5.965 1.00 92.94 715 THR A O 1
ATOM 5455 N N . THR A 1 716 ? -5.128 -7.454 -5.131 1.00 94.00 716 THR A N 1
ATOM 5456 C CA . THR A 1 716 ? -5.597 -6.908 -6.411 1.00 94.00 716 THR A CA 1
ATOM 5457 C C . THR A 1 716 ? -5.275 -5.415 -6.509 1.00 94.00 716 THR A C 1
ATOM 5459 O O . THR A 1 716 ? -4.955 -4.785 -5.506 1.00 94.00 716 THR A O 1
ATOM 5462 N N . PHE A 1 717 ? -5.392 -4.813 -7.697 1.00 94.69 717 PHE A N 1
ATOM 5463 C CA . PHE A 1 717 ? -5.299 -3.350 -7.846 1.00 94.69 717 PHE A CA 1
ATOM 5464 C C . PHE A 1 717 ? -6.518 -2.586 -7.314 1.00 94.69 717 PHE A C 1
ATOM 5466 O O . PHE A 1 717 ? -6.469 -1.361 -7.253 1.00 94.69 717 PHE A O 1
ATOM 5473 N N . ALA A 1 718 ? -7.598 -3.275 -6.930 1.00 89.44 718 ALA A N 1
ATOM 5474 C CA . ALA A 1 718 ? -8.685 -2.630 -6.198 1.00 89.44 718 ALA A CA 1
ATOM 5475 C C . ALA A 1 718 ? -8.265 -2.313 -4.752 1.00 89.44 718 ALA A C 1
ATOM 5477 O O . ALA A 1 718 ? -8.692 -1.301 -4.204 1.00 89.44 718 ALA A O 1
ATOM 5478 N N . ASP A 1 719 ? -7.396 -3.150 -4.177 1.00 87.25 719 ASP A N 1
ATOM 5479 C CA . ASP A 1 719 ? -6.959 -3.058 -2.781 1.00 87.25 719 ASP A CA 1
ATOM 5480 C C . ASP A 1 719 ? -5.555 -2.443 -2.646 1.00 87.25 719 ASP A C 1
ATOM 5482 O O . ASP A 1 719 ? -5.285 -1.694 -1.711 1.00 87.25 719 ASP A O 1
ATOM 5486 N N . TYR A 1 720 ? -4.651 -2.731 -3.591 1.00 94.62 720 TYR A N 1
ATOM 5487 C CA . TYR A 1 720 ? -3.311 -2.148 -3.654 1.00 94.62 720 TYR A CA 1
ATOM 5488 C C . TYR A 1 720 ? -3.312 -0.913 -4.562 1.00 94.62 720 TYR A C 1
ATOM 5490 O O . TYR A 1 720 ? -3.260 -1.016 -5.793 1.00 94.62 720 TYR A O 1
ATOM 5498 N N . LEU A 1 721 ? -3.383 0.263 -3.941 1.00 93.38 721 LEU A N 1
ATOM 5499 C CA . LEU A 1 721 ? -3.624 1.535 -4.619 1.00 93.38 721 LEU A CA 1
ATOM 5500 C C . LEU A 1 721 ? -2.345 2.099 -5.252 1.00 93.38 721 LEU A C 1
ATOM 5502 O O . LEU A 1 721 ? -1.610 2.868 -4.637 1.00 93.38 721 LEU A O 1
ATOM 5506 N N . LEU A 1 722 ? -2.093 1.741 -6.513 1.00 94.25 722 LEU A N 1
ATOM 5507 C CA . LEU A 1 722 ? -1.042 2.387 -7.298 1.00 94.25 722 LEU A CA 1
ATOM 5508 C C . LEU A 1 722 ? -1.442 3.819 -7.687 1.00 94.25 722 LEU A C 1
ATOM 5510 O O . LEU A 1 722 ? -2.575 4.039 -8.125 1.00 94.25 722 LEU A O 1
ATOM 5514 N N . PRO A 1 723 ? -0.518 4.791 -7.601 1.00 94.00 723 PRO A N 1
ATOM 5515 C CA . PRO A 1 723 ? -0.804 6.161 -7.999 1.00 94.00 723 PRO A CA 1
ATOM 5516 C C . PRO A 1 723 ? -1.087 6.255 -9.502 1.00 94.00 723 PRO A C 1
ATOM 5518 O O . PRO A 1 723 ? -0.346 5.712 -10.327 1.00 94.00 723 PRO A O 1
ATOM 5521 N N . THR A 1 724 ? -2.139 6.989 -9.866 1.00 94.25 724 THR A N 1
ATOM 5522 C CA . THR A 1 724 ? -2.467 7.285 -11.264 1.00 94.25 724 THR A CA 1
ATOM 5523 C C . THR A 1 724 ? -2.019 8.698 -11.642 1.00 94.25 724 THR A C 1
ATOM 5525 O O . THR A 1 724 ? -1.546 9.473 -10.811 1.00 94.25 724 THR A O 1
ATOM 5528 N N . ALA A 1 725 ? -2.210 9.081 -12.908 1.00 91.62 725 ALA A N 1
ATOM 5529 C CA . ALA A 1 725 ? -1.954 10.448 -13.364 1.00 91.62 725 ALA A CA 1
ATOM 5530 C C . ALA A 1 725 ? -2.800 11.515 -12.636 1.00 91.62 725 ALA A C 1
ATOM 5532 O O . ALA A 1 725 ? -2.487 12.696 -12.736 1.00 91.62 725 ALA A O 1
ATOM 5533 N N . ARG A 1 726 ? -3.872 11.120 -11.933 1.00 90.56 726 ARG A N 1
ATOM 5534 C CA . ARG A 1 726 ? -4.698 12.032 -11.135 1.00 90.56 726 ARG A CA 1
ATOM 5535 C C . ARG A 1 726 ? -4.034 12.405 -9.810 1.00 90.56 726 ARG A C 1
ATOM 5537 O O . ARG A 1 726 ? -4.155 13.549 -9.386 1.00 90.56 726 ARG A O 1
ATOM 5544 N N . GLU A 1 727 ? -3.376 11.451 -9.158 1.00 90.50 727 GLU A N 1
ATOM 5545 C CA . GLU A 1 727 ? -2.734 11.670 -7.859 1.00 90.50 727 GLU A CA 1
ATOM 5546 C C . GLU A 1 727 ? -1.330 12.270 -8.017 1.00 90.50 727 GLU A C 1
ATOM 5548 O O . GLU A 1 727 ? -0.880 13.018 -7.154 1.00 90.50 727 GLU A O 1
ATOM 5553 N N . VAL A 1 728 ? -0.629 11.946 -9.111 1.00 91.56 728 VAL A N 1
ATOM 5554 C CA . VAL A 1 728 ? 0.751 12.396 -9.353 1.00 91.56 728 VAL A CA 1
ATOM 5555 C C . VAL A 1 728 ? 0.771 13.878 -9.742 1.00 91.56 728 VAL A C 1
ATOM 5557 O O . VAL A 1 728 ? 0.308 14.257 -10.815 1.00 91.56 728 VAL A O 1
ATOM 5560 N N . ALA A 1 729 ? 1.367 14.709 -8.884 1.00 87.12 729 ALA A N 1
ATOM 5561 C CA . ALA A 1 729 ? 1.574 16.135 -9.137 1.00 87.12 729 ALA A CA 1
ATOM 5562 C C . ALA A 1 729 ? 2.576 16.404 -10.275 1.00 87.12 729 ALA A C 1
ATOM 5564 O O . ALA A 1 729 ? 3.403 15.558 -10.628 1.00 87.12 729 ALA A O 1
ATOM 5565 N N . ASN A 1 730 ? 2.566 17.631 -10.805 1.00 87.31 730 ASN A N 1
ATOM 5566 C CA . ASN A 1 730 ? 3.639 18.092 -11.684 1.00 87.31 730 ASN A CA 1
ATOM 5567 C C . ASN A 1 730 ? 4.952 18.180 -10.894 1.00 87.31 730 ASN A C 1
ATOM 5569 O O . ASN A 1 730 ? 5.041 18.903 -9.907 1.00 87.31 730 ASN A O 1
ATOM 5573 N N . VAL A 1 731 ? 5.976 17.459 -11.354 1.00 94.38 731 VAL A N 1
ATOM 5574 C CA . VAL A 1 731 ? 7.295 17.434 -10.710 1.00 94.38 731 VAL A CA 1
ATOM 5575 C C . VAL A 1 731 ? 8.271 18.318 -11.470 1.00 94.38 731 VAL A C 1
ATOM 5577 O O . VAL A 1 731 ? 8.587 18.074 -12.639 1.00 94.38 731 VAL A O 1
ATOM 5580 N N . HIS A 1 732 ? 8.826 19.311 -10.788 1.00 95.88 732 HIS A N 1
ATOM 5581 C CA . HIS A 1 732 ? 9.882 20.161 -11.316 1.00 95.88 732 HIS A CA 1
ATOM 5582 C C . HIS A 1 732 ? 11.257 19.632 -10.904 1.00 95.88 732 HIS A C 1
ATOM 5584 O O . HIS A 1 732 ? 11.621 19.631 -9.731 1.00 95.88 732 HIS A O 1
ATOM 5590 N N . VAL A 1 733 ? 12.061 19.211 -11.879 1.00 96.31 733 VAL A N 1
ATOM 5591 C CA . VAL A 1 733 ? 13.412 18.694 -11.621 1.00 96.31 733 VAL A CA 1
ATOM 5592 C C . VAL A 1 733 ? 14.463 19.767 -11.907 1.00 96.31 733 VAL A C 1
ATOM 5594 O O . VAL A 1 733 ? 14.612 20.211 -13.050 1.00 96.31 733 VAL A O 1
ATOM 5597 N N . ILE A 1 734 ? 15.229 20.142 -10.882 1.00 95.81 734 ILE A N 1
ATOM 5598 C CA . ILE A 1 734 ? 16.400 21.018 -10.977 1.00 95.81 734 ILE A CA 1
ATOM 5599 C C . ILE A 1 734 ? 17.644 20.128 -10.982 1.00 95.81 734 ILE A C 1
ATOM 5601 O O . ILE A 1 734 ? 18.124 19.706 -9.933 1.00 95.81 734 ILE A O 1
ATOM 5605 N N . LEU A 1 735 ? 18.163 19.837 -12.176 1.00 95.56 735 LEU A N 1
ATOM 5606 C CA . LEU A 1 735 ? 19.426 19.115 -12.325 1.00 95.56 735 LEU A CA 1
ATOM 5607 C C . LEU A 1 735 ? 20.607 20.075 -12.216 1.00 95.56 735 LEU A C 1
ATOM 5609 O O . LEU A 1 735 ? 20.623 21.115 -12.880 1.00 95.56 735 LEU A O 1
ATOM 5613 N N . ARG A 1 736 ? 21.586 19.703 -11.393 1.00 95.06 736 ARG A N 1
ATOM 5614 C CA . ARG A 1 736 ? 22.877 20.373 -11.246 1.00 95.06 736 ARG A CA 1
ATOM 5615 C C . ARG A 1 736 ? 24.008 19.402 -11.577 1.00 95.06 736 ARG A C 1
ATOM 5617 O O . ARG A 1 736 ? 23.876 18.194 -11.392 1.00 95.06 736 ARG A O 1
ATOM 5624 N N . GLU A 1 737 ? 25.097 19.968 -12.077 1.00 95.56 737 GLU A N 1
ATOM 5625 C CA . GLU A 1 737 ? 26.344 19.266 -12.401 1.00 95.56 737 GLU A CA 1
ATOM 5626 C C . GLU A 1 737 ? 27.521 20.004 -11.742 1.00 95.56 737 GLU A C 1
ATOM 5628 O O . GLU A 1 737 ? 28.606 20.106 -12.312 1.00 95.56 737 GLU A O 1
ATOM 5633 N N . ASP A 1 738 ? 27.275 20.611 -10.574 1.00 95.00 738 ASP A N 1
ATOM 5634 C CA . ASP A 1 738 ? 28.212 21.536 -9.938 1.00 95.00 738 ASP A CA 1
ATOM 5635 C C . ASP A 1 738 ? 29.387 20.769 -9.307 1.00 95.00 738 ASP A C 1
ATOM 5637 O O . ASP A 1 738 ? 30.507 21.279 -9.281 1.00 95.00 738 ASP A O 1
ATOM 5641 N N . TYR A 1 739 ? 29.150 19.526 -8.858 1.00 94.62 739 TYR A N 1
ATOM 5642 C CA . TYR A 1 739 ? 30.150 18.673 -8.208 1.00 94.62 739 TYR A CA 1
ATOM 5643 C C . TYR A 1 739 ? 30.289 17.311 -8.897 1.00 94.62 739 TYR A C 1
ATOM 5645 O O . TYR A 1 739 ? 29.689 16.303 -8.509 1.00 94.62 739 TYR A O 1
ATOM 5653 N N . MET A 1 740 ? 31.153 17.269 -9.913 1.00 94.62 740 MET A N 1
ATOM 5654 C CA . MET A 1 740 ? 31.550 16.031 -10.588 1.00 94.62 740 MET A CA 1
ATOM 5655 C C . MET A 1 740 ? 32.312 15.090 -9.644 1.00 94.62 740 MET A C 1
ATOM 5657 O O . MET A 1 740 ? 33.002 15.524 -8.719 1.00 94.62 740 MET A O 1
ATOM 5661 N N . SER A 1 741 ? 32.192 13.781 -9.878 1.00 93.69 741 SER A N 1
ATOM 5662 C CA . SER A 1 741 ? 32.959 12.795 -9.111 1.00 93.69 741 SER A CA 1
ATOM 5663 C C . SER A 1 741 ? 34.391 12.679 -9.649 1.00 93.69 741 SER A C 1
ATOM 5665 O O . SER A 1 741 ? 34.560 12.441 -10.846 1.00 93.69 741 SER A O 1
ATOM 5667 N N . PRO A 1 742 ? 35.432 12.762 -8.803 1.00 91.44 742 PRO A N 1
ATOM 5668 C CA . PRO A 1 742 ? 36.814 12.524 -9.226 1.00 91.44 742 PRO A CA 1
ATOM 5669 C C . PRO A 1 742 ? 37.133 11.029 -9.416 1.00 91.44 742 PRO A C 1
ATOM 5671 O O . PRO A 1 742 ? 38.223 10.671 -9.860 1.00 91.44 742 PRO A O 1
ATOM 5674 N N . LEU A 1 743 ? 36.203 10.135 -9.060 1.00 92.88 743 LEU A N 1
ATOM 5675 C CA . LEU A 1 743 ? 36.445 8.693 -8.957 1.00 92.88 743 LEU A CA 1
ATOM 5676 C C . LEU A 1 743 ? 36.236 7.932 -10.274 1.00 92.88 743 LEU A C 1
ATOM 5678 O O . LEU A 1 743 ? 36.467 6.724 -10.332 1.00 92.88 743 LEU A O 1
ATOM 5682 N N . ASN A 1 744 ? 35.802 8.612 -11.336 1.00 94.81 744 ASN A N 1
ATOM 5683 C CA . ASN A 1 744 ? 35.591 8.022 -12.654 1.00 94.81 744 ASN A CA 1
ATOM 5684 C C . ASN A 1 744 ? 35.905 9.032 -13.778 1.00 94.81 744 ASN A C 1
ATOM 5686 O O . ASN A 1 744 ? 35.786 10.239 -13.568 1.00 94.81 744 ASN A O 1
ATOM 5690 N N . PRO A 1 745 ? 36.291 8.567 -14.982 1.00 94.19 745 PRO A N 1
ATO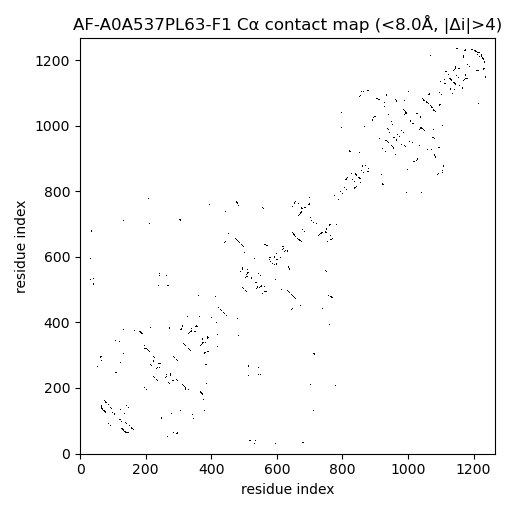M 5691 C CA . PRO A 1 745 ? 36.798 9.439 -16.049 1.00 94.19 745 PRO A CA 1
ATOM 5692 C C . PRO A 1 745 ? 35.753 10.388 -16.647 1.00 94.19 745 PRO A C 1
ATOM 5694 O O . PRO A 1 745 ? 36.111 11.327 -17.352 1.00 94.19 745 PRO A O 1
ATOM 5697 N N . LEU A 1 746 ? 34.465 10.137 -16.405 1.00 95.19 746 LEU A N 1
ATOM 5698 C CA . LEU A 1 746 ? 33.372 10.911 -16.987 1.00 95.19 746 LEU A CA 1
ATOM 5699 C C . LEU A 1 746 ? 32.793 11.952 -16.018 1.00 95.19 746 LEU A C 1
ATOM 5701 O O . LEU A 1 746 ? 31.937 12.732 -16.434 1.00 95.19 746 LEU A O 1
ATOM 5705 N N . GLY A 1 747 ? 33.231 11.975 -14.754 1.00 95.06 747 GLY A N 1
ATOM 5706 C CA . GLY A 1 747 ? 32.700 12.882 -13.734 1.00 95.06 747 GLY A CA 1
ATOM 5707 C C . GLY A 1 747 ? 31.253 12.586 -13.319 1.00 95.06 747 GLY A C 1
ATOM 5708 O O . GLY A 1 747 ? 30.578 13.466 -12.784 1.00 95.06 747 GLY A O 1
ATOM 5709 N N . ILE A 1 748 ? 30.751 11.377 -13.589 1.00 95.12 748 ILE A N 1
ATOM 5710 C CA . ILE A 1 748 ? 29.333 10.999 -13.453 1.00 95.12 748 ILE A CA 1
ATOM 5711 C C . ILE A 1 748 ? 29.016 10.393 -12.082 1.00 95.12 748 ILE A C 1
ATOM 5713 O O . ILE A 1 748 ? 29.847 9.696 -11.498 1.00 95.12 748 ILE A O 1
ATOM 5717 N N . LYS A 1 749 ? 27.784 10.586 -11.599 1.00 94.75 749 LYS A N 1
ATOM 5718 C CA . LYS A 1 749 ? 27.213 9.886 -10.434 1.00 94.75 749 LYS A CA 1
ATOM 5719 C C . LYS A 1 749 ? 25.917 9.151 -10.817 1.00 94.75 749 LYS A C 1
ATOM 5721 O O . LYS A 1 749 ? 25.421 9.274 -11.938 1.00 94.75 749 LYS A O 1
ATOM 5726 N N . GLY A 1 750 ? 25.391 8.310 -9.923 1.00 91.00 750 GLY A N 1
ATOM 5727 C CA . GLY A 1 750 ? 24.139 7.578 -10.160 1.00 91.00 750 GLY A CA 1
ATOM 5728 C C . GLY A 1 750 ? 22.892 8.466 -10.043 1.00 91.00 750 GLY A C 1
ATOM 5729 O O . GLY A 1 750 ? 22.915 9.459 -9.336 1.00 91.00 750 GLY A O 1
ATOM 5730 N N . ALA A 1 751 ? 21.790 8.100 -10.708 1.00 91.19 751 ALA A N 1
ATOM 5731 C CA . ALA A 1 751 ? 20.522 8.850 -10.636 1.00 91.19 751 ALA A CA 1
ATOM 5732 C C . ALA A 1 751 ? 19.257 7.969 -10.641 1.00 91.19 751 ALA A C 1
ATOM 5734 O O . ALA A 1 751 ? 18.137 8.466 -10.712 1.00 91.19 751 ALA A O 1
ATOM 5735 N N . GLY A 1 752 ? 19.416 6.643 -10.617 1.00 87.06 752 GLY A N 1
ATOM 5736 C CA . GLY A 1 752 ? 18.311 5.712 -10.848 1.00 87.06 752 GLY A CA 1
ATOM 5737 C C . GLY A 1 752 ? 17.339 5.579 -9.676 1.00 87.06 752 GLY A C 1
ATOM 5738 O O . GLY A 1 752 ? 16.233 5.088 -9.879 1.00 87.06 752 GLY A O 1
ATOM 5739 N N . GLU A 1 753 ? 17.732 5.974 -8.465 1.00 91.38 753 GLU A N 1
ATOM 5740 C CA . GLU A 1 753 ? 16.978 5.737 -7.223 1.00 91.38 753 GLU A CA 1
ATOM 5741 C C . GLU A 1 753 ? 16.585 7.023 -6.484 1.00 91.38 753 GLU A C 1
ATOM 5743 O O . GLU A 1 753 ? 15.663 7.000 -5.681 1.00 91.38 753 GLU A O 1
ATOM 5748 N N . SER A 1 754 ? 17.198 8.161 -6.803 1.00 87.56 754 SER A N 1
ATOM 5749 C CA . SER A 1 754 ? 17.038 9.418 -6.058 1.00 87.56 754 SER A CA 1
ATOM 5750 C C . SER A 1 754 ? 15.626 10.000 -6.052 1.00 87.56 754 SER A C 1
ATOM 5752 O O . SER A 1 754 ? 15.252 10.704 -5.115 1.00 87.56 754 SER A O 1
ATOM 5754 N N . GLY A 1 755 ? 14.835 9.705 -7.088 1.00 94.12 755 GLY A N 1
ATOM 5755 C CA . GLY A 1 755 ? 13.467 10.198 -7.216 1.00 94.12 755 GLY A CA 1
ATOM 5756 C C . GLY A 1 755 ? 12.525 9.711 -6.113 1.00 94.12 755 GLY A C 1
ATOM 5757 O O . GLY A 1 755 ? 11.570 10.411 -5.817 1.00 94.12 755 GLY A O 1
ATOM 5758 N N . ILE A 1 756 ? 12.785 8.553 -5.490 1.00 96.44 756 ILE A N 1
ATOM 5759 C CA . ILE A 1 756 ? 11.945 8.018 -4.400 1.00 96.44 756 ILE A CA 1
ATOM 5760 C C . ILE A 1 756 ? 12.455 8.436 -3.013 1.00 96.44 756 ILE A C 1
ATOM 5762 O O . ILE A 1 756 ? 11.659 8.610 -2.096 1.00 96.44 756 ILE A O 1
ATOM 5766 N N . THR A 1 757 ? 13.768 8.621 -2.851 1.00 96.12 757 THR A N 1
ATOM 5767 C CA . THR A 1 757 ? 14.463 8.618 -1.553 1.00 96.12 757 THR A CA 1
ATOM 5768 C C . THR A 1 757 ? 13.904 9.595 -0.520 1.00 96.12 757 THR A C 1
ATOM 5770 O O . THR A 1 757 ? 13.743 9.220 0.636 1.00 96.12 757 THR A O 1
ATOM 5773 N N . GLY A 1 758 ? 13.593 10.831 -0.918 1.00 97.06 758 GLY A N 1
ATOM 5774 C CA . GLY A 1 758 ? 13.093 11.870 -0.011 1.00 97.06 758 GLY A CA 1
ATOM 5775 C C . GLY A 1 758 ? 11.577 12.038 0.011 1.00 97.06 758 GLY A C 1
ATOM 5776 O O . GLY A 1 758 ? 11.090 12.929 0.704 1.00 97.06 758 GLY A O 1
ATOM 5777 N N . VAL A 1 759 ? 10.820 11.219 -0.727 1.00 98.00 759 VAL A N 1
ATOM 5778 C CA . VAL A 1 759 ? 9.404 11.517 -0.985 1.00 98.00 759 VAL A CA 1
ATOM 5779 C C . VAL A 1 759 ? 8.546 11.416 0.263 1.00 98.00 759 VAL A C 1
ATOM 5781 O O . VAL A 1 759 ? 7.847 12.374 0.596 1.00 98.00 759 VAL A O 1
ATOM 5784 N N . GLY A 1 760 ? 8.655 10.298 0.983 1.00 97.38 760 GLY A N 1
ATOM 5785 C CA . GLY A 1 760 ? 7.910 10.079 2.220 1.00 97.38 760 GLY A CA 1
ATOM 5786 C C . GLY A 1 760 ? 8.201 11.141 3.280 1.00 97.38 760 GLY A C 1
ATOM 5787 O O . GLY A 1 760 ? 7.278 11.666 3.891 1.00 97.38 760 GLY A O 1
ATOM 5788 N N . ALA A 1 761 ? 9.474 11.519 3.434 1.00 97.88 761 ALA A N 1
ATOM 5789 C CA . ALA A 1 761 ? 9.906 12.585 4.335 1.00 97.88 761 ALA A CA 1
ATOM 5790 C C . ALA A 1 761 ? 9.299 13.947 3.970 1.00 97.88 761 ALA A C 1
ATOM 5792 O O . ALA A 1 761 ? 8.647 14.564 4.807 1.00 97.88 761 ALA A O 1
ATOM 5793 N N . ALA A 1 762 ? 9.473 14.402 2.724 1.00 98.50 762 ALA A N 1
ATOM 5794 C CA . ALA A 1 762 ? 9.016 15.726 2.305 1.00 98.50 762 ALA A CA 1
ATOM 5795 C C . ALA A 1 762 ? 7.488 15.856 2.384 1.00 98.50 762 ALA A C 1
ATOM 5797 O O . ALA A 1 762 ? 6.987 16.893 2.814 1.00 98.50 762 ALA A O 1
ATOM 5798 N N . ILE A 1 763 ? 6.748 14.802 2.014 1.00 98.25 763 ILE A N 1
ATOM 5799 C CA . ILE A 1 763 ? 5.284 14.771 2.133 1.00 98.25 763 ILE A CA 1
ATOM 5800 C C . ILE A 1 763 ? 4.861 14.770 3.606 1.00 98.25 763 ILE A C 1
ATOM 5802 O O . ILE A 1 763 ? 4.002 15.565 3.973 1.00 98.25 763 ILE A O 1
ATOM 5806 N N . ALA A 1 764 ? 5.477 13.947 4.459 1.00 97.69 764 ALA A N 1
ATOM 5807 C CA . ALA A 1 764 ? 5.173 13.921 5.891 1.00 97.69 764 ALA A CA 1
ATOM 5808 C C . ALA A 1 764 ? 5.398 15.287 6.558 1.00 97.69 764 ALA A C 1
ATOM 5810 O O . ALA A 1 764 ? 4.520 15.783 7.258 1.00 97.69 764 ALA A O 1
ATOM 5811 N N . SER A 1 765 ? 6.536 15.930 6.281 1.00 97.81 765 SER A N 1
ATOM 5812 C CA . SER A 1 765 ? 6.840 17.281 6.763 1.00 97.81 765 SER A CA 1
ATOM 5813 C C . SER A 1 765 ? 5.824 18.314 6.271 1.00 97.81 765 SER A C 1
ATOM 5815 O O . SER A 1 765 ? 5.392 19.171 7.038 1.00 97.81 765 SER A O 1
ATOM 5817 N N . ALA A 1 766 ? 5.404 18.218 5.005 1.00 98.06 766 ALA A N 1
ATOM 5818 C CA . ALA A 1 766 ? 4.404 19.116 4.443 1.00 98.06 766 ALA A CA 1
ATOM 5819 C C . ALA A 1 766 ? 3.021 18.904 5.074 1.00 98.06 766 ALA A C 1
ATOM 5821 O O . ALA A 1 766 ? 2.308 19.876 5.297 1.00 98.06 766 ALA A O 1
ATOM 5822 N N . ILE A 1 767 ? 2.641 17.663 5.391 1.00 97.25 767 ILE A N 1
ATOM 5823 C CA . ILE A 1 767 ? 1.383 17.358 6.088 1.00 97.25 767 ILE A CA 1
ATOM 5824 C C . ILE A 1 767 ? 1.407 17.951 7.498 1.00 97.25 767 ILE A C 1
ATOM 5826 O O . ILE A 1 767 ? 0.467 18.651 7.866 1.00 97.25 767 ILE A O 1
ATOM 5830 N N . ASP A 1 768 ? 2.486 17.739 8.252 1.00 95.00 768 ASP A N 1
ATOM 5831 C CA . ASP A 1 768 ? 2.656 18.291 9.600 1.00 95.00 768 ASP A CA 1
ATOM 5832 C C . ASP A 1 768 ? 2.545 19.827 9.617 1.00 95.00 768 ASP A C 1
ATOM 5834 O O . ASP A 1 768 ? 1.847 20.397 10.461 1.00 95.00 768 ASP A O 1
ATOM 5838 N N . ASP A 1 769 ? 3.177 20.503 8.651 1.00 95.56 769 ASP A N 1
ATOM 5839 C CA . ASP A 1 769 ? 3.078 21.959 8.469 1.00 95.56 769 ASP A CA 1
ATOM 5840 C C . ASP A 1 769 ? 1.665 22.401 8.030 1.00 95.56 769 ASP A C 1
ATOM 5842 O O . ASP A 1 769 ? 1.185 23.457 8.442 1.00 95.56 769 ASP A O 1
ATOM 5846 N N . ALA A 1 770 ? 0.955 21.585 7.242 1.00 95.69 770 ALA A N 1
ATOM 5847 C CA . ALA A 1 770 ? -0.409 21.870 6.789 1.00 95.69 770 ALA A CA 1
ATOM 5848 C C . ALA A 1 770 ? -1.432 21.830 7.930 1.00 95.69 770 ALA A C 1
ATOM 5850 O O . ALA A 1 770 ? -2.330 22.677 7.999 1.00 95.69 770 ALA A O 1
ATOM 5851 N N . ILE A 1 771 ? -1.304 20.843 8.819 1.00 91.75 771 ILE A N 1
ATOM 5852 C CA . ILE A 1 771 ? -2.211 20.655 9.958 1.00 91.75 771 ILE A CA 1
ATOM 5853 C C . ILE A 1 771 ? -1.779 21.457 11.192 1.00 91.75 771 ILE A C 1
ATOM 5855 O O . ILE A 1 771 ? -2.579 21.626 12.110 1.00 91.75 771 ILE A O 1
ATOM 5859 N N . GLY A 1 772 ? -0.554 21.996 11.196 1.00 88.25 772 GLY A N 1
ATOM 5860 C CA . GLY A 1 772 ? -0.000 22.777 12.303 1.00 88.25 772 GLY A CA 1
ATOM 5861 C C . GLY A 1 772 ? 0.432 21.919 13.494 1.00 88.25 772 GLY A C 1
ATOM 5862 O O . GLY A 1 772 ? 0.448 22.408 14.621 1.00 88.25 772 GLY A O 1
ATOM 5863 N N . MET A 1 773 ? 0.764 20.647 13.257 1.00 85.62 773 MET A N 1
ATOM 5864 C CA . MET A 1 773 ? 1.181 19.692 14.288 1.00 85.62 773 MET A CA 1
ATOM 5865 C C . MET A 1 773 ? 2.516 19.043 13.899 1.00 85.62 773 MET A C 1
ATOM 5867 O O . MET A 1 773 ? 2.536 17.924 13.385 1.00 85.62 773 MET A O 1
ATOM 5871 N N . PRO A 1 774 ? 3.652 19.724 14.132 1.00 81.94 774 PRO A N 1
ATOM 5872 C CA . PRO A 1 774 ? 4.961 19.150 13.855 1.00 81.94 774 PRO A CA 1
ATOM 5873 C C . PRO A 1 774 ? 5.190 17.833 14.611 1.00 81.94 774 PRO A C 1
ATOM 5875 O O . PRO A 1 774 ? 5.031 17.763 15.829 1.00 81.94 774 PRO A O 1
ATOM 5878 N N . GLY A 1 775 ? 5.584 16.785 13.888 1.00 81.62 775 GLY A N 1
ATOM 5879 C CA . GLY A 1 775 ? 5.855 15.457 14.444 1.00 81.62 775 GLY A CA 1
ATOM 5880 C C . GLY A 1 775 ? 4.638 14.530 14.535 1.00 81.62 775 GLY A C 1
ATOM 5881 O O . GLY A 1 775 ? 4.761 13.465 15.151 1.00 81.62 775 GLY A O 1
ATOM 5882 N N . ALA A 1 776 ? 3.490 14.912 13.962 1.00 87.06 776 ALA A N 1
ATOM 5883 C CA . ALA A 1 776 ? 2.278 14.093 13.960 1.00 87.06 776 ALA A CA 1
ATOM 5884 C C . ALA A 1 776 ? 2.401 12.892 13.012 1.00 87.06 776 ALA A C 1
ATOM 5886 O O . ALA A 1 776 ? 2.044 11.771 13.377 1.00 87.06 776 ALA A O 1
ATOM 5887 N N . VAL A 1 777 ? 2.975 13.080 11.821 1.00 93.62 777 VAL A N 1
ATOM 5888 C CA . VAL A 1 777 ? 3.230 11.968 10.904 1.00 93.62 777 VAL A CA 1
ATOM 5889 C C . VAL A 1 777 ? 4.416 11.135 11.393 1.00 93.62 777 VAL A C 1
ATOM 5891 O O . VAL A 1 777 ? 5.584 11.509 11.242 1.00 93.62 777 VAL A O 1
ATOM 5894 N N . ARG A 1 778 ? 4.097 9.964 11.955 1.00 95.06 778 ARG A N 1
ATOM 5895 C CA . ARG A 1 778 ? 5.070 8.973 12.449 1.00 95.06 778 ARG A CA 1
ATOM 5896 C C . ARG A 1 778 ? 5.111 7.677 11.647 1.00 95.06 778 ARG A C 1
ATOM 5898 O O . ARG A 1 778 ? 6.005 6.862 11.854 1.00 95.06 778 ARG A O 1
ATOM 5905 N N . GLN A 1 779 ? 4.178 7.494 10.716 1.00 95.75 779 GLN A N 1
ATOM 5906 C CA . GLN A 1 779 ? 4.080 6.288 9.906 1.00 95.75 779 GLN A CA 1
ATOM 5907 C C . GLN A 1 779 ? 3.820 6.613 8.436 1.00 95.75 779 GLN A C 1
ATOM 5909 O O . GLN A 1 779 ? 3.035 7.508 8.126 1.00 95.75 779 GLN A O 1
ATOM 5914 N N . LEU A 1 780 ? 4.456 5.847 7.547 1.00 96.75 780 LEU A N 1
ATOM 5915 C CA . LEU A 1 780 ? 4.130 5.790 6.121 1.00 96.75 780 LEU A CA 1
ATOM 5916 C C . LEU A 1 780 ? 3.492 4.432 5.764 1.00 96.75 780 LEU A C 1
ATOM 5918 O O . LEU A 1 780 ? 3.930 3.429 6.324 1.00 96.75 780 LEU A O 1
ATOM 5922 N N . PRO A 1 781 ? 2.545 4.364 4.811 1.00 95.38 781 PRO A N 1
ATOM 5923 C CA . PRO A 1 781 ? 1.894 5.512 4.189 1.00 95.38 781 PRO A CA 1
ATOM 5924 C C . PRO A 1 781 ? 1.021 6.299 5.182 1.00 95.38 781 PRO A C 1
ATOM 5926 O O . PRO A 1 781 ? 0.488 5.765 6.159 1.00 95.38 781 PRO A O 1
ATOM 5929 N N . VAL A 1 782 ? 0.869 7.596 4.916 1.00 91.25 782 VAL A N 1
ATOM 5930 C CA . VAL A 1 782 ? -0.089 8.463 5.602 1.00 91.25 782 VAL A CA 1
ATOM 5931 C C . VAL A 1 782 ? -1.466 8.195 5.003 1.00 91.25 782 VAL A C 1
ATOM 5933 O O . VAL A 1 782 ? -1.898 8.849 4.057 1.00 91.25 782 VAL A O 1
ATOM 5936 N N . THR A 1 783 ? -2.129 7.158 5.500 1.00 69.75 783 THR A N 1
ATOM 5937 C CA . THR A 1 783 ? -3.490 6.812 5.106 1.00 69.75 783 THR A CA 1
ATOM 5938 C C . THR A 1 783 ? -4.481 7.698 5.855 1.00 69.75 783 THR A C 1
ATOM 5940 O O . THR A 1 783 ? -4.162 8.295 6.887 1.00 69.75 783 THR A O 1
ATOM 5943 N N . LYS A 1 784 ? -5.739 7.713 5.398 1.00 59.47 784 LYS A N 1
ATOM 5944 C CA . LYS A 1 784 ? -6.859 8.357 6.114 1.00 59.47 784 LYS A CA 1
ATOM 5945 C C . LYS A 1 784 ? -6.952 7.941 7.592 1.00 59.47 784 LYS A C 1
ATOM 5947 O O . LYS A 1 784 ? -7.548 8.655 8.387 1.00 59.47 784 LYS A O 1
ATOM 5952 N N . ARG A 1 785 ? -6.361 6.795 7.956 1.00 44.41 785 ARG A N 1
ATOM 5953 C CA . ARG A 1 785 ? -6.324 6.248 9.314 1.00 44.41 785 ARG A CA 1
ATOM 5954 C C . ARG A 1 785 ? -5.110 6.715 10.137 1.00 44.41 785 ARG A C 1
ATOM 5956 O O . ARG A 1 785 ? -5.211 6.740 11.356 1.00 44.41 785 ARG A O 1
ATOM 5963 N N . SER A 1 786 ? -3.985 7.092 9.513 1.00 36.03 786 SER A N 1
ATOM 5964 C CA . SER A 1 786 ? -2.732 7.451 10.211 1.00 36.03 786 SER A CA 1
ATOM 5965 C C . SER A 1 786 ? -2.468 8.955 10.354 1.00 36.03 786 SER A C 1
ATOM 5967 O O . SER A 1 786 ? -1.633 9.338 11.170 1.00 36.03 786 SER A O 1
ATOM 5969 N N . ALA A 1 787 ? -3.220 9.826 9.670 1.00 32.94 787 ALA A N 1
ATOM 5970 C CA . ALA A 1 787 ? -3.173 11.281 9.891 1.00 32.94 787 ALA A CA 1
ATOM 5971 C C . ALA A 1 787 ? -3.820 11.738 11.223 1.00 32.94 787 ALA A C 1
ATOM 5973 O O . ALA A 1 787 ? -3.824 12.927 11.534 1.00 32.94 787 ALA A O 1
ATOM 5974 N N . SER A 1 788 ? -4.363 10.810 12.021 1.00 29.56 788 SER A N 1
ATOM 5975 C CA . SER A 1 788 ? -5.100 11.094 13.254 1.00 29.56 788 SER A CA 1
ATOM 5976 C C . SER A 1 788 ? -4.422 10.505 14.498 1.00 29.56 788 SER A C 1
ATOM 5978 O O . SER A 1 788 ? -5.103 9.858 15.281 1.00 29.56 788 SER A O 1
ATOM 5980 N N . SER A 1 789 ? -3.109 10.685 14.711 1.00 29.05 789 SER A N 1
ATOM 5981 C CA . SER A 1 789 ? -2.379 10.122 15.872 1.00 29.05 789 SER A CA 1
ATOM 5982 C C . SER A 1 789 ? -2.696 10.781 17.235 1.00 29.05 789 SER A C 1
ATOM 5984 O O . SER A 1 789 ? -1.842 10.834 18.123 1.00 29.05 789 SER A O 1
ATOM 5986 N N . ALA A 1 790 ? -3.914 11.283 17.427 1.00 31.17 790 ALA A N 1
ATOM 5987 C CA . ALA A 1 790 ? -4.564 11.133 18.724 1.00 31.17 790 ALA A CA 1
ATOM 5988 C C . ALA A 1 790 ? -4.933 9.638 18.876 1.00 31.17 790 ALA A C 1
ATOM 5990 O O . ALA A 1 790 ? -5.048 8.957 17.858 1.00 31.17 790 ALA A O 1
ATOM 5991 N N . PRO A 1 791 ? -5.089 9.064 20.082 1.00 32.28 791 PRO A N 1
ATOM 5992 C CA . PRO A 1 791 ? -5.708 7.741 20.189 1.00 32.28 791 PRO A CA 1
ATOM 5993 C C . PRO A 1 791 ? -6.983 7.755 19.338 1.00 32.28 791 PRO A C 1
ATOM 5995 O O . PRO A 1 791 ? -7.835 8.614 19.569 1.00 32.28 791 PRO A O 1
ATOM 5998 N N . GLN A 1 792 ? -7.069 6.905 18.302 1.00 37.94 792 GLN A N 1
ATOM 5999 C CA . GLN A 1 792 ? -8.300 6.829 17.521 1.00 37.94 792 GLN A CA 1
ATOM 6000 C C . GLN A 1 792 ? -9.397 6.476 18.522 1.00 37.94 792 GLN A C 1
ATOM 6002 O O . GLN A 1 792 ? -9.268 5.460 19.213 1.00 37.94 792 GLN A O 1
ATOM 6007 N N . PRO A 1 793 ? -10.422 7.324 18.679 1.00 51.91 793 PRO A N 1
ATOM 6008 C CA . PRO A 1 793 ? -11.516 6.971 19.553 1.00 51.91 793 PRO A CA 1
ATOM 6009 C C . PRO A 1 793 ? -12.161 5.714 18.928 1.00 51.91 793 PRO A C 1
ATOM 6011 O O . PRO A 1 793 ? -12.340 5.638 17.711 1.00 51.91 793 PRO A O 1
ATOM 6014 N N . SER A 1 794 ? -12.374 4.671 19.736 1.00 63.19 794 SER A N 1
ATOM 6015 C CA . SER A 1 794 ? -12.932 3.389 19.272 1.00 63.19 794 SER A CA 1
ATOM 6016 C C . SER A 1 794 ? -14.318 3.619 18.676 1.00 63.19 794 SER A C 1
ATOM 6018 O O . SER A 1 794 ? -15.117 4.316 19.293 1.00 63.19 794 SER A O 1
ATOM 6020 N N . ASN A 1 795 ? -14.660 2.985 17.548 1.00 80.19 795 ASN A N 1
ATOM 6021 C CA . ASN A 1 795 ? -15.994 3.111 16.933 1.00 80.19 795 ASN A CA 1
ATOM 6022 C C . ASN A 1 795 ? -17.141 2.650 17.863 1.00 80.19 795 ASN A C 1
ATOM 6024 O O . ASN A 1 795 ? -18.313 2.838 17.547 1.00 80.19 795 ASN A O 1
ATOM 6028 N N . GLN A 1 796 ? -16.817 2.051 19.011 1.00 86.75 796 GLN A N 1
ATOM 6029 C CA . GLN A 1 796 ? -17.742 1.681 20.081 1.00 86.75 796 GLN A CA 1
ATOM 6030 C C . GLN A 1 796 ? -18.091 2.844 21.024 1.00 86.75 796 GLN A C 1
ATOM 6032 O O . GLN A 1 796 ? -18.960 2.688 21.883 1.00 86.75 796 GLN A O 1
ATOM 6037 N N . ASP A 1 797 ? -17.422 3.993 20.914 1.00 91.44 797 ASP A N 1
ATOM 6038 C CA . ASP A 1 797 ? -17.658 5.153 21.769 1.00 91.44 797 ASP A CA 1
ATOM 6039 C C . ASP A 1 797 ? -18.890 5.940 21.288 1.00 91.44 797 ASP A C 1
ATOM 6041 O O . ASP A 1 797 ? -18.960 6.420 20.151 1.00 91.44 797 ASP A O 1
ATOM 6045 N N . LEU A 1 798 ? -19.874 6.108 22.181 1.00 94.88 798 LEU A N 1
ATOM 6046 C CA . LEU A 1 798 ? -21.089 6.883 21.914 1.00 94.88 798 LEU A CA 1
ATOM 6047 C C . LEU A 1 798 ? -20.764 8.320 21.474 1.00 94.88 798 LEU A C 1
ATOM 6049 O O . LEU A 1 798 ? -21.480 8.885 20.648 1.00 94.88 798 LEU A O 1
ATOM 6053 N N . ARG A 1 799 ? -19.683 8.917 21.987 1.00 95.06 799 ARG A N 1
ATOM 6054 C CA . ARG A 1 799 ? -19.311 10.305 21.678 1.00 95.06 799 ARG A CA 1
ATOM 6055 C C . ARG A 1 799 ? -18.904 10.481 20.216 1.00 95.06 799 ARG A C 1
ATOM 6057 O O . ARG A 1 799 ? -19.297 11.472 19.612 1.00 95.06 799 ARG A O 1
ATOM 6064 N N . ILE A 1 800 ? -18.242 9.491 19.612 1.00 90.81 800 ILE A N 1
ATOM 6065 C CA . ILE A 1 800 ? -17.926 9.512 18.172 1.00 90.81 800 ILE A CA 1
ATOM 6066 C C . ILE A 1 800 ? -19.199 9.462 17.344 1.00 90.81 800 ILE A C 1
ATOM 6068 O O . ILE A 1 800 ? -19.340 10.185 16.361 1.00 90.81 800 ILE A O 1
ATOM 6072 N N . TRP A 1 801 ? -20.141 8.607 17.740 1.00 93.75 801 TRP A N 1
ATOM 6073 C CA . TRP A 1 801 ? -21.413 8.498 17.043 1.00 93.75 801 TRP A CA 1
ATOM 6074 C C . TRP A 1 801 ? -22.199 9.818 17.107 1.00 93.75 801 TRP A C 1
ATOM 6076 O O . TRP A 1 801 ? -22.737 10.265 16.094 1.00 93.75 801 TRP A O 1
ATOM 6086 N N . ILE A 1 802 ? -22.195 10.500 18.260 1.00 95.12 802 ILE A N 1
ATOM 6087 C CA . ILE A 1 802 ? -22.769 11.849 18.414 1.00 95.12 802 ILE A CA 1
ATOM 6088 C C . ILE A 1 802 ? -22.058 12.858 17.501 1.00 95.12 802 ILE A C 1
ATOM 6090 O O . ILE A 1 802 ? -22.724 13.653 16.833 1.00 95.12 802 ILE A O 1
ATOM 6094 N N . ASP A 1 803 ? -20.727 12.828 17.432 1.00 90.31 803 ASP A N 1
ATOM 6095 C CA . ASP A 1 803 ? -19.954 13.720 16.563 1.00 90.31 803 ASP A CA 1
ATOM 6096 C C . ASP A 1 803 ? -20.277 13.482 15.080 1.00 90.31 803 ASP A C 1
ATOM 6098 O O . ASP A 1 803 ? -20.451 14.436 14.317 1.00 90.31 803 ASP A O 1
ATOM 6102 N N . ALA A 1 804 ? -20.466 12.222 14.684 1.00 88.50 804 ALA A N 1
ATOM 6103 C CA . ALA A 1 804 ? -20.899 11.857 13.341 1.00 88.50 804 ALA A CA 1
ATOM 6104 C C . ALA A 1 804 ? -22.327 12.346 13.036 1.00 88.50 804 ALA A C 1
ATOM 6106 O O . ALA A 1 804 ? -22.578 12.850 11.938 1.00 88.50 804 ALA A O 1
ATOM 6107 N N . LEU A 1 805 ? -23.254 12.290 14.002 1.00 91.12 805 LEU A N 1
ATOM 6108 C CA . LEU A 1 805 ? -24.570 12.920 13.847 1.00 91.12 805 LEU A CA 1
ATOM 6109 C C . LEU A 1 805 ? -24.465 14.434 13.671 1.00 91.12 805 LEU A C 1
ATOM 6111 O O . LEU A 1 805 ? -25.163 15.003 12.826 1.00 91.12 805 LEU A O 1
ATOM 6115 N N . ARG A 1 806 ? -23.605 15.090 14.458 1.00 92.50 806 ARG A N 1
ATOM 6116 C CA . ARG A 1 806 ? -23.380 16.536 14.365 1.00 92.50 806 ARG A CA 1
ATOM 6117 C C . ARG A 1 806 ? -22.869 16.906 12.974 1.00 92.50 806 ARG A C 1
ATOM 6119 O O . ARG A 1 806 ? -23.435 17.795 12.342 1.00 92.50 806 ARG A O 1
ATOM 6126 N N . ALA A 1 807 ? -21.881 16.172 12.465 1.00 85.75 807 ALA A N 1
ATOM 6127 C CA . ALA A 1 807 ? -21.340 16.360 11.120 1.00 85.75 807 ALA A CA 1
ATOM 6128 C C . ALA A 1 807 ? -22.387 16.114 10.018 1.00 85.75 807 ALA A C 1
ATOM 6130 O O . ALA A 1 807 ? -22.433 16.841 9.027 1.00 85.75 807 ALA A O 1
ATOM 6131 N N . ALA A 1 808 ? -23.276 15.133 10.205 1.00 85.44 808 ALA A N 1
ATOM 6132 C CA . ALA A 1 808 ? -24.346 14.817 9.260 1.00 85.44 808 ALA A CA 1
ATOM 6133 C C . ALA A 1 808 ? -25.548 15.785 9.316 1.00 85.44 808 ALA A C 1
ATOM 6135 O O . ALA A 1 808 ? -26.478 15.641 8.519 1.00 85.44 808 ALA A O 1
ATOM 6136 N N . GLY A 1 809 ? -25.561 16.749 10.247 1.00 91.62 809 GLY A N 1
ATOM 6137 C CA . GLY A 1 809 ? -26.700 17.645 10.477 1.00 91.62 809 GLY A CA 1
ATOM 6138 C C . GLY A 1 809 ? -27.921 16.951 11.098 1.00 91.62 809 GLY A C 1
ATOM 6139 O O . GLY A 1 809 ? -29.042 17.458 10.987 1.00 91.62 809 GLY A O 1
ATOM 6140 N N . GLU A 1 810 ? -27.704 15.801 11.740 1.00 94.25 810 GLU A N 1
ATOM 6141 C CA . GLU A 1 810 ? -28.713 14.923 12.348 1.00 94.25 810 GLU A CA 1
ATOM 6142 C C . GLU A 1 810 ? -28.852 15.121 13.869 1.00 94.25 810 GLU A C 1
ATOM 6144 O O . GLU A 1 810 ? -29.662 14.435 14.492 1.00 94.25 810 GLU A O 1
ATOM 6149 N N . LEU A 1 811 ? -28.097 16.049 14.468 1.00 96.94 811 LEU A N 1
ATOM 6150 C CA . LEU A 1 811 ? -28.121 16.360 15.902 1.00 96.94 811 LEU A CA 1
ATOM 6151 C C . LEU A 1 811 ? -28.648 17.776 16.166 1.00 96.94 811 LEU A C 1
ATOM 6153 O O . LEU A 1 811 ? -28.309 18.720 15.451 1.00 96.94 811 LEU A O 1
ATOM 6157 N N . GLN A 1 812 ? -29.449 17.925 17.215 1.00 97.50 812 GLN A N 1
ATOM 6158 C CA . GLN A 1 812 ? -29.870 19.197 17.783 1.00 97.50 812 GLN A CA 1
ATOM 6159 C C . GLN A 1 812 ? -29.457 19.265 19.255 1.00 97.50 812 GLN A C 1
ATOM 6161 O O . GLN A 1 812 ? -29.803 18.388 20.037 1.00 97.50 812 GLN A O 1
ATOM 6166 N N . GLU A 1 813 ? -28.763 20.331 19.640 1.00 97.38 813 GLU A N 1
ATOM 6167 C CA . GLU A 1 813 ? -28.373 20.580 21.032 1.00 97.38 813 GLU A CA 1
ATOM 6168 C C . GLU A 1 813 ? -29.363 21.550 21.692 1.00 97.38 813 GLU A C 1
ATOM 6170 O O . GLU A 1 813 ? -29.830 22.497 21.045 1.00 97.38 813 GLU A O 1
ATOM 6175 N N . ILE A 1 814 ? -29.735 21.281 22.946 1.00 97.56 814 ILE A N 1
ATOM 6176 C CA . ILE A 1 814 ? -30.725 22.046 23.717 1.00 97.56 814 ILE A CA 1
ATOM 6177 C C . ILE A 1 814 ? -30.212 22.205 25.150 1.00 97.56 814 ILE A C 1
ATOM 6179 O O . ILE A 1 814 ? -29.998 21.217 25.842 1.00 97.56 814 ILE A O 1
ATOM 6183 N N . ASN A 1 815 ? -30.070 23.443 25.620 1.00 97.31 815 ASN A N 1
ATOM 6184 C CA . ASN A 1 815 ? -29.540 23.727 26.955 1.00 97.31 815 ASN A CA 1
ATOM 6185 C C . ASN A 1 815 ? -30.638 24.248 27.886 1.00 97.31 815 ASN A C 1
ATOM 6187 O O . ASN A 1 815 ? -31.487 25.032 27.457 1.00 97.31 815 ASN A O 1
ATOM 6191 N N . GLY A 1 816 ? -30.597 23.849 29.159 1.00 95.44 816 GLY A N 1
ATOM 6192 C CA . GLY A 1 816 ? -31.462 24.399 30.209 1.00 95.44 816 GLY A CA 1
ATOM 6193 C C . GLY A 1 816 ? -32.844 23.758 30.346 1.00 95.44 816 GLY A C 1
ATOM 6194 O O . GLY A 1 816 ? -33.632 24.241 31.155 1.00 95.44 816 GLY A O 1
ATOM 6195 N N . ALA A 1 817 ? -33.142 22.695 29.590 1.00 97.31 817 ALA A N 1
ATOM 6196 C CA . ALA A 1 817 ? -34.409 21.972 29.704 1.00 97.31 817 ALA A CA 1
ATOM 6197 C C . ALA A 1 817 ? -34.464 21.167 31.010 1.00 97.31 817 ALA A C 1
ATOM 6199 O O . ALA A 1 817 ? -33.510 20.467 31.358 1.00 97.31 817 ALA A O 1
ATOM 6200 N N . GLU A 1 818 ? -35.580 21.245 31.728 1.00 95.06 818 GLU A N 1
ATOM 6201 C CA . GLU A 1 818 ? -35.766 20.537 32.996 1.00 95.06 818 GLU A CA 1
ATOM 6202 C C . GLU A 1 818 ? -36.295 19.094 32.822 1.00 95.06 818 GLU A C 1
ATOM 6204 O O . GLU A 1 818 ? -36.906 18.733 31.812 1.00 95.06 818 GLU A O 1
ATOM 6209 N N . ARG A 1 819 ? -36.010 18.222 33.801 1.00 94.38 819 ARG A N 1
ATOM 6210 C CA . ARG A 1 819 ? -36.189 16.762 33.677 1.00 94.38 819 ARG A CA 1
ATOM 6211 C C . ARG A 1 819 ? -37.591 16.227 34.023 1.00 94.38 819 ARG A C 1
ATOM 6213 O O . ARG A 1 819 ? -37.842 15.044 33.795 1.00 94.38 819 ARG A O 1
ATOM 6220 N N . GLU A 1 820 ? -38.467 17.025 34.631 1.00 93.19 820 GLU A N 1
ATOM 6221 C CA . GLU A 1 820 ? -39.797 16.615 35.107 1.00 93.19 820 GLU A CA 1
ATOM 6222 C C . GLU A 1 820 ? -40.850 16.565 33.998 1.00 93.19 820 GLU A C 1
ATOM 6224 O O . GLU A 1 820 ? -41.762 15.732 34.069 1.00 93.19 820 GLU A O 1
ATOM 6229 N N . VAL A 1 821 ? -40.784 17.487 33.032 1.00 90.31 821 VAL A N 1
ATOM 6230 C CA . VAL A 1 821 ? -41.785 17.662 31.968 1.00 90.31 821 VAL A CA 1
ATOM 6231 C C . VAL A 1 821 ? -41.143 18.067 30.633 1.00 90.31 821 VAL A C 1
ATOM 6233 O O . VAL A 1 821 ? -41.518 17.522 29.594 1.00 90.31 821 VAL A O 1
ATOM 6236 N N . GLU A 1 822 ? -40.190 19.002 30.626 1.00 96.62 822 GLU A N 1
ATOM 6237 C CA . GLU A 1 822 ? -39.673 19.620 29.397 1.00 96.62 822 GLU A CA 1
ATOM 6238 C C . GLU A 1 822 ? -38.884 18.645 28.522 1.00 96.62 822 GLU A C 1
ATOM 6240 O O . GLU A 1 822 ? -39.203 18.510 27.342 1.00 96.62 822 GLU A O 1
ATOM 6245 N N . ILE A 1 823 ? -37.890 17.939 29.072 1.00 97.19 823 ILE A N 1
ATOM 6246 C CA . ILE A 1 823 ? -37.058 17.004 28.291 1.00 97.19 823 ILE A CA 1
ATOM 6247 C C . ILE A 1 823 ? -37.928 15.941 27.606 1.00 97.19 823 ILE A C 1
ATOM 6249 O O . ILE A 1 823 ? -37.822 15.742 26.395 1.00 97.19 823 ILE A O 1
ATOM 6253 N N . GLY A 1 824 ? -38.828 15.301 28.358 1.00 94.69 824 GLY A N 1
ATOM 6254 C CA . GLY A 1 824 ? -39.754 14.301 27.827 1.00 94.69 824 GLY A CA 1
ATOM 6255 C C . GLY A 1 824 ? -40.691 14.861 26.751 1.00 94.69 824 GLY A C 1
ATOM 6256 O O . GLY A 1 824 ? -40.807 14.293 25.664 1.00 94.69 824 GLY A O 1
ATOM 6257 N N . GLY A 1 825 ? -41.289 16.030 27.003 1.00 94.50 825 GLY A N 1
ATOM 6258 C CA . GLY A 1 825 ? -42.175 16.699 26.047 1.00 94.50 825 GLY A CA 1
ATOM 6259 C C . GLY A 1 825 ? -41.472 17.143 24.760 1.00 94.50 825 GLY A C 1
ATOM 6260 O O . GLY A 1 825 ? -42.038 17.022 23.673 1.00 94.50 825 GLY A O 1
ATOM 6261 N N . ILE A 1 826 ? -40.227 17.622 24.849 1.00 96.31 826 ILE A N 1
ATOM 6262 C CA . ILE A 1 826 ? -39.417 17.975 23.675 1.00 96.31 826 ILE A CA 1
ATOM 6263 C C . ILE A 1 826 ? -39.117 16.722 22.852 1.00 96.31 826 ILE A C 1
ATOM 6265 O O . ILE A 1 826 ? -39.278 16.746 21.632 1.00 96.31 826 ILE A O 1
ATOM 6269 N N . VAL A 1 827 ? -38.714 15.626 23.500 1.00 94.94 827 VAL A N 1
ATOM 6270 C CA . VAL A 1 827 ? -38.430 14.355 22.820 1.00 94.94 827 VAL A CA 1
ATOM 6271 C C . VAL A 1 827 ? -39.666 13.845 22.071 1.00 94.94 827 VAL A C 1
ATOM 6273 O O . VAL A 1 827 ? -39.561 13.569 20.876 1.00 94.94 827 VAL A O 1
ATOM 6276 N N . ASP A 1 828 ? -40.845 13.839 22.702 1.00 92.75 828 ASP A N 1
ATOM 6277 C CA . ASP A 1 828 ? -42.114 13.485 22.044 1.00 92.75 828 ASP A CA 1
ATOM 6278 C C . ASP A 1 828 ? -42.382 14.349 20.797 1.00 92.75 828 ASP A C 1
ATOM 6280 O O . ASP A 1 828 ? -42.638 13.826 19.710 1.00 92.75 828 ASP A O 1
ATOM 6284 N N . LEU A 1 829 ? -42.244 15.677 20.899 1.00 93.38 829 LEU A N 1
ATOM 6285 C CA . LEU A 1 829 ? -42.442 16.585 19.760 1.00 93.38 829 LEU A CA 1
ATOM 6286 C C . LEU A 1 829 ? -41.501 16.282 18.586 1.00 93.38 829 LEU A C 1
ATOM 6288 O O . LEU A 1 829 ? -41.922 16.367 17.427 1.00 93.38 829 LEU A O 1
ATOM 6292 N N . TYR A 1 830 ? -40.248 15.919 18.867 1.00 92.88 830 TYR A N 1
ATOM 6293 C CA . TYR A 1 830 ? -39.297 15.506 17.838 1.00 92.88 830 TYR A CA 1
ATOM 6294 C C . TYR A 1 830 ? -39.678 14.155 17.221 1.00 92.88 830 TYR A C 1
ATOM 6296 O O . TYR A 1 830 ? -39.538 13.994 16.010 1.00 92.88 830 TYR A O 1
ATOM 6304 N N . MET A 1 831 ? -40.201 13.211 18.000 1.00 90.19 831 MET A N 1
ATOM 6305 C CA . MET A 1 831 ? -40.504 11.851 17.538 1.00 90.19 831 MET A CA 1
ATOM 6306 C C . MET A 1 831 ? -41.767 11.761 16.675 1.00 90.19 831 MET A C 1
ATOM 6308 O O . MET A 1 831 ? -41.793 10.980 15.727 1.00 90.19 831 MET A O 1
ATOM 6312 N N . ARG A 1 832 ? -42.756 12.647 16.880 1.00 87.75 832 ARG A N 1
ATOM 6313 C CA . ARG A 1 832 ? -44.015 12.704 16.096 1.00 87.75 832 ARG A CA 1
ATOM 6314 C C . ARG A 1 832 ? -43.835 12.731 14.574 1.00 87.75 832 ARG A C 1
ATOM 6316 O O . ARG A 1 832 ? -44.767 12.396 13.841 1.00 87.75 832 ARG A O 1
ATOM 6323 N N . LYS A 1 833 ? -42.669 13.153 14.078 1.00 85.31 833 LYS A N 1
ATOM 6324 C CA . LYS A 1 833 ? -42.308 13.075 12.661 1.00 85.31 833 LYS A CA 1
ATOM 6325 C C . LYS A 1 833 ? -40.954 12.391 12.497 1.00 85.31 833 LYS A C 1
ATOM 6327 O O . LYS A 1 833 ? -39.925 12.893 12.942 1.00 85.31 833 LYS A O 1
ATOM 6332 N N . MET A 1 834 ? -40.956 11.285 11.759 1.00 83.00 834 MET A N 1
ATOM 6333 C CA . MET A 1 834 ? -39.731 10.585 11.377 1.00 83.00 834 MET A CA 1
ATOM 6334 C C . MET A 1 834 ? -38.744 11.494 10.638 1.00 83.00 834 MET A C 1
ATOM 6336 O O . MET A 1 834 ? -39.135 12.357 9.849 1.00 83.00 834 MET A O 1
ATOM 6340 N N . GLY A 1 835 ? -37.452 11.249 10.863 1.00 85.44 835 GLY A N 1
ATOM 6341 C CA . GLY A 1 835 ? -36.367 12.006 10.239 1.00 85.44 835 GLY A CA 1
ATOM 6342 C C . GLY A 1 835 ? -36.017 13.314 10.951 1.00 85.44 835 GLY A C 1
ATOM 6343 O O . GLY A 1 835 ? -35.008 13.927 10.615 1.00 85.44 835 GLY A O 1
ATOM 6344 N N . ASN A 1 836 ? -36.782 13.731 11.965 1.00 92.62 836 ASN A N 1
ATOM 6345 C CA . ASN A 1 836 ? -36.346 14.799 12.863 1.00 92.62 836 ASN A CA 1
ATOM 6346 C C . ASN A 1 836 ? -35.044 14.404 13.580 1.00 92.62 836 ASN A C 1
ATOM 6348 O O . ASN A 1 836 ? -34.792 13.219 13.828 1.00 92.62 836 ASN A O 1
ATOM 6352 N N . ARG A 1 837 ? -34.219 15.404 13.903 1.00 94.62 837 ARG A N 1
ATOM 6353 C CA . ARG A 1 837 ? -32.878 15.243 14.488 1.00 94.62 837 ARG A CA 1
ATOM 6354 C C . ARG A 1 837 ? -32.914 14.541 15.848 1.00 94.62 837 ARG A C 1
ATOM 6356 O O . ARG A 1 837 ? -33.884 14.687 16.590 1.00 94.62 837 ARG A O 1
ATOM 6363 N N . ALA A 1 838 ? -31.849 13.820 16.183 1.00 95.94 838 ALA A N 1
ATOM 6364 C CA . ALA A 1 838 ? -31.598 13.419 17.564 1.00 95.94 838 ALA A CA 1
ATOM 6365 C C . ALA A 1 838 ? -31.402 14.670 18.433 1.00 95.94 838 ALA A C 1
ATOM 6367 O O . ALA A 1 838 ? -30.932 15.695 17.933 1.00 95.94 838 ALA A O 1
ATOM 6368 N N . VAL A 1 839 ? -31.752 14.593 19.713 1.00 97.19 839 VAL A N 1
ATOM 6369 C CA . VAL A 1 839 ? -31.665 15.726 20.646 1.00 97.19 839 VAL A CA 1
ATOM 6370 C C . VAL A 1 839 ? -30.694 15.414 21.777 1.00 97.19 839 VAL A C 1
ATOM 6372 O O . VAL A 1 839 ? -30.814 14.377 22.428 1.00 97.19 839 VAL A O 1
ATOM 6375 N N . LEU A 1 840 ? -29.726 16.304 21.991 1.00 98.19 840 LEU A N 1
ATOM 6376 C CA . LEU A 1 840 ? -28.761 16.251 23.086 1.00 98.19 840 LEU A CA 1
ATOM 6377 C C . LEU A 1 840 ? -29.031 17.415 24.042 1.00 98.19 840 LEU A C 1
ATOM 6379 O O . LEU A 1 840 ? -28.886 18.578 23.664 1.00 98.19 840 LEU A O 1
ATOM 6383 N N . PHE A 1 841 ? -29.430 17.088 25.264 1.00 98.44 841 PHE A N 1
ATOM 6384 C CA . PHE A 1 841 ? -29.707 18.042 26.329 1.00 98.44 841 PHE A CA 1
ATOM 6385 C C . PHE A 1 841 ? -28.477 18.248 27.210 1.00 98.44 841 PHE A C 1
ATOM 6387 O O . PHE A 1 841 ? -27.858 17.261 27.609 1.00 98.44 841 PHE A O 1
ATOM 6394 N N . ASP A 1 842 ? -28.163 19.498 27.541 1.00 97.81 842 ASP A N 1
ATOM 6395 C CA . ASP A 1 842 ? -27.123 19.892 28.504 1.00 97.81 842 ASP A CA 1
ATOM 6396 C C . ASP A 1 842 ? -27.643 21.014 29.429 1.00 97.81 842 ASP A C 1
ATOM 6398 O O . ASP A 1 842 ? -28.781 21.473 29.295 1.00 97.81 842 ASP A O 1
ATOM 6402 N N . ASP A 1 843 ? -26.827 21.448 30.391 1.00 96.56 843 ASP A N 1
ATOM 6403 C CA . ASP A 1 843 ? -27.162 22.488 31.378 1.00 96.56 843 ASP A CA 1
ATOM 6404 C C . ASP A 1 843 ? -28.477 22.213 32.129 1.00 96.56 843 ASP A C 1
ATOM 6406 O O . ASP A 1 843 ? -29.271 23.116 32.397 1.00 96.56 843 ASP A O 1
ATOM 6410 N N . ILE A 1 844 ? -28.726 20.944 32.458 1.00 97.88 844 ILE A N 1
ATOM 6411 C CA . ILE A 1 844 ? -29.983 20.507 33.068 1.00 97.88 844 ILE A CA 1
ATOM 6412 C C . ILE A 1 844 ? -30.097 21.093 34.487 1.00 97.88 844 ILE A C 1
ATOM 6414 O O . ILE A 1 844 ? -29.221 20.841 35.325 1.00 97.88 844 ILE A O 1
ATOM 6418 N N . PRO A 1 845 ? -31.168 21.848 34.806 1.00 97.12 845 PRO A N 1
ATOM 6419 C CA . PRO A 1 845 ? -31.328 22.478 36.112 1.00 97.12 845 PRO A CA 1
ATOM 6420 C C . PRO A 1 845 ? -31.185 21.492 37.280 1.00 97.12 845 PRO A C 1
ATOM 6422 O O . PRO A 1 845 ? -31.854 20.462 37.332 1.00 97.12 845 PRO A O 1
ATOM 6425 N N . GLY A 1 846 ? -30.319 21.831 38.240 1.00 94.50 846 GLY A N 1
ATOM 6426 C CA . GLY A 1 846 ? -30.036 20.999 39.417 1.00 94.50 846 GLY A CA 1
ATOM 6427 C C . GLY A 1 846 ? -28.903 19.982 39.240 1.00 94.50 846 GLY A C 1
ATOM 6428 O O . GLY A 1 846 ? -28.545 19.328 40.217 1.00 94.50 846 GLY A O 1
ATOM 6429 N N . TYR A 1 847 ? -28.302 19.887 38.049 1.00 96.19 847 TYR A N 1
ATOM 6430 C CA . TYR A 1 847 ? -27.200 18.971 37.741 1.00 96.19 847 TYR A CA 1
ATOM 6431 C C . TYR A 1 847 ? -25.946 19.727 37.268 1.00 96.19 847 TYR A C 1
ATOM 6433 O O . TYR A 1 847 ? -26.051 20.862 36.799 1.00 96.19 847 TYR A O 1
ATOM 6441 N N . PRO A 1 848 ? -24.739 19.145 37.411 1.00 94.75 848 PRO A N 1
ATOM 6442 C CA . PRO A 1 848 ? -23.520 19.765 36.900 1.00 94.75 848 PRO A CA 1
ATOM 6443 C C . PRO A 1 848 ? -23.545 19.907 35.373 1.00 94.75 848 PRO A C 1
ATOM 6445 O O . PRO A 1 848 ? -24.040 19.026 34.671 1.00 94.75 848 PRO A O 1
ATOM 6448 N N . HIS A 1 849 ? -22.941 20.982 34.861 1.00 93.25 849 HIS A N 1
ATOM 6449 C CA . HIS A 1 849 ? -22.692 21.147 33.426 1.00 93.25 849 HIS A CA 1
ATOM 6450 C C . HIS A 1 849 ? -21.990 19.908 32.847 1.00 93.25 849 HIS A C 1
ATOM 6452 O O . HIS A 1 849 ? -21.064 19.375 33.465 1.00 93.25 849 HIS A O 1
ATOM 6458 N N . GLY A 1 850 ? -22.429 19.446 31.675 1.00 91.69 850 GLY A N 1
ATOM 6459 C CA . GLY A 1 850 ? -21.908 18.251 31.020 1.00 91.69 850 GLY A CA 1
ATOM 6460 C C . GLY A 1 850 ? -22.615 16.946 31.406 1.00 91.69 850 GLY A C 1
ATOM 6461 O O . GLY A 1 850 ? -22.372 15.931 30.747 1.00 91.69 850 GLY A O 1
ATOM 6462 N N . HIS A 1 851 ? -23.503 16.944 32.411 1.00 97.12 851 HIS A N 1
ATOM 6463 C CA . HIS A 1 851 ? -24.427 15.831 32.666 1.00 97.12 851 HIS A CA 1
ATOM 6464 C C . HIS A 1 851 ? -25.576 15.901 31.661 1.00 97.12 851 HIS A C 1
ATOM 6466 O O . HIS A 1 851 ? -26.521 16.674 31.821 1.00 97.12 851 HIS A O 1
ATOM 6472 N N . ARG A 1 852 ? -25.472 15.094 30.608 1.00 98.12 852 ARG A N 1
ATOM 6473 C CA . ARG A 1 852 ? -26.278 15.233 29.396 1.00 98.12 852 ARG A CA 1
ATOM 6474 C C . ARG A 1 852 ? -27.260 14.087 29.218 1.00 98.12 852 ARG A C 1
ATOM 6476 O O . ARG A 1 852 ? -27.073 12.995 29.755 1.00 98.12 852 ARG A O 1
ATOM 6483 N N . ILE A 1 853 ? -28.277 14.320 28.396 1.00 98.25 853 ILE A N 1
ATOM 6484 C CA . ILE A 1 853 ? -29.230 13.294 27.957 1.00 98.25 853 ILE A CA 1
ATOM 6485 C C . ILE A 1 853 ? -29.303 13.319 26.436 1.00 98.25 853 ILE A C 1
ATOM 6487 O O . ILE A 1 853 ? -29.526 14.370 25.846 1.00 98.25 853 ILE A O 1
ATOM 6491 N N . LEU A 1 854 ? -29.144 12.169 25.795 1.00 97.94 854 LEU A N 1
ATOM 6492 C CA . LEU A 1 854 ? -29.299 11.992 24.357 1.00 97.94 854 LEU A CA 1
ATOM 6493 C C . LEU A 1 854 ? -30.543 11.147 24.074 1.00 97.94 854 LEU A C 1
ATOM 6495 O O . LEU A 1 854 ? -30.660 10.045 24.604 1.00 97.94 854 LEU A O 1
ATOM 6499 N N . ALA A 1 855 ? -31.441 11.625 23.216 1.00 96.12 855 ALA A N 1
ATOM 6500 C CA . ALA A 1 855 ? -32.671 10.917 22.855 1.00 96.12 855 ALA A CA 1
ATOM 6501 C C . ALA A 1 855 ? -33.046 11.087 21.369 1.00 96.12 855 ALA A C 1
ATOM 6503 O O . ALA A 1 855 ? -32.418 11.864 20.643 1.00 96.12 855 ALA A O 1
ATOM 6504 N N . ASN A 1 856 ? -34.071 10.355 20.910 1.00 94.44 856 ASN A N 1
ATOM 6505 C CA . ASN A 1 856 ? -34.515 10.306 19.508 1.00 94.44 856 ASN A CA 1
ATOM 6506 C C . ASN A 1 856 ? -33.424 9.778 18.546 1.00 94.44 856 ASN A C 1
ATOM 6508 O O . ASN A 1 856 ? -33.166 10.322 17.465 1.00 94.44 856 ASN A O 1
ATOM 6512 N N . ILE A 1 857 ? -32.729 8.727 18.973 1.00 93.19 857 ILE A N 1
ATOM 6513 C CA . ILE A 1 857 ? -31.431 8.285 18.442 1.00 93.19 857 ILE A CA 1
ATOM 6514 C C . ILE A 1 857 ? -31.528 7.506 17.123 1.00 93.19 857 ILE A C 1
ATOM 6516 O O . ILE A 1 857 ? -30.682 7.661 16.246 1.00 93.19 857 ILE A O 1
ATOM 6520 N N . LEU A 1 858 ? -32.586 6.730 16.928 1.00 91.50 858 LEU A N 1
ATOM 6521 C CA . LEU A 1 858 ? -32.769 5.773 15.840 1.00 91.50 858 LEU A CA 1
ATOM 6522 C C . LEU A 1 858 ? -34.058 6.004 15.033 1.00 91.50 858 LEU A C 1
ATOM 6524 O O . LEU A 1 858 ? -34.324 5.249 14.104 1.00 91.50 858 LEU A O 1
ATOM 6528 N N . THR A 1 859 ? -34.821 7.073 15.282 1.00 90.88 859 THR A N 1
ATOM 6529 C CA . THR A 1 859 ? -36.038 7.455 14.521 1.00 90.88 859 THR A CA 1
ATOM 6530 C C . THR A 1 859 ? -35.752 8.098 13.140 1.00 90.88 859 THR A C 1
ATOM 6532 O O . THR A 1 859 ? -36.425 9.038 12.703 1.00 90.88 859 THR A O 1
ATOM 6535 N N . SER A 1 860 ? -34.716 7.627 12.433 1.00 90.25 860 SER A N 1
ATOM 6536 C CA . SER A 1 860 ? -34.306 8.099 11.097 1.00 90.25 860 SER A CA 1
ATOM 6537 C C . SER A 1 860 ? -33.520 7.026 10.343 1.00 90.25 860 SER A C 1
ATOM 6539 O O . SER A 1 860 ? -32.611 6.416 10.904 1.00 90.25 860 SER A O 1
ATOM 6541 N N . VAL A 1 861 ? -33.812 6.837 9.048 1.00 89.12 861 VAL A N 1
ATOM 6542 C CA . VAL A 1 861 ? -33.071 5.894 8.183 1.00 89.12 861 VAL A CA 1
ATOM 6543 C C . VAL A 1 861 ? -31.593 6.271 8.121 1.00 89.12 861 VAL A C 1
ATOM 6545 O O . VAL A 1 861 ? -30.741 5.403 8.255 1.00 89.12 861 VAL A O 1
ATOM 6548 N N . ARG A 1 862 ? -31.283 7.570 8.020 1.00 91.62 862 ARG A N 1
ATOM 6549 C CA . ARG A 1 862 ? -29.903 8.078 7.960 1.00 91.62 862 ARG A CA 1
ATOM 6550 C C . ARG A 1 862 ? -29.115 7.716 9.216 1.00 91.62 862 ARG A C 1
ATOM 6552 O O . ARG A 1 862 ? -27.977 7.268 9.122 1.00 91.62 862 ARG A O 1
ATOM 6559 N N . ARG A 1 863 ? -29.734 7.859 10.394 1.00 92.19 863 ARG A N 1
ATOM 6560 C CA . ARG A 1 863 ? -29.100 7.516 11.678 1.00 92.19 863 ARG A CA 1
ATOM 6561 C C . ARG A 1 863 ? -28.942 6.013 11.866 1.00 92.19 863 ARG A C 1
ATOM 6563 O O . ARG A 1 863 ? -27.919 5.577 12.391 1.00 92.19 863 ARG A O 1
ATOM 6570 N N . ILE A 1 864 ? -29.898 5.209 11.400 1.00 92.06 864 ILE A N 1
ATOM 6571 C CA . ILE A 1 864 ? -29.742 3.749 11.410 1.00 92.06 864 ILE A CA 1
ATOM 6572 C C . ILE A 1 864 ? -28.621 3.335 10.453 1.00 92.06 864 ILE A C 1
ATOM 6574 O O . ILE A 1 864 ? -27.747 2.588 10.874 1.00 92.06 864 ILE A O 1
ATOM 6578 N N . ASN A 1 865 ? -28.590 3.870 9.226 1.00 92.50 865 ASN A N 1
ATOM 6579 C CA . ASN A 1 865 ? -27.519 3.624 8.256 1.00 92.50 865 ASN A CA 1
ATOM 6580 C C . ASN A 1 865 ? -26.149 3.933 8.863 1.00 92.50 865 ASN A C 1
ATOM 6582 O O . ASN A 1 865 ? -25.261 3.087 8.810 1.00 92.50 865 ASN A O 1
ATOM 6586 N N . LEU A 1 866 ? -26.011 5.093 9.515 1.00 90.38 866 LEU A N 1
ATOM 6587 C CA . LEU A 1 866 ? -24.793 5.462 10.236 1.00 90.38 866 LEU A CA 1
ATOM 6588 C C . LEU A 1 866 ? -24.423 4.420 11.300 1.00 90.38 866 LEU A C 1
ATOM 6590 O O . LEU A 1 866 ? -23.273 4.006 11.388 1.00 90.38 866 LEU A O 1
ATOM 6594 N N . THR A 1 867 ? -25.406 3.965 12.079 1.00 91.25 867 THR A N 1
ATOM 6595 C CA . THR A 1 867 ? -25.214 3.000 13.176 1.00 91.25 867 THR A CA 1
ATOM 6596 C C . THR A 1 867 ? -24.781 1.610 12.696 1.00 91.25 867 THR A C 1
ATOM 6598 O O . THR A 1 867 ? -24.085 0.916 13.432 1.00 91.25 867 THR A O 1
ATOM 6601 N N . VAL A 1 868 ? -25.180 1.198 11.487 1.00 88.25 868 VAL A N 1
ATOM 6602 C CA . VAL A 1 868 ? -24.840 -0.116 10.898 1.00 88.25 868 VAL A CA 1
ATOM 6603 C C . VAL A 1 868 ? -23.738 -0.058 9.833 1.00 88.25 868 VAL A C 1
ATOM 6605 O O . VAL A 1 868 ? -23.488 -1.052 9.149 1.00 88.25 868 VAL A O 1
ATOM 6608 N N . GLY A 1 869 ? -23.098 1.103 9.652 1.00 86.12 869 GLY A N 1
ATOM 6609 C CA . GLY A 1 869 ? -22.000 1.289 8.698 1.00 86.12 869 GLY A CA 1
ATOM 6610 C C . GLY A 1 869 ? -22.418 1.359 7.222 1.00 86.12 869 GLY A C 1
ATOM 6611 O O . GLY A 1 869 ? -21.604 1.091 6.339 1.00 86.12 869 GLY A O 1
ATOM 6612 N N . MET A 1 870 ? -23.674 1.703 6.926 1.00 88.88 870 MET A N 1
ATOM 6613 C CA . MET A 1 870 ? -24.175 1.932 5.565 1.00 88.88 870 MET A CA 1
ATOM 6614 C C . MET A 1 870 ? -24.028 3.403 5.130 1.00 88.88 870 MET A C 1
ATOM 6616 O O . MET A 1 870 ? -23.998 4.296 5.979 1.00 88.88 870 MET A O 1
ATOM 6620 N N . PRO A 1 871 ? -23.995 3.698 3.810 1.00 88.00 871 PRO A N 1
ATOM 6621 C CA . PRO A 1 871 ? -24.060 5.073 3.317 1.00 88.00 871 PRO A CA 1
ATOM 6622 C C . PRO A 1 871 ? -25.273 5.819 3.890 1.00 88.00 871 PRO A C 1
ATOM 6624 O O . PRO A 1 871 ? -26.383 5.289 3.877 1.00 88.00 871 PRO A O 1
ATOM 6627 N N . LEU A 1 872 ? -25.077 7.059 4.354 1.00 85.81 872 LEU A N 1
ATOM 6628 C CA . LEU A 1 872 ? -26.136 7.861 4.988 1.00 85.81 872 LEU A CA 1
ATOM 6629 C C . LEU A 1 872 ? -27.400 7.966 4.122 1.00 85.81 872 LEU A C 1
ATOM 6631 O O . LEU A 1 872 ? -28.506 7.855 4.646 1.00 85.81 872 LEU A O 1
ATOM 6635 N N . ASP A 1 873 ? -27.226 8.133 2.810 1.00 85.56 873 ASP A N 1
ATOM 6636 C CA . ASP A 1 873 ? -28.308 8.320 1.836 1.00 85.56 873 ASP A CA 1
ATOM 6637 C C . ASP A 1 873 ? -28.914 7.002 1.315 1.00 85.56 873 ASP A C 1
ATOM 6639 O O . ASP A 1 873 ? -29.749 7.035 0.412 1.00 85.56 873 ASP A O 1
ATOM 6643 N N . ALA A 1 874 ? -28.511 5.839 1.847 1.00 87.38 874 ALA A N 1
ATOM 6644 C CA . ALA A 1 874 ? -29.116 4.568 1.459 1.00 87.38 874 ALA A CA 1
ATOM 6645 C C . ALA A 1 874 ? -30.610 4.542 1.824 1.00 87.38 874 ALA A C 1
ATOM 6647 O O . ALA A 1 874 ? -31.024 4.958 2.911 1.00 87.38 874 ALA A O 1
ATOM 6648 N N . SER A 1 875 ? -31.424 4.036 0.904 1.00 88.38 875 SER A N 1
ATOM 6649 C CA . SER A 1 875 ? -32.874 3.966 1.055 1.00 88.38 875 SER A CA 1
ATOM 6650 C C . SER A 1 875 ? -33.302 2.964 2.132 1.00 88.38 875 SER A C 1
ATOM 6652 O O . SER A 1 875 ? -32.575 2.038 2.500 1.00 88.38 875 SER A O 1
ATOM 6654 N N . ALA A 1 876 ? -34.545 3.097 2.603 1.00 88.06 876 ALA A N 1
ATOM 6655 C CA . ALA A 1 876 ? -35.124 2.171 3.574 1.00 88.06 876 ALA A CA 1
ATOM 6656 C C . ALA A 1 876 ? -35.114 0.710 3.077 1.00 88.06 876 ALA A C 1
ATOM 6658 O O . ALA A 1 876 ? -34.836 -0.203 3.852 1.00 88.06 876 ALA A O 1
ATOM 6659 N N . ILE A 1 877 ? -35.361 0.477 1.783 1.00 88.75 877 ILE A N 1
ATOM 6660 C CA . ILE A 1 877 ? -35.361 -0.870 1.189 1.00 88.75 877 ILE A CA 1
ATOM 6661 C C . ILE A 1 877 ? -33.942 -1.432 1.037 1.00 88.75 877 ILE A C 1
ATOM 6663 O O . ILE A 1 877 ? -33.734 -2.639 1.206 1.00 88.75 877 ILE A O 1
ATOM 6667 N N . GLU A 1 878 ? -32.944 -0.588 0.774 1.00 90.31 878 GLU A N 1
ATOM 6668 C CA . GLU A 1 878 ? -31.539 -1.009 0.809 1.00 90.31 878 GLU A CA 1
ATOM 6669 C C . GLU A 1 878 ? -31.119 -1.415 2.224 1.00 90.31 878 GLU A C 1
ATOM 6671 O O . GLU A 1 878 ? -30.460 -2.441 2.381 1.00 90.31 878 GLU A O 1
ATOM 6676 N N . LEU A 1 879 ? -31.571 -0.694 3.256 1.00 91.44 879 LEU A N 1
ATOM 6677 C CA . LEU A 1 879 ? -31.352 -1.061 4.659 1.00 91.44 879 LEU A CA 1
ATOM 6678 C C . LEU A 1 879 ? -32.055 -2.380 5.033 1.00 91.44 879 LEU A C 1
ATOM 6680 O O . LEU A 1 879 ? -31.479 -3.228 5.715 1.00 91.44 879 LEU A O 1
ATOM 6684 N N . VAL A 1 880 ? -33.268 -2.624 4.531 1.00 92.81 880 VAL A N 1
ATOM 6685 C CA . VAL A 1 880 ? -33.925 -3.941 4.657 1.00 92.81 880 VAL A CA 1
ATOM 6686 C C . VAL A 1 880 ? -33.091 -5.031 3.979 1.00 92.81 880 VAL A C 1
ATOM 6688 O O . VAL A 1 880 ? -32.892 -6.107 4.542 1.00 92.81 880 VAL A O 1
ATOM 6691 N N . SER A 1 881 ? -32.562 -4.756 2.786 1.00 90.88 881 SER A N 1
ATOM 6692 C CA . SER A 1 881 ? -31.714 -5.696 2.044 1.00 90.88 881 SER A CA 1
ATOM 6693 C C . SER A 1 881 ? -30.390 -5.972 2.759 1.00 90.88 881 SER A C 1
ATOM 6695 O O . SER A 1 881 ? -29.912 -7.106 2.738 1.00 90.88 881 SER A O 1
ATOM 6697 N N . TYR A 1 882 ? -29.820 -4.970 3.431 1.00 90.94 882 TYR A N 1
ATOM 6698 C CA . TYR A 1 882 ? -28.676 -5.141 4.320 1.00 90.94 882 TYR A CA 1
ATOM 6699 C C . TYR A 1 882 ? -29.000 -6.132 5.436 1.00 90.94 882 TYR A C 1
ATOM 6701 O O . TYR A 1 882 ? -28.285 -7.120 5.583 1.00 90.94 882 TYR A O 1
ATOM 6709 N N . TRP A 1 883 ? -30.114 -5.946 6.150 1.00 89.50 883 TRP A N 1
ATOM 6710 C CA . TRP A 1 883 ? -30.514 -6.867 7.216 1.00 89.50 883 TRP A CA 1
ATOM 6711 C C . TRP A 1 883 ? -30.738 -8.290 6.713 1.00 89.50 883 TRP A C 1
ATOM 6713 O O . TRP A 1 883 ? -30.326 -9.239 7.375 1.00 89.50 883 TRP A O 1
ATOM 6723 N N . ARG A 1 884 ? -31.324 -8.452 5.522 1.00 90.00 884 ARG A N 1
ATOM 6724 C CA . ARG A 1 884 ? -31.493 -9.772 4.897 1.00 90.00 884 ARG A CA 1
ATOM 6725 C C . ARG A 1 884 ? -30.166 -10.484 4.676 1.00 90.00 884 ARG A C 1
ATOM 6727 O O . ARG A 1 884 ? -30.054 -11.655 5.030 1.00 90.00 884 ARG A O 1
ATOM 6734 N N . LYS A 1 885 ? -29.183 -9.785 4.099 1.00 87.56 885 LYS A N 1
ATOM 6735 C CA . LYS A 1 885 ? -27.831 -10.321 3.881 1.00 87.56 885 LYS A CA 1
ATOM 6736 C C . LYS A 1 885 ? -27.156 -10.618 5.208 1.00 87.56 885 LYS A 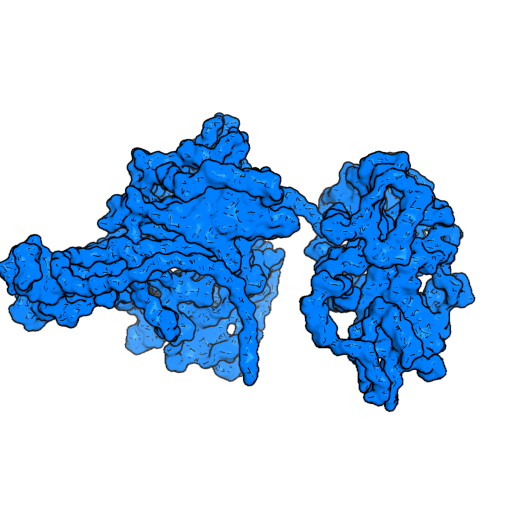C 1
ATOM 6738 O O . LYS A 1 885 ? -26.651 -11.715 5.408 1.00 87.56 885 LYS A O 1
ATOM 6743 N N . TYR A 1 886 ? -27.225 -9.675 6.143 1.00 84.56 886 TYR A N 1
ATOM 6744 C CA . TYR A 1 886 ? -26.624 -9.811 7.459 1.00 84.56 886 TYR A CA 1
ATOM 6745 C C . TYR A 1 886 ? -27.166 -11.039 8.209 1.00 84.56 886 TYR A C 1
ATOM 6747 O O . TYR A 1 886 ? -26.386 -11.830 8.723 1.00 84.56 886 TYR A O 1
ATOM 6755 N N . MET A 1 887 ? -28.477 -11.297 8.197 1.00 82.94 887 MET A N 1
ATOM 6756 C CA . MET A 1 887 ? -29.053 -12.496 8.832 1.00 82.94 887 MET A CA 1
ATOM 6757 C C . MET A 1 887 ? -28.474 -13.820 8.299 1.00 82.94 887 MET A C 1
ATOM 6759 O O . MET A 1 887 ? -28.436 -14.793 9.048 1.00 82.94 887 MET A O 1
ATOM 6763 N N . ASN A 1 888 ? -28.009 -13.855 7.046 1.00 76.31 888 ASN A N 1
ATOM 6764 C CA . ASN A 1 888 ? -27.484 -15.062 6.401 1.00 76.31 888 ASN A CA 1
ATOM 6765 C C . ASN A 1 888 ? -25.946 -15.146 6.429 1.00 76.31 888 ASN A C 1
ATOM 6767 O O . ASN A 1 888 ? -25.392 -16.235 6.529 1.00 76.31 888 ASN A O 1
ATOM 6771 N N . GLU A 1 889 ? -25.256 -14.008 6.337 1.00 76.81 889 GLU A N 1
ATOM 6772 C CA . GLU A 1 889 ? -23.814 -13.915 6.049 1.00 76.81 889 GLU A CA 1
ATOM 6773 C C . GLU A 1 889 ? -23.021 -13.188 7.154 1.00 76.81 889 GLU A C 1
ATOM 6775 O O . GLU A 1 889 ? -21.829 -12.930 6.995 1.00 76.81 889 GLU A O 1
ATOM 6780 N N . ALA A 1 890 ? -23.670 -12.800 8.260 1.00 66.88 890 ALA A N 1
ATOM 6781 C CA . ALA A 1 890 ? -23.119 -11.832 9.209 1.00 66.88 890 ALA A CA 1
ATOM 6782 C C . ALA A 1 890 ? -21.718 -12.171 9.720 1.00 66.88 890 ALA A C 1
ATOM 6784 O O . ALA A 1 890 ? -21.493 -13.218 10.340 1.00 66.88 890 ALA A O 1
ATOM 6785 N N . ARG A 1 891 ? -20.835 -11.178 9.586 1.00 71.00 891 ARG A N 1
ATOM 6786 C CA . ARG A 1 891 ? -19.609 -11.055 10.372 1.00 71.00 891 ARG A CA 1
ATOM 6787 C C . ARG A 1 891 ? -19.971 -10.944 11.849 1.00 71.00 891 ARG A C 1
ATOM 6789 O O . ARG A 1 891 ? -20.958 -10.312 12.211 1.00 71.00 891 ARG A O 1
ATOM 6796 N N . SER A 1 892 ? -19.176 -11.580 12.691 1.00 80.50 892 SER A N 1
ATOM 6797 C CA . SER A 1 892 ? -19.383 -11.622 14.132 1.00 80.50 892 SER A CA 1
ATOM 6798 C C . SER A 1 892 ? -18.024 -11.516 14.806 1.00 80.50 892 SER A C 1
ATOM 6800 O O . SER A 1 892 ? -17.108 -12.242 14.426 1.00 80.50 892 SER A O 1
ATOM 6802 N N . PHE A 1 893 ? -17.890 -10.605 15.767 1.00 85.12 893 PHE A N 1
ATOM 6803 C CA . PHE A 1 893 ? -16.648 -10.401 16.511 1.00 85.12 893 PHE A CA 1
ATOM 6804 C C . PHE A 1 893 ? -16.888 -10.676 17.987 1.00 85.12 893 PHE A C 1
ATOM 6806 O O . PHE A 1 893 ? -17.587 -9.909 18.643 1.00 85.12 893 PHE A O 1
ATOM 6813 N N . ALA A 1 894 ? -16.300 -11.756 18.502 1.00 88.75 894 ALA A N 1
ATOM 6814 C CA . ALA A 1 894 ? -16.425 -12.102 19.912 1.00 88.75 894 ALA A CA 1
ATOM 6815 C C . ALA A 1 894 ? -15.961 -10.939 20.806 1.00 88.75 894 ALA A C 1
ATOM 6817 O O . ALA A 1 894 ? -14.920 -10.350 20.510 1.00 88.75 894 ALA A O 1
ATOM 6818 N N . PRO A 1 895 ? -16.684 -10.601 21.890 1.00 92.06 895 PRO A N 1
ATOM 6819 C CA . PRO A 1 895 ? -16.285 -9.512 22.774 1.00 92.06 895 PRO A CA 1
ATOM 6820 C C . PRO A 1 895 ? -14.917 -9.784 23.413 1.00 92.06 895 PRO A C 1
ATOM 6822 O O . PRO A 1 895 ? -14.610 -10.914 23.804 1.00 92.06 895 PRO A O 1
ATOM 6825 N N . VAL A 1 896 ? -14.108 -8.736 23.564 1.00 93.88 896 VAL A N 1
ATOM 6826 C CA . VAL A 1 896 ? -12.755 -8.814 24.131 1.00 93.88 896 VAL A CA 1
ATOM 6827 C C . VAL A 1 896 ? -12.757 -8.247 25.541 1.00 93.88 896 VAL A C 1
ATOM 6829 O O . VAL A 1 896 ? -13.235 -7.144 25.789 1.00 93.88 896 VAL A O 1
ATOM 6832 N N . LYS A 1 897 ? -12.198 -9.001 26.489 1.00 94.62 897 LYS A N 1
ATOM 6833 C CA . LYS A 1 897 ? -12.054 -8.532 27.868 1.00 94.62 897 LYS A CA 1
ATOM 6834 C C . LYS A 1 897 ? -10.892 -7.550 27.982 1.00 94.62 897 LYS A C 1
ATOM 6836 O O . LYS A 1 897 ? -9.764 -7.888 27.626 1.00 94.62 897 LYS A O 1
ATOM 6841 N N . VAL A 1 898 ? -11.150 -6.386 28.567 1.00 93.69 898 VAL A N 1
ATOM 6842 C CA . VAL A 1 898 ? -10.143 -5.364 28.875 1.00 93.69 898 VAL A CA 1
ATOM 6843 C C . VAL A 1 898 ? -10.090 -5.094 30.378 1.00 93.69 898 VAL A C 1
ATOM 6845 O O . VAL A 1 898 ? -11.054 -5.313 31.109 1.00 93.69 898 VAL A O 1
ATOM 6848 N N . LYS A 1 899 ? -8.928 -4.644 30.867 1.00 87.81 899 LYS A N 1
ATOM 6849 C CA . LYS A 1 899 ? -8.701 -4.404 32.307 1.00 87.81 899 LYS A CA 1
ATOM 6850 C C . LYS A 1 899 ? -9.330 -3.109 32.820 1.00 87.81 899 LYS A C 1
ATOM 6852 O O . LYS A 1 899 ? -9.536 -2.966 34.019 1.00 87.81 899 LYS A O 1
ATOM 6857 N N . SER A 1 900 ? -9.559 -2.158 31.926 1.00 89.31 900 SER A N 1
ATOM 6858 C CA . SER A 1 900 ? -10.074 -0.830 32.233 1.00 89.31 900 SER A CA 1
ATOM 6859 C C . SER A 1 900 ? -10.774 -0.271 31.008 1.00 89.31 900 SER A C 1
ATOM 6861 O O . SER A 1 900 ? -10.434 -0.640 29.886 1.00 89.31 900 SER A O 1
ATOM 6863 N N . GLY A 1 901 ? -11.687 0.665 31.221 1.00 90.69 901 GLY A N 1
ATOM 6864 C CA . GLY A 1 901 ? -12.297 1.440 30.154 1.00 90.69 901 GLY A CA 1
ATOM 6865 C C . GLY A 1 901 ? -12.720 2.813 30.658 1.00 90.69 901 GLY A C 1
ATOM 6866 O O . GLY A 1 901 ? -12.752 3.026 31.874 1.00 90.69 901 GLY A O 1
ATOM 6867 N N . PRO A 1 902 ? -13.065 3.736 29.754 1.00 92.62 902 PRO A N 1
ATOM 6868 C CA . PRO A 1 902 ? -13.543 5.059 30.136 1.00 92.62 902 PRO A CA 1
ATOM 6869 C C . PRO A 1 902 ? -14.755 5.047 31.083 1.00 92.62 902 PRO A C 1
ATOM 6871 O O . PRO A 1 902 ? -14.881 5.926 31.931 1.00 92.62 902 PRO A O 1
ATOM 6874 N N . LEU A 1 903 ? -15.605 4.016 31.021 1.00 96.69 903 LEU A N 1
ATOM 6875 C CA . LEU A 1 903 ? -16.700 3.811 31.978 1.00 96.69 903 LEU A CA 1
ATOM 6876 C C . LEU A 1 903 ? -16.235 3.853 33.451 1.00 96.69 903 LEU A C 1
ATOM 6878 O O . LEU A 1 903 ? -16.997 4.239 34.333 1.00 96.69 903 LEU A O 1
ATOM 6882 N N . MET A 1 904 ? -14.988 3.455 33.722 1.00 95.56 904 MET A N 1
ATOM 6883 C CA . MET A 1 904 ? -14.416 3.369 35.069 1.00 95.56 904 MET A CA 1
ATOM 6884 C C . MET A 1 904 ? -13.814 4.688 35.579 1.00 95.56 904 MET A C 1
ATOM 6886 O O . MET A 1 904 ? -13.160 4.680 36.619 1.00 95.56 904 MET A O 1
ATOM 6890 N N . GLU A 1 905 ? -14.001 5.813 34.880 1.00 94.88 905 GLU A N 1
ATOM 6891 C CA . GLU A 1 905 ? -13.520 7.128 35.338 1.00 94.88 905 GLU A CA 1
ATOM 6892 C C . GLU A 1 905 ? -14.062 7.493 36.729 1.00 94.88 905 GLU A C 1
ATOM 6894 O O . GLU A 1 905 ? -13.318 8.012 37.560 1.00 94.88 905 GLU A O 1
ATOM 6899 N N . ASN A 1 906 ? -15.328 7.169 37.006 1.00 95.88 906 ASN A N 1
ATOM 6900 C CA . ASN A 1 906 ? -15.935 7.287 38.326 1.00 95.88 906 ASN A CA 1
ATOM 6901 C C . ASN A 1 906 ? -16.532 5.939 38.724 1.00 95.88 906 ASN A C 1
ATOM 6903 O O . ASN A 1 906 ? -17.412 5.429 38.037 1.00 95.88 906 ASN A O 1
ATOM 6907 N N . VAL A 1 907 ? -16.079 5.372 39.845 1.00 96.38 907 VAL A N 1
ATOM 6908 C CA . VAL A 1 907 ? -16.600 4.112 40.395 1.00 96.38 907 VAL A CA 1
ATOM 6909 C C . VAL A 1 907 ? -16.982 4.323 41.853 1.00 96.38 907 VAL A C 1
ATOM 6911 O O . VAL A 1 907 ? -16.157 4.718 42.676 1.00 96.38 907 VAL A O 1
ATOM 6914 N N . SER A 1 908 ? -18.233 4.025 42.187 1.00 95.94 908 SER A N 1
ATOM 6915 C CA . SER A 1 908 ? -18.753 4.051 43.554 1.00 95.94 908 SER A CA 1
ATOM 6916 C C . SER A 1 908 ? -19.300 2.678 43.930 1.00 95.94 908 SER A C 1
ATOM 6918 O O . SER A 1 908 ? -19.889 1.986 43.103 1.00 95.94 908 SER A O 1
ATOM 6920 N N . SER A 1 909 ? -19.086 2.259 45.176 1.00 95.06 909 SER A N 1
ATOM 6921 C CA . SER A 1 909 ? -19.512 0.947 45.666 1.00 95.06 909 SER A CA 1
ATOM 6922 C C . SER A 1 909 ? -20.036 1.007 47.101 1.00 95.06 909 SER A C 1
ATOM 6924 O O . SER A 1 909 ? -19.756 1.940 47.866 1.00 95.06 909 SER A O 1
ATOM 6926 N N . GLY A 1 910 ? -20.845 0.012 47.470 1.00 87.75 910 GLY A N 1
ATOM 6927 C CA . GLY A 1 910 ? -21.425 -0.100 48.807 1.00 87.75 910 GLY A CA 1
ATOM 6928 C C . GLY A 1 910 ? -22.305 1.102 49.169 1.00 87.75 910 GLY A C 1
ATOM 6929 O O . GLY A 1 910 ? -23.225 1.457 48.440 1.00 87.75 910 GLY A O 1
ATOM 6930 N N . LYS A 1 911 ? -22.035 1.745 50.312 1.00 88.31 911 LYS A N 1
ATOM 6931 C CA . LYS A 1 911 ? -22.837 2.885 50.804 1.00 88.31 911 LYS A CA 1
ATOM 6932 C C . LYS A 1 911 ? -22.673 4.171 49.982 1.00 88.31 911 LYS A C 1
ATOM 6934 O O . LYS A 1 911 ? -23.472 5.081 50.159 1.00 88.31 911 LYS A O 1
ATOM 6939 N N . ASN A 1 912 ? -21.652 4.248 49.126 1.00 92.62 912 ASN A N 1
ATOM 6940 C CA . ASN A 1 912 ? -21.351 5.439 48.327 1.00 92.62 912 ASN A CA 1
ATOM 6941 C C . ASN A 1 912 ? -22.061 5.441 46.964 1.00 92.62 912 ASN A C 1
ATOM 6943 O O . ASN A 1 912 ? -21.923 6.404 46.216 1.00 92.62 912 ASN A O 1
ATOM 6947 N N . VAL A 1 913 ? -22.788 4.371 46.629 1.00 96.56 913 VAL A N 1
ATOM 6948 C CA . VAL A 1 913 ? -23.579 4.290 45.398 1.00 96.56 913 VAL A CA 1
ATOM 6949 C C . VAL A 1 913 ? -24.696 5.328 45.441 1.00 96.56 913 VAL A C 1
ATOM 6951 O O . VAL A 1 913 ? -25.538 5.305 46.342 1.00 96.56 913 VAL A O 1
ATOM 6954 N N . ASN A 1 914 ? -24.708 6.215 44.448 1.00 96.38 914 ASN A N 1
ATOM 6955 C CA . ASN A 1 914 ? -25.772 7.188 44.257 1.00 96.38 914 ASN A CA 1
ATOM 6956 C C . ASN A 1 914 ? -26.029 7.441 42.763 1.00 96.38 914 ASN A C 1
ATOM 6958 O O . ASN A 1 914 ? -25.310 8.220 42.144 1.00 96.38 914 ASN A O 1
ATOM 6962 N N . ILE A 1 915 ? -27.060 6.807 42.201 1.00 96.44 915 ILE A N 1
ATOM 6963 C CA . ILE A 1 915 ? -27.487 7.008 40.806 1.00 96.44 915 ILE A CA 1
ATOM 6964 C C . ILE A 1 915 ? -28.345 8.270 40.607 1.00 96.44 915 ILE A C 1
ATOM 6966 O O . ILE A 1 915 ? -28.630 8.636 39.471 1.00 96.44 915 ILE A O 1
ATOM 6970 N N . ASP A 1 916 ? -28.723 8.966 41.687 1.00 93.38 916 ASP A N 1
ATOM 6971 C CA . ASP A 1 916 ? -29.460 10.243 41.639 1.00 93.38 916 ASP A CA 1
ATOM 6972 C C . ASP A 1 916 ? -28.628 11.381 41.024 1.00 93.38 916 ASP A C 1
ATOM 6974 O O . ASP A 1 916 ? -29.162 12.415 40.635 1.00 93.38 916 ASP A O 1
ATOM 6978 N N . THR A 1 917 ? -27.310 11.185 40.907 1.00 94.19 917 THR A N 1
ATOM 6979 C CA . THR A 1 917 ? -26.375 12.116 40.257 1.00 94.19 917 THR A CA 1
ATOM 6980 C C . THR A 1 917 ? -26.546 12.185 38.736 1.00 94.19 917 THR A C 1
ATOM 6982 O O . THR A 1 917 ? -26.014 13.095 38.095 1.00 94.19 917 THR A O 1
ATOM 6985 N N . ILE A 1 918 ? -27.289 11.246 38.145 1.00 96.50 918 ILE A N 1
ATOM 6986 C CA . ILE A 1 918 ? -27.641 11.243 36.726 1.00 96.50 918 ILE A CA 1
ATOM 6987 C C . ILE A 1 918 ? -28.999 11.935 36.549 1.00 96.50 918 ILE A C 1
ATOM 6989 O O . ILE A 1 918 ? -29.945 11.571 37.257 1.00 96.50 918 ILE A O 1
ATOM 6993 N N . PRO A 1 919 ? -29.141 12.885 35.602 1.00 95.56 919 PRO A N 1
ATOM 6994 C CA . PRO A 1 919 ? -30.386 13.613 35.356 1.00 95.56 919 PRO A CA 1
ATOM 6995 C C . PRO A 1 919 ? -31.446 12.712 34.713 1.00 95.56 919 PRO A C 1
ATOM 6997 O O . PRO A 1 919 ? -31.775 12.839 33.543 1.00 95.56 919 PRO A O 1
ATOM 7000 N N . THR A 1 920 ? -31.985 11.759 35.469 1.00 96.38 920 THR A N 1
ATOM 7001 C CA . THR A 1 920 ? -32.962 10.797 34.952 1.00 96.38 920 THR A CA 1
ATOM 7002 C C . THR A 1 920 ? -34.309 11.494 34.752 1.00 96.38 920 THR A C 1
ATOM 7004 O O . THR A 1 920 ? -34.871 11.973 35.742 1.00 96.38 920 THR A O 1
ATOM 7007 N N . PRO A 1 921 ? -34.858 11.553 33.529 1.00 95.38 921 PRO A N 1
ATOM 7008 C CA . PRO A 1 921 ? -36.085 12.285 33.269 1.00 95.38 921 PRO A CA 1
ATOM 7009 C C . PRO A 1 921 ? -37.328 11.449 33.579 1.00 95.38 921 PRO A C 1
ATOM 7011 O O . PRO A 1 921 ? -37.312 10.210 33.592 1.00 95.38 921 PRO A O 1
ATOM 7014 N N . ARG A 1 922 ? -38.433 12.157 33.807 1.00 95.12 922 ARG A N 1
ATOM 7015 C CA . ARG A 1 922 ? -39.773 11.598 33.657 1.00 95.12 922 ARG A CA 1
ATOM 7016 C C . ARG A 1 922 ? -40.192 11.838 32.205 1.00 95.12 922 ARG A C 1
ATOM 7018 O O . ARG A 1 922 ? -40.330 12.980 31.782 1.00 95.12 922 ARG A O 1
ATOM 7025 N N . TRP A 1 923 ? -40.315 10.764 31.427 1.00 94.62 923 TRP A N 1
ATOM 7026 C CA . TRP A 1 923 ? -40.440 10.867 29.969 1.00 94.62 923 TRP A CA 1
ATOM 7027 C C . TRP A 1 923 ? -41.811 11.364 29.508 1.00 94.62 923 TRP A C 1
ATOM 7029 O O . TRP A 1 923 ? -41.888 12.109 28.536 1.00 94.62 923 TRP A O 1
ATOM 7039 N N . HIS A 1 924 ? -42.878 11.012 30.223 1.00 94.12 924 HIS A N 1
ATOM 7040 C CA . HIS A 1 924 ? -44.229 11.507 29.967 1.00 94.12 924 HIS A CA 1
ATOM 7041 C C . HIS A 1 924 ? -44.900 11.996 31.249 1.00 94.12 924 HIS A C 1
ATOM 7043 O O . HIS A 1 924 ? -44.621 11.512 32.346 1.00 94.12 924 HIS A O 1
ATOM 7049 N N . GLU A 1 925 ? -45.867 12.903 31.103 1.00 90.19 925 GLU A N 1
ATOM 7050 C CA . GLU A 1 925 ? -46.588 13.533 32.218 1.00 90.19 925 GLU A CA 1
ATOM 7051 C C . GLU A 1 925 ? -47.199 12.527 33.212 1.00 90.19 925 GLU A C 1
ATOM 7053 O O . GLU A 1 925 ? -47.185 12.766 34.421 1.00 90.19 925 GLU A O 1
ATOM 7058 N N . HIS A 1 926 ? -47.725 11.398 32.724 1.00 92.06 926 HIS A N 1
ATOM 7059 C CA . HIS A 1 926 ? -48.400 10.394 33.555 1.00 92.06 926 HIS A CA 1
ATOM 7060 C C . HIS A 1 926 ? -47.524 9.184 33.904 1.00 92.06 926 HIS A C 1
ATOM 7062 O O . HIS A 1 926 ? -48.030 8.201 34.451 1.00 92.06 926 HIS A O 1
ATOM 7068 N N . ASP A 1 927 ? -46.223 9.235 33.615 1.00 94.31 927 ASP A N 1
ATOM 7069 C CA . ASP A 1 927 ? -45.300 8.192 34.051 1.00 94.31 927 ASP A CA 1
ATOM 7070 C C . ASP A 1 927 ? -45.193 8.185 35.584 1.00 94.31 927 ASP A C 1
ATOM 7072 O O . ASP A 1 927 ? -45.056 9.222 36.235 1.00 94.31 927 ASP A O 1
ATOM 7076 N N . GLY A 1 928 ? -45.237 6.993 36.180 1.00 91.75 928 GLY A N 1
ATOM 7077 C CA . GLY A 1 928 ? -45.244 6.795 37.632 1.00 91.75 928 GLY A CA 1
ATOM 7078 C C . GLY A 1 928 ? -43.925 7.116 38.346 1.00 91.75 928 GLY A C 1
ATOM 7079 O O . GLY A 1 928 ? -43.821 6.871 39.545 1.00 91.75 928 GLY A O 1
ATOM 7080 N N . GLY A 1 929 ? -42.910 7.614 37.632 1.00 93.50 929 GLY A N 1
ATOM 7081 C CA . GLY A 1 929 ? -41.611 8.018 38.174 1.00 93.50 929 GLY A CA 1
ATOM 7082 C C . GLY A 1 929 ? -40.558 8.225 37.081 1.00 93.50 929 GLY A C 1
ATOM 7083 O O . GLY A 1 929 ? -40.893 8.336 35.903 1.00 93.50 929 GLY A O 1
ATOM 7084 N N . TYR A 1 930 ? -39.285 8.253 37.475 1.00 95.88 930 TYR A N 1
ATOM 7085 C CA . TYR A 1 930 ? -38.148 8.505 36.582 1.00 95.88 930 TYR A CA 1
ATOM 7086 C C . TYR A 1 930 ? -37.598 7.196 36.009 1.00 95.88 930 TYR A C 1
ATOM 7088 O O . TYR A 1 930 ? -37.365 6.248 36.761 1.00 95.88 930 TYR A O 1
ATOM 7096 N N . TYR A 1 931 ? -37.353 7.130 34.700 1.00 95.81 931 TYR A N 1
ATOM 7097 C CA . TYR A 1 931 ? -36.864 5.905 34.054 1.00 95.81 931 TYR A CA 1
ATOM 7098 C C . TYR A 1 931 ? -35.474 6.112 33.467 1.00 95.81 931 TYR A C 1
ATOM 7100 O O . TYR A 1 931 ? -35.315 6.730 32.415 1.00 95.81 931 TYR A O 1
ATOM 7108 N N . ILE A 1 932 ? -34.476 5.552 34.151 1.00 95.88 932 ILE A N 1
ATOM 7109 C CA . ILE A 1 932 ? -33.066 5.605 33.747 1.00 95.88 932 ILE A CA 1
ATOM 7110 C C . ILE A 1 932 ? -32.763 4.635 32.607 1.00 95.88 932 ILE A C 1
ATOM 7112 O O . ILE A 1 932 ? -31.841 4.859 31.834 1.00 95.88 932 ILE A O 1
ATOM 7116 N N . GLY A 1 933 ? -33.544 3.562 32.477 1.00 93.88 933 GLY A N 1
ATOM 7117 C CA . GLY A 1 933 ? -33.343 2.563 31.438 1.00 93.88 933 GLY A CA 1
ATOM 7118 C C . GLY A 1 933 ? -34.461 2.544 30.416 1.00 93.88 933 GLY A C 1
ATOM 7119 O O . GLY A 1 933 ? -35.224 1.587 30.397 1.00 93.88 933 GLY A O 1
ATOM 7120 N N . THR A 1 934 ? -34.565 3.568 29.571 1.00 93.25 934 THR A N 1
ATOM 7121 C CA . THR A 1 934 ? -35.391 3.509 28.349 1.00 93.25 934 THR A CA 1
ATOM 7122 C C . THR A 1 934 ? -34.532 3.213 27.118 1.00 93.25 934 THR A C 1
ATOM 7124 O O . THR A 1 934 ? -34.889 2.353 26.326 1.00 93.25 934 THR A O 1
ATOM 7127 N N . GLY A 1 935 ? -33.335 3.802 27.019 1.00 92.62 935 GLY A N 1
ATOM 7128 C CA . GLY A 1 935 ? -32.296 3.442 26.044 1.00 92.62 935 GLY A CA 1
ATOM 7129 C C . GLY A 1 935 ? -31.175 2.607 26.664 1.00 92.62 935 GLY A C 1
ATOM 7130 O O . GLY A 1 935 ? -30.020 3.019 26.632 1.00 92.62 935 GLY A O 1
ATOM 7131 N N . CYS A 1 936 ? -31.496 1.464 27.281 1.00 94.75 936 CYS A N 1
ATOM 7132 C CA . CYS A 1 936 ? -30.515 0.670 28.030 1.00 94.75 936 CYS A CA 1
ATOM 7133 C C . CYS A 1 936 ? -30.374 -0.779 27.553 1.00 94.75 936 CYS A C 1
ATOM 7135 O O . CYS A 1 936 ? -31.223 -1.321 26.846 1.00 94.75 936 CYS A O 1
ATOM 7137 N N . MET A 1 937 ? -29.282 -1.408 27.981 1.00 94.44 937 MET A N 1
ATOM 7138 C CA . MET A 1 937 ? -29.025 -2.838 27.833 1.00 94.44 937 MET A CA 1
ATOM 7139 C C . MET A 1 937 ? -28.805 -3.431 29.215 1.00 94.44 937 MET A C 1
ATOM 7141 O O . MET A 1 937 ? -28.015 -2.928 30.015 1.00 94.44 937 MET A O 1
ATOM 7145 N N . VAL A 1 938 ? -29.508 -4.520 29.474 1.00 96.19 938 VAL A N 1
ATOM 7146 C CA . VAL A 1 938 ? -29.508 -5.249 30.729 1.00 96.19 938 VAL A CA 1
ATOM 7147 C C . VAL A 1 938 ? -28.851 -6.600 30.515 1.00 96.19 938 VAL A C 1
ATOM 7149 O O . VAL A 1 938 ? -29.259 -7.391 29.663 1.00 96.19 938 VAL A O 1
ATOM 7152 N N . ILE A 1 939 ? -27.837 -6.854 31.327 1.00 96.56 939 ILE A N 1
ATOM 7153 C CA . ILE A 1 939 ? -26.965 -8.012 31.245 1.00 96.56 939 ILE A CA 1
ATOM 7154 C C . ILE A 1 939 ? -27.302 -8.935 32.408 1.00 96.56 939 ILE A C 1
ATOM 7156 O O . ILE A 1 939 ? -27.300 -8.510 33.563 1.00 96.56 939 ILE A O 1
ATOM 7160 N N . MET A 1 940 ? -27.593 -10.196 32.105 1.00 96.12 940 MET A N 1
ATOM 7161 C CA . MET A 1 940 ? -27.826 -11.246 33.098 1.00 96.12 940 MET A CA 1
ATOM 7162 C C . MET A 1 940 ? -27.104 -12.515 32.663 1.00 96.12 940 MET A C 1
ATOM 7164 O O . MET A 1 940 ? -26.980 -12.783 31.469 1.00 96.12 940 MET A O 1
ATOM 7168 N N . LYS A 1 941 ? -26.650 -13.313 33.625 1.00 95.25 941 LYS A N 1
ATOM 7169 C CA . LYS A 1 941 ? -25.979 -14.587 33.359 1.00 95.25 941 LYS A CA 1
ATOM 7170 C C . LYS A 1 941 ? -26.908 -15.738 33.675 1.00 95.25 941 LYS A C 1
ATOM 7172 O O . LYS A 1 941 ? -27.483 -15.775 34.747 1.00 95.25 941 LYS A O 1
ATOM 7177 N N . ASP A 1 942 ? -27.034 -16.690 32.773 1.00 93.94 942 ASP A N 1
ATOM 7178 C CA . ASP A 1 942 ? -27.783 -17.907 33.015 1.00 93.94 942 ASP A CA 1
ATOM 7179 C C . ASP A 1 942 ? -27.051 -18.821 34.023 1.00 93.94 942 ASP A C 1
ATOM 7181 O O . ASP A 1 942 ? -25.877 -19.142 33.806 1.00 93.94 942 ASP A O 1
ATOM 7185 N N . PRO A 1 943 ? -27.706 -19.264 35.113 1.00 94.75 943 PRO A N 1
ATOM 7186 C CA . PRO A 1 943 ? -27.048 -20.030 36.172 1.00 94.75 943 PRO A CA 1
ATOM 7187 C C . PRO A 1 943 ? -26.813 -21.510 35.832 1.00 94.75 943 PRO A C 1
ATOM 7189 O O . PRO A 1 943 ? -26.121 -22.195 36.584 1.00 94.75 943 PRO A O 1
ATOM 7192 N N . ASP A 1 944 ? -27.403 -22.024 34.749 1.00 92.75 944 ASP A N 1
ATOM 7193 C CA . ASP A 1 944 ? -27.237 -23.412 34.299 1.00 92.75 944 ASP A CA 1
ATOM 7194 C C . ASP A 1 944 ? -26.121 -23.545 33.266 1.00 92.75 944 ASP A C 1
ATOM 7196 O O . ASP A 1 944 ? -25.293 -24.450 33.326 1.00 92.75 944 ASP A O 1
ATOM 7200 N N . THR A 1 945 ? -26.111 -22.630 32.302 1.00 91.31 945 THR A N 1
ATOM 7201 C CA . THR A 1 945 ? -25.262 -22.705 31.107 1.00 91.31 945 THR A CA 1
ATOM 7202 C C . THR A 1 945 ? -24.095 -21.724 31.142 1.00 91.31 945 THR A C 1
ATOM 7204 O O . THR A 1 945 ? -23.143 -21.871 30.381 1.00 91.31 945 THR A O 1
ATOM 7207 N N . GLY A 1 946 ? -24.163 -20.699 31.996 1.00 89.75 946 GLY A N 1
ATOM 7208 C CA . GLY A 1 946 ? -23.224 -19.580 31.995 1.00 89.75 946 GLY A CA 1
ATOM 7209 C C . GLY A 1 946 ? -23.409 -18.603 30.828 1.00 89.75 946 GLY A C 1
ATOM 7210 O O . GLY A 1 946 ? -22.631 -17.653 30.736 1.00 89.75 946 GLY A O 1
ATOM 7211 N N . TRP A 1 947 ? -24.413 -18.813 29.967 1.00 90.31 947 TRP A N 1
ATOM 7212 C CA . TRP A 1 947 ? -24.744 -17.930 28.847 1.00 90.31 947 TRP A CA 1
ATOM 7213 C C . TRP A 1 947 ? -25.091 -16.519 29.335 1.00 90.31 947 TRP A C 1
ATOM 7215 O O . TRP A 1 947 ? -25.750 -16.359 30.360 1.00 90.31 947 TRP A O 1
ATOM 7225 N N . ILE A 1 948 ? -24.650 -15.491 28.612 1.00 91.50 948 ILE A N 1
ATOM 7226 C CA . ILE A 1 948 ? -24.948 -14.098 28.947 1.00 91.50 948 ILE A CA 1
ATOM 7227 C C . ILE A 1 948 ? -26.078 -13.610 28.050 1.00 91.50 948 ILE A C 1
ATOM 7229 O O . ILE A 1 948 ? -25.945 -13.605 26.831 1.00 91.50 948 ILE A O 1
ATOM 7233 N N . ASN A 1 949 ? -27.175 -13.186 28.671 1.00 91.00 949 ASN A N 1
ATOM 7234 C CA . ASN A 1 949 ? -28.266 -12.504 27.997 1.00 91.00 949 ASN A CA 1
ATOM 7235 C C . ASN A 1 949 ? -28.018 -10.996 28.005 1.00 91.00 949 ASN A C 1
ATOM 7237 O O . ASN A 1 949 ? -27.854 -10.417 29.082 1.00 91.00 949 ASN A O 1
ATOM 7241 N N . TYR A 1 950 ? -28.149 -10.364 26.843 1.00 91.38 950 TYR A N 1
ATOM 7242 C CA . TYR A 1 950 ? -28.128 -8.912 26.683 1.00 91.38 950 TYR A CA 1
ATOM 7243 C C . TYR A 1 950 ? -29.495 -8.453 26.168 1.00 91.38 950 TYR A C 1
ATOM 7245 O O . TYR A 1 950 ? -29.824 -8.646 25.006 1.00 91.38 950 TYR A O 1
ATOM 7253 N N . GLY A 1 951 ? -30.334 -7.890 27.038 1.00 89.56 951 GLY A N 1
ATOM 7254 C CA . GLY A 1 951 ? -31.707 -7.517 26.682 1.00 89.56 951 GLY A CA 1
ATOM 7255 C C . GLY A 1 951 ? -32.013 -6.047 26.929 1.00 89.56 951 GLY A C 1
ATOM 7256 O O . GLY A 1 951 ? -31.528 -5.470 27.894 1.00 89.56 951 GLY A O 1
ATOM 7257 N N . ALA A 1 952 ? -32.868 -5.448 26.107 1.00 89.94 952 ALA A N 1
ATOM 7258 C CA . ALA A 1 952 ? -33.477 -4.155 26.411 1.00 89.94 952 ALA A CA 1
ATOM 7259 C C . ALA A 1 952 ? -34.705 -4.358 27.322 1.00 89.94 952 ALA A C 1
ATOM 7261 O O . ALA A 1 952 ? -35.746 -4.855 26.882 1.00 89.94 952 ALA A O 1
ATOM 7262 N N . TYR A 1 953 ? -34.583 -3.991 28.600 1.00 91.12 953 TYR A N 1
ATOM 7263 C CA . TYR A 1 953 ? -35.668 -4.023 29.588 1.00 91.12 953 TYR A CA 1
ATOM 7264 C C . TYR A 1 953 ? -35.812 -2.645 30.217 1.00 91.12 953 TYR A C 1
ATOM 7266 O O . TYR A 1 953 ? -34.804 -1.989 30.467 1.00 91.12 953 TYR A O 1
ATOM 7274 N N . ARG A 1 954 ? -37.042 -2.208 30.508 1.00 91.62 954 ARG A N 1
ATOM 7275 C CA . ARG A 1 954 ? -37.212 -0.909 31.165 1.00 91.62 954 ARG A CA 1
ATOM 7276 C C . ARG A 1 954 ? -36.704 -0.949 32.599 1.00 91.62 954 ARG A C 1
ATOM 7278 O O . ARG A 1 954 ? -36.913 -1.946 33.296 1.00 91.62 954 ARG A O 1
ATOM 7285 N N . VAL A 1 955 ? -36.080 0.147 33.024 1.00 96.06 955 VAL A N 1
ATOM 7286 C CA . VAL A 1 955 ? -35.549 0.300 34.382 1.00 96.06 955 VAL A CA 1
ATOM 7287 C C . VAL A 1 955 ? -36.017 1.616 34.995 1.00 96.06 955 VAL A C 1
ATOM 7289 O O . VAL A 1 955 ? -35.704 2.691 34.472 1.00 96.06 955 VAL A O 1
ATOM 7292 N N . GLN A 1 956 ? -36.759 1.533 36.100 1.00 97.06 956 GLN A N 1
ATOM 7293 C CA . GLN A 1 956 ? -37.232 2.698 36.850 1.00 97.06 956 GLN A CA 1
ATOM 7294 C C . GLN A 1 956 ? -36.301 2.996 38.029 1.00 97.06 956 GLN A C 1
ATOM 7296 O O . GLN A 1 956 ? -35.897 2.099 38.766 1.00 97.06 956 GLN A O 1
ATOM 7301 N N . TYR A 1 957 ? -35.979 4.268 38.232 1.00 96.44 957 TYR A N 1
ATOM 7302 C CA . TYR A 1 957 ? -35.291 4.748 39.425 1.00 96.44 957 TYR A CA 1
ATOM 7303 C C . TYR A 1 957 ? -36.226 4.692 40.646 1.00 96.44 957 TYR A C 1
ATOM 7305 O O . TYR A 1 957 ? -37.364 5.156 40.577 1.00 96.44 957 TYR A O 1
ATOM 7313 N N . GLN A 1 958 ? -35.735 4.156 41.769 1.00 96.56 958 GLN A N 1
ATOM 7314 C CA . GLN A 1 958 ? -36.481 4.045 43.037 1.00 96.56 958 GLN A CA 1
ATOM 7315 C C . GLN A 1 958 ? -35.746 4.700 44.224 1.00 96.56 958 GLN A C 1
ATOM 7317 O O . GLN A 1 958 ? -36.283 4.768 45.330 1.00 96.56 958 GLN A O 1
ATOM 7322 N N . GLY A 1 959 ? -34.511 5.164 44.018 1.00 95.12 959 GLY A N 1
ATOM 7323 C CA . GLY A 1 959 ? -33.675 5.823 45.019 1.00 95.12 959 GLY A CA 1
ATOM 7324 C C . GLY A 1 959 ? -32.178 5.736 44.680 1.00 95.12 959 GLY A C 1
ATOM 7325 O O . GLY A 1 959 ? -31.807 5.086 43.702 1.00 95.12 959 GLY A O 1
ATOM 7326 N N . PRO A 1 960 ? -31.293 6.323 45.510 1.00 95.31 960 PRO A N 1
ATOM 7327 C CA . PRO A 1 960 ? -29.851 6.419 45.246 1.00 95.31 960 PRO A CA 1
ATOM 7328 C C . PRO A 1 960 ? -29.140 5.101 44.908 1.00 95.31 960 PRO A C 1
ATOM 7330 O O . PRO A 1 960 ? -28.201 5.088 44.121 1.00 95.31 960 PRO A O 1
ATOM 7333 N N . ASN A 1 961 ? -29.567 3.982 45.489 1.00 96.44 961 ASN A N 1
ATOM 7334 C CA . ASN A 1 961 ? -28.948 2.667 45.297 1.00 96.44 961 ASN A CA 1
ATOM 7335 C C . ASN A 1 961 ? -29.966 1.566 44.956 1.00 96.44 961 ASN A C 1
ATOM 7337 O O . ASN A 1 961 ? -29.700 0.379 45.171 1.00 96.44 961 ASN A O 1
ATOM 7341 N N . VAL A 1 962 ? -31.146 1.951 44.458 1.00 97.12 962 VAL A N 1
ATOM 7342 C CA . VAL A 1 962 ? -32.230 1.022 44.125 1.00 97.12 962 VAL A CA 1
ATOM 7343 C C . VAL A 1 962 ? -32.913 1.439 42.828 1.00 97.12 962 VAL A C 1
ATOM 7345 O O . VAL A 1 962 ? -33.288 2.596 42.643 1.00 97.12 962 VAL A O 1
ATOM 7348 N N . ALA A 1 963 ? -33.131 0.463 41.956 1.00 97.75 963 ALA A N 1
ATOM 7349 C CA . ALA A 1 963 ? -33.943 0.588 40.750 1.00 97.75 963 ALA A CA 1
ATOM 7350 C C . ALA A 1 963 ? -34.874 -0.629 40.627 1.00 97.75 963 ALA A C 1
ATOM 7352 O O . ALA A 1 963 ? -34.649 -1.636 41.294 1.00 97.75 963 ALA A O 1
ATOM 7353 N N . THR A 1 964 ? -35.904 -0.573 39.790 1.00 97.75 964 THR A N 1
ATOM 7354 C CA . THR A 1 964 ? -36.689 -1.753 39.379 1.00 97.75 964 THR A CA 1
ATOM 7355 C C . THR A 1 964 ? -36.444 -2.086 37.920 1.00 97.75 964 THR A C 1
ATOM 7357 O O . THR A 1 964 ? -36.094 -1.202 37.146 1.00 97.75 964 THR A O 1
ATOM 7360 N N . VAL A 1 965 ? -36.612 -3.355 37.540 1.00 96.19 965 VAL A N 1
ATOM 7361 C CA . VAL A 1 965 ? -36.489 -3.809 36.146 1.00 96.19 965 VAL A CA 1
ATOM 7362 C C . VAL A 1 965 ? -37.660 -4.689 35.736 1.00 96.19 965 VAL A C 1
ATOM 7364 O O . VAL A 1 965 ? -37.867 -5.765 36.301 1.00 96.19 965 VAL A O 1
ATOM 7367 N N . MET A 1 966 ? -38.381 -4.288 34.690 1.00 92.44 966 MET A N 1
ATOM 7368 C CA . MET A 1 966 ? -39.462 -5.095 34.123 1.00 92.44 966 MET A CA 1
ATOM 7369 C C . MET A 1 966 ? -38.934 -5.980 32.992 1.00 92.44 966 MET A C 1
ATOM 7371 O O . MET A 1 966 ? -38.635 -5.522 31.888 1.00 92.44 966 MET A O 1
ATOM 7375 N N . CYS A 1 967 ? -38.870 -7.286 33.260 1.00 88.12 967 CYS A N 1
ATOM 7376 C CA . CYS A 1 967 ? -38.632 -8.314 32.247 1.00 88.12 967 CYS A CA 1
ATOM 7377 C C . CYS A 1 967 ? -39.966 -8.945 31.836 1.00 88.12 967 CYS A C 1
ATOM 7379 O O . CYS A 1 967 ? -40.652 -9.555 32.660 1.00 88.12 967 CYS A O 1
ATOM 7381 N N . SER A 1 968 ? -40.322 -8.860 30.553 1.00 83.25 968 SER A N 1
ATOM 7382 C CA . SER A 1 968 ? -41.559 -9.468 30.044 1.00 83.25 968 SER A CA 1
ATOM 7383 C C . SER A 1 968 ? -41.602 -10.980 30.297 1.00 83.25 968 SER A C 1
ATOM 7385 O O . SER A 1 968 ? -40.615 -11.687 30.075 1.00 83.25 968 SER A O 1
ATOM 7387 N N . LYS A 1 969 ? -42.767 -11.494 30.717 1.00 82.00 969 LYS A N 1
ATOM 7388 C CA . LYS A 1 969 ? -42.952 -12.920 31.028 1.00 82.00 969 LYS A CA 1
ATOM 7389 C C . LYS A 1 969 ? -42.537 -13.811 29.855 1.00 82.00 969 LYS A C 1
ATOM 7391 O O . LYS A 1 969 ? -42.970 -13.597 28.724 1.00 82.00 969 LYS A O 1
ATOM 7396 N N . GLY A 1 970 ? -41.728 -14.830 30.144 1.00 80.56 970 GLY A N 1
ATOM 7397 C CA . GLY A 1 970 ? -41.267 -15.805 29.148 1.00 80.56 970 GLY A CA 1
ATOM 7398 C C . GLY A 1 970 ? -40.125 -15.324 28.244 1.00 80.56 970 GLY A C 1
ATOM 7399 O O . GLY A 1 970 ? -39.688 -16.083 27.384 1.00 80.56 970 GLY A O 1
ATOM 7400 N N . LYS A 1 971 ? -39.617 -14.098 28.429 1.00 84.50 971 LYS A N 1
ATOM 7401 C CA . LYS A 1 971 ? -38.363 -13.646 27.807 1.00 84.50 971 LYS A CA 1
ATOM 7402 C C . LYS A 1 971 ? -37.158 -14.108 28.628 1.00 84.50 971 LYS A C 1
ATOM 7404 O O . LYS A 1 971 ? -37.288 -14.402 29.814 1.00 84.50 971 LYS A O 1
ATOM 7409 N N . HIS A 1 972 ? -35.985 -14.149 27.999 1.00 89.38 972 HIS A N 1
ATOM 7410 C CA . HIS A 1 972 ? -34.757 -14.688 28.591 1.00 89.38 972 HIS A CA 1
ATOM 7411 C C . HIS A 1 972 ? -34.433 -14.113 29.977 1.00 89.38 972 HIS A C 1
ATOM 7413 O O . HIS A 1 972 ? -34.174 -14.888 30.889 1.00 89.38 972 HIS A O 1
ATOM 7419 N N . GLY A 1 973 ? -34.540 -12.795 30.180 1.00 90.69 973 GLY A N 1
ATOM 7420 C CA . GLY A 1 973 ? -34.282 -12.174 31.487 1.00 90.69 973 GLY A CA 1
ATOM 7421 C C . GLY A 1 973 ? -35.235 -12.647 32.591 1.00 90.69 973 GLY A C 1
ATOM 7422 O O . GLY A 1 973 ? -34.811 -12.914 33.713 1.00 90.69 973 GLY A O 1
ATOM 7423 N N . ASP A 1 974 ? -36.520 -12.846 32.273 1.00 92.62 974 ASP A N 1
ATOM 7424 C CA . ASP A 1 974 ? -37.487 -13.401 33.226 1.00 92.62 974 ASP A CA 1
ATOM 7425 C C . ASP A 1 974 ? -37.188 -14.876 33.538 1.00 92.62 974 ASP A C 1
ATOM 7427 O O . ASP A 1 974 ? -37.246 -15.278 34.698 1.00 92.62 974 ASP A O 1
ATOM 7431 N N . LEU A 1 975 ? -36.812 -15.669 32.528 1.00 93.75 975 LEU A N 1
ATOM 7432 C CA . LEU A 1 975 ? -36.438 -17.076 32.703 1.00 93.75 975 LEU A CA 1
ATOM 7433 C C . LEU A 1 975 ? -35.159 -17.238 33.542 1.00 93.75 975 LEU A C 1
ATOM 7435 O O . LEU A 1 975 ? -35.148 -18.048 34.466 1.00 93.75 975 LEU A O 1
ATOM 7439 N N . ILE A 1 976 ? -34.118 -16.445 33.271 1.00 95.50 976 ILE A N 1
ATOM 7440 C CA . ILE A 1 976 ? -32.850 -16.454 34.020 1.00 95.50 976 ILE A CA 1
ATOM 7441 C C . ILE A 1 976 ? -33.095 -16.093 35.488 1.00 95.50 976 ILE A C 1
ATOM 7443 O O . ILE A 1 976 ? -32.694 -16.831 36.387 1.00 95.50 976 ILE A O 1
ATOM 7447 N N . LYS A 1 977 ? -33.825 -15.000 35.741 1.00 95.25 977 LYS A N 1
ATOM 7448 C CA . LYS A 1 977 ? -34.192 -14.573 37.098 1.00 95.25 977 LYS A CA 1
ATOM 7449 C C . LYS A 1 977 ? -34.941 -15.674 37.857 1.00 95.25 977 LYS A C 1
ATOM 7451 O O . LYS A 1 977 ? -34.612 -15.946 39.009 1.00 95.25 977 LYS A O 1
ATOM 7456 N N . ARG A 1 978 ? -35.928 -16.327 37.225 1.00 94.38 978 ARG A N 1
ATOM 7457 C CA . ARG A 1 978 ? -36.683 -17.430 37.850 1.00 94.38 978 ARG A CA 1
ATOM 7458 C C . ARG A 1 978 ? -35.776 -18.589 38.254 1.00 94.38 978 ARG A C 1
ATOM 7460 O O . ARG A 1 978 ? -35.910 -19.062 39.374 1.00 94.38 978 ARG A O 1
ATOM 7467 N N . ARG A 1 979 ? -34.820 -18.981 37.404 1.00 95.88 979 ARG A N 1
ATOM 7468 C CA . ARG A 1 979 ? -33.861 -20.062 37.708 1.00 95.88 979 ARG A CA 1
ATOM 7469 C C . ARG A 1 979 ? -33.024 -19.769 38.955 1.00 95.88 979 ARG A C 1
ATOM 7471 O O . ARG A 1 979 ? -32.817 -20.672 39.758 1.00 95.88 979 ARG A O 1
ATOM 7478 N N . TYR A 1 980 ? -32.579 -18.525 39.154 1.00 96.81 980 TYR A N 1
ATOM 7479 C CA . TYR A 1 980 ? -31.912 -18.123 40.403 1.00 96.81 980 TYR A CA 1
ATOM 7480 C C . TYR A 1 980 ? -32.857 -18.168 41.605 1.00 96.81 980 TYR A C 1
ATOM 7482 O O . TYR A 1 980 ? -32.514 -18.710 42.654 1.00 96.81 980 TYR A O 1
ATOM 7490 N N . HIS A 1 981 ? -34.070 -17.630 41.460 1.00 95.25 981 HIS A N 1
ATOM 7491 C CA . HIS A 1 981 ? -35.035 -17.571 42.561 1.00 95.25 981 HIS A CA 1
ATOM 7492 C C . HIS A 1 981 ? -35.522 -18.958 42.996 1.00 95.25 981 HIS A C 1
ATOM 7494 O O . HIS A 1 981 ? -35.687 -19.186 44.192 1.00 95.25 981 HIS A O 1
ATOM 7500 N N . GLU A 1 982 ? -35.668 -19.904 42.067 1.00 94.75 982 GLU A N 1
ATOM 7501 C CA . GLU A 1 982 ? -35.959 -21.319 42.347 1.00 94.75 982 GLU A CA 1
ATOM 7502 C C . GLU A 1 982 ? -34.842 -22.004 43.155 1.00 94.75 982 GLU A C 1
ATOM 7504 O O . GLU A 1 982 ? -35.114 -22.946 43.899 1.00 94.75 982 GLU A O 1
ATOM 7509 N N . ARG A 1 983 ? -33.602 -21.497 43.078 1.00 95.06 983 ARG A N 1
ATOM 7510 C CA . ARG A 1 983 ? -32.456 -21.931 43.902 1.00 95.06 983 ARG A CA 1
ATOM 7511 C C . ARG A 1 983 ? -32.334 -21.178 45.228 1.00 95.06 983 ARG A C 1
ATOM 7513 O O . ARG A 1 983 ? -31.463 -21.498 46.029 1.00 95.06 983 ARG A O 1
ATOM 7520 N N . GLY A 1 984 ? -33.173 -20.170 45.468 1.00 93.44 984 GLY A N 1
ATOM 7521 C CA . GLY A 1 984 ? -33.035 -19.265 46.612 1.00 93.44 984 GLY A CA 1
ATOM 7522 C C . GLY A 1 984 ? -31.842 -18.306 46.507 1.00 93.44 984 GLY A C 1
ATOM 7523 O O . GLY A 1 984 ? -31.447 -17.713 47.509 1.00 93.44 984 GLY A O 1
ATOM 7524 N N . GLU A 1 985 ? -31.271 -18.138 45.314 1.00 95.69 985 GLU A N 1
ATOM 7525 C CA . GLU A 1 985 ? -30.097 -17.302 45.062 1.00 95.69 985 GLU A CA 1
ATOM 7526 C C . GLU A 1 985 ? -30.496 -15.922 44.500 1.00 95.69 985 GLU A C 1
ATOM 7528 O O . GLU A 1 985 ? -31.509 -15.793 43.801 1.00 95.69 985 GLU A O 1
ATOM 7533 N N . PRO A 1 986 ? -29.715 -14.860 44.774 1.00 96.81 986 PRO A N 1
ATOM 7534 C CA . PRO A 1 986 ? -29.881 -13.580 44.097 1.00 96.81 986 PRO A CA 1
ATOM 7535 C C . PRO A 1 986 ? -29.400 -13.643 42.639 1.00 96.81 986 PRO A C 1
ATOM 7537 O O . PRO A 1 986 ? -28.309 -14.133 42.359 1.00 96.81 986 PRO A O 1
ATOM 7540 N N . CYS A 1 987 ? -30.177 -13.077 41.711 1.00 97.69 987 CYS A N 1
ATOM 7541 C CA . CYS A 1 987 ? -29.789 -12.989 40.300 1.00 97.69 987 CYS A CA 1
ATOM 7542 C C . CYS A 1 987 ? -28.835 -11.798 40.077 1.00 97.69 987 CYS A C 1
ATOM 7544 O O . CYS A 1 987 ? -29.244 -10.669 40.369 1.00 97.69 987 CYS A O 1
ATOM 7546 N N . PRO A 1 988 ? -27.609 -11.997 39.548 1.00 98.12 988 PRO A N 1
ATOM 7547 C CA . PRO A 1 988 ? -26.725 -10.903 39.159 1.00 98.12 988 PRO A CA 1
ATOM 7548 C C . PRO A 1 988 ? -27.292 -10.160 37.944 1.00 98.12 988 PRO A C 1
ATOM 7550 O O . PRO A 1 988 ? -27.806 -10.776 37.005 1.00 98.12 988 PRO A O 1
ATOM 7553 N N . ILE A 1 989 ? -27.181 -8.835 37.960 1.00 98.25 989 ILE A N 1
ATOM 7554 C CA . ILE A 1 989 ? -27.653 -7.953 36.891 1.00 98.25 989 ILE A CA 1
ATOM 7555 C C . ILE A 1 989 ? -26.708 -6.759 36.724 1.00 98.25 989 ILE A C 1
ATOM 7557 O O . ILE A 1 989 ? -26.260 -6.182 37.714 1.00 98.25 989 ILE A O 1
ATOM 7561 N N . ALA A 1 990 ? -26.463 -6.351 35.479 1.00 98.12 990 ALA A N 1
ATOM 7562 C CA . ALA A 1 990 ? -25.869 -5.058 35.148 1.00 98.12 990 ALA A CA 1
ATOM 7563 C C . ALA A 1 990 ? -26.763 -4.299 34.159 1.00 98.12 990 ALA A C 1
ATOM 7565 O O . ALA A 1 990 ? -27.326 -4.897 33.247 1.00 98.12 990 ALA A O 1
ATOM 7566 N N . VAL A 1 991 ? -26.900 -2.989 34.338 1.00 98.12 991 VAL A N 1
ATOM 7567 C CA . VAL A 1 991 ? -27.667 -2.083 33.478 1.00 98.12 991 VAL A CA 1
ATOM 7568 C C . VAL A 1 991 ? -26.704 -1.064 32.890 1.00 98.12 991 VAL A C 1
ATOM 7570 O O . VAL A 1 991 ? -25.967 -0.419 33.630 1.00 98.12 991 VAL A O 1
ATOM 7573 N N . VAL A 1 992 ? -26.726 -0.909 31.569 1.00 97.94 992 VAL A N 1
ATOM 7574 C CA . VAL A 1 992 ? -25.901 0.040 30.811 1.00 97.94 992 VAL A CA 1
ATOM 7575 C C . VAL A 1 992 ? -26.829 1.070 30.177 1.00 97.94 992 VAL A C 1
ATOM 7577 O O . VAL A 1 992 ? -27.642 0.703 29.333 1.00 97.94 992 VAL A O 1
ATOM 7580 N N . ALA A 1 993 ? -26.737 2.332 30.598 1.00 95.94 993 ALA A N 1
ATOM 7581 C CA . ALA A 1 993 ? -27.681 3.408 30.261 1.00 95.94 993 ALA A CA 1
ATOM 7582 C C . ALA A 1 993 ? -27.031 4.547 29.449 1.00 95.94 993 ALA A C 1
ATOM 7584 O O . ALA A 1 993 ? -27.445 5.701 29.507 1.00 95.94 993 ALA A O 1
ATOM 7585 N N . GLY A 1 994 ? -25.985 4.221 28.695 1.00 95.44 994 GLY A N 1
ATOM 7586 C CA . GLY A 1 994 ? -25.269 5.157 27.837 1.00 95.44 994 GLY A CA 1
ATOM 7587 C C . GLY A 1 994 ? -24.219 4.411 27.038 1.00 95.44 994 GLY A C 1
ATOM 7588 O O . GLY A 1 994 ? -23.092 4.266 27.480 1.00 95.44 994 GLY A O 1
ATOM 7589 N N . MET A 1 995 ? -24.589 3.852 25.896 1.00 95.25 995 MET A N 1
ATOM 7590 C CA . MET A 1 995 ? -23.698 3.046 25.061 1.00 95.25 995 MET A CA 1
ATOM 7591 C C . MET A 1 995 ? -23.923 3.366 23.590 1.00 95.25 995 MET A C 1
ATOM 7593 O O . MET A 1 995 ? -24.905 4.018 23.240 1.00 95.25 995 MET A O 1
ATOM 7597 N N . HIS A 1 996 ? -23.031 2.893 22.720 1.00 95.12 996 HIS A N 1
ATOM 7598 C CA . HIS A 1 996 ? -23.223 3.032 21.280 1.00 95.12 996 HIS A CA 1
ATOM 7599 C C . HIS A 1 996 ? -24.605 2.488 20.851 1.00 95.12 996 HIS A C 1
ATOM 7601 O O . HIS A 1 996 ? -24.964 1.379 21.268 1.00 95.12 996 HIS A O 1
ATOM 7607 N N . PRO A 1 997 ? -25.380 3.188 19.997 1.00 93.75 997 PRO A N 1
ATOM 7608 C CA . PRO A 1 997 ? -26.751 2.784 19.663 1.00 93.75 997 PRO A CA 1
ATOM 7609 C C . PRO A 1 997 ? -26.876 1.395 19.032 1.00 93.75 997 PRO A C 1
ATOM 7611 O O . PRO A 1 997 ? -27.918 0.757 19.163 1.00 93.75 997 PRO A O 1
ATOM 7614 N N . ALA A 1 998 ? -25.811 0.880 18.408 1.00 93.00 998 ALA A N 1
ATOM 7615 C CA . ALA A 1 998 ? -25.776 -0.498 17.915 1.00 93.00 998 ALA A CA 1
ATOM 7616 C C . ALA A 1 998 ? -25.973 -1.533 19.040 1.00 93.00 998 ALA A C 1
ATOM 7618 O O . ALA A 1 998 ? -26.682 -2.511 18.829 1.00 93.00 998 ALA A O 1
ATOM 7619 N N . LEU A 1 999 ? -25.408 -1.302 20.234 1.00 93.06 999 LEU A N 1
ATOM 7620 C CA . LEU A 1 999 ? -25.552 -2.192 21.396 1.00 93.06 999 LEU A CA 1
ATOM 7621 C C . LEU A 1 999 ? -26.992 -2.196 21.926 1.00 93.06 999 LEU A C 1
ATOM 7623 O O . LEU A 1 999 ? -27.542 -3.255 22.220 1.00 93.06 999 LEU A O 1
ATOM 7627 N N . PHE A 1 1000 ? -27.625 -1.020 21.993 1.00 92.44 1000 PHE A N 1
ATOM 7628 C CA . PHE A 1 1000 ? -29.048 -0.907 22.331 1.00 92.44 1000 PHE A CA 1
ATOM 7629 C C . PHE A 1 1000 ? -29.920 -1.629 21.298 1.00 92.44 1000 PHE A C 1
ATOM 7631 O O . PHE A 1 1000 ? -30.774 -2.440 21.656 1.00 92.44 1000 PHE A O 1
ATOM 7638 N N . MET A 1 1001 ? -29.657 -1.375 20.014 1.00 90.44 1001 MET A N 1
ATOM 7639 C CA . MET A 1 1001 ? -30.399 -1.963 18.908 1.00 90.44 1001 MET A CA 1
ATOM 7640 C C . MET A 1 1001 ? -30.377 -3.492 18.978 1.00 90.44 1001 MET A C 1
ATOM 7642 O O . MET A 1 1001 ? -31.443 -4.101 18.997 1.00 90.44 1001 MET A O 1
ATOM 7646 N N . VAL A 1 1002 ? -29.201 -4.123 19.072 1.00 89.38 1002 VAL A N 1
ATOM 7647 C CA . VAL A 1 1002 ? -29.104 -5.596 19.090 1.00 89.38 1002 VAL A CA 1
ATOM 7648 C C . VAL A 1 1002 ? -29.739 -6.222 20.326 1.00 89.38 1002 VAL A C 1
ATOM 7650 O O . VAL A 1 1002 ? -30.379 -7.258 20.186 1.00 89.38 1002 VAL A O 1
ATOM 7653 N N . GLY A 1 1003 ? -29.658 -5.573 21.496 1.00 87.62 1003 GLY A N 1
ATOM 7654 C CA . GLY A 1 1003 ? -30.322 -6.045 22.718 1.00 87.62 1003 GLY A CA 1
ATOM 7655 C C . GLY A 1 1003 ? -31.850 -6.032 22.611 1.00 87.62 1003 GLY A C 1
ATOM 7656 O O . GLY A 1 1003 ? -32.557 -6.646 23.415 1.00 87.62 1003 GLY A O 1
ATOM 7657 N N . GLY A 1 1004 ? -32.379 -5.330 21.608 1.00 83.81 1004 GLY A N 1
ATOM 7658 C CA . GLY A 1 1004 ? -33.778 -5.364 21.244 1.00 83.81 1004 GLY A CA 1
ATOM 7659 C C . GLY A 1 1004 ? -34.151 -6.458 20.240 1.00 83.81 1004 GLY A C 1
ATOM 7660 O O . GLY A 1 1004 ? -35.294 -6.911 20.273 1.00 83.81 1004 GLY A O 1
ATOM 7661 N N . LEU A 1 1005 ? -33.262 -6.867 19.336 1.00 85.25 1005 LEU A N 1
ATOM 7662 C CA . LEU A 1 1005 ? -33.606 -7.686 18.165 1.00 85.25 1005 LEU A CA 1
ATOM 7663 C C . LEU A 1 1005 ? -33.660 -9.192 18.466 1.00 85.25 1005 LEU A C 1
ATOM 7665 O O . LEU A 1 1005 ? -33.004 -9.699 19.369 1.00 85.25 1005 LEU A O 1
ATOM 7669 N N . GLU A 1 1006 ? -34.421 -9.939 17.663 1.00 78.06 1006 GLU A N 1
ATOM 7670 C CA . GLU A 1 1006 ? -34.385 -11.404 17.676 1.00 78.06 1006 GLU A CA 1
ATOM 7671 C C . GLU A 1 1006 ? -33.132 -11.919 16.949 1.00 78.06 1006 GLU A C 1
ATOM 7673 O O . GLU A 1 1006 ? -33.183 -12.208 15.753 1.00 78.06 1006 GLU A O 1
ATOM 7678 N N . ILE A 1 1007 ? -31.999 -12.002 17.650 1.00 77.38 1007 ILE A N 1
ATOM 7679 C CA . ILE A 1 1007 ? -30.709 -12.427 17.083 1.00 77.38 1007 ILE A CA 1
ATOM 7680 C C . ILE A 1 1007 ? -30.749 -13.887 16.578 1.00 77.38 1007 ILE A C 1
ATOM 7682 O O . ILE A 1 1007 ? -31.366 -14.741 17.223 1.00 77.38 1007 ILE A O 1
ATOM 7686 N N . PRO A 1 1008 ? -30.100 -14.210 15.434 1.00 68.44 1008 PRO A N 1
ATOM 7687 C CA . PRO A 1 1008 ? -30.009 -15.581 14.938 1.00 68.44 1008 PRO A CA 1
ATOM 7688 C C . PRO A 1 1008 ? -29.436 -16.573 15.959 1.00 68.44 1008 PRO A C 1
ATOM 7690 O O . PRO A 1 1008 ? -28.518 -16.260 16.717 1.00 68.44 1008 PRO A O 1
ATOM 7693 N N . TYR A 1 1009 ? -29.946 -17.806 15.928 1.00 64.12 1009 TYR A N 1
ATOM 7694 C CA . TYR A 1 1009 ? -29.491 -18.889 16.800 1.00 64.12 1009 TYR A CA 1
ATOM 7695 C C . TYR A 1 1009 ? -27.976 -19.132 16.673 1.00 64.12 1009 TYR A C 1
ATOM 7697 O O . TYR A 1 1009 ? -27.447 -19.206 15.565 1.00 64.12 1009 TYR A O 1
ATOM 7705 N N . GLY A 1 1010 ? -27.290 -19.293 17.810 1.00 66.56 1010 GLY A N 1
ATOM 7706 C CA . GLY A 1 1010 ? -25.848 -19.570 17.871 1.00 66.56 1010 GLY A CA 1
ATOM 7707 C C . GLY A 1 1010 ? -24.937 -18.337 17.892 1.00 66.56 1010 GLY A C 1
ATOM 7708 O O . GLY A 1 1010 ? -23.723 -18.506 17.944 1.00 66.56 1010 GLY A O 1
ATOM 7709 N N . LYS A 1 1011 ? -25.493 -17.119 17.883 1.00 74.06 1011 LYS A N 1
ATOM 7710 C CA . LYS A 1 1011 ? -24.744 -15.862 18.043 1.00 74.06 1011 LYS A CA 1
ATOM 7711 C C . LYS A 1 1011 ? -25.154 -15.153 19.328 1.00 74.06 1011 LYS A C 1
ATOM 7713 O O . LYS A 1 1011 ? -26.321 -15.226 19.709 1.00 74.06 1011 LYS A O 1
ATOM 7718 N N . ASN A 1 1012 ? -24.220 -14.459 19.976 1.00 84.00 1012 ASN A N 1
ATOM 7719 C CA . ASN A 1 1012 ? -24.555 -13.554 21.077 1.00 84.00 1012 ASN A CA 1
ATOM 7720 C C . ASN A 1 1012 ? -24.713 -12.103 20.568 1.00 84.00 1012 ASN A C 1
ATOM 7722 O O . ASN A 1 1012 ? -24.245 -11.746 19.485 1.00 84.00 1012 ASN A O 1
ATOM 7726 N N . GLU A 1 1013 ? -25.397 -11.258 21.335 1.00 89.00 1013 GLU A N 1
ATOM 7727 C CA . GLU A 1 1013 ? -25.687 -9.871 20.964 1.00 89.00 1013 GLU A CA 1
ATOM 7728 C C . GLU A 1 1013 ? -24.414 -9.021 20.802 1.00 89.00 1013 GLU A C 1
ATOM 7730 O O . GLU A 1 1013 ? -24.369 -8.175 19.913 1.00 89.00 1013 GLU A O 1
ATOM 7735 N N . TYR A 1 1014 ? -23.359 -9.252 21.590 1.00 90.62 1014 TYR A N 1
ATOM 7736 C CA . TYR A 1 1014 ? -22.075 -8.554 21.427 1.00 90.62 1014 TYR A CA 1
ATOM 7737 C C . TYR A 1 1014 ? -21.325 -8.957 20.164 1.00 90.62 1014 TYR A C 1
ATOM 7739 O O . TYR A 1 1014 ? -20.736 -8.090 19.527 1.00 90.62 1014 TYR A O 1
ATOM 7747 N N . ASP A 1 1015 ? -21.406 -10.219 19.751 1.00 89.00 1015 ASP A N 1
ATOM 7748 C CA . ASP A 1 1015 ? -20.837 -10.700 18.498 1.00 89.00 1015 ASP A CA 1
ATOM 7749 C C . ASP A 1 1015 ? -21.456 -9.947 17.326 1.00 89.00 1015 ASP A C 1
ATOM 7751 O O . ASP A 1 1015 ? -20.774 -9.547 16.379 1.00 89.00 1015 ASP A O 1
ATOM 7755 N N . VAL A 1 1016 ? -22.777 -9.763 17.405 1.00 88.50 1016 VAL A N 1
ATOM 7756 C CA . VAL A 1 1016 ? -23.553 -9.029 16.415 1.00 88.50 1016 VAL A CA 1
ATOM 7757 C C . VAL A 1 1016 ? -23.252 -7.541 16.486 1.00 88.50 1016 VAL A C 1
ATOM 7759 O O . VAL A 1 1016 ? -22.979 -6.961 15.443 1.00 88.50 1016 VAL A O 1
ATOM 7762 N N . ALA A 1 1017 ? -23.263 -6.920 17.667 1.00 89.94 1017 ALA A N 1
ATOM 7763 C CA . ALA A 1 1017 ? -22.921 -5.507 17.811 1.00 89.94 1017 ALA A CA 1
ATOM 7764 C C . ALA A 1 1017 ? -21.513 -5.221 17.297 1.00 89.94 1017 ALA A C 1
ATOM 7766 O O . ALA A 1 1017 ? -21.338 -4.275 16.539 1.00 89.94 1017 ALA A O 1
ATOM 7767 N N . GLY A 1 1018 ? -20.536 -6.064 17.631 1.00 89.19 1018 GLY A N 1
ATOM 7768 C CA . GLY A 1 1018 ? -19.184 -5.942 17.110 1.00 89.19 1018 GLY A CA 1
ATOM 7769 C C . GLY A 1 1018 ? -19.170 -6.049 15.588 1.00 89.19 1018 GLY A C 1
ATOM 7770 O O . GLY A 1 1018 ? -18.571 -5.216 14.913 1.00 89.19 1018 GLY A O 1
ATOM 7771 N N . GLY A 1 1019 ? -19.900 -7.018 15.022 1.00 87.44 1019 GLY A N 1
ATOM 7772 C CA . GLY A 1 1019 ? -20.069 -7.161 13.572 1.00 87.44 1019 GLY A CA 1
ATOM 7773 C C . GLY A 1 1019 ? -20.667 -5.924 12.886 1.00 87.44 1019 GLY A C 1
ATOM 7774 O O . GLY A 1 1019 ? -20.229 -5.578 11.789 1.00 87.44 1019 GLY A O 1
ATOM 7775 N N . LEU A 1 1020 ? -21.617 -5.242 13.538 1.00 87.69 1020 LEU A N 1
ATOM 7776 C CA . LEU A 1 1020 ? -22.224 -3.993 13.058 1.00 87.69 1020 LEU A CA 1
ATOM 7777 C C . LEU A 1 1020 ? -21.283 -2.784 13.200 1.00 87.69 1020 LEU A C 1
ATOM 7779 O O . LEU A 1 1020 ? -21.231 -1.952 12.300 1.00 87.69 1020 LEU A O 1
ATOM 7783 N N . ILE A 1 1021 ? -20.540 -2.693 14.308 1.00 88.12 1021 ILE A N 1
ATOM 7784 C CA . ILE A 1 1021 ? -19.585 -1.605 14.596 1.00 88.12 1021 ILE A CA 1
ATOM 7785 C C . ILE A 1 1021 ? -18.306 -1.752 13.746 1.00 88.12 1021 ILE A C 1
ATOM 7787 O O . ILE A 1 1021 ? -17.646 -0.765 13.419 1.00 88.12 1021 ILE A O 1
ATOM 7791 N N . GLY A 1 1022 ? -17.970 -2.980 13.344 1.00 86.06 1022 GLY A N 1
ATOM 7792 C CA . GLY A 1 1022 ? -16.783 -3.311 12.554 1.00 86.06 1022 GLY A CA 1
ATOM 7793 C C . GLY A 1 1022 ? -15.555 -3.706 13.382 1.00 86.06 1022 GLY A C 1
ATOM 7794 O O . GLY A 1 1022 ? -14.484 -3.879 12.803 1.00 86.06 1022 GLY A O 1
ATOM 7795 N N . GLU A 1 1023 ? -15.697 -3.872 14.700 1.00 89.75 1023 GLU A N 1
ATOM 7796 C CA . GLU A 1 1023 ? -14.634 -4.278 15.632 1.00 89.75 1023 GLU A CA 1
ATOM 7797 C C . GLU A 1 1023 ? -15.204 -5.019 16.865 1.00 89.75 1023 GLU A C 1
ATOM 7799 O O . GLU A 1 1023 ? -16.386 -4.857 17.174 1.00 89.75 1023 GLU A O 1
ATOM 7804 N N . PRO A 1 1024 ? -14.412 -5.851 17.574 1.00 91.81 1024 PRO A N 1
ATOM 7805 C CA . PRO A 1 1024 ? -14.862 -6.559 18.777 1.00 91.81 1024 PRO A CA 1
ATOM 7806 C C . PRO A 1 1024 ? -15.299 -5.623 19.909 1.00 91.81 1024 PRO A C 1
ATOM 7808 O O . PRO A 1 1024 ? -14.556 -4.713 20.263 1.00 91.81 1024 PRO A O 1
ATOM 7811 N N . VAL A 1 1025 ? -16.452 -5.889 20.538 1.00 93.88 1025 VAL A N 1
ATOM 7812 C CA . VAL A 1 1025 ? -16.915 -5.100 21.695 1.00 93.88 1025 VAL A CA 1
ATOM 7813 C C . VAL A 1 1025 ? -15.979 -5.317 22.887 1.00 93.88 1025 VAL A C 1
ATOM 7815 O O . VAL A 1 1025 ? -15.859 -6.436 23.389 1.00 93.88 1025 VAL A O 1
ATOM 7818 N N . GLU A 1 1026 ? -15.334 -4.259 23.367 1.00 96.00 1026 GLU A N 1
ATOM 7819 C CA . GLU A 1 1026 ? -14.490 -4.295 24.558 1.00 96.00 1026 GLU A CA 1
ATOM 7820 C C . GLU A 1 1026 ? -15.352 -4.276 25.821 1.00 96.00 1026 GLU A C 1
ATOM 7822 O O . GLU A 1 1026 ? -16.225 -3.420 25.994 1.00 96.00 1026 GLU A O 1
ATOM 7827 N N . VAL A 1 1027 ? -15.104 -5.216 26.731 1.00 96.69 1027 VAL A N 1
ATOM 7828 C CA . VAL A 1 1027 ? -15.878 -5.385 27.965 1.00 96.69 1027 VAL A CA 1
ATOM 7829 C C . VAL A 1 1027 ? -14.971 -5.434 29.189 1.00 96.69 1027 VAL A C 1
ATOM 7831 O O . VAL A 1 1027 ? -13.929 -6.087 29.180 1.00 96.69 1027 VAL A O 1
ATOM 7834 N N . ILE A 1 1028 ? -15.384 -4.775 30.266 1.00 96.56 1028 ILE A N 1
ATOM 7835 C CA . ILE A 1 1028 ? -14.811 -4.925 31.605 1.00 96.56 1028 ILE A CA 1
ATOM 7836 C C . ILE A 1 1028 ? -15.634 -5.939 32.405 1.00 96.56 1028 ILE A C 1
ATOM 7838 O O . ILE A 1 1028 ? -16.841 -6.080 32.201 1.00 96.56 1028 ILE A O 1
ATOM 7842 N N . GLU A 1 1029 ? -14.997 -6.648 33.333 1.00 96.06 1029 GLU A N 1
ATOM 7843 C CA . GLU A 1 1029 ? -15.724 -7.493 34.284 1.00 96.06 1029 GLU A CA 1
ATOM 7844 C C . GLU A 1 1029 ? -16.296 -6.629 35.411 1.00 96.06 1029 GLU A C 1
ATOM 7846 O O . GLU A 1 1029 ? -15.563 -5.904 36.085 1.00 96.06 1029 GLU A O 1
ATOM 7851 N N . GLY A 1 1030 ? -17.614 -6.710 35.607 1.00 94.44 1030 GLY A N 1
ATOM 7852 C CA . GLY A 1 1030 ? -18.327 -6.005 36.664 1.00 94.44 1030 GLY A CA 1
ATOM 7853 C C . GLY A 1 1030 ? -17.737 -6.315 38.047 1.00 94.44 1030 GLY A C 1
ATOM 7854 O O . GLY A 1 1030 ? -17.706 -7.490 38.426 1.00 94.44 1030 GLY A O 1
ATOM 7855 N N . PRO A 1 1031 ? -17.264 -5.313 38.812 1.00 91.75 1031 PRO A N 1
ATOM 7856 C CA . PRO A 1 1031 ? -16.613 -5.519 40.109 1.00 91.75 1031 PRO A CA 1
ATOM 7857 C C . PRO A 1 1031 ? -17.381 -6.377 41.131 1.00 91.75 1031 PRO A C 1
ATOM 7859 O O . PRO A 1 1031 ? -16.760 -7.068 41.938 1.00 91.75 1031 PRO A O 1
ATOM 7862 N N . ALA A 1 1032 ? -18.713 -6.325 41.132 1.00 93.94 1032 ALA A N 1
ATOM 7863 C CA . ALA A 1 1032 ? -19.584 -7.035 42.066 1.00 93.94 1032 ALA A CA 1
ATOM 7864 C C . ALA A 1 1032 ? -20.208 -8.300 41.463 1.00 93.94 1032 ALA A C 1
ATOM 7866 O O . ALA A 1 1032 ? -20.397 -9.282 42.180 1.00 93.94 1032 ALA A O 1
ATOM 7867 N N . THR A 1 1033 ? -20.554 -8.288 40.171 1.00 95.88 1033 THR A N 1
ATOM 7868 C CA . THR A 1 1033 ? -21.307 -9.388 39.539 1.00 95.88 1033 THR A CA 1
ATOM 7869 C C . THR A 1 1033 ? -20.476 -10.256 38.593 1.00 95.88 1033 THR A C 1
ATOM 7871 O O . THR A 1 1033 ? -20.901 -11.360 38.248 1.00 95.88 1033 THR A O 1
ATOM 7874 N N . GLY A 1 1034 ? -19.308 -9.779 38.152 1.00 94.56 1034 GLY A N 1
ATOM 7875 C CA . GLY A 1 1034 ? -18.487 -10.417 37.119 1.00 94.56 1034 GLY A CA 1
ATOM 7876 C C . GLY A 1 1034 ? -19.117 -10.401 35.720 1.00 94.56 1034 GLY A C 1
ATOM 7877 O O . GLY A 1 1034 ? -18.652 -11.116 34.831 1.00 94.56 1034 GLY A O 1
ATOM 7878 N N . LEU A 1 1035 ? -20.194 -9.635 35.512 1.00 97.12 1035 LEU A N 1
ATOM 7879 C CA . LEU A 1 1035 ? -20.862 -9.528 34.214 1.00 97.12 1035 LEU A CA 1
ATOM 7880 C C . LEU A 1 1035 ? -20.028 -8.687 33.226 1.00 97.12 1035 LEU A C 1
ATOM 7882 O O . LEU A 1 1035 ? -19.368 -7.741 33.647 1.00 97.12 1035 LEU A O 1
ATOM 7886 N N . PRO A 1 1036 ? -20.048 -9.000 31.916 1.00 96.56 1036 PRO A N 1
ATOM 7887 C CA . PRO A 1 1036 ? -19.248 -8.299 30.908 1.00 96.56 1036 PRO A CA 1
ATOM 7888 C C . PRO A 1 1036 ? -19.895 -6.969 30.481 1.00 96.56 1036 PRO A C 1
ATOM 7890 O O . PRO A 1 1036 ? -20.754 -6.935 29.596 1.00 96.56 1036 PRO A O 1
ATOM 7893 N N . ILE A 1 1037 ? -19.480 -5.866 31.100 1.00 97.62 1037 ILE A N 1
ATOM 7894 C CA . ILE A 1 1037 ? -20.026 -4.520 30.872 1.00 97.62 1037 ILE A CA 1
ATOM 7895 C C . ILE A 1 1037 ? -19.199 -3.806 29.784 1.00 97.62 1037 ILE A C 1
ATOM 7897 O O . ILE A 1 1037 ? -17.976 -3.861 29.864 1.00 97.62 1037 ILE A O 1
ATOM 7901 N N . PRO A 1 1038 ? -19.791 -3.121 28.783 1.00 97.00 1038 PRO A N 1
ATOM 7902 C CA . PRO A 1 1038 ? -19.028 -2.443 27.733 1.00 97.00 1038 PRO A CA 1
ATOM 7903 C C . PRO A 1 1038 ? -18.091 -1.374 28.303 1.00 97.00 1038 PRO A C 1
ATOM 7905 O O . PRO A 1 1038 ? -18.522 -0.484 29.036 1.00 97.00 1038 PRO A O 1
ATOM 7908 N N . ALA A 1 1039 ? -16.813 -1.441 27.937 1.00 96.44 1039 ALA A N 1
ATOM 7909 C CA . ALA A 1 1039 ? -15.756 -0.590 28.479 1.00 96.44 1039 ALA A CA 1
ATOM 7910 C C . ALA A 1 1039 ? -15.938 0.900 28.128 1.00 96.44 1039 ALA A C 1
ATOM 7912 O O . ALA A 1 1039 ? -15.571 1.772 28.919 1.00 96.44 1039 ALA A O 1
ATOM 7913 N N . HIS A 1 1040 ? -16.535 1.179 26.964 1.00 95.31 1040 HIS A N 1
ATOM 7914 C CA . HIS A 1 1040 ? -16.765 2.524 26.410 1.00 95.31 1040 HIS A CA 1
ATOM 7915 C C . HIS A 1 1040 ? -18.145 3.109 26.733 1.00 95.31 1040 HIS A C 1
ATOM 7917 O O . HIS A 1 1040 ? -18.528 4.132 26.170 1.00 95.31 1040 HIS A O 1
ATOM 7923 N N . ALA A 1 1041 ? -18.918 2.473 27.616 1.00 97.00 1041 ALA A N 1
ATOM 7924 C CA . ALA A 1 1041 ? -20.188 3.041 28.050 1.00 97.00 1041 ALA A CA 1
ATOM 7925 C C . ALA A 1 1041 ? -19.988 4.322 28.889 1.00 97.00 1041 ALA A C 1
ATOM 7927 O O . ALA A 1 1041 ? -19.000 4.495 29.597 1.00 97.00 1041 ALA A O 1
ATOM 7928 N N . GLU A 1 1042 ? -20.968 5.216 28.837 1.00 97.81 1042 GLU A N 1
ATOM 7929 C CA . GLU A 1 1042 ? -21.053 6.437 29.632 1.00 97.81 1042 GLU A CA 1
ATOM 7930 C C . GLU A 1 1042 ? -21.541 6.163 31.055 1.00 97.81 1042 GLU A C 1
ATOM 7932 O O . GLU A 1 1042 ? -21.073 6.815 31.985 1.00 97.81 1042 GLU A O 1
ATOM 7937 N N . ILE A 1 1043 ? -22.492 5.233 31.222 1.00 98.12 1043 ILE A N 1
ATOM 7938 C CA . ILE A 1 1043 ? -23.191 4.967 32.488 1.00 98.12 1043 ILE A CA 1
ATOM 7939 C C . ILE A 1 1043 ? -23.489 3.470 32.605 1.00 98.12 1043 ILE A C 1
ATOM 7941 O O . ILE A 1 1043 ? -24.144 2.897 31.729 1.00 98.12 1043 ILE A O 1
ATOM 7945 N N . ALA A 1 1044 ? -23.080 2.846 33.711 1.00 98.12 1044 ALA A N 1
ATOM 7946 C CA . ALA A 1 1044 ? -23.486 1.490 34.059 1.00 98.12 1044 ALA A CA 1
ATOM 7947 C C . ALA A 1 1044 ? -23.596 1.282 35.574 1.00 98.12 1044 ALA A C 1
ATOM 7949 O O . ALA A 1 1044 ? -22.808 1.810 36.354 1.00 98.12 1044 ALA A O 1
ATOM 7950 N N . PHE A 1 1045 ? -24.538 0.453 36.009 1.00 98.06 1045 PHE A N 1
ATOM 7951 C CA . PHE A 1 1045 ? -24.613 -0.008 37.393 1.00 98.06 1045 PHE A CA 1
ATOM 7952 C C . PHE A 1 1045 ? -24.918 -1.494 37.458 1.00 98.06 1045 PHE A C 1
ATOM 7954 O O . PHE A 1 1045 ? -25.594 -2.044 36.595 1.00 98.06 1045 PHE A O 1
ATOM 7961 N N . GLU A 1 1046 ? -24.431 -2.152 38.499 1.00 97.81 1046 GLU A N 1
ATOM 7962 C CA . GLU A 1 1046 ? -24.606 -3.586 38.695 1.00 97.81 1046 GLU A CA 1
ATOM 7963 C C . GLU A 1 1046 ? -25.001 -3.914 40.132 1.00 97.81 1046 GLU A C 1
ATOM 7965 O O . GLU A 1 1046 ? -24.744 -3.158 41.076 1.00 97.81 1046 GLU A O 1
ATOM 7970 N N . GLY A 1 1047 ? -25.646 -5.059 40.301 1.00 97.69 1047 GLY A N 1
ATOM 7971 C CA . GLY A 1 1047 ? -26.173 -5.482 41.581 1.00 97.69 1047 GLY A CA 1
ATOM 7972 C C . GLY A 1 1047 ? -26.932 -6.792 41.493 1.00 97.69 1047 GLY A C 1
ATOM 7973 O O . GLY A 1 1047 ? -26.666 -7.637 40.637 1.00 97.69 1047 GLY A O 1
ATOM 7974 N N . PHE A 1 1048 ? -27.885 -6.951 42.406 1.00 97.81 1048 PHE A N 1
ATOM 7975 C CA . PHE A 1 1048 ? -28.567 -8.219 42.617 1.00 97.81 1048 PHE A CA 1
ATOM 7976 C C . PHE A 1 1048 ? -30.078 -8.047 42.748 1.00 97.81 1048 PHE A C 1
ATOM 7978 O O . PHE A 1 1048 ? -30.556 -7.097 43.369 1.00 97.81 1048 PHE A O 1
ATOM 7985 N N . ILE A 1 1049 ? -30.817 -9.008 42.192 1.00 97.75 1049 ILE A N 1
ATOM 7986 C CA . ILE A 1 1049 ? -32.269 -9.132 42.345 1.00 97.75 1049 ILE A CA 1
ATOM 7987 C C . ILE A 1 1049 ? -32.563 -10.296 43.287 1.00 97.75 1049 ILE A C 1
ATOM 7989 O O . ILE A 1 1049 ? -32.383 -11.465 42.926 1.00 97.75 1049 ILE A O 1
ATOM 7993 N N . HIS A 1 1050 ? -33.051 -9.987 44.486 1.00 96.56 1050 HIS A N 1
ATOM 7994 C CA . HIS A 1 1050 ? -33.358 -10.992 45.500 1.00 96.56 1050 HIS A CA 1
ATOM 7995 C C . HIS A 1 1050 ? -34.748 -11.621 45.293 1.00 96.56 1050 HIS A C 1
ATOM 7997 O O . HIS A 1 1050 ? -35.666 -10.950 44.807 1.00 96.56 1050 HIS A O 1
ATOM 8003 N N . PRO A 1 1051 ? -34.941 -12.897 45.677 1.00 93.88 1051 PRO A N 1
ATOM 8004 C CA . PRO A 1 1051 ? -36.262 -13.518 45.676 1.00 93.88 1051 PRO A CA 1
ATOM 8005 C C . PRO A 1 1051 ? -37.271 -12.695 46.490 1.00 93.88 1051 PRO A C 1
ATOM 8007 O O . PRO A 1 1051 ? -36.997 -12.324 47.630 1.00 93.88 1051 PRO A O 1
ATOM 8010 N N . ASN A 1 1052 ? -38.450 -12.439 45.916 1.00 89.25 1052 ASN A N 1
ATOM 8011 C CA . ASN A 1 1052 ? -39.557 -11.677 46.522 1.00 89.25 1052 ASN A CA 1
ATOM 8012 C C . ASN A 1 1052 ? -39.272 -10.199 46.867 1.00 89.25 1052 ASN A C 1
ATOM 8014 O O . ASN A 1 1052 ? -40.128 -9.552 47.472 1.00 89.25 1052 ASN A O 1
ATOM 8018 N N . ASP A 1 1053 ? -38.127 -9.638 46.470 1.00 95.56 1053 ASP A N 1
ATOM 8019 C CA . ASP A 1 1053 ? -37.839 -8.208 46.624 1.00 95.56 1053 ASP A CA 1
ATOM 8020 C C . ASP A 1 1053 ? -38.492 -7.427 45.475 1.00 95.56 1053 ASP A C 1
ATOM 8022 O O . ASP A 1 1053 ? -37.928 -7.291 44.387 1.00 95.56 1053 ASP A O 1
ATOM 8026 N N . LEU A 1 1054 ? -39.739 -7.004 45.694 1.00 96.12 1054 LEU A N 1
ATOM 8027 C CA . LEU A 1 1054 ? -40.580 -6.353 44.690 1.00 96.12 1054 LEU A CA 1
ATOM 8028 C C . LEU A 1 1054 ? -40.975 -4.941 45.132 1.00 96.12 1054 LEU A C 1
ATOM 8030 O O . LEU A 1 1054 ? -41.452 -4.739 46.252 1.00 96.12 1054 LEU A O 1
ATOM 8034 N N . LEU A 1 1055 ? -40.875 -3.979 44.219 1.00 96.50 1055 LEU A N 1
ATOM 8035 C CA . LEU A 1 1055 ? -41.295 -2.592 44.425 1.00 96.50 1055 LEU A CA 1
ATOM 8036 C C . LEU A 1 1055 ? -42.379 -2.206 43.421 1.00 96.50 1055 LEU A C 1
ATOM 8038 O O . LEU A 1 1055 ? -42.597 -2.890 42.425 1.00 96.50 1055 LEU A O 1
ATOM 8042 N N . ASP A 1 1056 ? -43.112 -1.138 43.724 1.00 95.06 1056 ASP A N 1
ATOM 8043 C CA . ASP A 1 1056 ? -44.106 -0.618 42.790 1.00 95.06 1056 ASP A CA 1
ATOM 8044 C C . ASP A 1 1056 ? -43.412 0.102 41.630 1.00 95.06 1056 ASP A C 1
ATOM 8046 O O . ASP A 1 1056 ? -42.745 1.108 41.85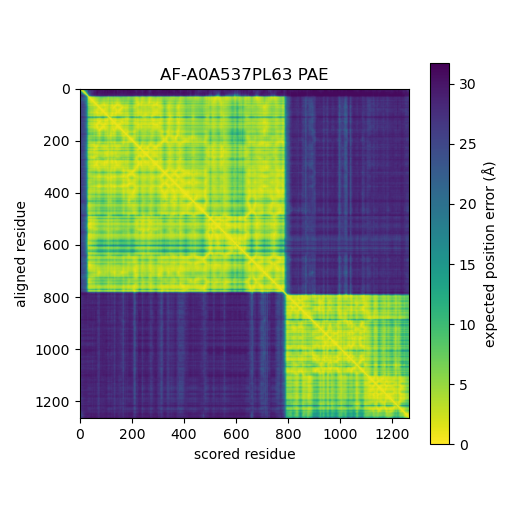4 1.00 95.06 1056 ASP A O 1
ATOM 8050 N N . GLU A 1 1057 ? -43.639 -0.368 40.406 1.00 94.19 1057 GLU A N 1
ATOM 8051 C CA . GLU A 1 1057 ? -43.222 0.284 39.164 1.00 94.19 1057 GLU A CA 1
ATOM 8052 C C . GLU A 1 1057 ? -44.440 0.665 38.316 1.00 94.19 1057 GLU A C 1
ATOM 8054 O O . GLU A 1 1057 ? -45.472 -0.017 38.324 1.00 94.19 1057 GLU A O 1
ATOM 8059 N N . GLY A 1 1058 ? -44.320 1.748 37.550 1.00 90.00 1058 GLY A N 1
ATOM 8060 C CA . GLY A 1 1058 ? -45.343 2.153 36.595 1.00 90.00 1058 GLY A CA 1
ATOM 8061 C C . GLY A 1 1058 ? -46.409 3.108 37.147 1.00 90.00 1058 GLY A C 1
ATOM 8062 O O . GLY A 1 1058 ? -46.449 3.406 38.344 1.00 90.00 1058 GLY A O 1
ATOM 8063 N N . PRO A 1 1059 ? -47.313 3.580 36.275 1.00 92.25 1059 PRO A N 1
ATOM 8064 C CA . PRO A 1 1059 ? -47.395 3.231 34.852 1.00 92.25 1059 PRO A CA 1
ATOM 8065 C C . PRO A 1 1059 ? -46.277 3.889 34.005 1.00 92.25 1059 PRO A C 1
ATOM 8067 O O . PRO A 1 1059 ? -45.568 4.770 34.487 1.00 92.25 1059 PRO A O 1
ATOM 8070 N N . LEU A 1 1060 ? -46.081 3.417 32.771 1.00 91.75 1060 LEU A N 1
ATOM 8071 C CA . LEU A 1 1060 ? -45.178 3.983 31.753 1.00 91.75 1060 LEU A CA 1
ATOM 8072 C C . LEU A 1 1060 ? -45.938 4.030 30.420 1.00 91.75 1060 LEU A C 1
ATOM 8074 O O . LEU A 1 1060 ? -46.725 3.115 30.152 1.00 91.75 1060 LEU A O 1
ATOM 8078 N N . GLY A 1 1061 ? -45.708 5.056 29.598 1.00 90.38 1061 GLY A N 1
ATOM 8079 C CA . GLY A 1 1061 ? -46.153 5.056 28.201 1.00 90.38 1061 GLY A CA 1
ATOM 8080 C C . GLY A 1 1061 ? -45.561 3.862 27.440 1.00 90.38 1061 GLY A C 1
ATOM 8081 O O . GLY A 1 1061 ? -44.348 3.688 27.404 1.00 90.38 1061 GLY A O 1
ATOM 8082 N N . GLU A 1 1062 ? -46.399 2.984 26.885 1.00 88.69 1062 GLU A N 1
ATOM 8083 C CA . GLU A 1 1062 ? -45.936 1.788 26.165 1.00 88.69 1062 GLU A CA 1
ATOM 8084 C C . GLU A 1 1062 ? -45.796 2.069 24.661 1.00 88.69 1062 GLU A C 1
ATOM 8086 O O . GLU A 1 1062 ? -46.443 2.967 24.132 1.00 88.69 1062 GLU A O 1
ATOM 8091 N N . TRP A 1 1063 ? -45.037 1.228 23.946 1.00 87.44 1063 TRP A N 1
ATOM 8092 C CA . TRP A 1 1063 ? -44.776 1.319 22.492 1.00 87.44 1063 TRP A CA 1
ATOM 8093 C C . TRP A 1 1063 ? -46.027 1.349 21.591 1.00 87.44 1063 TRP A C 1
ATOM 8095 O O . TRP A 1 1063 ? -45.929 1.555 20.385 1.00 87.44 1063 TRP A O 1
ATOM 8105 N N . THR A 1 1064 ? -47.214 1.065 22.134 1.00 88.94 1064 THR A N 1
ATOM 8106 C CA . THR A 1 1064 ? -48.488 1.211 21.415 1.00 88.94 1064 THR A CA 1
ATOM 8107 C C . THR A 1 1064 ? -49.058 2.628 21.490 1.00 88.94 1064 THR A C 1
ATOM 8109 O O . THR A 1 1064 ? -50.090 2.887 20.875 1.00 88.94 1064 THR A O 1
ATOM 8112 N N . GLY A 1 1065 ? -48.419 3.535 22.233 1.00 89.81 1065 GLY A N 1
ATOM 8113 C CA . GLY A 1 1065 ? -48.907 4.881 22.525 1.00 89.81 1065 GLY A CA 1
ATOM 8114 C C . GLY A 1 1065 ? -49.873 4.966 23.705 1.00 89.81 1065 GLY A C 1
ATOM 8115 O O . GLY A 1 1065 ? -50.477 6.014 23.922 1.00 89.81 1065 GLY A O 1
ATOM 8116 N N . TYR A 1 1066 ? -50.051 3.881 24.465 1.00 90.94 1066 TYR A N 1
ATOM 8117 C CA . TYR A 1 1066 ? -51.017 3.802 25.563 1.00 90.94 1066 TYR A CA 1
ATOM 8118 C C . TYR A 1 1066 ? -50.363 3.347 26.869 1.00 90.94 1066 TYR A C 1
ATOM 8120 O O . TYR A 1 1066 ? -49.433 2.546 26.873 1.00 90.94 1066 TYR A O 1
ATOM 8128 N N . TYR A 1 1067 ? -50.930 3.757 28.004 1.00 90.81 1067 TYR A N 1
ATOM 8129 C CA . TYR A 1 1067 ? -50.565 3.272 29.343 1.00 90.81 1067 TYR A CA 1
ATOM 8130 C C . TYR A 1 1067 ? -51.127 1.865 29.640 1.00 90.81 1067 TYR A C 1
ATOM 8132 O O . TYR A 1 1067 ? -51.765 1.629 30.665 1.00 90.81 1067 TYR A O 1
ATOM 8140 N N . ALA A 1 1068 ? -50.916 0.909 28.731 1.00 85.44 1068 ALA A N 1
ATOM 8141 C CA . ALA A 1 1068 ? -51.490 -0.439 28.817 1.00 85.44 1068 ALA A CA 1
ATOM 8142 C C . ALA A 1 1068 ? -50.836 -1.320 29.904 1.00 85.44 1068 ALA A C 1
ATOM 8144 O O . ALA A 1 1068 ? -51.432 -2.293 30.368 1.00 85.44 1068 ALA A O 1
ATOM 8145 N N . GLY A 1 1069 ? -49.615 -0.986 30.335 1.00 79.81 1069 GLY A N 1
ATOM 8146 C CA . GLY A 1 1069 ? -48.865 -1.757 31.329 1.00 79.81 1069 GLY A CA 1
ATOM 8147 C C . GLY A 1 1069 ? -49.412 -1.662 32.758 1.00 79.81 1069 GLY A C 1
ATOM 8148 O O . GLY A 1 1069 ? -49.294 -2.639 33.506 1.00 79.81 1069 GLY A O 1
ATOM 8149 N N . GLY A 1 1070 ? -50.035 -0.530 33.112 1.00 85.69 1070 GLY A N 1
ATOM 8150 C CA . GLY A 1 1070 ? -50.495 -0.215 34.470 1.00 85.69 1070 GLY A CA 1
ATOM 8151 C C . GLY A 1 1070 ? -49.364 -0.119 35.507 1.00 85.69 1070 GLY A C 1
ATOM 8152 O O . GLY A 1 1070 ? -48.184 -0.164 35.167 1.00 85.69 1070 GLY A O 1
ATOM 8153 N N . ARG A 1 1071 ? -49.734 0.005 36.789 1.00 90.31 1071 ARG A N 1
ATOM 8154 C CA . ARG A 1 1071 ? -48.804 -0.072 37.930 1.00 90.31 1071 ARG A CA 1
ATOM 8155 C C . ARG A 1 1071 ? -48.699 -1.519 38.417 1.00 90.31 1071 ARG A C 1
ATOM 8157 O O . ARG A 1 1071 ? -49.729 -2.154 38.653 1.00 90.31 1071 ARG A O 1
ATOM 8164 N N . LYS A 1 1072 ? -47.481 -2.047 38.560 1.00 90.06 1072 LYS A N 1
ATOM 8165 C CA . LYS A 1 1072 ? -47.206 -3.453 38.912 1.00 90.06 1072 LYS A CA 1
ATOM 8166 C C . LYS A 1 1072 ? -46.079 -3.571 39.934 1.00 90.06 1072 LYS A C 1
ATOM 8168 O O . LYS A 1 1072 ? -45.308 -2.643 40.140 1.00 90.06 1072 LYS A O 1
ATOM 8173 N N . LYS A 1 1073 ? -46.008 -4.730 40.589 1.00 93.50 1073 LYS A N 1
ATOM 8174 C CA . LYS A 1 1073 ? -44.884 -5.109 41.449 1.00 93.50 1073 LYS A CA 1
ATOM 8175 C C . LYS A 1 1073 ? -43.772 -5.690 40.580 1.00 93.50 1073 LYS A C 1
ATOM 8177 O O . LYS A 1 1073 ? -43.947 -6.788 40.055 1.00 93.50 1073 LYS A O 1
ATOM 8182 N N . GLU A 1 1074 ? -42.662 -4.975 40.454 1.00 95.00 1074 GLU A N 1
ATOM 8183 C CA . GLU A 1 1074 ? -41.507 -5.381 39.648 1.00 95.00 1074 GLU A CA 1
ATOM 8184 C C . GLU A 1 1074 ? -40.275 -5.665 40.527 1.00 95.00 1074 GLU A C 1
ATOM 8186 O O . GLU A 1 1074 ? -40.159 -5.110 41.625 1.00 95.00 1074 GLU A O 1
ATOM 8191 N N . PRO A 1 1075 ? -39.359 -6.551 40.089 1.00 96.38 1075 PRO A N 1
ATOM 8192 C CA . PRO A 1 1075 ? -38.155 -6.889 40.842 1.00 96.38 1075 PRO A CA 1
ATOM 8193 C C . PRO A 1 1075 ? -37.243 -5.691 41.112 1.00 96.38 1075 PRO A C 1
ATOM 8195 O O . PRO A 1 1075 ? -36.918 -4.931 40.198 1.00 96.38 1075 PRO A O 1
ATOM 8198 N N . ALA A 1 1076 ? -36.780 -5.573 42.357 1.00 97.56 1076 ALA A N 1
ATOM 8199 C CA . ALA A 1 1076 ? -35.820 -4.561 42.770 1.00 97.56 1076 ALA A CA 1
ATOM 8200 C C . ALA A 1 1076 ? -34.378 -4.996 42.470 1.00 97.56 1076 ALA A C 1
ATOM 8202 O O . ALA A 1 1076 ? -33.947 -6.093 42.827 1.00 97.56 1076 ALA A O 1
ATOM 8203 N N . ILE A 1 1077 ? -33.615 -4.096 41.860 1.00 98.06 1077 ILE A N 1
ATOM 8204 C CA . ILE A 1 1077 ? -32.163 -4.152 41.729 1.00 98.06 1077 ILE A CA 1
ATOM 8205 C C . ILE A 1 1077 ? -31.565 -3.455 42.948 1.00 98.06 1077 ILE A C 1
ATOM 8207 O O . ILE A 1 1077 ? -31.686 -2.237 43.102 1.00 98.06 1077 ILE A O 1
ATOM 8211 N N . ARG A 1 1078 ? -30.880 -4.215 43.804 1.00 97.38 1078 ARG A N 1
ATOM 8212 C CA . ARG A 1 1078 ? -30.035 -3.660 44.869 1.00 97.38 1078 ARG A CA 1
ATOM 8213 C C . ARG A 1 1078 ? -28.657 -3.373 44.291 1.00 97.38 1078 ARG A C 1
ATOM 8215 O O . ARG A 1 1078 ? -27.897 -4.305 44.033 1.00 97.38 1078 ARG A O 1
ATOM 8222 N N . ILE A 1 1079 ? -28.367 -2.097 44.041 1.00 98.12 1079 ILE A N 1
ATOM 8223 C CA . ILE A 1 1079 ? -27.164 -1.672 43.319 1.00 98.12 1079 ILE A CA 1
ATOM 8224 C C . ILE A 1 1079 ? -25.952 -1.769 44.248 1.00 98.12 1079 ILE A C 1
ATOM 8226 O O . ILE A 1 1079 ? -25.924 -1.165 45.320 1.00 98.12 1079 ILE A O 1
ATOM 8230 N N . ALA A 1 1080 ? -24.952 -2.539 43.826 1.00 97.38 1080 ALA A N 1
ATOM 8231 C CA . ALA A 1 1080 ? -23.715 -2.763 44.565 1.00 97.38 1080 ALA A CA 1
ATOM 8232 C C . ALA A 1 1080 ? -22.588 -1.835 44.093 1.00 97.38 1080 ALA A C 1
ATOM 8234 O O . ALA A 1 1080 ? -21.820 -1.338 44.923 1.00 97.38 1080 ALA A O 1
ATOM 8235 N N . THR A 1 1081 ? -22.530 -1.585 42.781 1.00 98.00 1081 THR A N 1
ATOM 8236 C CA . THR A 1 1081 ? -21.512 -0.755 42.131 1.00 98.00 1081 THR A CA 1
ATOM 8237 C C . THR A 1 1081 ? -22.161 0.123 41.065 1.00 98.00 1081 THR A C 1
ATOM 8239 O O . THR A 1 1081 ? -22.994 -0.345 40.288 1.00 98.00 1081 THR A O 1
ATOM 8242 N N . PHE A 1 1082 ? -21.761 1.390 41.012 1.00 98.25 1082 PHE A N 1
ATOM 8243 C CA . PHE A 1 1082 ? -22.172 2.355 39.998 1.00 98.25 1082 PHE A CA 1
ATOM 8244 C C . PHE A 1 1082 ? -20.939 2.992 39.354 1.00 98.25 1082 PHE A C 1
ATOM 8246 O O . PHE A 1 1082 ? -20.033 3.444 40.058 1.00 98.25 1082 PHE A O 1
ATOM 8253 N N . MET A 1 1083 ? -20.908 2.987 38.022 1.00 98.12 1083 MET A N 1
ATOM 8254 C CA . MET A 1 1083 ? -19.801 3.420 37.178 1.00 98.12 1083 MET A CA 1
ATOM 8255 C C . MET A 1 1083 ? -20.289 4.434 36.145 1.00 98.12 1083 MET A C 1
ATOM 8257 O O . MET A 1 1083 ? -21.331 4.227 35.518 1.00 98.12 1083 MET A O 1
ATOM 8261 N N . HIS A 1 1084 ? -19.541 5.514 35.945 1.00 97.75 1084 HIS A N 1
ATOM 8262 C CA . HIS A 1 1084 ? -19.825 6.462 34.873 1.00 97.75 1084 HIS A CA 1
ATOM 8263 C C . HIS A 1 1084 ? -18.598 7.280 34.460 1.00 97.75 1084 HIS A C 1
ATOM 8265 O O . HIS A 1 1084 ? -17.663 7.509 35.232 1.00 97.75 1084 HIS A O 1
ATOM 8271 N N . ARG A 1 1085 ? -18.644 7.799 33.234 1.00 97.00 1085 ARG A N 1
ATOM 8272 C CA . ARG A 1 1085 ? -17.678 8.778 32.724 1.00 97.00 1085 ARG A CA 1
ATOM 8273 C C . ARG A 1 1085 ? -17.829 10.142 33.389 1.00 97.00 1085 ARG A C 1
ATOM 8275 O O . ARG A 1 1085 ? -18.880 10.478 33.938 1.00 97.00 1085 ARG A O 1
ATOM 8282 N N . ASN A 1 1086 ? -16.793 10.963 33.288 1.00 93.56 1086 ASN A N 1
ATOM 8283 C CA . ASN A 1 1086 ? -16.900 12.397 33.522 1.00 93.56 1086 ASN A CA 1
ATOM 8284 C C . ASN A 1 1086 ? -17.819 13.019 32.461 1.00 93.56 1086 ASN A C 1
ATOM 8286 O O . ASN A 1 1086 ? -17.699 12.712 31.268 1.00 93.56 1086 ASN A O 1
ATOM 8290 N N . ASN A 1 1087 ? -18.712 13.917 32.884 1.00 94.62 1087 ASN A N 1
ATOM 8291 C CA . ASN A 1 1087 ? -19.730 14.539 32.026 1.00 94.62 1087 ASN A CA 1
ATOM 8292 C C . ASN A 1 1087 ? -20.580 13.484 31.282 1.00 94.62 1087 ASN A C 1
ATOM 8294 O O . ASN A 1 1087 ? -20.548 13.426 30.041 1.00 94.62 1087 ASN A O 1
ATOM 8298 N N . PRO A 1 1088 ? -21.256 12.594 32.037 1.00 97.38 1088 PRO A N 1
ATOM 8299 C CA . PRO A 1 1088 ? -21.899 11.405 31.492 1.00 97.38 1088 PRO A CA 1
ATOM 8300 C C . PRO A 1 1088 ? -23.074 11.764 30.581 1.00 97.38 1088 PRO A C 1
ATOM 8302 O O . PRO A 1 1088 ? -23.743 12.780 30.781 1.00 97.38 1088 PRO A O 1
ATOM 8305 N N . ILE A 1 1089 ? -23.346 10.898 29.604 1.00 98.38 1089 ILE A N 1
ATOM 8306 C CA . ILE A 1 1089 ? -24.496 11.016 28.701 1.00 98.38 1089 ILE A CA 1
ATOM 8307 C C . ILE A 1 1089 ? -25.459 9.852 28.949 1.00 98.38 1089 ILE A C 1
ATOM 8309 O O . ILE A 1 1089 ? -25.124 8.695 28.694 1.00 98.38 1089 ILE A O 1
ATOM 8313 N N . LEU A 1 1090 ? -26.665 10.163 29.423 1.00 98.06 1090 LEU A N 1
ATOM 8314 C CA . LEU A 1 1090 ? -27.769 9.210 29.534 1.00 98.06 1090 LEU A CA 1
ATOM 8315 C C . LEU A 1 1090 ? -28.413 8.994 28.161 1.00 98.06 1090 LEU A C 1
ATOM 8317 O O . LEU A 1 1090 ? -28.759 9.962 27.487 1.00 98.06 1090 LEU A O 1
ATOM 8321 N N . LEU A 1 1091 ? -28.617 7.739 27.764 1.00 96.19 1091 LEU A N 1
ATOM 8322 C CA . LEU A 1 1091 ? -29.295 7.392 26.515 1.00 96.19 1091 LEU A CA 1
ATOM 8323 C C . LEU A 1 1091 ? -30.792 7.129 26.746 1.00 96.19 1091 LEU A C 1
ATOM 8325 O O . LEU A 1 1091 ? -31.173 6.267 27.539 1.00 96.19 1091 LEU A O 1
ATOM 8329 N N . GLY A 1 1092 ? -31.645 7.848 26.019 1.00 94.06 1092 GLY A N 1
ATOM 8330 C CA . GLY A 1 1092 ? -33.098 7.705 26.040 1.00 94.06 1092 GLY A CA 1
ATOM 8331 C C . GLY A 1 1092 ? -33.656 7.166 24.726 1.00 94.06 1092 GLY A C 1
ATOM 8332 O O . GLY A 1 1092 ? -33.449 7.763 23.673 1.00 94.06 1092 GLY A O 1
ATOM 8333 N N . ALA A 1 1093 ? -34.411 6.071 24.801 1.00 92.19 1093 ALA A N 1
ATOM 8334 C CA . ALA A 1 1093 ? -35.225 5.545 23.704 1.00 92.19 1093 ALA A CA 1
ATOM 8335 C C . ALA A 1 1093 ? -36.662 5.407 24.213 1.00 92.19 1093 ALA A C 1
ATOM 8337 O O . ALA A 1 1093 ? -37.006 4.456 24.909 1.00 92.19 1093 ALA A O 1
ATOM 8338 N N . VAL A 1 1094 ? -37.466 6.439 23.979 1.00 89.38 1094 VAL A N 1
ATOM 8339 C CA . VAL A 1 1094 ? -38.720 6.660 24.709 1.00 89.38 1094 VAL A CA 1
ATOM 8340 C C . VAL A 1 1094 ? -39.885 5.998 23.973 1.00 89.38 1094 VAL A C 1
ATOM 8342 O O . VAL A 1 1094 ? -40.169 6.403 22.849 1.00 89.38 1094 VAL A O 1
ATOM 8345 N N . PRO A 1 1095 ? -40.596 5.020 24.561 1.00 88.81 1095 PRO A N 1
ATOM 8346 C CA . PRO A 1 1095 ? -41.800 4.483 23.936 1.00 88.81 1095 PRO A CA 1
ATOM 8347 C C . PRO A 1 1095 ? -42.917 5.527 23.997 1.00 88.81 1095 PRO A C 1
ATOM 8349 O O . PRO A 1 1095 ? -43.217 6.031 25.075 1.00 88.81 1095 PRO A O 1
ATOM 8352 N N . ALA A 1 1096 ? -43.541 5.841 22.865 1.00 89.12 1096 ALA A N 1
ATOM 8353 C CA . ALA A 1 1096 ? -44.559 6.885 22.776 1.00 89.12 1096 ALA A CA 1
ATOM 8354 C C . ALA A 1 1096 ? -45.667 6.461 21.803 1.00 89.12 1096 ALA A C 1
ATOM 8356 O O . ALA A 1 1096 ? -45.788 5.289 21.445 1.00 89.12 1096 ALA A O 1
ATOM 8357 N N . VAL A 1 1097 ? -46.516 7.402 21.379 1.00 91.69 1097 VAL A N 1
ATOM 8358 C CA . VAL A 1 1097 ? -47.373 7.170 20.209 1.00 91.69 1097 VAL A CA 1
ATOM 8359 C C . VAL A 1 1097 ? -46.452 7.024 18.992 1.00 91.69 1097 VAL A C 1
ATOM 8361 O O . VAL A 1 1097 ? -45.751 7.987 18.678 1.00 91.69 1097 VAL A O 1
ATOM 8364 N N . PRO A 1 1098 ? -46.440 5.876 18.286 1.00 90.19 1098 PRO A N 1
ATOM 8365 C CA . PRO A 1 1098 ? -45.508 5.692 17.184 1.00 90.19 1098 PRO A CA 1
ATOM 8366 C C . PRO A 1 1098 ? -45.717 6.730 16.065 1.00 90.19 1098 PRO A C 1
ATOM 8368 O O . PRO A 1 1098 ? -46.863 7.078 15.759 1.00 90.19 1098 PRO A O 1
ATOM 8371 N N . PRO A 1 1099 ? -44.649 7.181 15.384 1.00 88.06 1099 PRO A N 1
ATOM 8372 C CA . PRO A 1 1099 ? -43.309 6.606 15.408 1.00 88.06 1099 PRO A CA 1
ATOM 8373 C C . PRO A 1 1099 ? -42.466 7.050 16.612 1.00 88.06 1099 PRO A C 1
ATOM 8375 O O . PRO A 1 1099 ? -42.391 8.222 16.956 1.00 88.06 1099 PRO A O 1
ATOM 8378 N N . ASP A 1 1100 ? -41.773 6.080 17.188 1.00 87.75 1100 ASP A N 1
ATOM 8379 C CA . ASP A 1 1100 ? -40.745 6.227 18.213 1.00 87.75 1100 ASP A CA 1
ATOM 8380 C C . ASP A 1 1100 ? -39.488 5.390 17.887 1.00 87.75 1100 ASP A C 1
ATOM 8382 O O . ASP A 1 1100 ? -39.477 4.635 16.903 1.00 87.75 1100 ASP A O 1
ATOM 8386 N N . ASP A 1 1101 ? -38.433 5.517 18.701 1.00 83.25 1101 ASP A N 1
ATOM 8387 C CA . ASP A 1 1101 ? -37.168 4.791 18.536 1.00 83.25 1101 ASP A CA 1
ATOM 8388 C C . ASP A 1 1101 ? -37.401 3.276 18.423 1.00 83.25 1101 ASP A C 1
ATOM 8390 O O . ASP A 1 1101 ? -36.966 2.647 17.456 1.00 83.25 1101 ASP A O 1
ATOM 8394 N N . ASP A 1 1102 ? -38.162 2.696 19.354 1.00 78.12 1102 ASP A N 1
ATOM 8395 C CA . ASP A 1 1102 ? -38.458 1.262 19.393 1.00 78.12 1102 ASP A CA 1
ATOM 8396 C C . ASP A 1 1102 ? -39.287 0.795 18.197 1.00 78.12 1102 ASP A C 1
ATOM 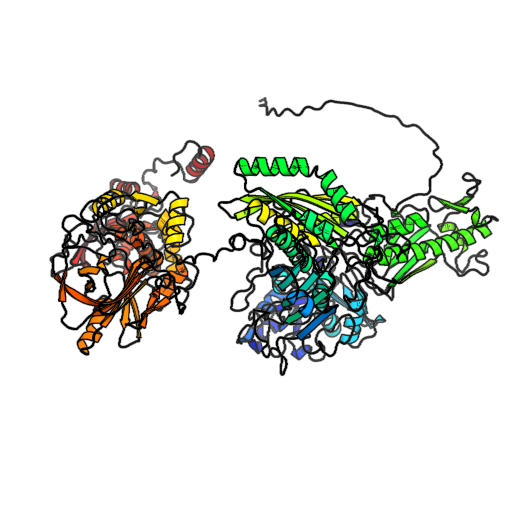8398 O O . ASP A 1 1102 ? -39.137 -0.333 17.716 1.00 78.12 1102 ASP A O 1
ATOM 8402 N N . SER A 1 1103 ? -40.167 1.645 17.687 1.00 81.88 1103 SER A N 1
ATOM 8403 C CA . SER A 1 1103 ? -40.997 1.327 16.538 1.00 81.88 1103 SER A CA 1
ATOM 8404 C C . SER A 1 1103 ? -40.204 1.345 15.231 1.00 81.88 1103 SER A C 1
ATOM 8406 O O . SER A 1 1103 ? -40.511 0.544 14.349 1.00 81.88 1103 SER A O 1
ATOM 8408 N N . PHE A 1 1104 ? -39.194 2.210 15.079 1.00 82.69 1104 PHE A N 1
ATOM 8409 C CA . PHE A 1 1104 ? -38.614 2.483 13.764 1.00 82.69 1104 PHE A CA 1
ATOM 8410 C C . PHE A 1 1104 ? -37.479 1.527 13.385 1.00 82.69 1104 PHE A C 1
ATOM 8412 O O . PHE A 1 1104 ? -37.600 0.813 12.383 1.00 82.69 1104 PHE A O 1
ATOM 8419 N N . TYR A 1 1105 ? -36.400 1.440 14.178 1.00 85.56 1105 TYR A N 1
ATOM 8420 C CA . TYR A 1 1105 ? -35.243 0.611 13.793 1.00 85.56 1105 TYR A CA 1
ATOM 8421 C C . TYR A 1 1105 ? -35.620 -0.867 13.664 1.00 85.56 1105 TYR A C 1
ATOM 8423 O O . TYR A 1 1105 ? -35.205 -1.542 12.717 1.00 85.56 1105 TYR A O 1
ATOM 8431 N N . ARG A 1 1106 ? -36.498 -1.348 14.552 1.00 87.38 1106 ARG A N 1
ATOM 8432 C CA . ARG A 1 1106 ? -37.034 -2.714 14.515 1.00 87.38 1106 ARG A CA 1
ATOM 8433 C C . ARG A 1 1106 ? -37.803 -3.004 13.236 1.00 87.38 1106 ARG A C 1
ATOM 8435 O O . ARG A 1 1106 ? -37.762 -4.135 12.758 1.00 87.38 1106 ARG A O 1
ATOM 8442 N N . GLY A 1 1107 ? -38.476 -2.002 12.668 1.00 89.25 1107 GLY A N 1
ATOM 8443 C CA . GLY A 1 1107 ? -39.217 -2.138 11.416 1.00 89.25 1107 GLY A CA 1
ATOM 8444 C C . GLY A 1 1107 ? -38.328 -2.612 10.277 1.00 89.25 1107 GLY A C 1
ATOM 8445 O O . GLY A 1 1107 ? -38.701 -3.536 9.556 1.00 89.25 1107 GLY A O 1
ATOM 8446 N N . THR A 1 1108 ? -37.116 -2.068 10.170 1.00 89.88 1108 THR A N 1
ATOM 8447 C CA . THR A 1 1108 ? -36.165 -2.425 9.104 1.00 89.88 1108 THR A CA 1
ATOM 8448 C C . THR A 1 1108 ? -35.656 -3.864 9.241 1.00 89.88 1108 THR A C 1
ATOM 8450 O O . THR A 1 1108 ? -35.707 -4.628 8.275 1.00 89.88 1108 THR A O 1
ATOM 8453 N N . TYR A 1 1109 ? -35.279 -4.280 10.454 1.00 90.00 1109 TYR A N 1
ATOM 8454 C CA . TYR A 1 1109 ? -34.882 -5.659 10.746 1.00 90.00 1109 TYR A CA 1
ATOM 8455 C C . TYR A 1 1109 ? -36.027 -6.640 10.478 1.00 90.00 1109 TYR A C 1
ATOM 8457 O O . TYR A 1 1109 ? -35.880 -7.610 9.734 1.00 90.00 1109 TYR A O 1
ATOM 8465 N N . ARG A 1 1110 ? -37.210 -6.359 11.039 1.00 91.62 1110 ARG A N 1
ATOM 8466 C CA . ARG A 1 1110 ? -38.386 -7.225 10.921 1.00 91.62 1110 ARG A CA 1
ATOM 8467 C C . ARG A 1 1110 ? -38.822 -7.400 9.473 1.00 91.62 1110 ARG A C 1
ATOM 8469 O O . ARG A 1 1110 ? -39.187 -8.503 9.078 1.00 91.62 1110 ARG A O 1
ATOM 8476 N N . SER A 1 1111 ? -38.749 -6.333 8.684 1.00 94.62 1111 SER A N 1
ATOM 8477 C CA . SER A 1 1111 ? -39.012 -6.377 7.246 1.00 94.62 1111 SER A CA 1
ATOM 8478 C C . SER A 1 1111 ? -38.101 -7.380 6.541 1.00 94.62 1111 SER A C 1
ATOM 8480 O O . SER A 1 1111 ? -38.583 -8.213 5.776 1.00 94.62 1111 SER A O 1
ATOM 8482 N N . GLY A 1 1112 ? -36.801 -7.361 6.856 1.00 93.69 1112 GLY A N 1
ATOM 8483 C CA . GLY A 1 1112 ? -35.839 -8.319 6.312 1.00 93.69 1112 GLY A CA 1
ATOM 8484 C C . GLY A 1 1112 ? -36.125 -9.755 6.756 1.00 93.69 1112 GLY A C 1
ATOM 8485 O O . GLY A 1 1112 ? -36.129 -10.666 5.929 1.00 93.69 1112 GLY A O 1
ATOM 8486 N N . ALA A 1 1113 ? -36.453 -9.953 8.035 1.00 92.00 1113 ALA A N 1
ATOM 8487 C CA . ALA A 1 1113 ? -36.766 -11.270 8.587 1.00 92.00 1113 ALA A CA 1
ATOM 8488 C C . ALA A 1 1113 ? -38.027 -11.884 7.957 1.00 92.00 1113 ALA A C 1
ATOM 8490 O O . ALA A 1 1113 ? -38.031 -13.059 7.588 1.00 92.00 1113 ALA A O 1
ATOM 8491 N N . VAL A 1 1114 ? -39.092 -11.092 7.795 1.00 95.00 1114 VAL A N 1
ATOM 8492 C CA . VAL A 1 1114 ? -40.315 -11.524 7.103 1.00 95.00 1114 VAL A CA 1
ATOM 8493 C C . VAL A 1 1114 ? -40.017 -11.856 5.643 1.00 95.00 1114 VAL A C 1
ATOM 8495 O O . VAL A 1 1114 ? -40.479 -12.887 5.161 1.00 95.00 1114 VAL A O 1
ATOM 8498 N N . TRP A 1 1115 ? -39.238 -11.026 4.945 1.00 96.06 1115 TRP A N 1
ATOM 8499 C CA . TRP A 1 1115 ? -38.876 -11.279 3.549 1.00 96.06 1115 TRP A CA 1
ATOM 8500 C C . TRP A 1 1115 ? -38.141 -12.614 3.399 1.00 96.06 1115 TRP A C 1
ATOM 8502 O O . TRP A 1 1115 ? -38.573 -13.464 2.621 1.00 96.06 1115 TRP A O 1
ATOM 8512 N N . ASN A 1 1116 ? -37.098 -12.852 4.197 1.00 93.88 1116 ASN A N 1
ATOM 8513 C CA . ASN A 1 1116 ? -36.368 -14.121 4.165 1.00 93.88 1116 ASN A CA 1
ATOM 8514 C C . ASN A 1 1116 ? -37.294 -15.316 4.464 1.00 93.88 1116 ASN A C 1
ATOM 8516 O O . ASN A 1 1116 ? -37.191 -16.349 3.808 1.00 93.88 1116 ASN A O 1
ATOM 8520 N N . GLN A 1 1117 ? -38.239 -15.180 5.402 1.00 94.06 1117 GLN A N 1
ATOM 8521 C CA . GLN A 1 1117 ? -39.202 -16.245 5.717 1.00 94.06 1117 GLN A CA 1
ATOM 8522 C C . GLN A 1 1117 ? -40.241 -16.478 4.610 1.00 94.06 1117 GLN A C 1
ATOM 8524 O O . GLN A 1 1117 ? -40.660 -17.619 4.417 1.00 94.06 1117 GLN A O 1
ATOM 8529 N N . LEU A 1 1118 ? -40.647 -15.444 3.868 1.00 95.94 1118 LEU A N 1
ATOM 8530 C CA . LEU A 1 1118 ? -41.525 -15.582 2.702 1.00 95.94 1118 LEU A CA 1
ATOM 8531 C C . LEU A 1 1118 ? -40.849 -16.386 1.590 1.00 95.94 1118 LEU A C 1
ATOM 8533 O O . LEU A 1 1118 ? -41.425 -17.355 1.096 1.00 95.94 1118 LEU A O 1
ATOM 8537 N N . GLU A 1 1119 ? -39.614 -16.024 1.244 1.00 94.50 1119 GLU A N 1
ATOM 8538 C CA . GLU A 1 1119 ? -38.827 -16.744 0.237 1.00 94.50 1119 GLU A CA 1
ATOM 8539 C C . GLU A 1 1119 ? -38.525 -18.179 0.686 1.00 94.50 1119 GLU A C 1
ATOM 8541 O O . GLU A 1 1119 ? -38.725 -19.117 -0.084 1.00 94.50 1119 GLU A O 1
ATOM 8546 N N . ALA A 1 1120 ? -38.143 -18.378 1.954 1.00 93.06 1120 ALA A N 1
ATOM 8547 C CA . ALA A 1 1120 ? -37.924 -19.708 2.526 1.00 93.06 1120 ALA A CA 1
ATOM 8548 C C . ALA A 1 1120 ? -39.199 -20.573 2.540 1.00 93.06 1120 ALA A C 1
ATOM 8550 O O . ALA A 1 1120 ? -39.116 -21.798 2.483 1.00 93.06 1120 ALA A O 1
ATOM 8551 N N . SER A 1 1121 ? -40.380 -19.948 2.571 1.00 95.06 1121 SER A N 1
ATOM 8552 C CA . SER A 1 1121 ? -41.680 -20.624 2.449 1.00 95.06 1121 SER A CA 1
ATOM 8553 C C . SER A 1 1121 ? -42.096 -20.878 0.992 1.00 95.06 1121 SER A C 1
ATOM 8555 O O . SER A 1 1121 ? -43.220 -21.317 0.740 1.00 95.06 1121 SER A O 1
ATOM 8557 N N . GLY A 1 1122 ? -41.217 -20.596 0.025 1.00 94.12 1122 GLY A N 1
ATOM 8558 C CA . GLY A 1 1122 ? -41.442 -20.843 -1.396 1.00 94.12 1122 GLY A CA 1
ATOM 8559 C C . GLY A 1 1122 ? -42.282 -19.782 -2.108 1.00 94.12 1122 GLY A C 1
ATOM 8560 O O . GLY A 1 1122 ? -42.852 -20.089 -3.152 1.00 94.12 1122 GLY A O 1
ATOM 8561 N N . VAL A 1 1123 ? -42.393 -18.558 -1.573 1.00 96.31 1123 VAL A N 1
ATOM 8562 C CA . VAL A 1 1123 ? -43.044 -17.432 -2.269 1.00 96.31 1123 VAL A CA 1
ATOM 8563 C C . VAL A 1 1123 ? -42.030 -16.780 -3.220 1.00 96.31 1123 VAL A C 1
ATOM 8565 O O . VAL A 1 1123 ? -41.083 -16.150 -2.743 1.00 96.31 1123 VAL A O 1
ATOM 8568 N N . PRO A 1 1124 ? -42.173 -16.921 -4.552 1.00 93.62 1124 PRO A N 1
ATOM 8569 C CA . PRO A 1 1124 ? -41.218 -16.355 -5.498 1.00 93.62 1124 PRO A CA 1
ATOM 8570 C C . PRO A 1 1124 ? -41.422 -14.846 -5.680 1.00 93.62 1124 PRO A C 1
ATOM 8572 O O . PRO A 1 1124 ? -42.479 -14.298 -5.391 1.00 93.62 1124 PRO A O 1
ATOM 8575 N N . GLU A 1 1125 ? -40.431 -14.169 -6.263 1.00 96.12 1125 GLU A N 1
ATOM 8576 C CA . GLU A 1 1125 ? -40.594 -12.812 -6.804 1.00 96.12 1125 GLU A CA 1
ATOM 8577 C C . GLU A 1 1125 ? -41.101 -11.752 -5.801 1.00 96.12 1125 GLU A C 1
ATOM 8579 O O . GLU A 1 1125 ? -41.735 -10.767 -6.195 1.00 96.12 1125 GLU A O 1
ATOM 8584 N N . VAL A 1 1126 ? -40.770 -11.911 -4.517 1.00 96.69 1126 VAL A N 1
ATOM 8585 C CA . VAL A 1 1126 ? -40.918 -10.856 -3.506 1.00 96.69 1126 VAL A CA 1
ATOM 8586 C C . VAL A 1 1126 ? -39.936 -9.730 -3.833 1.00 96.69 1126 VAL A C 1
ATOM 8588 O O . VAL A 1 1126 ? -38.741 -9.965 -4.014 1.00 96.69 1126 VAL A O 1
ATOM 8591 N N . LYS A 1 1127 ? -40.442 -8.503 -3.969 1.00 95.31 1127 LYS A N 1
ATOM 8592 C CA . LYS A 1 1127 ? -39.666 -7.314 -4.365 1.00 95.31 1127 LYS A CA 1
ATOM 8593 C C . LYS A 1 1127 ? -39.416 -6.345 -3.219 1.00 95.31 1127 LYS A C 1
ATOM 8595 O O . LYS A 1 1127 ? -38.516 -5.518 -3.322 1.00 95.31 1127 LYS A O 1
ATOM 8600 N N . GLY A 1 1128 ? -40.176 -6.463 -2.136 1.00 95.50 1128 GLY A N 1
ATOM 8601 C CA . GLY A 1 1128 ? -39.999 -5.644 -0.949 1.00 95.50 1128 GLY A CA 1
ATOM 8602 C C . GLY A 1 1128 ? -40.905 -6.085 0.190 1.00 95.50 1128 GLY A C 1
ATOM 8603 O O . GLY A 1 1128 ? -41.991 -6.609 -0.041 1.00 95.50 1128 GLY A O 1
ATOM 8604 N N . VAL A 1 1129 ? -40.475 -5.845 1.424 1.00 97.00 1129 VAL A N 1
ATOM 8605 C CA . VAL A 1 1129 ? -41.304 -5.989 2.624 1.00 97.00 1129 VAL A CA 1
ATOM 8606 C C . VAL A 1 1129 ? -41.064 -4.775 3.508 1.00 97.00 1129 VAL A C 1
ATOM 8608 O O . VAL A 1 1129 ? -39.929 -4.310 3.599 1.00 97.00 1129 VAL A O 1
ATOM 8611 N N . TRP A 1 1130 ? -42.114 -4.265 4.149 1.00 96.00 1130 TRP A N 1
ATOM 8612 C CA . TRP A 1 1130 ? -42.015 -3.131 5.062 1.00 96.00 1130 TRP A CA 1
ATOM 8613 C C . TRP A 1 1130 ? -42.949 -3.267 6.267 1.00 96.00 1130 TRP A C 1
ATOM 8615 O O . TRP A 1 1130 ? -44.166 -3.357 6.117 1.00 96.00 1130 TRP A O 1
ATOM 8625 N N . ALA A 1 1131 ? -42.387 -3.256 7.474 1.00 94.75 1131 ALA A N 1
ATOM 8626 C CA . ALA A 1 1131 ? -43.121 -3.198 8.732 1.00 94.75 1131 ALA A CA 1
ATOM 8627 C C . ALA A 1 1131 ? -43.221 -1.737 9.193 1.00 94.75 1131 ALA A C 1
ATOM 8629 O O . ALA A 1 1131 ? -42.235 -1.142 9.628 1.00 94.75 1131 ALA A O 1
ATOM 8630 N N . HIS A 1 1132 ? -44.413 -1.149 9.084 1.00 92.38 1132 HIS A N 1
ATOM 8631 C CA . HIS A 1 1132 ? -44.575 0.297 9.214 1.00 92.38 1132 HIS A CA 1
ATOM 8632 C C . HIS A 1 1132 ? -44.517 0.769 10.677 1.00 92.38 1132 HIS A C 1
ATOM 8634 O O . HIS A 1 1132 ? -45.172 0.206 11.561 1.00 92.38 1132 HIS A O 1
ATOM 8640 N N . ALA A 1 1133 ? -43.785 1.855 10.930 1.00 89.19 1133 ALA A N 1
ATOM 8641 C CA . ALA A 1 1133 ? -43.537 2.357 12.280 1.00 89.19 1133 ALA A CA 1
ATOM 8642 C C . ALA A 1 1133 ? -44.780 2.904 12.985 1.00 89.19 1133 ALA A C 1
ATOM 8644 O O . ALA A 1 1133 ? -44.920 2.681 14.176 1.00 89.19 1133 ALA A O 1
ATOM 8645 N N . ALA A 1 1134 ? -45.749 3.480 12.263 1.00 88.69 1134 ALA A N 1
ATOM 8646 C CA . ALA A 1 1134 ? -47.045 3.863 12.851 1.00 88.69 1134 ALA A CA 1
ATOM 8647 C C . ALA A 1 1134 ? -47.796 2.677 13.501 1.00 88.69 1134 ALA A C 1
ATOM 8649 O O . ALA A 1 1134 ? -48.629 2.867 14.377 1.00 88.69 1134 ALA A O 1
ATOM 8650 N N . GLY A 1 1135 ? -47.496 1.440 13.087 1.00 89.31 1135 GLY A N 1
ATOM 8651 C CA . GLY A 1 1135 ? -47.986 0.219 13.725 1.00 89.31 1135 GLY A CA 1
ATOM 8652 C C . GLY A 1 1135 ? -47.049 -0.331 14.806 1.00 89.31 1135 GLY A C 1
ATOM 8653 O O . GLY A 1 1135 ? -47.076 -1.535 15.071 1.00 89.31 1135 GLY A O 1
ATOM 8654 N N . GLY A 1 1136 ? -46.142 0.482 15.349 1.00 88.19 1136 GLY A N 1
ATOM 8655 C CA . GLY A 1 1136 ? -45.103 0.048 16.283 1.00 88.19 1136 GLY A CA 1
ATOM 8656 C C . GLY A 1 1136 ? -44.120 -0.966 15.683 1.00 88.19 1136 GLY A C 1
ATOM 8657 O O . GLY A 1 1136 ? -43.627 -1.813 16.424 1.00 88.19 1136 GLY A O 1
ATOM 8658 N N . SER A 1 1137 ? -43.954 -0.974 14.347 1.00 89.12 1137 SER A N 1
ATOM 8659 C CA . SER A 1 1137 ? -43.326 -2.036 13.527 1.00 89.12 1137 SER A CA 1
ATOM 8660 C C . SER A 1 1137 ? -43.869 -3.453 13.730 1.00 89.12 1137 SER A C 1
ATOM 8662 O O . SER A 1 1137 ? -43.207 -4.442 13.408 1.00 89.12 1137 SER A O 1
ATOM 8664 N N . ARG A 1 1138 ? -45.088 -3.597 14.260 1.00 89.62 1138 ARG A N 1
ATOM 8665 C CA . ARG A 1 1138 ? -45.718 -4.913 14.469 1.00 89.62 1138 ARG A CA 1
ATOM 8666 C C . ARG A 1 1138 ? -47.075 -5.009 13.799 1.00 89.62 1138 ARG A C 1
ATOM 8668 O O . ARG A 1 1138 ? -47.329 -5.968 13.077 1.00 89.62 1138 ARG A O 1
ATOM 8675 N N . LEU A 1 1139 ? -47.919 -4.004 14.019 1.00 93.31 1139 LEU A N 1
ATOM 8676 C CA . LEU A 1 1139 ? -49.337 -4.004 13.665 1.00 93.31 1139 LEU A CA 1
ATOM 8677 C C . LEU A 1 1139 ? -49.576 -3.905 12.151 1.00 93.31 1139 LEU A C 1
ATOM 8679 O O . LEU A 1 1139 ? -50.594 -4.404 11.685 1.00 93.31 1139 LEU A O 1
ATOM 8683 N N . TRP A 1 1140 ? -48.659 -3.320 11.376 1.00 95.06 1140 TRP A N 1
ATOM 8684 C CA . TRP A 1 1140 ? -48.802 -3.152 9.926 1.00 95.06 1140 TRP A CA 1
ATOM 8685 C C . TRP A 1 1140 ? -47.610 -3.727 9.164 1.00 95.06 1140 TRP A C 1
ATOM 8687 O O . TRP A 1 1140 ? -46.460 -3.437 9.499 1.00 95.06 1140 TRP A O 1
ATOM 8697 N N . LEU A 1 1141 ? -47.892 -4.484 8.107 1.00 96.88 1141 LEU A N 1
ATOM 8698 C CA . LEU A 1 1141 ? -46.903 -5.089 7.225 1.00 96.88 1141 LEU A CA 1
ATOM 8699 C C . LEU A 1 1141 ? -47.334 -4.938 5.761 1.00 96.88 1141 LEU A C 1
ATOM 8701 O O . LEU A 1 1141 ? -48.457 -5.284 5.411 1.00 96.88 1141 LEU A O 1
ATOM 8705 N N . THR A 1 1142 ? -46.436 -4.476 4.901 1.00 98.00 1142 THR A N 1
ATOM 8706 C CA . THR A 1 1142 ? -46.643 -4.414 3.450 1.00 98.00 1142 THR A CA 1
ATOM 8707 C C . THR A 1 1142 ? -45.689 -5.383 2.755 1.00 98.00 1142 THR A C 1
ATOM 8709 O O . THR A 1 1142 ? -44.511 -5.433 3.102 1.00 98.00 1142 THR A O 1
ATOM 8712 N N . VAL A 1 1143 ? -46.168 -6.131 1.762 1.00 98.12 1143 VAL A N 1
ATOM 8713 C CA . VAL A 1 1143 ? -45.374 -7.039 0.922 1.00 98.12 1143 VAL A CA 1
ATOM 8714 C C . VAL A 1 1143 ? -45.560 -6.643 -0.543 1.00 98.12 1143 VAL A C 1
ATOM 8716 O O . VAL A 1 1143 ? -46.670 -6.693 -1.060 1.00 98.12 1143 VAL A O 1
ATOM 8719 N N . SER A 1 1144 ? -44.486 -6.258 -1.223 1.00 98.19 1144 SER A N 1
ATOM 8720 C CA . SER A 1 1144 ? -44.480 -6.009 -2.667 1.00 98.19 1144 SER A CA 1
ATOM 8721 C C . SER A 1 1144 ? -44.033 -7.267 -3.408 1.00 98.19 1144 SER A C 1
ATOM 8723 O O . SER A 1 1144 ? -43.005 -7.860 -3.068 1.00 98.19 1144 SER A O 1
ATOM 8725 N N . ILE A 1 1145 ? -44.795 -7.685 -4.420 1.00 98.06 1145 ILE A N 1
ATOM 8726 C CA . ILE A 1 1145 ? -44.503 -8.867 -5.239 1.00 98.06 1145 ILE A CA 1
ATOM 8727 C C . ILE A 1 1145 ? -44.639 -8.562 -6.727 1.00 98.06 1145 ILE A C 1
ATOM 8729 O O . ILE A 1 1145 ? -45.505 -7.800 -7.153 1.00 98.06 1145 ILE A O 1
ATOM 8733 N N . LYS A 1 1146 ? -43.864 -9.262 -7.555 1.00 97.25 1146 LYS A N 1
ATOM 8734 C CA . LYS A 1 1146 ? -44.175 -9.375 -8.982 1.00 97.25 1146 LYS A CA 1
ATOM 8735 C C . LYS A 1 1146 ? -45.034 -10.614 -9.198 1.00 97.25 1146 LYS A C 1
ATOM 8737 O O . LYS A 1 1146 ? -44.535 -11.739 -9.164 1.00 97.25 1146 LYS A O 1
ATOM 8742 N N . GLN A 1 1147 ? -46.334 -10.418 -9.415 1.00 95.94 1147 GLN A N 1
ATOM 8743 C CA . GLN A 1 1147 ? -47.287 -11.524 -9.543 1.00 95.94 1147 GLN A CA 1
ATOM 8744 C C . GLN A 1 1147 ? -46.863 -12.546 -10.627 1.00 95.94 1147 GLN A C 1
ATOM 8746 O O . GLN A 1 1147 ? -46.611 -12.157 -11.771 1.00 95.94 1147 GLN A O 1
ATOM 8751 N N . GLN A 1 1148 ? -46.826 -13.842 -10.277 1.00 96.12 1148 GLN A N 1
ATOM 8752 C CA . GLN A 1 1148 ? -46.424 -14.944 -11.172 1.00 96.12 1148 GLN A CA 1
ATOM 8753 C C . GLN A 1 1148 ? -47.580 -15.877 -11.560 1.00 96.12 1148 GLN A C 1
ATOM 8755 O O . GLN A 1 1148 ? -47.560 -16.461 -12.640 1.00 96.12 1148 GLN A O 1
ATOM 8760 N N . TYR A 1 1149 ? -48.591 -16.017 -10.701 1.00 94.94 1149 TYR A N 1
ATOM 8761 C CA . TYR A 1 1149 ? -49.738 -16.901 -10.910 1.00 94.94 1149 TYR A CA 1
ATOM 8762 C C . TYR A 1 1149 ? -50.973 -16.404 -10.149 1.00 94.94 1149 TYR A C 1
ATOM 8764 O O . TYR A 1 1149 ? -50.878 -15.588 -9.227 1.00 94.94 1149 TYR A O 1
ATOM 8772 N N . ALA A 1 1150 ? -52.147 -16.921 -10.518 1.00 92.94 1150 ALA A N 1
ATOM 8773 C CA . ALA A 1 1150 ? -53.395 -16.639 -9.816 1.00 92.94 1150 ALA A CA 1
ATOM 8774 C C . ALA A 1 1150 ? -53.298 -17.083 -8.346 1.00 92.94 1150 ALA A C 1
ATOM 8776 O O . ALA A 1 1150 ? -52.936 -18.222 -8.066 1.00 92.94 1150 ALA A O 1
ATOM 8777 N N . GLY A 1 1151 ? -53.629 -16.191 -7.409 1.00 93.31 1151 GLY A N 1
ATOM 8778 C CA . GLY A 1 1151 ? -53.540 -16.463 -5.970 1.00 93.31 1151 GLY A CA 1
ATOM 8779 C C . GLY A 1 1151 ? -52.172 -16.183 -5.336 1.00 93.31 1151 GLY A C 1
ATOM 8780 O O . GLY A 1 1151 ? -52.049 -16.321 -4.120 1.00 93.31 1151 GLY A O 1
ATOM 8781 N N . HIS A 1 1152 ? -51.171 -15.735 -6.110 1.00 97.06 1152 HIS A N 1
ATOM 8782 C CA . HIS A 1 1152 ? -49.838 -15.407 -5.590 1.00 97.06 1152 HIS A CA 1
ATOM 8783 C C . HIS A 1 1152 ? -49.887 -14.358 -4.464 1.00 97.06 1152 HIS A C 1
ATOM 8785 O O . HIS A 1 1152 ? -49.286 -14.558 -3.410 1.00 97.06 1152 HIS A O 1
ATOM 8791 N N . ALA A 1 1153 ? -50.672 -13.288 -4.641 1.00 96.81 1153 ALA A N 1
ATOM 8792 C CA . ALA A 1 1153 ? -50.834 -12.241 -3.633 1.00 96.81 1153 ALA A CA 1
ATOM 8793 C C . ALA A 1 1153 ? -51.463 -12.762 -2.331 1.00 96.81 1153 ALA A C 1
ATOM 8795 O O . ALA A 1 1153 ? -50.943 -12.514 -1.243 1.00 96.81 1153 ALA A O 1
ATOM 8796 N N . LYS A 1 1154 ? -52.523 -13.576 -2.432 1.00 95.50 1154 LYS A N 1
ATOM 8797 C CA . LYS A 1 1154 ? -53.167 -14.202 -1.268 1.00 95.50 1154 LYS A CA 1
ATOM 8798 C C . LYS A 1 1154 ? -52.211 -15.125 -0.506 1.00 95.50 1154 LYS A C 1
ATOM 8800 O O . LYS A 1 1154 ? -52.167 -15.069 0.721 1.00 95.50 1154 LYS A O 1
ATOM 8805 N N . GLN A 1 1155 ? -51.422 -15.938 -1.213 1.00 97.00 1155 GLN A N 1
ATOM 8806 C CA . GLN A 1 1155 ? -50.407 -16.796 -0.595 1.00 97.00 1155 GLN A CA 1
ATOM 8807 C C . GLN A 1 1155 ? -49.361 -15.970 0.165 1.00 97.00 1155 GLN A C 1
ATOM 8809 O O . GLN A 1 1155 ? -49.109 -16.245 1.339 1.00 97.00 1155 GLN A O 1
ATOM 8814 N N . ALA A 1 1156 ? -48.791 -14.949 -0.484 1.00 97.75 1156 ALA A N 1
ATOM 8815 C CA . ALA A 1 1156 ? -47.790 -14.079 0.126 1.00 97.75 1156 ALA A CA 1
ATOM 8816 C C . ALA A 1 1156 ? -48.334 -13.402 1.395 1.00 97.75 1156 ALA A C 1
ATOM 8818 O O . ALA A 1 1156 ? -47.696 -13.451 2.445 1.00 97.75 1156 ALA A O 1
ATOM 8819 N N . GLY A 1 1157 ? -49.545 -12.843 1.332 1.00 97.31 1157 GLY A N 1
ATOM 8820 C CA . GLY A 1 1157 ? -50.167 -12.154 2.461 1.00 97.31 1157 GLY A CA 1
ATOM 8821 C C . GLY A 1 1157 ? -50.494 -13.074 3.643 1.00 97.31 1157 GLY A C 1
ATOM 8822 O O . GLY A 1 1157 ? -50.247 -12.713 4.794 1.00 97.31 1157 GLY A O 1
ATOM 8823 N N . LEU A 1 1158 ? -50.991 -14.289 3.383 1.00 96.88 1158 LEU A N 1
ATOM 8824 C CA . LEU A 1 1158 ? -51.285 -15.261 4.441 1.00 96.88 1158 LEU A CA 1
ATOM 8825 C C . LEU A 1 1158 ? -50.013 -15.728 5.153 1.00 96.88 1158 LEU A C 1
ATOM 8827 O O . LEU A 1 1158 ? -49.973 -15.708 6.385 1.00 96.88 1158 LEU A O 1
ATOM 8831 N N . ILE A 1 1159 ? -48.964 -16.081 4.402 1.00 97.12 1159 ILE A N 1
ATOM 8832 C CA . ILE A 1 1159 ? -47.677 -16.499 4.977 1.00 97.12 1159 ILE A CA 1
ATOM 8833 C C . ILE A 1 1159 ? -47.057 -15.350 5.772 1.00 97.12 1159 ILE A C 1
ATOM 8835 O O . ILE A 1 1159 ? -46.704 -15.544 6.932 1.00 97.12 1159 ILE A O 1
ATOM 8839 N N . ALA A 1 1160 ? -47.001 -14.142 5.208 1.00 96.81 1160 ALA A N 1
ATOM 8840 C CA . ALA A 1 1160 ? -46.474 -12.962 5.891 1.00 96.81 1160 ALA A CA 1
ATOM 8841 C C . ALA A 1 1160 ? -47.203 -12.670 7.213 1.00 96.81 1160 ALA A C 1
ATOM 8843 O O . ALA A 1 1160 ? -46.588 -12.218 8.173 1.00 96.81 1160 ALA A O 1
ATOM 8844 N N . SER A 1 1161 ? -48.505 -12.963 7.293 1.00 95.19 1161 SER A N 1
ATOM 8845 C CA . SER A 1 1161 ? -49.298 -12.736 8.507 1.00 95.19 1161 SER A CA 1
ATOM 8846 C C . SER A 1 1161 ? -49.044 -13.746 9.632 1.00 95.19 1161 SER A C 1
ATOM 8848 O O . SER A 1 1161 ? -49.386 -13.460 10.784 1.00 95.19 1161 SER A O 1
ATOM 8850 N N . GLN A 1 1162 ? -48.482 -14.919 9.312 1.00 94.06 1162 GLN A N 1
ATOM 8851 C CA . GLN A 1 1162 ? -48.328 -16.048 10.241 1.00 94.06 1162 GLN A CA 1
ATOM 8852 C C . GLN A 1 1162 ? -46.887 -16.552 10.396 1.00 94.06 1162 GLN A C 1
ATOM 8854 O O . GLN A 1 1162 ? -46.622 -17.330 11.312 1.00 94.06 1162 GLN A O 1
ATOM 8859 N N . CYS A 1 1163 ? -45.943 -16.128 9.553 1.00 93.06 1163 CYS A N 1
ATOM 8860 C CA . CYS A 1 1163 ? -44.537 -16.479 9.730 1.00 93.06 1163 CYS A CA 1
ATOM 8861 C C . CYS A 1 1163 ? -44.014 -15.896 11.052 1.00 93.06 1163 CYS A C 1
ATOM 8863 O O . CYS A 1 1163 ? -44.522 -14.879 11.523 1.00 93.06 1163 CYS A O 1
ATOM 8865 N N . HIS A 1 1164 ? -43.012 -16.519 11.675 1.00 88.50 1164 HIS A N 1
ATOM 8866 C CA . HIS A 1 1164 ? -42.579 -16.165 13.032 1.00 88.50 1164 HIS A CA 1
ATOM 8867 C C . HIS A 1 1164 ? -42.307 -14.660 13.201 1.00 88.50 1164 HIS A C 1
ATOM 8869 O O . HIS A 1 1164 ? -42.817 -14.036 14.133 1.00 88.50 1164 HIS A O 1
ATOM 8875 N N . ALA A 1 1165 ? -41.584 -14.060 12.248 1.00 88.62 1165 ALA A N 1
ATOM 8876 C CA . ALA A 1 1165 ? -41.284 -12.631 12.268 1.00 88.62 1165 ALA A CA 1
ATOM 8877 C C . ALA A 1 1165 ? -42.523 -11.762 11.998 1.00 88.62 1165 ALA A C 1
ATOM 8879 O O . ALA A 1 1165 ? -42.636 -10.671 12.539 1.00 88.62 1165 ALA A O 1
ATOM 8880 N N . GLY A 1 1166 ? -43.489 -12.213 11.201 1.00 90.81 1166 GLY A N 1
ATOM 8881 C CA . GLY A 1 1166 ? -44.713 -11.463 10.904 1.00 90.81 1166 GLY A CA 1
ATOM 8882 C C . GLY A 1 1166 ? -45.804 -11.631 11.962 1.00 90.81 1166 GLY A C 1
ATOM 8883 O O . GLY A 1 1166 ? -46.643 -10.755 12.135 1.00 90.81 1166 GLY A O 1
ATOM 8884 N N . ALA A 1 1167 ? -45.767 -12.717 12.734 1.00 91.06 1167 ALA A N 1
ATOM 8885 C CA . ALA A 1 1167 ? -46.904 -13.160 13.522 1.00 91.06 1167 ALA A CA 1
ATOM 8886 C C . ALA A 1 1167 ? -47.108 -12.417 14.845 1.00 91.06 1167 ALA A C 1
ATOM 8888 O O . ALA A 1 1167 ? -48.230 -12.396 15.329 1.00 91.06 1167 ALA A O 1
ATOM 8889 N N . TYR A 1 1168 ? -46.095 -11.834 15.481 1.00 89.44 1168 TYR A N 1
ATOM 8890 C CA . TYR A 1 1168 ? -46.295 -11.218 16.799 1.00 89.44 1168 TYR A CA 1
ATOM 8891 C C . TYR A 1 1168 ? -47.006 -9.859 16.703 1.00 89.44 1168 TYR A C 1
ATOM 8893 O O . TYR A 1 1168 ? -46.464 -8.927 16.101 1.00 89.44 1168 TYR A O 1
ATOM 8901 N N . ALA A 1 1169 ? -48.186 -9.745 17.323 1.00 90.62 1169 ALA A N 1
ATOM 8902 C CA . ALA A 1 1169 ? -49.000 -8.527 17.440 1.00 90.62 1169 ALA A CA 1
ATOM 8903 C C . ALA A 1 1169 ? -49.450 -7.883 16.115 1.00 90.62 1169 ALA A C 1
ATOM 8905 O O . ALA A 1 1169 ? -49.933 -6.759 16.120 1.00 90.62 1169 ALA A O 1
ATOM 8906 N N . ASN A 1 1170 ? -49.325 -8.563 14.973 1.00 92.75 1170 ASN A N 1
ATOM 8907 C CA . ASN A 1 1170 ? -49.740 -8.003 13.687 1.00 92.75 1170 ASN A CA 1
ATOM 8908 C C . ASN A 1 1170 ? -51.261 -7.771 13.606 1.00 92.75 1170 ASN A C 1
ATOM 8910 O O . ASN A 1 1170 ? -52.027 -8.401 14.342 1.00 92.75 1170 ASN A O 1
ATOM 8914 N N . ARG A 1 1171 ? -51.693 -6.837 12.748 1.00 93.56 1171 ARG A N 1
ATOM 8915 C CA . ARG A 1 1171 ? -53.101 -6.455 12.545 1.00 93.56 1171 ARG A CA 1
ATOM 8916 C C . ARG A 1 1171 ? -53.472 -6.384 11.065 1.00 93.56 1171 ARG A C 1
ATOM 8918 O O . ARG A 1 1171 ? -54.520 -6.904 10.688 1.00 93.56 1171 ARG A O 1
ATOM 8925 N N . PHE A 1 1172 ? -52.622 -5.773 10.249 1.00 96.69 1172 PHE A N 1
ATOM 8926 C CA . PHE A 1 1172 ? -52.827 -5.591 8.819 1.00 96.69 1172 PHE A CA 1
ATOM 8927 C C . PHE A 1 1172 ? -51.620 -6.109 8.042 1.00 96.69 1172 PHE A C 1
ATOM 8929 O O . PHE A 1 1172 ? -50.479 -5.749 8.344 1.00 96.69 1172 PHE A O 1
ATOM 8936 N N . VAL A 1 1173 ? -51.893 -6.921 7.022 1.00 97.88 1173 VAL A N 1
ATOM 8937 C CA . VAL A 1 1173 ? -50.923 -7.305 5.995 1.00 97.88 1173 VAL A CA 1
ATOM 8938 C C . VAL A 1 1173 ? -51.465 -6.879 4.642 1.00 97.88 1173 VAL A C 1
ATOM 8940 O O . VAL A 1 1173 ? -52.547 -7.312 4.263 1.00 97.88 1173 VAL A O 1
ATOM 8943 N N . VAL A 1 1174 ? -50.729 -6.052 3.909 1.00 98.38 1174 VAL A N 1
ATOM 8944 C CA . VAL A 1 1174 ? -51.132 -5.555 2.589 1.00 98.38 1174 VAL A CA 1
ATOM 8945 C C . VAL A 1 1174 ? -50.162 -6.063 1.536 1.00 98.38 1174 VAL A C 1
ATOM 8947 O O . VAL A 1 1174 ? -48.954 -5.918 1.692 1.00 98.38 1174 VAL A O 1
ATOM 8950 N N . VAL A 1 1175 ? -50.677 -6.650 0.462 1.00 98.50 1175 VAL A N 1
ATOM 8951 C CA . VAL A 1 1175 ? -49.868 -7.145 -0.655 1.00 98.50 1175 VAL A CA 1
ATOM 8952 C C . VAL A 1 1175 ? -50.075 -6.249 -1.868 1.00 98.50 1175 VAL A C 1
ATOM 8954 O O . VAL A 1 1175 ? -51.210 -6.024 -2.273 1.00 98.50 1175 VAL A O 1
ATOM 8957 N N . VAL A 1 1176 ? -48.992 -5.727 -2.438 1.00 98.44 1176 VAL A N 1
ATOM 8958 C CA . VAL A 1 1176 ? -48.994 -4.774 -3.561 1.00 98.44 1176 VAL A CA 1
ATOM 8959 C C . VAL A 1 1176 ? -48.125 -5.282 -4.716 1.00 98.44 1176 VAL A C 1
ATOM 8961 O O . VAL A 1 1176 ? -47.276 -6.154 -4.526 1.00 98.44 1176 VAL A O 1
ATOM 8964 N N . ASP A 1 1177 ? -48.324 -4.745 -5.923 1.00 96.88 1177 ASP A N 1
ATOM 8965 C CA . ASP A 1 1177 ? -47.470 -5.072 -7.075 1.00 96.88 1177 ASP A CA 1
ATOM 8966 C C . ASP A 1 1177 ? -46.051 -4.467 -6.942 1.00 96.88 1177 ASP A C 1
ATOM 8968 O O . ASP A 1 1177 ? -45.785 -3.594 -6.113 1.00 96.88 1177 ASP A O 1
ATOM 8972 N N . ASP A 1 1178 ? -45.139 -4.888 -7.822 1.00 94.81 1178 ASP A N 1
ATOM 8973 C CA . ASP A 1 1178 ? -43.735 -4.458 -7.907 1.00 94.81 1178 ASP A CA 1
ATOM 8974 C C . ASP A 1 1178 ? -43.524 -3.022 -8.426 1.00 94.81 1178 ASP A C 1
ATOM 8976 O O . ASP A 1 1178 ? -42.395 -2.521 -8.463 1.00 94.81 1178 ASP A O 1
ATOM 8980 N N . ASP A 1 1179 ? -44.604 -2.341 -8.817 1.00 91.94 1179 ASP A N 1
ATOM 8981 C CA . ASP A 1 1179 ? -44.615 -0.912 -9.143 1.00 91.94 1179 ASP A CA 1
ATOM 8982 C C . ASP A 1 1179 ? -44.916 -0.006 -7.934 1.00 91.94 1179 ASP A C 1
ATOM 8984 O O . ASP A 1 1179 ? -44.892 1.215 -8.092 1.00 91.94 1179 ASP A O 1
ATOM 8988 N N . ILE A 1 1180 ? -45.167 -0.586 -6.755 1.00 94.69 1180 ILE A N 1
ATOM 8989 C CA . ILE A 1 1180 ? -45.410 0.117 -5.490 1.00 94.69 1180 ILE A CA 1
ATOM 8990 C C . ILE A 1 1180 ? -44.211 -0.067 -4.561 1.00 94.69 1180 ILE A C 1
ATOM 899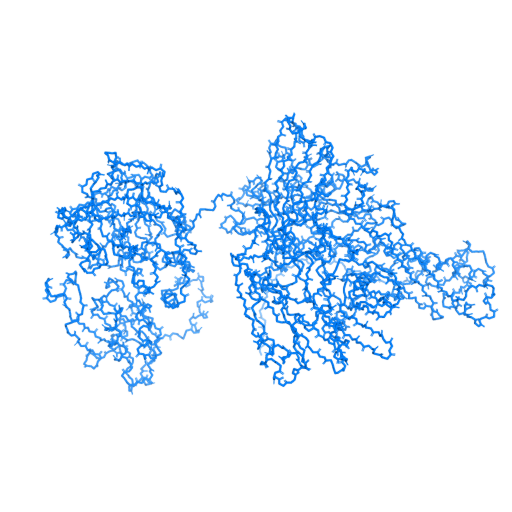2 O O . ILE A 1 1180 ? -43.818 -1.199 -4.273 1.00 94.69 1180 ILE A O 1
ATOM 8996 N N . ASP A 1 1181 ? -43.661 1.037 -4.053 1.00 92.31 1181 ASP A N 1
ATOM 8997 C CA . ASP A 1 1181 ? -42.690 0.983 -2.957 1.00 92.31 1181 ASP A CA 1
ATOM 8998 C C . ASP A 1 1181 ? -43.418 0.629 -1.646 1.00 92.31 1181 ASP A C 1
ATOM 9000 O O . ASP A 1 1181 ? -44.260 1.409 -1.193 1.00 92.31 1181 ASP A O 1
ATOM 9004 N N . PRO A 1 1182 ? -43.136 -0.528 -1.013 1.00 95.00 1182 PRO A N 1
ATOM 9005 C CA . PRO A 1 1182 ? -43.831 -0.919 0.208 1.00 95.00 1182 PRO A CA 1
ATOM 9006 C C . PRO A 1 1182 ? -43.506 -0.022 1.414 1.00 95.00 1182 PRO A C 1
ATOM 9008 O O . PRO A 1 1182 ? -44.248 -0.076 2.397 1.00 95.00 1182 PRO A O 1
ATOM 9011 N N . ALA A 1 1183 ? -42.438 0.786 1.355 1.00 91.88 1183 ALA A N 1
ATOM 9012 C CA . ALA A 1 1183 ? -42.089 1.763 2.386 1.00 91.88 1183 ALA A CA 1
ATOM 9013 C C . ALA A 1 1183 ? -42.822 3.112 2.238 1.00 91.88 1183 ALA A C 1
ATOM 9015 O O . ALA A 1 1183 ? -42.823 3.905 3.181 1.00 91.88 1183 ALA A O 1
ATOM 9016 N N . ASP A 1 1184 ? -43.482 3.360 1.102 1.00 91.81 1184 ASP A N 1
ATOM 9017 C CA . ASP A 1 1184 ? -44.251 4.577 0.830 1.00 91.81 1184 ASP A CA 1
ATOM 9018 C C . ASP A 1 1184 ? -45.751 4.332 1.064 1.00 91.81 1184 ASP A C 1
ATOM 9020 O O . ASP A 1 1184 ? -46.465 3.768 0.228 1.00 91.81 1184 ASP A O 1
ATOM 9024 N N . MET A 1 1185 ? -46.251 4.774 2.219 1.00 92.06 1185 MET A N 1
ATOM 9025 C CA . MET A 1 1185 ? -47.650 4.561 2.595 1.00 92.06 1185 MET A CA 1
ATOM 9026 C C . MET A 1 1185 ? -48.655 5.254 1.681 1.00 92.06 1185 MET A C 1
ATOM 9028 O O . MET A 1 1185 ? -49.759 4.729 1.529 1.00 92.06 1185 MET A O 1
ATOM 9032 N N . ASP A 1 1186 ? -48.302 6.370 1.042 1.00 95.00 1186 ASP A N 1
ATOM 9033 C CA . ASP A 1 1186 ? -49.212 7.030 0.105 1.00 95.00 1186 ASP A CA 1
ATOM 9034 C C . ASP A 1 1186 ? -49.425 6.143 -1.126 1.00 95.00 1186 ASP A C 1
ATOM 9036 O O . ASP A 1 1186 ? -50.552 5.992 -1.608 1.00 95.00 1186 ASP A O 1
ATOM 9040 N N . GLN A 1 1187 ? -48.368 5.472 -1.597 1.00 95.44 1187 GLN A N 1
ATOM 9041 C CA . GLN A 1 1187 ? -48.478 4.501 -2.687 1.00 95.44 1187 GLN A CA 1
ATOM 9042 C C . GLN A 1 1187 ? -49.227 3.231 -2.269 1.00 95.44 1187 GLN A C 1
ATOM 9044 O O . GLN A 1 1187 ? -50.053 2.735 -3.041 1.00 95.44 1187 GLN A O 1
ATOM 9049 N N . VAL A 1 1188 ? -48.982 2.715 -1.061 1.00 97.19 1188 VAL A N 1
ATOM 9050 C CA . VAL A 1 1188 ? -49.675 1.523 -0.537 1.00 97.19 1188 VAL A CA 1
ATOM 9051 C C . VAL A 1 1188 ? -51.171 1.788 -0.381 1.00 97.19 1188 VAL A C 1
ATOM 9053 O O . VAL A 1 1188 ? -51.988 1.004 -0.865 1.00 97.19 1188 VAL A O 1
ATOM 9056 N N . VAL A 1 1189 ? -51.550 2.914 0.226 1.00 97.44 1189 VAL A N 1
ATOM 9057 C CA . VAL A 1 1189 ? -52.957 3.309 0.375 1.00 97.44 1189 VAL A CA 1
ATOM 9058 C C . VAL A 1 1189 ? -53.589 3.579 -0.988 1.00 97.44 1189 VAL A C 1
ATOM 9060 O O . VAL A 1 1189 ? -54.712 3.142 -1.232 1.00 97.44 1189 VAL A O 1
ATOM 9063 N N . TRP A 1 1190 ? -52.882 4.226 -1.919 1.00 97.25 1190 TRP A N 1
ATOM 9064 C CA . TRP A 1 1190 ? -53.372 4.397 -3.288 1.00 97.25 1190 TRP A CA 1
ATOM 9065 C C . TRP A 1 1190 ? -53.654 3.052 -3.973 1.00 97.25 1190 TRP A C 1
ATOM 9067 O O . TRP A 1 1190 ? -54.708 2.891 -4.596 1.00 97.25 1190 TRP A O 1
ATOM 9077 N N . ALA A 1 1191 ? -52.761 2.070 -3.828 1.00 97.25 1191 ALA A N 1
ATOM 9078 C CA . ALA A 1 1191 ? -52.970 0.721 -4.341 1.00 97.25 1191 ALA A CA 1
ATOM 9079 C C . ALA A 1 1191 ? -54.186 0.053 -3.682 1.00 97.25 1191 ALA A C 1
ATOM 9081 O O . ALA A 1 1191 ? -55.045 -0.470 -4.390 1.00 97.25 1191 ALA A O 1
ATOM 9082 N N . MET A 1 1192 ? -54.334 0.152 -2.356 1.00 96.75 1192 MET A N 1
ATOM 9083 C CA . MET A 1 1192 ? -55.520 -0.348 -1.649 1.00 96.75 1192 MET A CA 1
ATOM 9084 C C . MET A 1 1192 ? -56.809 0.282 -2.190 1.00 96.75 1192 MET A C 1
ATOM 9086 O O . MET A 1 1192 ? -57.762 -0.429 -2.484 1.00 96.75 1192 MET A O 1
ATOM 9090 N N . CYS A 1 1193 ? -56.832 1.599 -2.388 1.00 96.56 1193 CYS A N 1
ATOM 9091 C CA . CYS A 1 1193 ? -58.012 2.322 -2.861 1.00 96.56 1193 CYS A CA 1
ATOM 9092 C C . CYS A 1 1193 ? -58.370 2.042 -4.329 1.00 96.56 1193 CYS A C 1
ATOM 9094 O O . CYS A 1 1193 ? -59.521 2.227 -4.716 1.00 96.56 1193 CYS A O 1
ATOM 9096 N N . THR A 1 1194 ? -57.402 1.658 -5.165 1.00 95.31 1194 THR A N 1
ATOM 9097 C CA . THR A 1 1194 ? -57.599 1.568 -6.626 1.00 95.31 1194 THR A CA 1
ATOM 9098 C C . THR A 1 1194 ? -57.502 0.158 -7.196 1.00 95.31 1194 THR A C 1
ATOM 9100 O O . THR A 1 1194 ? -57.915 -0.059 -8.337 1.00 95.31 1194 THR A O 1
ATOM 9103 N N . ARG A 1 1195 ? -56.964 -0.801 -6.434 1.00 94.88 1195 ARG A N 1
ATOM 9104 C CA . ARG A 1 1195 ? -56.688 -2.169 -6.899 1.00 94.88 1195 ARG A CA 1
ATOM 9105 C C . ARG A 1 1195 ? -57.366 -3.252 -6.054 1.00 94.88 1195 ARG A C 1
ATOM 9107 O O . ARG A 1 1195 ? -57.575 -4.341 -6.576 1.00 94.88 1195 ARG A O 1
ATOM 9114 N N . CYS A 1 1196 ? -57.760 -2.956 -4.811 1.00 94.81 1196 CYS A N 1
ATOM 9115 C CA . CYS A 1 1196 ? -58.462 -3.905 -3.943 1.00 94.81 1196 CYS A CA 1
ATOM 9116 C C . CYS A 1 1196 ? -59.988 -3.807 -4.108 1.00 94.81 1196 CYS A C 1
ATOM 9118 O O . CYS A 1 1196 ? -60.571 -2.729 -3.999 1.00 94.81 1196 CYS A O 1
ATOM 9120 N N . ASP A 1 1197 ? -60.640 -4.952 -4.318 1.00 91.00 1197 ASP A N 1
ATOM 9121 C CA . ASP A 1 1197 ? -62.078 -5.121 -4.087 1.00 91.00 1197 ASP A CA 1
ATOM 9122 C C . ASP A 1 1197 ? -62.256 -5.790 -2.714 1.00 91.00 1197 ASP A C 1
ATOM 9124 O O . ASP A 1 1197 ? -61.877 -6.956 -2.574 1.00 91.00 1197 ASP A O 1
ATOM 9128 N N . PRO A 1 1198 ? -62.832 -5.114 -1.700 1.00 91.44 1198 PRO A N 1
ATOM 9129 C CA . PRO A 1 1198 ? -62.983 -5.678 -0.360 1.00 91.44 1198 PRO A CA 1
ATOM 9130 C C . PRO A 1 1198 ? -63.702 -7.031 -0.299 1.00 91.44 1198 PRO A C 1
ATOM 9132 O O . PRO A 1 1198 ? -63.459 -7.796 0.632 1.00 91.44 1198 PRO A O 1
ATOM 9135 N N . ARG A 1 1199 ? -64.583 -7.345 -1.262 1.00 90.50 1199 ARG A N 1
ATOM 9136 C CA . ARG A 1 1199 ? -65.305 -8.626 -1.285 1.00 90.50 1199 ARG A CA 1
ATOM 9137 C C . ARG A 1 1199 ? -64.385 -9.800 -1.617 1.00 90.50 1199 ARG A C 1
ATOM 9139 O O . ARG A 1 1199 ? -64.573 -10.882 -1.074 1.00 90.50 1199 ARG A O 1
ATOM 9146 N N . GLU A 1 1200 ? -63.428 -9.592 -2.517 1.00 87.19 1200 GLU A N 1
ATOM 9147 C CA . GLU A 1 1200 ? -62.572 -10.655 -3.068 1.00 87.19 1200 GLU A CA 1
ATOM 9148 C C . GLU A 1 1200 ? -61.147 -10.623 -2.494 1.00 87.19 1200 GLU A C 1
ATOM 9150 O O . GLU A 1 1200 ? -60.485 -11.655 -2.394 1.00 87.19 1200 GLU A O 1
ATOM 9155 N N . GLY A 1 1201 ? -60.662 -9.432 -2.138 1.00 90.25 1201 GLY A N 1
ATOM 9156 C CA . GLY A 1 1201 ? -59.270 -9.161 -1.788 1.00 90.25 1201 GLY A CA 1
ATOM 9157 C C . GLY A 1 1201 ? -58.974 -9.119 -0.291 1.00 90.25 1201 GLY A C 1
ATOM 9158 O O . GLY A 1 1201 ? -57.828 -8.882 0.071 1.00 90.25 1201 GLY A O 1
ATOM 9159 N N . MET A 1 1202 ? -59.953 -9.328 0.597 1.00 95.81 1202 MET A N 1
ATOM 9160 C CA . MET A 1 1202 ? -59.739 -9.266 2.051 1.00 95.81 1202 MET A CA 1
ATOM 9161 C C . MET A 1 1202 ? -60.019 -10.603 2.741 1.00 95.81 1202 MET A C 1
ATOM 9163 O O . MET A 1 1202 ? -61.061 -11.217 2.537 1.00 95.81 1202 MET A O 1
ATOM 9167 N N . GLU A 1 1203 ? -59.110 -11.025 3.620 1.00 95.94 1203 GLU A N 1
ATOM 9168 C CA . GLU A 1 1203 ? -59.249 -12.230 4.447 1.00 95.94 1203 GLU A CA 1
ATOM 9169 C C . GLU A 1 1203 ? -59.095 -11.864 5.927 1.00 95.94 1203 GLU A C 1
ATOM 9171 O O . GLU A 1 1203 ? -58.139 -11.182 6.297 1.00 95.94 1203 GLU A O 1
ATOM 9176 N N . THR A 1 1204 ? -60.015 -12.315 6.788 1.00 95.94 1204 THR A N 1
ATOM 9177 C CA . THR A 1 1204 ? -59.957 -12.040 8.236 1.00 95.94 1204 THR A CA 1
ATOM 9178 C C . THR A 1 1204 ? -59.545 -13.284 9.012 1.00 95.94 1204 THR A C 1
ATOM 9180 O O . THR A 1 1204 ? -60.303 -14.248 9.112 1.00 95.94 1204 THR A O 1
ATOM 9183 N N . LEU A 1 1205 ? -58.378 -13.228 9.650 1.00 95.06 1205 LEU A N 1
ATOM 9184 C CA . LEU A 1 1205 ? -57.864 -14.274 10.531 1.00 95.06 1205 LEU A CA 1
ATOM 9185 C C . LEU A 1 1205 ? -58.208 -13.933 11.987 1.00 95.06 1205 LEU A C 1
ATOM 9187 O O . LEU A 1 1205 ? -58.051 -12.792 12.420 1.00 95.06 1205 LEU A O 1
ATOM 9191 N N . ARG A 1 1206 ? -58.686 -14.905 12.768 1.00 94.19 1206 ARG A N 1
ATOM 9192 C CA . ARG A 1 1206 ? -59.106 -14.706 14.171 1.00 94.19 1206 ARG A CA 1
ATOM 9193 C C . ARG A 1 1206 ? -58.229 -15.519 15.119 1.00 94.19 1206 ARG A C 1
ATOM 9195 O O . ARG A 1 1206 ? -57.729 -16.568 14.734 1.00 94.19 1206 ARG A O 1
ATOM 9202 N N . GLY A 1 1207 ? -58.066 -15.052 16.358 1.00 92.50 1207 GLY A N 1
ATOM 9203 C CA . GLY A 1 1207 ? -57.314 -15.777 17.390 1.00 92.50 1207 GLY A CA 1
ATOM 9204 C C . GLY A 1 1207 ? -55.800 -15.811 17.170 1.00 92.50 1207 GLY A C 1
ATOM 9205 O O . GLY A 1 1207 ? -55.153 -16.772 17.575 1.00 92.50 1207 GLY A O 1
ATOM 9206 N N . CYS A 1 1208 ? -55.237 -14.789 16.527 1.00 93.81 1208 CYS A N 1
ATOM 9207 C CA . CYS A 1 1208 ? -53.815 -14.717 16.205 1.00 93.81 1208 CYS A CA 1
ATOM 9208 C C . CYS A 1 1208 ? -52.972 -14.212 17.395 1.00 93.81 1208 CYS A C 1
ATOM 9210 O O . CYS A 1 1208 ? -53.474 -13.503 18.266 1.00 93.81 1208 CYS A O 1
ATOM 9212 N N . TRP A 1 1209 ? -51.678 -14.549 17.414 1.00 90.88 1209 TRP A N 1
ATOM 9213 C CA . TRP A 1 1209 ? -50.737 -14.248 18.506 1.00 90.88 1209 TRP A CA 1
ATOM 9214 C C . TRP A 1 1209 ? -50.485 -12.742 18.730 1.00 90.88 1209 TRP A C 1
ATOM 9216 O O . TRP A 1 1209 ? -49.865 -12.082 17.898 1.00 90.88 1209 TRP A O 1
ATOM 9226 N N . SER A 1 1210 ? -50.898 -12.185 19.868 1.00 90.44 1210 SER A N 1
ATOM 9227 C CA . SER A 1 1210 ? -50.647 -10.783 20.234 1.00 90.44 1210 SER A CA 1
ATOM 9228 C C . SER A 1 1210 ? -50.004 -10.664 21.626 1.00 90.44 1210 SER A C 1
ATOM 9230 O O . SER A 1 1210 ? -49.332 -11.582 22.102 1.00 90.44 1210 SER A O 1
ATOM 9232 N N . THR A 1 1211 ? -50.146 -9.499 22.253 1.00 86.12 1211 THR A N 1
ATOM 9233 C CA . THR A 1 1211 ? -49.607 -9.160 23.570 1.00 86.12 1211 THR A CA 1
ATOM 9234 C C . THR A 1 1211 ? -50.651 -8.445 24.416 1.00 86.12 1211 THR A C 1
ATOM 9236 O O . THR A 1 1211 ? -51.546 -7.804 23.878 1.00 86.12 1211 THR A O 1
ATOM 9239 N N . ALA A 1 1212 ? -50.508 -8.502 25.741 1.00 83.56 1212 ALA A N 1
ATOM 9240 C CA . ALA A 1 1212 ? -51.353 -7.751 26.671 1.00 83.56 1212 ALA A CA 1
ATOM 9241 C C . ALA A 1 1212 ? -51.207 -6.221 26.521 1.00 83.56 1212 ALA A C 1
ATOM 9243 O O . ALA A 1 1212 ? -52.021 -5.474 27.050 1.00 83.56 1212 ALA A O 1
ATOM 9244 N N . LEU A 1 1213 ? -50.174 -5.756 25.806 1.00 86.62 1213 LEU A N 1
ATOM 9245 C CA . LEU A 1 1213 ? -49.990 -4.343 25.458 1.00 86.62 1213 LEU A CA 1
ATOM 9246 C C . LEU A 1 1213 ? -50.799 -3.907 24.223 1.00 86.62 1213 LEU A C 1
ATOM 9248 O O . LEU A 1 1213 ? -50.867 -2.712 23.946 1.00 86.62 1213 LEU A O 1
ATOM 9252 N N . ASP A 1 1214 ? -51.386 -4.848 23.471 1.00 88.75 1214 ASP A N 1
ATOM 9253 C CA . ASP A 1 1214 ? -52.277 -4.554 22.345 1.00 88.75 1214 ASP A CA 1
ATOM 9254 C C . ASP A 1 1214 ? -53.628 -4.075 22.904 1.00 88.75 1214 ASP A C 1
ATOM 9256 O O . ASP A 1 1214 ? -54.360 -4.885 23.482 1.00 88.75 1214 ASP A O 1
ATOM 9260 N N . PRO A 1 1215 ? -53.998 -2.791 22.729 1.00 86.94 1215 PRO A N 1
ATOM 9261 C CA . PRO A 1 1215 ? -55.233 -2.242 23.294 1.00 86.94 1215 PRO A CA 1
ATOM 9262 C C . PRO A 1 1215 ? -56.496 -2.885 22.701 1.00 86.94 1215 PRO A C 1
ATOM 9264 O O . PRO A 1 1215 ? -57.587 -2.715 23.236 1.00 86.94 1215 PRO A O 1
ATOM 9267 N N . MET A 1 1216 ? -56.351 -3.624 21.597 1.00 89.31 1216 MET A N 1
ATOM 9268 C CA . MET A 1 1216 ? -57.424 -4.296 20.872 1.00 89.31 1216 MET A CA 1
ATOM 9269 C C . MET A 1 1216 ? -57.272 -5.828 20.897 1.00 89.31 1216 MET A C 1
ATOM 9271 O O . MET A 1 1216 ? -57.766 -6.506 19.984 1.00 89.31 1216 MET A O 1
ATOM 9275 N N . ALA A 1 1217 ? -56.548 -6.386 21.874 1.00 87.75 1217 ALA A N 1
ATOM 9276 C CA . ALA A 1 1217 ? -56.605 -7.814 22.189 1.00 87.75 1217 ALA A CA 1
ATOM 9277 C C . ALA A 1 1217 ? -57.994 -8.195 22.743 1.00 87.75 1217 ALA A C 1
ATOM 9279 O O . ALA A 1 1217 ? -58.744 -7.339 23.210 1.00 87.75 1217 ALA A O 1
ATOM 9280 N N . TYR A 1 1218 ? -58.361 -9.479 22.688 1.00 82.25 1218 TYR A N 1
ATOM 9281 C CA . TYR A 1 1218 ? -59.673 -9.952 23.156 1.00 82.25 1218 TYR A CA 1
ATOM 9282 C C . TYR A 1 1218 ? -59.897 -9.748 24.666 1.00 82.25 1218 TYR A C 1
ATOM 9284 O O . TYR A 1 1218 ? -61.045 -9.700 25.106 1.00 82.25 1218 TYR A O 1
ATOM 9292 N N . GLY A 1 1219 ? -58.825 -9.575 25.444 1.00 75.69 1219 GLY A N 1
ATOM 9293 C CA . GLY A 1 1219 ? -58.858 -9.122 26.833 1.00 75.69 1219 GLY A CA 1
ATOM 9294 C C . GLY A 1 1219 ? -57.461 -9.116 27.461 1.00 75.69 1219 GLY A C 1
ATOM 9295 O O . GLY A 1 1219 ? -56.508 -9.606 26.863 1.00 75.69 1219 GLY A O 1
ATOM 9296 N N . GLY A 1 1220 ? -57.330 -8.597 28.688 1.00 68.19 1220 GLY A N 1
ATOM 9297 C CA . GLY A 1 1220 ? -56.038 -8.552 29.397 1.00 68.19 1220 GLY A CA 1
ATOM 9298 C C . GLY A 1 1220 ? -55.417 -9.933 29.665 1.00 68.19 1220 GLY A C 1
ATOM 9299 O O . GLY A 1 1220 ? -54.196 -10.070 29.623 1.00 68.19 1220 GLY A O 1
ATOM 9300 N N . ASP A 1 1221 ? -56.257 -10.955 29.865 1.00 77.00 1221 ASP A N 1
ATOM 9301 C CA . ASP A 1 1221 ? -55.846 -12.355 30.071 1.00 77.00 1221 ASP A CA 1
ATOM 9302 C C . ASP A 1 1221 ? -55.859 -13.195 28.778 1.00 77.00 1221 ASP A C 1
ATOM 9304 O O . ASP A 1 1221 ? -55.389 -14.333 28.770 1.00 77.00 1221 ASP A O 1
ATOM 9308 N N . ASP A 1 1222 ? -56.373 -12.643 27.672 1.00 83.75 1222 ASP A N 1
ATOM 9309 C CA . ASP A 1 1222 ? -56.388 -13.279 26.351 1.00 83.75 1222 ASP A CA 1
ATOM 9310 C C . ASP A 1 1222 ? -55.654 -12.385 25.337 1.00 83.75 1222 ASP A C 1
ATOM 9312 O O . ASP A 1 1222 ? -56.285 -11.592 24.626 1.00 83.75 1222 ASP A O 1
ATOM 9316 N N . PRO A 1 1223 ? -54.313 -12.504 25.236 1.00 83.00 1223 PRO A N 1
ATOM 9317 C CA . PRO A 1 1223 ? -53.483 -11.664 24.379 1.00 83.00 1223 PRO A CA 1
ATOM 9318 C C . PRO A 1 1223 ? -53.562 -12.106 22.909 1.00 83.00 1223 PRO A C 1
ATOM 9320 O O . PRO A 1 1223 ? -52.555 -12.141 22.204 1.00 83.00 1223 PRO A O 1
ATOM 9323 N N . ARG A 1 1224 ? -54.742 -12.503 22.427 1.00 92.31 1224 ARG A N 1
ATOM 9324 C CA . ARG A 1 1224 ? -54.999 -12.807 21.016 1.00 92.31 1224 ARG A CA 1
ATOM 9325 C C . ARG A 1 1224 ? -55.752 -11.664 20.356 1.00 92.31 1224 ARG A C 1
ATOM 9327 O O . ARG A 1 1224 ? -56.513 -10.947 21.001 1.00 92.31 1224 ARG A O 1
ATOM 9334 N N . ASN A 1 1225 ? -55.562 -11.510 19.049 1.00 93.56 1225 ASN A N 1
ATOM 9335 C CA . ASN A 1 1225 ? -56.277 -10.524 18.245 1.00 93.56 1225 ASN A CA 1
ATOM 9336 C C . ASN A 1 1225 ? -56.799 -11.104 16.917 1.00 93.56 1225 ASN A C 1
ATOM 9338 O O . ASN A 1 1225 ? -56.572 -12.270 16.584 1.00 93.56 1225 ASN A O 1
ATOM 9342 N N . ALA A 1 1226 ? -57.552 -10.293 16.170 1.00 93.75 1226 ALA A N 1
ATOM 9343 C CA . ALA A 1 1226 ? -57.902 -10.574 14.777 1.00 93.75 1226 ALA A CA 1
ATOM 9344 C C . ALA A 1 1226 ? -56.991 -9.782 13.831 1.00 93.75 1226 ALA A C 1
ATOM 9346 O O . ALA A 1 1226 ? -56.537 -8.699 14.197 1.00 93.75 1226 ALA A O 1
ATOM 9347 N N . ARG A 1 1227 ? -56.780 -10.294 12.615 1.00 93.88 1227 ARG A N 1
ATOM 9348 C CA . ARG A 1 1227 ? -55.958 -9.684 11.561 1.00 93.88 1227 ARG A CA 1
ATOM 9349 C C . ARG A 1 1227 ? -56.666 -9.686 10.230 1.00 93.88 1227 ARG A C 1
ATOM 9351 O O . ARG A 1 1227 ? -57.513 -10.542 9.987 1.00 93.88 1227 ARG A O 1
ATOM 9358 N N . VAL A 1 1228 ? -56.251 -8.780 9.358 1.00 96.75 1228 VAL A N 1
ATOM 9359 C CA . VAL A 1 1228 ? -56.729 -8.714 7.984 1.00 96.75 1228 VAL A CA 1
ATOM 9360 C C . VAL A 1 1228 ? -55.552 -8.786 7.019 1.00 96.75 1228 VAL A C 1
ATOM 9362 O O . VAL A 1 1228 ? -54.583 -8.041 7.160 1.00 96.75 1228 VAL A O 1
ATOM 9365 N N . VAL A 1 1229 ? -55.663 -9.670 6.032 1.00 97.69 1229 VAL A N 1
ATOM 9366 C CA . VAL A 1 1229 ? -54.800 -9.693 4.847 1.00 97.69 1229 VAL A CA 1
ATOM 9367 C C . VAL A 1 1229 ? -55.548 -9.016 3.703 1.00 97.69 1229 VAL A C 1
ATOM 9369 O O . VAL A 1 1229 ? -56.709 -9.343 3.468 1.00 97.69 1229 VAL A O 1
ATOM 9372 N N . ILE A 1 1230 ? -54.899 -8.078 3.017 1.00 98.25 1230 ILE A N 1
ATOM 9373 C CA . ILE A 1 1230 ? -55.467 -7.253 1.947 1.00 98.25 1230 ILE A CA 1
ATOM 9374 C C . ILE A 1 1230 ? -54.637 -7.448 0.675 1.00 98.25 1230 ILE A C 1
ATOM 9376 O O . ILE A 1 1230 ? -53.454 -7.118 0.647 1.00 98.25 1230 ILE A O 1
ATOM 9380 N N . ASP A 1 1231 ? -55.262 -7.949 -0.384 1.00 97.50 1231 ASP A N 1
ATOM 9381 C CA . ASP A 1 1231 ? -54.714 -7.992 -1.737 1.00 97.50 1231 ASP A CA 1
ATOM 9382 C C . ASP A 1 1231 ? -55.008 -6.666 -2.452 1.00 97.50 1231 ASP A C 1
ATOM 9384 O O . ASP A 1 1231 ? -56.134 -6.383 -2.862 1.00 97.50 1231 ASP A O 1
ATOM 9388 N N . ALA A 1 1232 ? -53.980 -5.832 -2.562 1.00 97.62 1232 ALA A N 1
ATOM 9389 C CA . ALA A 1 1232 ? -53.986 -4.557 -3.265 1.00 97.62 1232 ALA A CA 1
ATOM 9390 C C . ALA A 1 1232 ? -53.168 -4.624 -4.570 1.00 97.62 1232 ALA A C 1
ATOM 9392 O O . ALA A 1 1232 ? -52.671 -3.603 -5.055 1.00 97.62 1232 ALA A O 1
ATOM 9393 N N . CYS A 1 1233 ? -53.020 -5.815 -5.157 1.00 97.31 1233 CYS A N 1
ATOM 9394 C CA . CYS A 1 1233 ? -52.427 -5.983 -6.477 1.00 97.31 1233 CYS A CA 1
ATOM 9395 C C . CYS A 1 1233 ? -53.468 -5.774 -7.590 1.00 97.31 1233 CYS A C 1
ATOM 9397 O O . CYS A 1 1233 ? -54.672 -5.928 -7.392 1.00 97.31 1233 CYS A O 1
ATOM 9399 N N . LYS A 1 1234 ? -53.019 -5.467 -8.812 1.00 95.56 1234 LYS A N 1
ATOM 9400 C CA . LYS A 1 1234 ? -53.881 -5.483 -10.005 1.00 95.56 1234 LYS A CA 1
ATOM 9401 C C . LYS A 1 1234 ? -54.516 -6.878 -10.125 1.00 95.56 1234 LYS A C 1
ATOM 9403 O O . LYS A 1 1234 ? -53.764 -7.857 -10.133 1.00 95.56 1234 LYS A O 1
ATOM 9408 N N . PRO A 1 1235 ? -55.851 -7.003 -10.282 1.00 93.50 1235 PRO A N 1
ATOM 9409 C CA . PRO A 1 1235 ? -56.505 -8.308 -10.341 1.00 93.50 1235 PRO A CA 1
ATOM 9410 C C . PRO A 1 1235 ? -55.884 -9.207 -11.413 1.00 93.50 1235 PRO A C 1
ATOM 9412 O O . PRO A 1 1235 ? -55.878 -8.840 -12.591 1.00 93.50 1235 PRO A O 1
ATOM 9415 N N . TRP A 1 1236 ? -55.395 -10.390 -11.022 1.00 93.56 1236 TRP A N 1
ATOM 9416 C CA . TRP A 1 1236 ? -54.621 -11.282 -11.897 1.00 93.56 1236 TRP A CA 1
ATOM 9417 C C . TRP A 1 1236 ? -55.288 -11.537 -13.258 1.00 93.56 1236 TRP A C 1
ATOM 9419 O O . TRP A 1 1236 ? -54.647 -11.422 -14.300 1.00 93.56 1236 TRP A O 1
ATOM 9429 N N . SER A 1 1237 ? -56.599 -11.797 -13.268 1.00 91.50 1237 SER A N 1
ATOM 9430 C CA . SER A 1 1237 ? -57.377 -12.101 -14.481 1.00 91.50 1237 SER A CA 1
ATOM 9431 C C . SER A 1 1237 ? -57.462 -10.952 -15.490 1.00 91.50 1237 SER A C 1
ATOM 9433 O O . SER A 1 1237 ? -57.810 -11.181 -16.646 1.00 91.50 1237 SER A O 1
ATOM 9435 N N . ARG A 1 1238 ? -57.165 -9.717 -15.072 1.00 91.69 1238 ARG A N 1
ATOM 9436 C CA . ARG A 1 1238 ? -57.198 -8.519 -15.922 1.00 91.69 1238 ARG A CA 1
ATOM 9437 C C . ARG A 1 1238 ? -55.912 -7.702 -15.852 1.00 91.69 1238 ARG A C 1
ATOM 9439 O O . ARG A 1 1238 ? -55.920 -6.573 -16.334 1.00 91.69 1238 ARG A O 1
ATOM 9446 N N . ARG A 1 1239 ? -54.820 -8.247 -15.300 1.00 91.06 1239 ARG A N 1
ATOM 9447 C CA . ARG A 1 1239 ? -53.557 -7.530 -15.049 1.00 91.06 1239 ARG A CA 1
ATOM 9448 C C . ARG A 1 1239 ? -53.037 -6.800 -16.289 1.00 91.06 1239 ARG A C 1
ATOM 9450 O O . ARG A 1 1239 ? -52.729 -5.616 -16.210 1.00 91.06 1239 ARG A O 1
ATOM 9457 N N . ASP A 1 1240 ? -53.009 -7.486 -17.430 1.00 89.62 1240 ASP A N 1
ATOM 9458 C CA . ASP A 1 1240 ? -52.435 -6.953 -18.674 1.00 89.62 1240 ASP A CA 1
ATOM 9459 C C . ASP A 1 1240 ? -53.375 -5.950 -19.378 1.00 89.62 1240 ASP A C 1
ATOM 9461 O O . ASP A 1 1240 ? -52.935 -5.125 -20.175 1.00 89.62 1240 ASP A O 1
ATOM 9465 N N . SER A 1 1241 ? -54.672 -5.989 -19.049 1.00 92.06 1241 SER A N 1
ATOM 9466 C CA . SER A 1 1241 ? -55.704 -5.055 -19.527 1.00 92.06 1241 SER A CA 1
ATOM 9467 C C . SER A 1 1241 ? -56.032 -3.933 -18.534 1.00 92.06 1241 SER A C 1
ATOM 9469 O O . SER A 1 1241 ? -56.880 -3.086 -18.816 1.00 92.06 1241 SER A O 1
ATOM 9471 N N . PHE A 1 1242 ? -55.414 -3.945 -17.350 1.00 93.81 1242 PHE A N 1
ATOM 9472 C CA . PHE A 1 1242 ? -55.673 -2.957 -16.311 1.00 93.81 1242 PHE A CA 1
ATOM 9473 C C . PHE A 1 1242 ? -55.177 -1.579 -16.783 1.00 93.81 1242 PHE A C 1
ATOM 9475 O O . PHE A 1 1242 ? -54.143 -1.509 -17.456 1.00 93.81 1242 PHE A O 1
ATOM 9482 N N . PRO A 1 1243 ? -55.877 -0.474 -16.461 1.00 92.81 1243 PRO A N 1
ATOM 9483 C CA . PRO A 1 1243 ? -55.453 0.856 -16.884 1.00 92.81 1243 PRO A CA 1
ATOM 9484 C C . PRO A 1 1243 ? -53.988 1.148 -16.533 1.00 92.81 1243 PRO A C 1
ATOM 9486 O O . PRO A 1 1243 ? -53.524 0.865 -15.425 1.00 92.81 1243 PRO A O 1
ATOM 9489 N N . ARG A 1 1244 ? -53.250 1.721 -17.492 1.00 89.06 1244 ARG A N 1
ATOM 9490 C CA . ARG A 1 1244 ? -51.854 2.129 -17.288 1.00 89.06 1244 ARG A CA 1
ATOM 9491 C C . ARG A 1 1244 ? -51.774 3.230 -16.231 1.00 89.06 1244 ARG A C 1
ATOM 9493 O O . ARG A 1 1244 ? -52.607 4.132 -16.203 1.00 89.06 1244 ARG A O 1
ATOM 9500 N N . VAL A 1 1245 ? -50.733 3.179 -15.405 1.00 90.62 1245 VAL A N 1
ATOM 9501 C CA . VAL A 1 1245 ? -50.459 4.218 -14.405 1.00 90.62 1245 VAL A CA 1
ATOM 9502 C C . VAL A 1 1245 ? -50.037 5.507 -15.112 1.00 90.62 1245 VAL A C 1
ATOM 9504 O O . VAL A 1 1245 ? -49.170 5.487 -15.983 1.00 90.62 1245 VAL A O 1
ATOM 9507 N N . ALA A 1 1246 ? -50.636 6.635 -14.730 1.00 90.81 1246 ALA A N 1
ATOM 9508 C CA . ALA A 1 1246 ? -50.321 7.955 -15.272 1.00 90.81 1246 ALA A CA 1
ATOM 9509 C C . ALA A 1 1246 ? -49.047 8.545 -14.629 1.00 90.81 1246 ALA A C 1
ATOM 9511 O O . ALA A 1 1246 ? -49.105 9.536 -13.905 1.00 90.81 1246 ALA A O 1
ATOM 9512 N N . ARG A 1 1247 ? -47.892 7.909 -14.863 1.00 85.69 1247 ARG A N 1
ATOM 9513 C CA . ARG A 1 1247 ? -46.571 8.353 -14.385 1.00 85.69 1247 ARG A CA 1
ATOM 9514 C C . ARG A 1 1247 ? -45.516 8.142 -15.477 1.00 85.69 1247 ARG A C 1
ATOM 9516 O O . ARG A 1 1247 ? -45.685 7.284 -16.343 1.00 85.69 1247 ARG A O 1
ATOM 9523 N N . ALA A 1 1248 ? -44.451 8.941 -15.455 1.00 86.44 1248 ALA A N 1
ATOM 9524 C CA . ALA A 1 1248 ? -43.284 8.727 -16.305 1.00 86.44 1248 ALA A CA 1
ATOM 9525 C C . ALA A 1 1248 ? -42.637 7.356 -16.021 1.00 86.44 1248 ALA A C 1
ATOM 9527 O O . ALA A 1 1248 ? -42.807 6.789 -14.940 1.00 86.44 1248 ALA A O 1
ATOM 9528 N N . SER A 1 1249 ? -41.915 6.803 -17.002 1.00 84.88 1249 SER A N 1
ATOM 9529 C CA . SER A 1 1249 ? -41.140 5.579 -16.772 1.00 84.88 1249 SER A CA 1
ATOM 9530 C C . SER A 1 1249 ? -39.955 5.865 -15.846 1.00 84.88 1249 SER A C 1
ATOM 9532 O O . SER A 1 1249 ? -39.492 7.005 -15.763 1.00 84.88 1249 SER A O 1
ATOM 9534 N N . LYS A 1 1250 ? -39.427 4.831 -15.179 1.00 80.81 1250 LYS A N 1
ATOM 9535 C CA . LYS A 1 1250 ? -38.273 4.971 -14.274 1.00 80.81 1250 LYS A CA 1
ATOM 9536 C C . LYS A 1 1250 ? -37.053 5.561 -14.993 1.00 80.81 1250 LYS A C 1
ATOM 9538 O O . LYS A 1 1250 ? -36.339 6.378 -14.422 1.00 80.81 1250 LYS A O 1
ATOM 9543 N N . GLU A 1 1251 ? -36.844 5.199 -16.257 1.00 86.75 1251 GLU A N 1
ATOM 9544 C CA . GLU A 1 1251 ? -35.746 5.697 -17.093 1.00 86.75 1251 GLU A CA 1
ATOM 9545 C C . GLU A 1 1251 ? -35.918 7.184 -17.421 1.00 86.75 1251 GLU A C 1
ATOM 9547 O O . GLU A 1 1251 ? -34.956 7.953 -17.358 1.00 86.75 1251 GLU A O 1
ATOM 9552 N N . LEU A 1 1252 ? -37.149 7.603 -17.739 1.00 88.44 1252 LEU A N 1
ATOM 9553 C CA . LEU A 1 1252 ? -37.461 9.006 -17.997 1.00 88.44 1252 LEU A CA 1
ATOM 9554 C C . LEU A 1 1252 ? -37.288 9.845 -16.723 1.00 88.44 1252 LEU A C 1
ATOM 9556 O O . LEU A 1 1252 ? -36.660 10.902 -16.777 1.00 88.44 1252 LEU A O 1
ATOM 9560 N N . ASP A 1 1253 ? -37.770 9.353 -15.581 1.00 86.88 1253 ASP A N 1
ATOM 9561 C CA . ASP A 1 1253 ? -37.593 10.006 -14.281 1.00 86.88 1253 ASP A CA 1
ATOM 9562 C C . ASP A 1 1253 ? -36.115 10.138 -13.900 1.00 86.88 1253 ASP A C 1
ATOM 9564 O O . ASP A 1 1253 ? -35.693 11.213 -13.474 1.00 86.88 1253 ASP A O 1
ATOM 9568 N N . ALA A 1 1254 ? -35.302 9.094 -14.093 1.00 84.19 1254 ALA A N 1
ATOM 9569 C CA . ALA A 1 1254 ? -33.865 9.142 -13.822 1.00 84.19 1254 ALA A CA 1
ATOM 9570 C C . ALA A 1 1254 ? -33.156 10.190 -14.696 1.00 84.19 1254 ALA A C 1
ATOM 9572 O O . ALA A 1 1254 ? -32.366 10.991 -14.190 1.00 84.19 1254 ALA A O 1
ATOM 9573 N N . GLY A 1 1255 ? -33.486 10.249 -15.992 1.00 88.25 1255 GLY A N 1
ATOM 9574 C CA . GLY A 1 1255 ? -32.959 11.266 -16.903 1.00 88.25 1255 GLY A CA 1
ATOM 9575 C C . GLY A 1 1255 ? -33.380 12.689 -16.517 1.00 88.25 1255 GLY A C 1
ATOM 9576 O O . GLY A 1 1255 ? -32.559 13.609 -16.544 1.00 88.25 1255 GLY A O 1
ATOM 9577 N N . ILE A 1 1256 ? -34.641 12.875 -16.108 1.00 88.75 1256 ILE A N 1
ATOM 9578 C CA . ILE A 1 1256 ? -35.164 14.160 -15.624 1.00 88.75 1256 ILE A CA 1
ATOM 9579 C C . ILE A 1 1256 ? -34.459 14.569 -14.325 1.00 88.75 1256 ILE A C 1
ATOM 9581 O O . ILE A 1 1256 ? -33.981 15.698 -14.235 1.00 88.75 1256 ILE A O 1
ATOM 9585 N N . ARG A 1 1257 ? -34.327 13.663 -13.350 1.00 85.12 1257 ARG A N 1
ATOM 9586 C CA . ARG A 1 1257 ? -33.642 13.925 -12.075 1.00 85.12 1257 ARG A CA 1
ATOM 9587 C C . ARG A 1 1257 ? -32.177 14.277 -12.275 1.00 85.12 1257 ARG A C 1
ATOM 9589 O O . ARG A 1 1257 ? -31.731 15.267 -11.712 1.00 85.12 1257 ARG A O 1
ATOM 9596 N N . ALA A 1 1258 ? -31.457 13.546 -13.124 1.00 87.62 1258 ALA A N 1
ATOM 9597 C CA . ALA A 1 1258 ? -30.062 13.849 -13.435 1.00 87.62 1258 ALA A CA 1
ATOM 9598 C C . ALA A 1 1258 ? -29.907 15.233 -14.087 1.00 87.62 1258 ALA A C 1
ATOM 9600 O O . ALA A 1 1258 ? -29.059 16.026 -13.682 1.00 87.62 1258 ALA A O 1
ATOM 9601 N N . LYS A 1 1259 ? -30.761 15.559 -15.067 1.00 92.38 1259 LYS A N 1
ATOM 9602 C CA . LYS A 1 1259 ? -30.715 16.847 -15.774 1.00 92.38 1259 LYS A CA 1
ATOM 9603 C C . LYS A 1 1259 ? -31.112 18.029 -14.883 1.00 92.38 1259 LYS A C 1
ATOM 9605 O O . LYS A 1 1259 ? -30.538 19.110 -14.996 1.00 92.38 1259 LYS A O 1
ATOM 9610 N N . TRP A 1 1260 ? -32.100 17.838 -14.013 1.00 91.81 1260 TRP A N 1
ATOM 9611 C CA . TRP A 1 1260 ? -32.731 18.906 -13.235 1.00 91.81 1260 TRP A CA 1
ATOM 9612 C C . TRP A 1 1260 ? -32.443 18.816 -11.730 1.00 91.81 1260 TRP A C 1
ATOM 9614 O O . TRP A 1 1260 ? -33.157 19.423 -10.935 1.00 91.81 1260 TRP A O 1
ATOM 9624 N N . ALA A 1 1261 ? -31.370 18.127 -11.326 1.00 85.00 1261 ALA A N 1
ATOM 9625 C CA . ALA A 1 1261 ? -30.985 17.927 -9.922 1.00 85.00 1261 ALA A CA 1
ATOM 9626 C C . ALA A 1 1261 ? -30.813 19.232 -9.117 1.00 85.00 1261 ALA A C 1
ATOM 9628 O O . ALA A 1 1261 ? -30.905 19.231 -7.895 1.00 85.00 1261 ALA A O 1
ATOM 9629 N N . HIS A 1 1262 ? -30.556 20.349 -9.800 1.00 86.44 1262 HIS A N 1
ATOM 9630 C CA . HIS A 1 1262 ? -30.374 21.671 -9.202 1.00 86.44 1262 HIS A CA 1
ATOM 9631 C C . HIS A 1 1262 ? -31.692 22.380 -8.828 1.00 86.44 1262 HIS A C 1
ATOM 9633 O O . HIS A 1 1262 ? -31.654 23.329 -8.051 1.00 86.44 1262 HIS A O 1
ATOM 9639 N N . VAL A 1 1263 ? -32.839 21.950 -9.373 1.00 89.00 1263 VAL A N 1
ATOM 9640 C CA . VAL A 1 1263 ? -34.168 22.555 -9.119 1.00 89.00 1263 VAL A CA 1
ATOM 9641 C C . VAL A 1 1263 ? -35.201 21.565 -8.601 1.00 89.00 1263 VAL A C 1
ATOM 9643 O O . VAL A 1 1263 ? -36.167 21.976 -7.962 1.00 89.00 1263 VAL A O 1
ATOM 9646 N N . LEU A 1 1264 ? -35.038 20.272 -8.882 1.00 80.50 1264 LEU A N 1
ATOM 9647 C CA . LEU A 1 1264 ? -35.926 19.260 -8.334 1.00 80.50 1264 LEU A CA 1
ATOM 9648 C C . LEU A 1 1264 ? -35.649 19.086 -6.838 1.00 80.50 1264 LEU A C 1
ATOM 9650 O O . LEU A 1 1264 ? -34.489 19.150 -6.423 1.00 80.50 1264 LEU A O 1
ATOM 9654 N N . PRO A 1 1265 ? -36.693 18.854 -6.024 1.00 74.69 1265 PRO A N 1
ATOM 9655 C CA . PRO A 1 1265 ? -36.499 18.533 -4.621 1.00 74.69 1265 PRO A CA 1
ATOM 9656 C C . PRO A 1 1265 ? -35.570 17.322 -4.516 1.00 74.69 1265 PRO A C 1
ATOM 9658 O O . PRO A 1 1265 ? -35.730 16.341 -5.251 1.00 74.69 1265 PRO A O 1
ATOM 9661 N N . ARG A 1 1266 ? -34.580 17.417 -3.620 1.00 57.69 1266 ARG A N 1
ATOM 9662 C CA . ARG A 1 1266 ? -33.754 16.270 -3.235 1.00 57.69 1266 ARG A CA 1
ATOM 9663 C C . ARG A 1 1266 ? -34.706 15.282 -2.564 1.00 57.69 1266 ARG A C 1
ATOM 9665 O O . ARG A 1 1266 ? -35.242 15.588 -1.502 1.00 57.69 1266 ARG A O 1
ATOM 9672 N N . GLY A 1 1267 ? -35.038 14.233 -3.310 1.00 48.12 1267 GLY A N 1
ATOM 9673 C CA . GLY A 1 1267 ? -36.001 13.206 -2.927 1.00 48.12 1267 GLY A CA 1
ATOM 9674 C C . GLY A 1 1267 ? -35.341 12.079 -2.170 1.00 48.12 1267 GLY A C 1
ATOM 9675 O O . GLY A 1 1267 ? -34.111 11.923 -2.343 1.00 48.12 1267 GLY A O 1
#